Protein 5XH7 (pdb70)

Structure (mmCIF, N/CA/C/O backbone):
data_5XH7
#
_entry.id   5XH7
#
_cell.length_a   80.656
_cell.length_b   133.298
_cell.length_c   200.020
_cell.angle_alpha   90.00
_cell.angle_beta   90.00
_cell.angle_gamma   90.00
#
_symmetry.space_group_name_H-M   'P 21 21 21'
#
loop_
_entity.id
_entity.type
_entity.pdbx_description
1 polymer 'CRISPR-associated endonuclease Cpf1'
2 polymer crRNA
3 polymer 'Target DNA strand'
4 polymer 'Non-target DNA strand'
5 non-polymer 'SODIUM ION'
6 non-polymer 'CHLORIDE ION'
7 non-polymer 1,2-ETHANEDIOL
8 water water
#
loop_
_atom_site.group_PDB
_atom_site.id
_atom_site.type_symbol
_atom_site.label_atom_id
_atom_site.label_alt_id
_atom_site.label_comp_id
_atom_site.label_asym_id
_atom_site.label_entity_id
_atom_site.label_seq_id
_atom_site.pdbx_PDB_ins_code
_atom_site.Cartn_x
_atom_site.Cartn_y
_atom_site.Cartn_z
_atom_site.occupancy
_atom_site.B_iso_or_equiv
_atom_site.auth_seq_id
_atom_site.auth_comp_id
_atom_site.auth_asym_id
_atom_site.auth_atom_id
_atom_site.pdbx_PDB_model_num
ATOM 1 N N . MET A 1 4 ? 21.153 -29.748 -56.060 1.00 72.75 1 MET A N 1
ATOM 2 C CA . MET A 1 4 ? 20.977 -29.738 -54.612 1.00 67.39 1 MET A CA 1
ATOM 3 C C . MET A 1 4 ? 22.065 -28.900 -53.914 1.00 58.52 1 MET A C 1
ATOM 4 O O . MET A 1 4 ? 22.971 -28.381 -54.562 1.00 62.38 1 MET A O 1
ATOM 9 N N . THR A 1 5 ? 21.968 -28.781 -52.590 1.00 50.51 2 THR A N 1
ATOM 10 C CA . THR A 1 5 ? 22.817 -27.863 -51.838 1.00 48.75 2 THR A CA 1
ATOM 11 C C . THR A 1 5 ? 24.290 -28.274 -51.891 1.00 43.26 2 THR A C 1
ATOM 12 O O . THR A 1 5 ? 24.638 -29.448 -52.046 1.00 51.37 2 THR A O 1
ATOM 16 N N . GLN A 1 6 ? 25.159 -27.277 -51.726 1.00 42.85 3 GLN A N 1
ATOM 17 C CA . GLN A 1 6 ? 26.601 -27.441 -51.845 1.00 42.18 3 GLN A CA 1
ATOM 18 C C . GLN A 1 6 ? 27.277 -26.477 -50.875 1.00 41.46 3 GLN A C 1
ATOM 19 O O . GLN A 1 6 ? 26.843 -25.333 -50.737 1.00 38.67 3 GLN A O 1
ATOM 25 N N . PHE A 1 7 ? 28.331 -26.946 -50.194 1.00 39.45 4 PHE A N 1
ATOM 26 C CA . PHE A 1 7 ? 29.039 -26.083 -49.251 1.00 38.97 4 PHE A CA 1
ATOM 27 C C . PHE A 1 7 ? 29.485 -24.790 -49.921 1.00 36.32 4 PHE A C 1
ATOM 28 O O . PHE A 1 7 ? 29.396 -23.707 -49.329 1.00 35.07 4 PHE A O 1
ATOM 36 N N . GLU A 1 8 ? 29.930 -24.878 -51.170 1.00 35.51 5 GLU A N 1
ATOM 37 C CA . GLU A 1 8 ? 30.332 -23.690 -51.913 1.00 37.46 5 GLU A CA 1
ATOM 38 C C . GLU A 1 8 ? 29.157 -22.790 -52.280 1.00 39.72 5 GLU A C 1
ATOM 39 O O . GLU A 1 8 ? 29.387 -21.691 -52.788 1.00 36.60 5 GLU A O 1
ATOM 45 N N . GLY A 1 9 ? 27.916 -23.218 -52.048 1.00 40.85 6 GLY A N 1
ATOM 46 C CA . GLY A 1 9 ? 26.799 -22.313 -52.241 1.00 39.25 6 GLY A CA 1
ATOM 47 C C . GLY A 1 9 ? 26.643 -21.250 -51.161 1.00 40.14 6 GLY A C 1
ATOM 48 O O . GLY A 1 9 ? 25.805 -20.357 -51.320 1.00 34.76 6 GLY A O 1
ATOM 49 N N . PHE A 1 10 ? 27.411 -21.321 -50.070 1.00 32.44 7 PHE A N 1
ATOM 50 C CA . PHE A 1 10 ? 27.315 -20.317 -49.004 1.00 33.76 7 PHE A CA 1
ATOM 51 C C . PHE A 1 10 ? 28.210 -19.123 -49.351 1.00 34.72 7 PHE A C 1
ATOM 52 O O . PHE A 1 10 ? 29.294 -18.899 -48.804 1.00 31.91 7 PHE A O 1
ATOM 60 N N . THR A 1 11 ? 27.701 -18.348 -50.311 1.00 32.63 8 THR A N 1
ATOM 61 C CA . THR A 1 11 ? 28.376 -17.194 -50.876 1.00 33.31 8 THR A CA 1
ATOM 62 C C . THR A 1 11 ? 27.301 -16.255 -51.414 1.00 31.92 8 THR A C 1
ATOM 63 O O . THR A 1 11 ? 26.193 -16.694 -51.738 1.00 30.04 8 THR A O 1
ATOM 67 N N . ASN A 1 12 ? 27.619 -14.960 -51.455 1.00 30.99 9 ASN A N 1
ATOM 68 C CA . ASN A 1 12 ? 26.745 -13.953 -52.069 1.00 31.64 9 ASN A CA 1
ATOM 69 C C . ASN A 1 12 ? 25.364 -13.973 -51.420 1.00 29.32 9 ASN A C 1
ATOM 70 O O . ASN A 1 12 ? 24.339 -14.037 -52.096 1.00 35.54 9 ASN A O 1
ATOM 75 N N . LEU A 1 13 ? 25.348 -13.980 -50.087 1.00 28.63 10 LEU A N 1
ATOM 76 C CA . LEU A 1 13 ? 24.104 -14.052 -49.333 1.00 31.01 10 LEU A CA 1
ATOM 77 C C . LEU A 1 13 ? 23.700 -12.736 -48.677 1.00 28.44 10 LEU A C 1
ATOM 78 O O . LEU A 1 13 ? 22.505 -12.497 -48.534 1.00 33.63 10 LEU A O 1
ATOM 83 N N . TYR A 1 14 ? 24.645 -11.889 -48.264 1.00 28.16 11 TYR A N 1
ATOM 84 C CA . TYR A 1 14 ? 24.307 -10.566 -47.743 1.00 28.34 11 TYR A CA 1
ATOM 85 C C . TYR A 1 14 ? 25.523 -9.656 -47.735 1.00 28.58 11 TYR A C 1
ATOM 86 O O . TYR A 1 14 ? 26.652 -10.105 -47.538 1.00 27.71 11 TYR A O 1
ATOM 95 N N . GLN A 1 15 ? 25.264 -8.360 -47.927 1.00 33.81 12 GLN A N 1
ATOM 96 C CA . GLN A 1 15 ? 26.321 -7.357 -47.968 1.00 29.68 12 GLN A CA 1
ATOM 97 C C . GLN A 1 15 ? 27.010 -7.212 -46.621 1.00 31.60 12 GLN A C 1
ATOM 98 O O . GLN A 1 15 ? 26.384 -7.298 -45.563 1.00 32.12 12 GLN A O 1
ATOM 104 N N . VAL A 1 16 ? 28.320 -6.980 -46.666 1.00 28.99 13 VAL A N 1
ATOM 105 C CA . VAL A 1 16 ? 29.127 -6.810 -45.457 1.00 29.60 13 VAL A CA 1
ATOM 106 C C . VAL A 1 16 ? 30.013 -5.592 -45.656 1.00 30.92 13 VAL A C 1
ATOM 107 O O . VAL A 1 16 ? 30.716 -5.488 -46.670 1.00 28.46 13 VAL A O 1
ATOM 111 N N . SER A 1 17 ? 30.022 -4.694 -44.678 1.00 26.81 14 SER A N 1
ATOM 112 C CA . SER A 1 17 ? 30.825 -3.486 -44.764 1.00 29.18 14 SER A CA 1
ATOM 113 C C . SER A 1 17 ? 32.046 -3.597 -43.867 1.00 32.72 14 SER A C 1
ATOM 114 O O . SER A 1 17 ? 31.977 -4.155 -42.764 1.00 28.84 14 SER A O 1
ATOM 117 N N . LYS A 1 18 ? 33.173 -3.086 -44.356 1.00 30.13 15 LYS A N 1
ATOM 118 C CA . LYS A 1 18 ? 34.405 -3.040 -43.578 1.00 26.91 15 LYS A CA 1
ATOM 119 C C . LYS A 1 18 ? 35.109 -1.724 -43.855 1.00 33.29 15 LYS A C 1
ATOM 120 O O . LYS A 1 18 ? 34.874 -1.078 -44.875 1.00 33.77 15 LYS A O 1
ATOM 126 N N . THR A 1 19 ? 35.991 -1.336 -42.944 1.00 28.25 16 THR A N 1
ATOM 127 C CA . THR A 1 19 ? 36.874 -0.196 -43.159 1.00 30.11 16 THR A CA 1
ATOM 128 C C . THR A 1 19 ? 38.293 -0.687 -43.404 1.00 32.62 16 THR A C 1
ATOM 129 O O . THR A 1 19 ? 38.790 -1.540 -42.662 1.00 28.41 16 THR A O 1
ATOM 133 N N . LEU A 1 20 ? 38.953 -0.116 -44.413 1.00 28.66 17 LEU A N 1
ATOM 134 C CA . LEU A 1 20 ? 40.381 -0.312 -44.656 1.00 26.27 17 LEU A CA 1
ATOM 135 C C . LEU A 1 20 ? 41.124 0.930 -44.185 1.00 29.55 17 LEU A C 1
ATOM 136 O O . LEU A 1 20 ? 40.614 2.044 -44.322 1.00 28.12 17 LEU A O 1
ATOM 141 N N . ARG A 1 21 ? 42.334 0.740 -43.653 1.00 25.37 18 ARG A N 1
ATOM 142 C CA . ARG A 1 21 ? 43.159 1.831 -43.154 1.00 28.30 18 ARG A CA 1
ATOM 143 C C . ARG A 1 21 ? 44.493 1.823 -43.886 1.00 25.85 18 ARG A C 1
ATOM 144 O O . ARG A 1 21 ? 45.103 0.762 -44.050 1.00 31.54 18 ARG A O 1
ATOM 152 N N . PHE A 1 22 ? 44.944 3.006 -44.310 1.00 27.89 19 PHE A N 1
ATOM 153 C CA . PHE A 1 22 ? 46.209 3.169 -45.016 1.00 31.22 19 PHE A CA 1
ATOM 154 C C . PHE A 1 22 ? 46.937 4.400 -44.498 1.00 25.91 19 PHE A C 1
ATOM 155 O O . PHE A 1 22 ? 46.306 5.350 -44.045 1.00 30.51 19 PHE A O 1
ATOM 163 N N . GLU A 1 23 ? 48.263 4.394 -44.617 1.00 29.12 20 GLU A N 1
ATOM 164 C CA . GLU A 1 23 ? 49.033 5.625 -44.499 1.00 29.28 20 GLU A CA 1
ATOM 165 C C . GLU A 1 23 ? 48.946 6.405 -45.809 1.00 31.51 20 GLU A C 1
ATOM 166 O O . GLU A 1 23 ? 48.792 5.824 -46.890 1.00 30.71 20 GLU A O 1
ATOM 172 N N . LEU A 1 24 ? 49.018 7.736 -45.706 1.00 32.32 21 LEU A N 1
ATOM 173 C CA . LEU A 1 24 ? 49.051 8.624 -46.870 1.00 27.98 21 LEU A CA 1
ATOM 174 C C . LEU A 1 24 ? 50.412 9.288 -46.932 1.00 30.48 21 LEU A C 1
ATOM 175 O O . LEU A 1 24 ? 50.797 10.002 -45.999 1.00 35.64 21 LEU A O 1
ATOM 180 N N . ILE A 1 25 ? 51.121 9.079 -48.037 1.00 33.12 22 ILE A N 1
ATOM 181 C CA . ILE A 1 25 ? 52.474 9.594 -48.224 1.00 34.42 22 ILE A CA 1
ATOM 182 C C . ILE A 1 25 ? 52.386 10.794 -49.156 1.00 36.58 22 ILE A C 1
ATOM 183 O O . ILE A 1 25 ? 52.149 10.612 -50.369 1.00 36.38 22 ILE A O 1
ATOM 188 N N . PRO A 1 26 ? 52.588 12.024 -48.665 1.00 33.34 23 PRO A N 1
ATOM 189 C CA . PRO A 1 26 ? 52.483 13.207 -49.537 1.00 36.58 23 PRO A CA 1
ATOM 190 C C . PRO A 1 26 ? 53.533 13.173 -50.637 1.00 31.81 23 PRO A C 1
ATOM 191 O O . PRO A 1 26 ? 54.670 12.763 -50.412 1.00 34.41 23 PRO A O 1
ATOM 195 N N . GLN A 1 27 ? 53.142 13.607 -51.840 1.00 35.27 24 GLN A N 1
ATOM 196 C CA . GLN A 1 27 ? 53.997 13.570 -53.019 1.00 41.28 24 GLN A CA 1
ATOM 197 C C . GLN A 1 27 ? 54.389 14.979 -53.446 1.00 41.34 24 GLN A C 1
ATOM 198 O O . GLN A 1 27 ? 53.538 15.873 -53.509 1.00 36.01 24 GLN A O 1
ATOM 204 N N . GLY A 1 28 ? 55.664 15.168 -53.770 1.00 41.81 25 GLY A N 1
ATOM 205 C CA . GLY A 1 28 ? 56.056 16.422 -54.405 1.00 40.21 25 GLY A CA 1
ATOM 206 C C . GLY A 1 28 ? 55.926 17.569 -53.423 1.00 36.81 25 GLY A C 1
ATOM 207 O O . GLY A 1 28 ? 56.273 17.447 -52.244 1.00 40.99 25 GLY A O 1
ATOM 208 N N . LYS A 1 29 ? 55.392 18.693 -53.898 1.00 37.25 26 LYS A N 1
ATOM 209 C CA . LYS A 1 29 ? 55.230 19.879 -53.054 1.00 36.39 26 LYS A CA 1
ATOM 210 C C . LYS A 1 29 ? 53.987 19.819 -52.170 1.00 35.78 26 LYS A C 1
ATOM 211 O O . LYS A 1 29 ? 53.671 20.818 -51.509 1.00 39.19 26 LYS A O 1
ATOM 217 N N . THR A 1 30 ? 53.291 18.678 -52.147 1.00 34.60 27 THR A N 1
ATOM 218 C CA . THR A 1 30 ? 52.039 18.572 -51.402 1.00 35.53 27 THR A CA 1
ATOM 219 C C . THR A 1 30 ? 52.233 18.961 -49.938 1.00 37.77 27 THR A C 1
ATOM 220 O O . THR A 1 30 ? 51.491 19.792 -49.399 1.00 38.75 27 THR A O 1
ATOM 224 N N . LEU A 1 31 ? 53.233 18.375 -49.272 1.00 36.10 28 LEU A N 1
ATOM 225 C CA . LEU A 1 31 ? 53.388 18.651 -47.844 1.00 35.63 28 LEU A CA 1
ATOM 226 C C . LEU A 1 31 ? 53.761 20.112 -47.604 1.00 41.88 28 LEU A C 1
ATOM 227 O O . LEU A 1 31 ? 53.231 20.752 -46.685 1.00 39.30 28 LEU A O 1
ATOM 232 N N . LYS A 1 32 ? 54.649 20.665 -48.436 1.00 41.43 29 LYS A N 1
ATOM 233 C CA . LYS A 1 32 ? 55.019 22.070 -48.299 1.00 43.99 29 LYS A CA 1
ATOM 234 C C . LYS A 1 32 ? 53.792 22.964 -48.396 1.00 45.56 29 LYS A C 1
ATOM 235 O O . LYS A 1 32 ? 53.604 23.869 -47.576 1.00 41.53 29 LYS A O 1
ATOM 241 N N . HIS A 1 33 ? 52.932 22.708 -49.388 1.00 41.33 30 HIS A N 1
ATOM 242 C CA . HIS A 1 33 ? 51.729 23.514 -49.570 1.00 41.65 30 HIS A CA 1
ATOM 243 C C . HIS A 1 33 ? 50.790 23.391 -48.377 1.00 40.54 30 HIS A C 1
ATOM 244 O O . HIS A 1 33 ? 50.203 24.386 -47.940 1.00 43.79 30 HIS A O 1
ATOM 251 N N . ILE A 1 34 ? 50.629 22.177 -47.841 1.00 38.80 31 ILE A N 1
ATOM 252 C CA . ILE A 1 34 ? 49.752 21.986 -46.689 1.00 36.15 31 ILE A CA 1
ATOM 253 C C . ILE A 1 34 ? 50.268 22.774 -45.496 1.00 40.93 31 ILE A C 1
ATOM 254 O O . ILE A 1 34 ? 49.495 23.416 -44.773 1.00 43.98 31 ILE A O 1
ATOM 259 N N . GLN A 1 35 ? 51.583 22.714 -45.260 1.00 43.43 32 GLN A N 1
ATOM 260 C CA . GLN A 1 35 ? 52.181 23.455 -44.155 1.00 46.22 32 GLN A CA 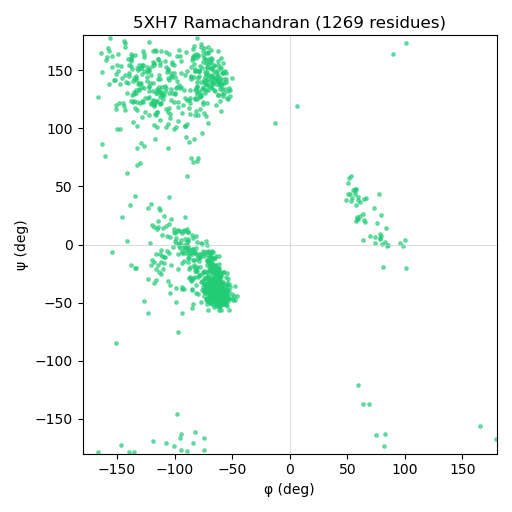1
ATOM 261 C C . GLN A 1 35 ? 52.053 24.955 -44.373 1.00 45.38 32 GLN A C 1
ATOM 262 O O . GLN A 1 35 ? 51.740 25.698 -43.435 1.00 48.15 32 GLN A O 1
ATOM 268 N N . GLU A 1 36 ? 52.294 25.415 -45.607 1.00 41.55 33 GLU A N 1
ATOM 269 C CA . GLU A 1 36 ? 52.157 26.836 -45.934 1.00 46.46 33 GLU A CA 1
ATOM 270 C C . GLU A 1 36 ? 50.743 27.331 -45.672 1.00 47.14 33 GLU A C 1
ATOM 271 O O . GLU A 1 36 ? 50.547 28.459 -45.215 1.00 48.10 33 GLU A O 1
ATOM 277 N N . GLN A 1 37 ? 49.741 26.505 -45.960 1.00 41.15 34 GLN A N 1
ATOM 278 C CA . GLN A 1 37 ? 48.362 26.947 -45.820 1.00 45.77 34 GLN A CA 1
ATOM 279 C C . GLN A 1 37 ? 47.832 26.822 -44.392 1.00 50.06 34 GLN A C 1
ATOM 280 O O . GLN A 1 37 ? 46.783 27.401 -44.093 1.00 46.93 34 GLN A O 1
ATOM 286 N N . GLY A 1 38 ? 48.519 26.100 -43.507 1.00 44.66 35 GLY A N 1
ATOM 287 C CA . GLY A 1 38 ? 48.074 26.027 -42.131 1.00 44.56 35 GLY A CA 1
ATOM 288 C C . GLY A 1 38 ? 46.876 25.134 -41.894 1.00 43.41 35 GLY A C 1
ATOM 289 O O . GLY A 1 38 ? 46.230 25.249 -40.844 1.00 42.39 35 GLY A O 1
ATOM 290 N N . PHE A 1 39 ? 46.571 24.231 -42.835 1.00 39.44 36 PHE A N 1
ATOM 291 C CA . PHE A 1 39 ? 45.372 23.397 -42.733 1.00 42.27 36 PHE A CA 1
ATOM 292 C C . PHE A 1 39 ? 45.406 22.492 -41.509 1.00 43.61 36 PHE A C 1
ATOM 293 O O . PHE A 1 39 ? 44.362 22.208 -40.908 1.00 43.33 36 PHE A O 1
ATOM 301 N N . ILE A 1 40 ? 46.579 21.963 -41.170 1.00 40.24 37 ILE A N 1
ATOM 302 C CA . ILE A 1 40 ? 46.656 20.983 -40.087 1.00 36.93 37 ILE A CA 1
ATOM 303 C C . ILE A 1 40 ? 46.373 21.656 -38.742 1.00 37.03 37 ILE A C 1
ATOM 304 O O . ILE A 1 40 ? 45.624 21.132 -37.906 1.00 37.98 37 ILE A O 1
ATOM 309 N N . GLU A 1 41 ? 46.973 22.827 -38.517 1.00 40.92 38 GLU A N 1
ATOM 310 C CA . GLU A 1 41 ? 46.713 23.578 -37.290 1.00 43.76 38 GLU A CA 1
ATOM 311 C C . GLU A 1 41 ? 45.248 23.974 -37.195 1.00 44.35 38 GLU A C 1
ATOM 312 O O . GLU A 1 41 ? 44.653 23.933 -36.115 1.00 45.42 38 GLU A O 1
ATOM 318 N N . GLU A 1 42 ? 44.658 24.376 -38.322 1.00 43.28 39 GLU A N 1
ATOM 319 C CA . GLU A 1 42 ? 43.250 24.751 -38.351 1.00 48.27 39 GLU A CA 1
ATOM 320 C C . GLU A 1 42 ? 42.343 23.554 -38.085 1.00 44.35 39 GLU A C 1
ATOM 321 O O . GLU A 1 42 ? 41.338 23.678 -37.375 1.00 43.65 39 GLU A O 1
ATOM 327 N N . ASP A 1 43 ? 42.663 22.386 -38.655 1.00 41.30 40 ASP A N 1
ATOM 328 C CA . ASP A 1 43 ? 41.868 21.199 -38.352 1.00 37.28 40 ASP A CA 1
ATOM 329 C C . ASP A 1 43 ? 42.039 20.774 -36.893 1.00 41.53 40 ASP A C 1
ATOM 330 O O . ASP A 1 43 ? 41.088 20.289 -36.266 1.00 36.35 40 ASP A O 1
ATOM 335 N N . LYS A 1 44 ? 43.239 20.944 -36.334 1.00 37.97 41 LYS A N 1
ATOM 336 C CA . LYS A 1 44 ? 43.413 20.639 -34.911 1.00 36.85 41 LYS A CA 1
ATOM 337 C C . LYS A 1 44 ? 42.572 21.571 -34.045 1.00 35.79 41 LYS A C 1
ATOM 338 O O . LYS A 1 44 ? 41.930 21.127 -33.083 1.00 45.34 41 LYS A O 1
ATOM 344 N N . ALA A 1 45 ? 42.559 22.866 -34.373 1.00 39.15 42 ALA A N 1
ATOM 345 C CA . ALA A 1 45 ? 41.755 23.817 -33.603 1.00 46.43 42 ALA A CA 1
ATOM 346 C C . ALA A 1 45 ? 40.267 23.483 -33.681 1.00 46.20 42 ALA A C 1
ATOM 347 O O . ALA A 1 45 ? 39.550 23.574 -32.676 1.00 40.44 42 ALA A O 1
ATOM 349 N N . ARG A 1 46 ? 39.785 23.090 -34.867 1.00 39.07 43 ARG A N 1
ATOM 350 C CA A ARG A 1 46 ? 38.375 22.744 -35.030 0.57 38.87 43 ARG A CA 1
ATOM 351 C CA B ARG A 1 46 ? 38.370 22.765 -35.004 0.43 39.04 43 ARG A CA 1
ATOM 352 C C . ARG A 1 46 ? 38.001 21.539 -34.177 1.00 41.93 43 ARG A C 1
ATOM 353 O O . ARG A 1 46 ? 36.924 21.499 -33.568 1.00 41.02 43 ARG A O 1
ATOM 368 N N . ASN A 1 47 ? 38.877 20.534 -34.126 1.00 37.04 44 ASN A N 1
ATOM 369 C CA . ASN A 1 47 ? 38.628 19.405 -33.237 1.00 38.09 44 ASN A CA 1
ATOM 370 C C . ASN A 1 47 ? 38.630 19.836 -31.767 1.00 41.79 44 ASN A C 1
ATOM 371 O O . ASN A 1 47 ? 37.826 19.346 -30.964 1.00 36.13 44 ASN A O 1
ATOM 376 N N . ASP A 1 48 ? 39.538 20.728 -31.385 1.00 41.93 45 ASP A N 1
ATOM 377 C CA . ASP A 1 48 ? 39.534 21.212 -30.007 1.00 43.63 45 ASP A CA 1
ATOM 378 C C . ASP A 1 48 ? 38.252 21.973 -29.699 1.00 46.45 45 ASP A C 1
ATOM 379 O O . ASP A 1 48 ? 37.668 21.815 -28.617 1.00 43.78 45 ASP A O 1
ATOM 384 N N . HIS A 1 49 ? 37.797 22.804 -30.642 1.00 38.79 46 HIS A N 1
ATOM 385 C CA . HIS A 1 49 ? 36.574 23.563 -30.425 1.00 41.54 46 HIS A CA 1
ATOM 386 C C . HIS A 1 49 ? 35.375 22.636 -30.294 1.00 42.32 46 HIS A C 1
ATOM 387 O O . HIS A 1 49 ? 34.505 22.856 -29.440 1.00 43.68 46 HIS A O 1
ATOM 394 N N . TYR A 1 50 ? 35.328 21.579 -31.114 1.00 35.76 47 TYR A N 1
ATOM 395 C CA . TYR A 1 50 ? 34.282 20.564 -30.976 1.00 36.55 47 TYR A CA 1
ATOM 396 C C . TYR A 1 50 ? 34.300 19.947 -29.580 1.00 43.02 47 TYR A C 1
ATOM 397 O O . TYR A 1 50 ? 33.256 19.820 -28.932 1.00 42.20 47 TYR A O 1
ATOM 406 N N . LYS A 1 51 ? 35.482 19.557 -29.097 1.00 38.77 48 LYS A N 1
ATOM 407 C CA . LYS A 1 51 ? 35.560 18.916 -27.786 1.00 44.24 48 LYS A CA 1
ATOM 408 C C . LYS A 1 51 ? 35.039 19.838 -26.687 1.00 43.94 48 LYS A C 1
ATOM 409 O O . LYS A 1 51 ? 34.348 19.386 -25.772 1.00 43.39 48 LYS A O 1
ATOM 415 N N . GLU A 1 52 ? 35.324 21.138 -26.793 1.00 45.39 49 GLU A N 1
ATOM 416 C CA . GLU A 1 52 ? 34.798 22.137 -25.864 1.00 48.17 49 GLU A CA 1
ATOM 417 C C . GLU A 1 52 ? 33.297 22.335 -26.025 1.00 52.05 49 GLU A C 1
ATOM 418 O O . GLU A 1 52 ? 32.576 22.509 -25.036 1.00 40.09 49 GLU A O 1
ATOM 424 N N . LEU A 1 53 ? 32.814 22.379 -27.265 1.00 44.47 50 LEU A N 1
ATOM 425 C CA . LEU A 1 53 ? 31.435 22.784 -27.494 1.00 41.39 50 LEU A CA 1
ATOM 426 C C . LEU A 1 53 ? 30.449 21.656 -27.215 1.00 45.62 50 LEU A C 1
ATOM 427 O O . LEU A 1 53 ? 29.304 21.926 -26.836 1.00 47.27 50 LEU A O 1
ATOM 432 N N . LYS A 1 54 ? 30.873 20.401 -27.373 1.00 39.43 51 LYS A N 1
ATOM 433 C CA . LYS A 1 54 ? 29.961 19.274 -27.183 1.00 44.23 51 LYS A CA 1
ATOM 434 C C . LYS A 1 54 ? 29.304 19.244 -25.802 1.00 47.89 51 LYS A C 1
ATOM 435 O O . LYS A 1 54 ? 28.074 19.067 -25.737 1.00 41.80 51 LYS A O 1
ATOM 441 N N . PRO A 1 55 ? 30.029 19.380 -24.678 1.00 50.99 52 PRO A N 1
ATOM 442 C CA . PRO A 1 55 ? 29.337 19.382 -23.372 1.00 47.16 52 PRO A CA 1
ATOM 443 C C . PRO A 1 55 ? 28.426 20.577 -23.181 1.00 52.04 52 PRO A C 1
ATOM 444 O O . PRO A 1 55 ? 27.441 20.481 -22.442 1.00 48.89 52 PRO A O 1
ATOM 448 N N . ILE A 1 56 ? 28.736 21.712 -23.809 1.00 49.07 53 ILE A N 1
ATOM 449 C CA . ILE A 1 56 ? 27.841 22.857 -23.726 1.00 45.15 53 ILE A CA 1
ATOM 450 C C . ILE A 1 56 ? 26.535 22.557 -24.448 1.00 48.84 53 ILE A C 1
ATOM 451 O O . ILE A 1 56 ? 25.445 22.815 -23.924 1.00 46.03 53 ILE A O 1
ATOM 456 N N . ILE A 1 57 ? 26.617 21.974 -25.646 1.00 43.63 54 ILE A N 1
ATOM 457 C CA . ILE A 1 57 ? 25.401 21.650 -26.388 1.00 42.44 54 ILE A CA 1
ATOM 458 C C . ILE A 1 57 ? 24.610 20.560 -25.682 1.00 42.50 54 ILE A C 1
ATOM 459 O O . ILE A 1 57 ? 23.369 20.575 -25.696 1.00 40.86 54 ILE A O 1
ATOM 464 N N . ASP A 1 58 ? 25.300 19.612 -25.033 1.00 37.56 55 ASP A N 1
ATOM 465 C CA . ASP A 1 58 ? 24.598 18.525 -24.363 1.00 40.28 55 ASP A CA 1
ATOM 466 C C . ASP A 1 58 ? 23.738 19.013 -23.206 1.00 45.72 55 ASP A C 1
ATOM 467 O O . ASP A 1 58 ? 22.824 18.293 -22.793 1.00 44.65 55 ASP A O 1
ATOM 472 N N . ARG A 1 59 ? 23.987 20.223 -22.692 1.00 44.78 56 ARG A N 1
ATOM 473 C CA A ARG A 1 59 ? 23.105 20.813 -21.686 0.57 50.68 56 ARG A CA 1
ATOM 474 C CA B ARG A 1 59 ? 23.097 20.741 -21.665 0.43 50.24 56 ARG A CA 1
ATOM 475 C C . ARG A 1 59 ? 21.673 20.876 -22.190 1.00 52.87 56 ARG A C 1
ATOM 476 O O . ARG A 1 59 ? 20.720 20.703 -21.422 1.00 47.51 56 ARG A O 1
ATOM 491 N N . ILE A 1 60 ? 21.513 21.146 -23.488 1.00 45.50 57 ILE A N 1
ATOM 492 C CA . ILE A 1 60 ? 20.188 21.224 -24.096 1.00 47.98 57 ILE A CA 1
ATOM 493 C C . ILE A 1 60 ? 19.486 19.876 -24.010 1.00 40.86 57 ILE A C 1
ATOM 494 O O . ILE A 1 60 ? 18.347 19.779 -23.543 1.00 42.97 57 ILE A O 1
ATOM 499 N N . TYR A 1 61 ? 20.148 18.819 -24.487 1.00 43.98 58 TYR A N 1
ATOM 500 C CA . TYR A 1 61 ? 19.533 17.495 -24.484 1.00 41.01 58 TYR A CA 1
ATOM 501 C C . TYR A 1 61 ? 19.254 17.019 -23.067 1.00 39.69 58 TYR A C 1
ATOM 502 O O . TYR A 1 61 ? 18.172 16.490 -22.787 1.00 44.73 58 TYR A O 1
ATOM 511 N N . LYS A 1 62 ? 20.230 17.176 -22.169 1.00 42.89 59 LYS A N 1
ATOM 512 C CA . LYS A 1 62 ? 20.058 16.744 -20.782 1.00 45.68 59 LYS A CA 1
ATOM 513 C C . LYS A 1 62 ? 18.889 17.462 -20.120 1.00 46.04 59 LYS A C 1
ATOM 514 O O . LYS A 1 62 ? 18.042 16.837 -19.474 1.00 53.42 59 LYS A O 1
ATOM 520 N N . THR A 1 63 ? 18.833 18.782 -20.265 1.00 42.83 60 THR A N 1
ATOM 521 C CA . THR A 1 63 ? 17.747 19.545 -19.665 1.00 46.20 60 THR A CA 1
ATOM 522 C C . THR A 1 63 ? 16.400 19.164 -20.262 1.00 48.70 60 THR A C 1
ATOM 523 O O . THR A 1 63 ? 15.416 19.006 -19.534 1.00 50.67 60 THR A O 1
ATOM 527 N N . TYR A 1 64 ? 16.330 19.001 -21.587 1.00 44.01 61 TYR A N 1
ATOM 528 C CA . TYR A 1 64 ? 15.042 18.679 -22.193 1.00 48.76 61 TYR A CA 1
ATOM 529 C C . TYR A 1 64 ? 14.592 17.267 -21.818 1.00 46.57 61 TYR A C 1
ATOM 530 O O . TYR A 1 64 ? 13.420 17.045 -21.490 1.00 44.16 61 TYR A O 1
ATOM 539 N N . ALA A 1 65 ? 15.511 16.298 -21.845 1.00 39.64 62 ALA A N 1
ATOM 540 C CA . ALA A 1 65 ? 15.147 14.936 -21.461 1.00 45.85 62 ALA A CA 1
ATOM 541 C C . ALA A 1 65 ? 14.680 14.886 -20.014 1.00 46.10 62 ALA A C 1
ATOM 542 O O . ALA A 1 65 ? 13.693 14.215 -19.689 1.00 45.37 62 ALA A O 1
ATOM 544 N N . ASP A 1 66 ? 15.367 15.613 -19.135 1.00 43.96 63 ASP A N 1
ATOM 545 C CA . ASP A 1 66 ? 15.017 15.589 -17.725 1.00 49.51 63 ASP A CA 1
ATOM 546 C C . ASP A 1 66 ? 13.659 16.236 -17.493 1.00 53.10 63 ASP A C 1
ATOM 547 O O . ASP A 1 66 ? 12.865 15.750 -16.682 1.00 53.71 63 ASP A O 1
ATOM 552 N N . GLN A 1 67 ? 13.353 17.306 -18.231 1.00 51.54 64 GLN A N 1
ATOM 553 C CA . GLN A 1 67 ? 12.068 17.977 -18.056 1.00 55.41 64 GLN A CA 1
ATOM 554 C C . GLN A 1 67 ? 10.915 17.103 -18.544 1.00 54.26 64 GLN A C 1
ATOM 555 O O . GLN A 1 67 ? 9.859 17.044 -17.902 1.00 52.24 64 GLN A O 1
ATOM 561 N N . CYS A 1 68 ? 11.109 16.389 -19.657 1.00 47.27 65 CYS A N 1
ATOM 562 C CA . CYS A 1 68 ? 10.076 15.478 -20.143 1.00 42.79 65 CYS A CA 1
ATOM 563 C C . CYS A 1 68 ? 9.882 14.296 -19.193 1.00 47.12 65 CYS A C 1
ATOM 564 O O . CYS A 1 68 ? 8.747 13.923 -18.875 1.00 46.99 65 CYS A O 1
ATOM 567 N N . LEU A 1 69 ? 10.975 13.692 -18.727 1.00 41.98 66 LEU A N 1
ATOM 568 C CA . LEU A 1 69 ? 10.849 12.500 -17.890 1.00 43.95 66 LEU A CA 1
ATOM 569 C C . LEU A 1 69 ? 10.144 12.801 -16.571 1.00 47.07 66 LEU A C 1
ATOM 570 O O . LEU A 1 69 ? 9.441 11.936 -16.033 1.00 46.46 66 LEU A O 1
ATOM 575 N N . GLN A 1 70 ? 10.299 14.017 -16.044 1.00 44.43 67 GLN A N 1
ATOM 576 C CA . GLN A 1 70 ? 9.604 14.385 -14.812 1.00 51.40 67 GLN A CA 1
ATOM 577 C C . GLN A 1 70 ? 8.090 14.367 -14.971 1.00 54.17 67 GLN A C 1
ATOM 578 O O . GLN A 1 70 ? 7.375 14.284 -13.968 1.00 51.28 67 GLN A O 1
ATOM 584 N N . LEU A 1 71 ? 7.584 14.454 -16.201 1.00 47.94 68 LEU A N 1
ATOM 585 C CA . LEU A 1 71 ? 6.147 14.435 -16.435 1.00 52.54 68 LEU A CA 1
ATOM 586 C C . LEU A 1 71 ? 5.585 13.027 -16.602 1.00 53.03 68 LEU A C 1
ATOM 587 O O . LEU A 1 71 ? 4.363 12.857 -16.576 1.00 49.14 68 LEU A O 1
ATOM 592 N N . VAL A 1 72 ? 6.438 12.014 -16.756 1.00 51.36 69 VAL A N 1
ATOM 593 C CA . VAL A 1 72 ? 5.948 10.696 -17.134 1.00 50.45 69 VAL A CA 1
ATOM 594 C C . VAL A 1 72 ? 5.175 10.061 -15.986 1.00 55.10 69 VAL A C 1
ATOM 595 O O . VAL A 1 72 ? 5.580 10.120 -14.813 1.00 49.51 69 VAL A O 1
ATOM 599 N N . GLN A 1 73 ? 4.040 9.454 -16.328 1.00 53.02 70 GLN A N 1
ATOM 600 C CA . GLN A 1 73 ? 3.204 8.745 -15.365 1.00 58.21 70 GLN A CA 1
ATOM 601 C C . GLN A 1 73 ? 2.507 7.632 -16.145 1.00 55.99 70 GLN A C 1
ATOM 602 O O . GLN A 1 73 ? 1.520 7.884 -16.845 1.00 53.39 70 GLN A O 1
ATOM 608 N N . LEU A 1 74 ? 3.042 6.419 -16.044 1.00 50.10 71 LEU A N 1
ATOM 609 C CA . LEU A 1 74 ? 2.518 5.264 -16.756 1.00 47.93 71 LEU A CA 1
ATOM 610 C C . LEU A 1 74 ? 2.043 4.211 -15.765 1.00 49.89 71 LEU A C 1
ATOM 611 O O . LEU A 1 74 ? 2.503 4.148 -14.620 1.00 47.15 71 LEU A O 1
ATOM 616 N N . ASP A 1 75 ? 1.123 3.371 -16.227 1.00 47.70 72 ASP A N 1
ATOM 617 C CA . ASP A 1 75 ? 0.728 2.182 -15.488 1.00 48.68 72 ASP A CA 1
ATOM 618 C C . ASP A 1 75 ? 1.575 1.001 -15.963 1.00 41.93 72 ASP A C 1
ATOM 619 O O . ASP A 1 75 ? 1.538 0.642 -17.142 1.00 43.67 72 ASP A O 1
ATOM 624 N N . TRP A 1 76 ? 2.329 0.394 -15.047 1.00 42.47 73 TRP A N 1
ATOM 625 C CA . TRP A 1 76 ? 3.313 -0.621 -15.406 1.00 40.43 73 TRP A CA 1
ATOM 626 C C . TRP A 1 76 ? 2.801 -2.053 -15.266 1.00 43.34 73 TRP A C 1
ATOM 627 O O . TRP A 1 76 ? 3.556 -2.993 -15.546 1.00 39.54 73 TRP A O 1
ATOM 638 N N . GLU A 1 77 ? 1.543 -2.241 -14.858 1.00 45.08 74 GLU A N 1
ATOM 639 C CA . GLU A 1 77 ? 1.014 -3.590 -14.643 1.00 50.82 74 GLU A CA 1
ATOM 640 C C . GLU A 1 77 ? 1.113 -4.458 -15.900 1.00 46.44 74 GLU A C 1
ATOM 641 O O . GLU A 1 77 ? 1.468 -5.640 -15.817 1.00 41.96 74 GLU A O 1
ATOM 647 N N . ASN A 1 78 ? 0.779 -3.907 -17.073 1.00 41.37 75 ASN A N 1
ATOM 648 C CA . ASN A 1 78 ? 0.774 -4.738 -18.276 1.00 38.23 75 ASN A CA 1
ATOM 649 C C . ASN A 1 78 ? 2.181 -5.197 -18.640 1.00 43.45 75 ASN A C 1
ATOM 650 O O . ASN A 1 78 ? 2.376 -6.349 -19.054 1.00 41.85 75 ASN A O 1
ATOM 655 N N . LEU A 1 79 ? 3.178 -4.321 -18.487 1.00 39.04 76 LEU A N 1
ATOM 656 C CA . LEU A 1 79 ? 4.550 -4.746 -18.740 1.00 36.94 76 LEU A CA 1
ATOM 657 C C . LEU A 1 79 ? 4.982 -5.816 -17.741 1.00 40.43 76 LEU A C 1
ATOM 658 O O . LEU A 1 79 ? 5.628 -6.802 -18.114 1.00 41.37 76 LEU A O 1
ATOM 663 N N . SER A 1 80 ? 4.625 -5.643 -16.470 1.00 42.70 77 SER A N 1
ATOM 664 C CA . SER A 1 80 ? 4.949 -6.661 -15.476 1.00 38.85 77 SER A CA 1
ATOM 665 C C . SER A 1 80 ? 4.300 -7.989 -15.834 1.00 39.58 77 SER A C 1
ATOM 666 O O . SER A 1 80 ? 4.935 -9.044 -15.737 1.00 41.20 77 SER A O 1
ATOM 669 N N . ALA A 1 81 ? 3.042 -7.948 -16.282 1.00 41.77 78 ALA A N 1
ATOM 670 C CA . ALA A 1 81 ? 2.337 -9.176 -16.636 1.00 48.68 78 ALA A CA 1
ATOM 671 C C . ALA A 1 81 ? 2.996 -9.885 -17.817 1.00 48.69 78 ALA A C 1
ATOM 672 O O . ALA A 1 81 ? 3.094 -11.119 -17.831 1.00 45.30 78 ALA A O 1
ATOM 674 N N . ALA A 1 82 ? 3.450 -9.129 -18.823 1.00 40.11 79 ALA A N 1
ATOM 675 C CA . ALA A 1 82 ? 4.080 -9.765 -19.976 1.00 43.39 79 ALA A CA 1
ATOM 676 C C . ALA A 1 82 ? 5.442 -10.352 -19.623 1.00 43.56 79 ALA A C 1
ATOM 677 O O . ALA A 1 82 ? 5.832 -11.386 -20.181 1.00 44.03 79 ALA A O 1
ATOM 679 N N . ILE A 1 83 ? 6.179 -9.702 -18.717 1.00 39.80 80 ILE A N 1
ATOM 680 C CA . ILE A 1 83 ? 7.430 -10.264 -18.212 1.00 41.30 80 ILE A CA 1
ATOM 681 C C . ILE A 1 83 ? 7.169 -11.594 -17.509 1.00 44.47 80 ILE A C 1
ATOM 682 O O . ILE A 1 83 ? 7.846 -12.598 -17.766 1.00 45.79 80 ILE A O 1
ATOM 687 N N . ASP A 1 84 ? 6.179 -11.614 -16.608 1.00 45.71 81 ASP A N 1
ATOM 688 C CA . ASP A 1 84 ? 5.853 -12.826 -15.853 1.00 46.57 81 ASP A CA 1
ATOM 689 C C . ASP A 1 84 ? 5.435 -13.964 -16.779 1.00 45.53 81 ASP A C 1
ATOM 690 O O . ASP A 1 84 ? 5.830 -15.117 -16.575 1.00 43.20 81 ASP A O 1
ATOM 695 N N . SER A 1 85 ? 4.614 -13.663 -17.788 1.00 48.04 82 SER A N 1
ATOM 696 C CA . SER A 1 85 ? 4.108 -14.716 -18.665 1.00 45.18 82 SER A CA 1
ATOM 697 C C . SER A 1 85 ? 5.230 -15.326 -19.496 1.00 46.40 82 SER A C 1
ATOM 698 O O . SER A 1 85 ? 5.257 -16.541 -19.717 1.00 51.70 82 SER A O 1
ATOM 701 N N . TYR A 1 86 ? 6.164 -14.503 -19.965 1.00 41.18 83 TYR A N 1
ATOM 702 C CA . TYR A 1 86 ? 7.307 -15.047 -20.688 1.00 43.41 83 TYR A CA 1
ATOM 703 C C . TYR A 1 86 ? 8.192 -15.885 -19.773 1.00 49.81 83 TYR A C 1
ATOM 704 O O . TYR A 1 86 ? 8.702 -16.935 -20.185 1.00 51.13 83 TYR A O 1
ATOM 713 N N . ARG A 1 87 ? 8.391 -15.437 -18.531 1.00 42.05 84 ARG A N 1
ATOM 714 C CA . ARG A 1 87 ? 9.203 -16.210 -17.594 1.00 51.95 84 ARG A CA 1
ATOM 715 C C . ARG A 1 87 ? 8.551 -17.544 -17.264 1.00 54.01 84 ARG A C 1
ATOM 716 O O . ARG A 1 87 ? 9.238 -18.560 -17.117 1.00 53.36 84 ARG A O 1
ATOM 724 N N . LYS A 1 88 ? 7.226 -17.561 -17.147 1.00 54.25 85 LYS A N 1
ATOM 725 C CA . LYS A 1 88 ? 6.536 -18.799 -16.807 1.00 55.98 85 LYS A CA 1
ATOM 726 C C . LYS A 1 88 ? 6.524 -19.766 -17.988 1.00 54.61 85 LYS A C 1
ATOM 727 O O . LYS A 1 88 ? 6.848 -20.947 -17.830 1.00 56.92 85 LYS A O 1
ATOM 733 N N . GLU A 1 89 ? 6.183 -19.280 -19.189 1.00 52.43 86 GLU A N 1
ATOM 734 C CA . GLU A 1 89 ? 5.951 -20.154 -20.340 1.00 52.21 86 GLU A CA 1
ATOM 735 C C . GLU A 1 89 ? 7.197 -20.391 -21.195 1.00 57.28 86 GLU A C 1
ATOM 736 O O . GLU A 1 89 ? 7.385 -21.503 -21.700 1.00 65.33 86 GLU A O 1
ATOM 742 N N . LYS A 1 90 ? 8.034 -19.367 -21.398 1.00 48.92 87 LYS A N 1
ATOM 743 C CA . LYS A 1 90 ? 9.310 -19.495 -22.121 1.00 51.22 87 LYS A CA 1
ATOM 744 C C . LYS A 1 90 ? 9.106 -19.985 -23.550 1.00 59.61 87 LYS A C 1
ATOM 745 O O . LYS A 1 90 ? 9.896 -20.770 -24.077 1.00 64.09 87 LYS A O 1
ATOM 751 N N . THR A 1 91 ? 8.042 -19.509 -24.182 1.00 54.81 88 THR A N 1
ATOM 752 C CA . THR A 1 91 ? 7.697 -19.865 -25.543 1.00 52.98 88 THR A CA 1
ATOM 753 C C . THR A 1 91 ? 7.978 -18.696 -26.475 1.00 54.94 88 THR A C 1
ATOM 754 O O . THR A 1 91 ? 8.181 -17.559 -26.038 1.00 52.04 88 THR A O 1
ATOM 758 N N . GLU A 1 92 ? 7.983 -18.991 -27.779 1.00 58.42 89 GLU A N 1
ATOM 759 C CA . GLU A 1 92 ? 8.137 -17.935 -28.776 1.00 53.26 89 GLU A CA 1
ATOM 760 C C . GLU A 1 92 ? 6.935 -16.999 -28.778 1.00 56.98 89 GLU A C 1
ATOM 761 O O . GLU A 1 92 ? 7.081 -15.806 -29.071 1.00 58.16 89 GLU A O 1
ATOM 763 N N . GLU A 1 93 ? 5.749 -17.516 -28.441 1.00 54.80 90 GLU A N 1
ATOM 764 C CA . GLU A 1 93 ? 4.550 -16.683 -28.395 1.00 51.47 90 GLU A CA 1
ATOM 765 C C . GLU A 1 93 ? 4.636 -15.657 -27.265 1.00 45.84 90 GLU A C 1
ATOM 766 O O . GLU A 1 93 ? 4.334 -14.475 -27.465 1.00 45.36 90 GLU A O 1
ATOM 772 N N . THR A 1 94 ? 5.040 -16.087 -26.068 1.00 41.40 91 THR A N 1
ATOM 773 C CA . THR A 1 94 ? 5.128 -15.136 -24.959 1.00 46.30 91 THR A CA 1
ATOM 774 C C . THR A 1 94 ? 6.344 -14.230 -25.093 1.00 44.55 91 THR A C 1
ATOM 775 O O . THR A 1 94 ? 6.352 -13.118 -24.551 1.00 48.75 91 THR A O 1
ATOM 779 N N . ARG A 1 95 ? 7.380 -14.685 -25.802 1.00 40.98 92 ARG A N 1
ATOM 780 C CA . ARG A 1 95 ? 8.517 -13.811 -26.066 1.00 42.89 92 ARG A CA 1
ATOM 781 C C . ARG A 1 95 ? 8.121 -12.659 -26.979 1.00 44.16 92 ARG A C 1
ATOM 782 O O . ARG A 1 95 ? 8.489 -11.504 -26.725 1.00 41.56 92 ARG A O 1
ATOM 790 N N . ASN A 1 96 ? 7.365 -12.958 -28.043 1.00 44.55 93 ASN A N 1
ATOM 791 C CA . ASN A 1 96 ? 6.946 -11.925 -28.985 1.00 47.36 93 ASN A CA 1
ATOM 792 C C . ASN A 1 96 ? 5.924 -10.985 -28.366 1.00 46.11 93 ASN A C 1
ATOM 793 O O . ASN A 1 96 ? 5.887 -9.801 -28.719 1.00 42.91 93 ASN A O 1
ATOM 798 N N . ALA A 1 97 ? 5.092 -11.492 -27.450 1.00 43.82 94 ALA A N 1
ATOM 799 C CA . ALA A 1 97 ? 4.176 -10.624 -26.713 1.00 52.67 94 ALA A CA 1
ATOM 800 C C . ALA A 1 97 ? 4.944 -9.610 -25.875 1.00 45.40 94 ALA A C 1
ATOM 801 O O . ALA A 1 97 ? 4.618 -8.417 -25.865 1.00 41.97 94 ALA A O 1
ATOM 803 N N . LEU A 1 98 ? 5.968 -10.073 -25.158 1.00 44.17 95 LEU A N 1
ATOM 804 C CA . LEU A 1 98 ? 6.781 -9.160 -24.361 1.00 46.02 95 LEU A CA 1
ATOM 805 C C . LEU A 1 98 ? 7.489 -8.149 -25.250 1.00 44.80 95 LEU A C 1
ATOM 806 O O . LEU A 1 98 ? 7.508 -6.952 -24.943 1.00 43.42 95 LEU A O 1
ATOM 811 N N . ILE A 1 99 ? 8.075 -8.615 -26.359 1.00 40.81 96 ILE A N 1
ATOM 812 C CA . ILE A 1 99 ? 8.733 -7.707 -27.299 1.00 36.91 96 ILE A CA 1
ATOM 813 C C . ILE A 1 99 ? 7.770 -6.612 -27.737 1.00 35.85 96 ILE A C 1
ATOM 814 O O . ILE A 1 99 ? 8.118 -5.424 -27.740 1.00 42.77 96 ILE A O 1
ATOM 819 N N . GLU A 1 100 ? 6.534 -6.986 -28.076 1.00 43.55 97 GLU A N 1
ATOM 820 C CA . GLU A 1 100 ? 5.574 -5.983 -28.529 1.00 50.48 97 GLU A CA 1
ATOM 821 C C . GLU A 1 100 ? 5.114 -5.093 -27.383 1.00 47.41 97 GLU A C 1
ATOM 822 O O . GLU A 1 100 ? 4.823 -3.909 -27.595 1.00 47.46 97 GLU A O 1
ATOM 828 N N . GLU A 1 101 ? 5.005 -5.649 -26.180 1.00 39.58 98 GLU A N 1
ATOM 829 C CA . GLU A 1 101 ? 4.678 -4.827 -25.021 1.00 44.97 98 GLU A CA 1
ATOM 830 C C . GLU A 1 101 ? 5.796 -3.825 -24.728 1.00 41.46 98 GLU A C 1
ATOM 831 O O . GLU A 1 101 ? 5.533 -2.651 -24.427 1.00 42.17 98 GLU A O 1
ATOM 837 N N . GLN A 1 102 ? 7.051 -4.264 -24.823 1.00 36.04 99 GLN A N 1
ATOM 838 C CA . GLN A 1 102 ? 8.160 -3.337 -24.631 1.00 37.35 99 GLN A CA 1
ATOM 839 C C . GLN A 1 102 ? 8.111 -2.204 -25.657 1.00 43.82 99 GLN A C 1
ATOM 840 O O . GLN A 1 102 ? 8.343 -1.038 -25.312 1.00 41.73 99 GLN A O 1
ATOM 846 N N . ALA A 1 103 ? 7.752 -2.511 -26.912 1.00 39.99 100 ALA A N 1
ATOM 847 C CA . ALA A 1 103 ? 7.638 -1.451 -27.911 1.00 42.13 100 ALA A CA 1
ATOM 848 C C . ALA A 1 103 ? 6.558 -0.443 -27.522 1.00 44.37 100 ALA A C 1
ATOM 849 O O . ALA A 1 103 ? 6.747 0.772 -27.652 1.00 47.17 100 ALA A O 1
ATOM 851 N N . THR A 1 104 ? 5.429 -0.925 -27.013 1.00 44.19 101 THR A N 1
ATOM 852 C CA . THR A 1 104 ? 4.351 -0.015 -26.646 1.00 45.93 101 THR A CA 1
ATOM 853 C C . THR A 1 104 ? 4.781 0.915 -25.516 1.00 43.39 101 THR A C 1
ATOM 854 O O . THR A 1 104 ? 4.485 2.116 -25.536 1.00 43.35 101 THR A O 1
ATOM 858 N N . TYR A 1 105 ? 5.496 0.378 -24.530 1.00 45.12 102 TYR A N 1
ATOM 859 C CA . TYR A 1 105 ? 5.970 1.203 -23.426 1.00 42.45 102 TYR A CA 1
ATOM 860 C C . TYR A 1 105 ? 7.056 2.182 -23.875 1.00 44.64 102 TYR A C 1
ATOM 861 O O . TYR A 1 105 ? 7.034 3.355 -23.483 1.00 38.19 102 TYR A O 1
ATOM 870 N N . ARG A 1 106 ? 8.014 1.723 -24.697 1.00 42.54 103 ARG A N 1
ATOM 871 C CA . ARG A 1 106 ? 9.008 2.641 -25.250 1.00 40.25 103 ARG A CA 1
ATOM 872 C C . ARG A 1 106 ? 8.337 3.772 -26.023 1.00 47.46 103 ARG A C 1
ATOM 873 O O . ARG A 1 106 ? 8.712 4.945 -25.881 1.00 42.75 103 ARG A O 1
ATOM 881 N N . ASN A 1 107 ? 7.336 3.441 -26.844 1.00 41.95 104 ASN A N 1
ATOM 882 C CA . ASN A 1 107 ? 6.613 4.480 -27.572 1.00 47.23 104 ASN A CA 1
ATOM 883 C C . ASN A 1 107 ? 5.896 5.416 -26.613 1.00 50.03 104 ASN A C 1
ATOM 884 O O . ASN A 1 107 ? 5.824 6.628 -26.854 1.00 43.13 104 ASN A O 1
ATOM 889 N N . ALA A 1 108 ? 5.362 4.874 -25.513 1.00 41.09 105 ALA A N 1
ATOM 890 C CA . ALA A 1 108 ? 4.646 5.727 -24.572 1.00 46.82 105 ALA A CA 1
ATOM 891 C C . ALA A 1 108 ? 5.583 6.755 -23.960 1.00 46.34 105 ALA A C 1
ATOM 892 O O . ALA A 1 108 ? 5.210 7.920 -23.790 1.00 51.04 105 ALA A O 1
ATOM 894 N N . ILE A 1 109 ? 6.813 6.341 -23.637 1.00 46.24 106 ILE A N 1
ATOM 895 C CA . ILE A 1 109 ? 7.825 7.282 -23.163 1.00 45.52 106 ILE A CA 1
ATOM 896 C C . ILE A 1 109 ? 8.169 8.285 -24.261 1.00 49.34 106 ILE A C 1
ATOM 897 O O . ILE A 1 109 ? 8.172 9.502 -24.040 1.00 47.67 106 ILE A O 1
ATOM 902 N N . HIS A 1 110 ? 8.473 7.775 -25.461 1.00 45.58 107 HIS A N 1
ATOM 903 C CA . HIS A 1 110 ? 8.850 8.612 -26.600 1.00 45.93 107 HIS A CA 1
ATOM 904 C C . HIS A 1 110 ? 7.815 9.689 -26.902 1.00 46.44 107 HIS A C 1
ATOM 905 O O . HIS A 1 110 ? 8.177 10.788 -27.343 1.00 50.80 107 HIS A O 1
ATOM 912 N N . ASP A 1 111 ? 6.530 9.406 -26.666 1.00 48.84 108 ASP A N 1
ATOM 913 C CA . ASP A 1 111 ? 5.481 10.383 -26.962 1.00 52.30 108 ASP A CA 1
ATOM 914 C C . ASP A 1 111 ? 5.591 11.644 -26.110 1.00 55.99 108 ASP A C 1
ATOM 915 O O . ASP A 1 111 ? 5.095 12.700 -26.518 1.00 54.07 108 ASP A O 1
ATOM 920 N N . TYR A 1 112 ? 6.219 11.565 -24.936 1.00 54.87 109 TYR A N 1
ATOM 921 C CA . TYR A 1 112 ? 6.483 12.786 -24.182 1.00 52.50 109 TYR A CA 1
ATOM 922 C C . TYR A 1 112 ? 7.518 13.649 -24.900 1.00 57.50 109 TYR A C 1
ATOM 923 O O . TYR A 1 112 ? 7.355 14.871 -24.999 1.00 70.86 109 TYR A O 1
ATOM 932 N N . PHE A 1 113 ? 8.572 13.025 -25.431 1.00 46.47 110 PHE A N 1
ATOM 933 C CA . PHE A 1 113 ? 9.610 13.770 -26.139 1.00 47.42 110 PHE A CA 1
ATOM 934 C C . PHE A 1 113 ? 9.039 14.531 -27.335 1.00 55.50 110 PHE A C 1
ATOM 935 O O . PHE A 1 113 ? 9.299 15.729 -27.511 1.00 52.80 110 PHE A O 1
ATOM 943 N N . ILE A 1 114 ? 8.257 13.845 -28.177 1.00 50.81 111 ILE A N 1
ATOM 944 C CA . ILE A 1 114 ? 7.801 14.429 -29.434 1.00 53.31 111 ILE A CA 1
ATOM 945 C C . ILE A 1 114 ? 6.453 15.121 -29.300 1.00 61.15 111 ILE A C 1
ATOM 946 O O . ILE A 1 114 ? 5.961 15.690 -30.283 1.00 63.40 111 ILE A O 1
ATOM 951 N N . GLY A 1 115 ? 5.841 15.090 -28.122 1.00 60.89 112 GLY A N 1
ATOM 952 C CA . GLY A 1 115 ? 4.601 15.809 -27.898 1.00 62.60 112 GLY A CA 1
ATOM 953 C C . GLY A 1 115 ? 3.362 15.159 -28.471 1.00 62.59 112 GLY A C 1
ATOM 954 O O . GLY A 1 115 ? 2.528 15.848 -29.065 1.00 63.56 112 GLY A O 1
ATOM 955 N N . ARG A 1 116 ? 3.210 13.846 -28.311 1.00 56.94 113 ARG A N 1
ATOM 956 C CA . ARG A 1 116 ? 2.040 13.132 -28.816 1.00 59.45 113 ARG A CA 1
ATOM 957 C C . ARG A 1 116 ? 1.483 12.178 -27.764 1.00 64.20 113 ARG A C 1
ATOM 958 O O . ARG A 1 116 ? 1.094 11.047 -28.071 1.00 70.66 113 ARG A O 1
ATOM 966 N N . THR A 1 117 ? 1.428 12.615 -26.509 1.00 62.62 114 THR A N 1
ATOM 967 C CA . THR A 1 117 ? 0.922 11.796 -25.413 1.00 62.17 114 THR A CA 1
ATOM 968 C C . THR A 1 117 ? -0.391 12.373 -24.901 1.00 67.57 114 THR A C 1
ATOM 969 O O . THR A 1 117 ? -0.488 13.578 -24.638 1.00 64.42 114 THR A O 1
ATOM 973 N N . ASP A 1 118 ? -1.401 11.506 -24.766 1.00 74.76 115 ASP A N 1
ATOM 974 C CA . ASP A 1 118 ? -2.692 11.934 -24.235 1.00 76.04 115 ASP A CA 1
ATOM 975 C C . ASP A 1 118 ? -2.587 12.444 -22.807 1.00 72.30 115 ASP A C 1
ATOM 976 O O . ASP A 1 118 ? -3.474 13.176 -22.357 1.00 74.76 115 ASP A O 1
ATOM 981 N N . ASN A 1 119 ? -1.524 12.083 -22.087 1.00 68.07 116 ASN A N 1
ATOM 982 C CA . ASN A 1 119 ? -1.378 12.446 -20.682 1.00 70.84 116 ASN A CA 1
ATOM 983 C C . ASN A 1 119 ? -0.972 13.903 -20.473 1.00 70.50 116 ASN A C 1
ATOM 984 O O . ASN A 1 119 ? -0.811 14.323 -19.321 1.00 70.36 116 ASN A O 1
ATOM 989 N N . LEU A 1 120 ? -0.805 14.684 -21.542 1.00 72.65 117 LEU A N 1
ATOM 990 C CA . LEU A 1 120 ? -0.445 16.092 -21.434 1.00 70.56 117 LEU A CA 1
ATOM 991 C C . LEU A 1 120 ? -1.433 16.947 -22.220 1.00 69.58 117 LEU A C 1
ATOM 992 O O . LEU A 1 120 ? -2.154 16.458 -23.094 1.00 71.99 117 LEU A O 1
ATOM 997 N N . THR A 1 121 ? -1.459 18.240 -21.896 1.00 69.88 118 THR A N 1
ATOM 998 C CA . THR A 1 121 ? -2.345 19.173 -22.577 1.00 79.62 118 THR A CA 1
ATOM 999 C C . THR A 1 121 ? -1.864 19.428 -24.006 1.00 81.75 118 THR A C 1
ATOM 1000 O O . THR A 1 121 ? -0.761 19.039 -24.404 1.00 78.20 118 THR A O 1
ATOM 1004 N N . ASP A 1 122 ? -2.716 20.098 -24.787 1.00 81.34 119 ASP A N 1
ATOM 1005 C CA . ASP A 1 122 ? -2.345 20.438 -26.157 1.00 80.03 119 ASP A CA 1
ATOM 1006 C C . ASP A 1 122 ? -1.197 21.438 -26.187 1.00 77.50 119 ASP A C 1
ATOM 1007 O O . ASP A 1 122 ? -0.304 21.339 -27.037 1.00 79.63 119 ASP A O 1
ATOM 1012 N N . ALA A 1 123 ? -1.201 22.405 -25.264 1.00 78.03 120 ALA A N 1
ATOM 1013 C CA . ALA A 1 123 ? -0.171 23.439 -25.265 1.00 77.76 120 ALA A CA 1
ATOM 1014 C C . ALA A 1 123 ? 1.195 22.864 -24.915 1.00 76.24 120 ALA A C 1
ATOM 1015 O O . ALA A 1 123 ? 2.201 23.206 -25.550 1.00 74.72 120 ALA A O 1
ATOM 1017 N N . ILE A 1 124 ? 1.253 21.988 -23.910 1.00 75.07 121 ILE A N 1
ATOM 1018 C CA . ILE A 1 124 ? 2.518 21.353 -23.561 1.00 70.28 121 ILE A CA 1
ATOM 1019 C C . ILE A 1 124 ? 2.997 20.470 -24.707 1.00 63.26 121 ILE A C 1
ATOM 1020 O O . ILE A 1 124 ? 4.156 20.554 -25.134 1.00 64.65 121 ILE A O 1
ATOM 1025 N N . ASN A 1 125 ? 2.105 19.625 -25.239 1.00 62.62 122 ASN A N 1
ATOM 1026 C CA . ASN A 1 125 ? 2.465 18.776 -26.376 1.00 68.79 122 ASN A CA 1
ATOM 1027 C C . ASN A 1 125 ? 2.988 19.596 -27.548 1.00 67.94 122 ASN A C 1
ATOM 1028 O O . ASN A 1 125 ? 3.945 19.188 -28.218 1.00 69.52 122 ASN A O 1
ATOM 1033 N N . LYS A 1 126 ? 2.368 20.750 -27.820 1.00 65.82 123 LYS A N 1
ATOM 1034 C CA . LYS A 1 126 ? 2.775 21.544 -28.978 1.00 65.39 123 LYS A CA 1
ATOM 1035 C C . LYS A 1 126 ? 4.177 22.114 -28.797 1.00 66.55 123 LYS A C 1
ATOM 1036 O O . LYS A 1 126 ? 4.982 22.094 -29.734 1.00 69.90 123 LYS A O 1
ATOM 1038 N N . ARG A 1 127 ? 4.495 22.619 -27.601 1.00 67.69 124 ARG A N 1
ATOM 1039 C CA . ARG A 1 127 ? 5.838 23.141 -27.370 1.00 71.10 124 ARG A CA 1
ATOM 1040 C C . ARG A 1 127 ? 6.887 22.040 -27.463 1.00 68.33 124 ARG A C 1
ATOM 1041 O O . ARG A 1 127 ? 7.993 22.268 -27.970 1.00 66.87 124 ARG A O 1
ATOM 1049 N N . HIS A 1 128 ? 6.562 20.838 -26.978 1.00 67.42 125 HIS A N 1
ATOM 1050 C CA . HIS A 1 128 ? 7.504 19.727 -27.084 1.00 62.92 125 HIS A CA 1
ATOM 1051 C C . HIS A 1 128 ? 7.763 19.358 -28.540 1.00 62.47 125 HIS A C 1
ATOM 1052 O O . HIS A 1 128 ? 8.898 19.039 -28.911 1.00 61.81 125 HIS A O 1
ATOM 1059 N N . ALA A 1 129 ? 6.724 19.385 -29.380 1.00 63.55 126 ALA A N 1
ATOM 1060 C CA . ALA A 1 129 ? 6.932 19.112 -30.801 1.00 64.81 126 ALA A CA 1
ATOM 1061 C C . ALA A 1 129 ? 7.833 20.164 -31.434 1.00 65.22 126 ALA A C 1
ATOM 1062 O O . ALA A 1 129 ? 8.701 19.839 -32.252 1.00 68.62 126 ALA A O 1
ATOM 1064 N N . GLU A 1 130 ? 7.646 21.432 -31.060 1.00 66.65 127 GLU A N 1
ATOM 1065 C CA . GLU A 1 130 ? 8.458 22.506 -31.624 1.00 65.60 127 GLU A CA 1
ATOM 1066 C C . GLU A 1 130 ? 9.914 22.392 -31.189 1.00 63.71 127 GLU A C 1
ATOM 1067 O O . GLU A 1 130 ? 10.825 22.630 -31.990 1.00 65.70 127 GLU A O 1
ATOM 1073 N N . ILE A 1 131 ? 10.156 22.025 -29.928 1.00 61.60 128 ILE A N 1
ATOM 1074 C CA . ILE A 1 131 ? 11.527 21.815 -29.464 1.00 56.38 128 ILE A CA 1
ATOM 1075 C C . ILE A 1 131 ? 12.153 20.632 -30.186 1.00 59.91 128 ILE A C 1
ATOM 1076 O O . ILE A 1 131 ? 13.247 20.737 -30.756 1.00 64.30 128 ILE A O 1
ATOM 1081 N N . TYR A 1 132 ? 11.457 19.490 -30.181 1.00 57.02 129 TYR A N 1
ATOM 1082 C CA . TYR A 1 132 ? 12.022 18.268 -30.743 1.00 57.05 129 TYR A CA 1
ATOM 1083 C C . TYR A 1 132 ? 12.346 18.423 -32.221 1.00 52.38 129 TYR A C 1
ATOM 1084 O O . TYR A 1 132 ? 13.292 17.797 -32.712 1.00 49.67 129 TYR A O 1
ATOM 1093 N N . LYS A 1 133 ? 11.585 19.259 -32.936 1.00 57.94 130 LYS A N 1
ATOM 1094 C CA . LYS A 1 133 ? 11.812 19.444 -34.366 1.00 58.76 130 LYS A CA 1
ATOM 1095 C C . LYS A 1 133 ? 13.214 19.969 -34.642 1.00 60.29 130 LYS A C 1
ATOM 1096 O O . LYS A 1 133 ? 13.853 19.559 -35.615 1.00 57.46 130 LYS A O 1
ATOM 1098 N N . GLY A 1 134 ? 13.719 20.859 -33.788 1.00 60.88 131 GLY A N 1
ATOM 1099 C CA . GLY A 1 134 ? 15.028 21.446 -34.012 1.00 60.66 131 GLY A CA 1
ATOM 1100 C C . GLY A 1 134 ? 16.151 20.930 -33.129 1.00 64.24 131 GLY A C 1
ATOM 1101 O O . GLY A 1 134 ? 17.198 21.578 -33.027 1.00 60.54 131 GLY A O 1
ATOM 1102 N N . LEU A 1 135 ? 15.957 19.766 -32.496 1.00 57.39 132 LEU A N 1
ATOM 1103 C CA . LEU A 1 135 ? 16.949 19.230 -31.568 1.00 55.00 132 LEU A CA 1
ATOM 1104 C C . LEU A 1 135 ? 18.106 18.521 -32.257 1.00 55.24 132 LEU A C 1
ATOM 1105 O O . LEU A 1 135 ? 19.175 18.386 -31.648 1.00 52.88 132 LEU A O 1
ATOM 1110 N N . PHE A 1 136 ? 17.918 18.041 -33.489 1.00 49.86 133 PHE A N 1
ATOM 1111 C CA . PHE A 1 136 ? 18.898 17.181 -34.141 1.00 50.60 133 PHE A CA 1
ATOM 1112 C C . PHE A 1 136 ? 19.364 17.765 -35.471 1.00 52.46 133 PHE A C 1
ATOM 1113 O O . PHE A 1 136 ? 19.708 17.029 -36.395 1.00 49.79 133 PHE A O 1
ATOM 1121 N N . LYS A 1 137 ? 19.392 19.088 -35.573 1.00 54.80 134 LYS A N 1
ATOM 1122 C CA . LYS A 1 137 ? 19.919 19.756 -36.752 1.00 55.63 134 LYS A CA 1
ATOM 1123 C C . LYS A 1 137 ? 20.577 21.055 -36.301 1.00 52.40 134 LYS A C 1
ATOM 1124 O O . LYS A 1 137 ? 20.699 21.326 -35.102 1.00 52.86 134 LYS A O 1
ATOM 1130 N N . ALA A 1 138 ? 20.979 21.875 -37.273 1.00 46.93 135 ALA A N 1
ATOM 1131 C CA . ALA A 1 138 ? 21.719 23.097 -36.992 1.00 41.89 135 ALA A CA 1
ATOM 1132 C C . ALA A 1 138 ? 20.919 24.118 -36.191 1.00 52.22 135 ALA A C 1
ATOM 1133 O O . ALA A 1 138 ? 21.506 25.109 -35.747 1.00 56.69 135 ALA A O 1
ATOM 1135 N N . GLU A 1 139 ? 19.608 23.919 -36.001 1.00 52.64 136 GLU A N 1
ATOM 1136 C CA . GLU A 1 139 ? 18.835 24.832 -35.158 1.00 58.75 136 GLU A CA 1
ATOM 1137 C C . GLU A 1 139 ? 19.301 24.829 -33.704 1.00 60.74 136 GLU A C 1
ATOM 1138 O O . GLU A 1 139 ? 19.050 25.806 -32.990 1.00 66.56 136 GLU A O 1
ATOM 1144 N N . LEU A 1 140 ? 19.952 23.750 -33.253 1.00 53.76 137 LEU A N 1
ATOM 1145 C CA . LEU A 1 140 ? 20.602 23.738 -31.943 1.00 64.98 137 LEU A CA 1
ATOM 1146 C C . LEU A 1 140 ? 21.450 24.982 -31.720 1.00 71.22 137 LEU A C 1
ATOM 1147 O O . LEU A 1 140 ? 21.533 25.496 -30.599 1.00 78.08 137 LEU A O 1
ATOM 1152 N N . PHE A 1 141 ? 22.087 25.477 -32.783 1.00 63.22 138 PHE A N 1
ATOM 1153 C CA . PHE A 1 141 ? 23.112 26.506 -32.668 1.00 67.84 138 PHE A CA 1
ATOM 1154 C C . PHE A 1 141 ? 22.556 27.921 -32.578 1.00 74.87 138 PHE A C 1
ATOM 1155 O O . PHE A 1 141 ? 23.292 28.824 -32.167 1.00 76.97 138 PHE A O 1
ATOM 1163 N N . ASN A 1 142 ? 21.299 28.154 -32.964 1.00 78.95 139 ASN A N 1
ATOM 1164 C CA . ASN A 1 142 ? 20.789 29.521 -32.936 1.00 78.74 139 ASN A CA 1
ATOM 1165 C C . ASN A 1 142 ? 20.397 29.979 -31.536 1.00 81.81 139 ASN A C 1
ATOM 1166 O O . ASN A 1 142 ? 20.209 31.181 -31.325 1.00 82.38 139 ASN A O 1
ATOM 1171 N N . GLY A 1 143 ? 20.277 29.058 -30.584 1.00 81.02 140 GLY A N 1
ATOM 1172 C CA . GLY A 1 143 ? 19.989 29.408 -29.214 1.00 82.81 140 GLY A CA 1
ATOM 1173 C C . GLY A 1 143 ? 18.531 29.641 -28.897 1.00 85.03 140 GLY A C 1
ATOM 1174 O O . GLY A 1 143 ? 18.217 29.989 -27.751 1.00 90.33 140 GLY A O 1
ATOM 1175 N N . LYS A 1 144 ? 17.628 29.464 -29.866 1.00 79.77 141 LYS A N 1
ATOM 1176 C CA . LYS A 1 144 ? 16.208 29.669 -29.596 1.00 82.99 141 LYS A CA 1
ATOM 1177 C C . LYS A 1 144 ? 15.707 28.699 -28.529 1.00 85.07 141 LYS A C 1
ATOM 1178 O O . LYS A 1 144 ? 15.027 29.101 -27.576 1.00 84.12 141 LYS A O 1
ATOM 1180 N N . VAL A 1 145 ? 16.062 27.418 -28.660 1.00 87.08 142 VAL A N 1
ATOM 1181 C CA . VAL A 1 145 ? 15.625 26.362 -27.748 1.00 85.98 142 VAL A CA 1
ATOM 1182 C C . VAL A 1 145 ? 15.973 26.710 -26.305 1.00 82.19 142 VAL A C 1
ATOM 1183 O O . VAL A 1 145 ? 15.338 26.213 -25.369 1.00 79.76 142 VAL A O 1
ATOM 1187 N N . LEU A 1 146 ? 16.986 27.560 -26.114 1.00 84.47 143 LEU A N 1
ATOM 1188 C CA . LEU A 1 146 ? 17.341 27.998 -24.768 1.00 88.54 143 LEU A CA 1
ATOM 1189 C C . LEU A 1 146 ? 16.184 28.732 -24.106 1.00 92.13 143 LEU A C 1
ATOM 1190 O O . LEU A 1 146 ? 15.942 28.571 -22.903 1.00 90.75 143 LEU A O 1
ATOM 1195 N N . LYS A 1 147 ? 15.457 29.545 -24.876 1.00 95.92 144 LYS A N 1
ATOM 1196 C CA . LYS A 1 147 ? 14.338 30.293 -24.313 1.00 99.20 144 LYS A CA 1
ATOM 1197 C C . LYS A 1 147 ? 13.242 29.357 -23.814 1.00 100.01 144 LYS A C 1
ATOM 1198 O O . LYS A 1 147 ? 12.633 29.607 -22.767 1.00 102.73 144 LYS A O 1
ATOM 1200 N N . GLN A 1 148 ? 12.989 28.264 -24.539 1.00 95.37 145 GLN A N 1
ATOM 1201 C CA . GLN A 1 148 ? 11.921 27.336 -24.183 1.00 90.11 145 GLN A CA 1
ATOM 1202 C C . GLN A 1 148 ? 12.300 26.387 -23.051 1.00 87.02 145 GLN A C 1
ATOM 1203 O O . GLN A 1 148 ? 11.427 25.666 -22.552 1.00 85.58 145 GLN A O 1
ATOM 1209 N N . LEU A 1 149 ? 13.564 26.373 -22.626 1.00 82.49 146 LEU A N 1
ATOM 1210 C CA . LEU A 1 149 ? 14.043 25.463 -21.590 1.00 77.25 146 LEU A CA 1
ATOM 1211 C C . LEU A 1 149 ? 14.250 26.145 -20.245 1.00 80.29 146 LEU A C 1
ATOM 1212 O O . LEU A 1 149 ? 14.033 25.522 -19.200 1.00 73.74 146 LEU A O 1
ATOM 1217 N N . GLY A 1 150 ? 14.675 27.403 -20.248 1.00 88.31 147 GLY A N 1
ATOM 1218 C CA . GLY A 1 150 ? 14.893 28.117 -19.005 1.00 96.24 147 GLY A CA 1
ATOM 1219 C C . GLY A 1 150 ? 15.389 29.520 -19.279 1.00 99.86 147 GLY A C 1
ATOM 1220 O O . GLY A 1 150 ? 15.338 30.007 -20.411 1.00 103.37 147 GLY A O 1
ATOM 1221 N N . THR A 1 151 ? 15.876 30.167 -18.222 1.00 96.95 148 THR A N 1
ATOM 1222 C CA . THR A 1 151 ? 16.404 31.524 -18.317 1.00 97.08 148 THR A CA 1
ATOM 1223 C C . THR A 1 151 ? 17.886 31.563 -18.674 1.00 96.67 148 THR A C 1
ATOM 1224 O O . THR A 1 151 ? 18.469 32.652 -18.722 1.00 98.16 148 THR A O 1
ATOM 1228 N N . VAL A 1 152 ? 18.500 30.409 -18.943 1.00 96.15 149 VAL A N 1
ATOM 1229 C CA . VAL A 1 152 ? 19.924 30.359 -19.247 1.00 92.74 149 VAL A CA 1
ATOM 1230 C C . VAL A 1 152 ? 20.195 31.047 -20.580 1.00 91.91 149 VAL A C 1
ATOM 1231 O O . VAL A 1 152 ? 19.414 30.928 -21.536 1.00 94.51 149 VAL A O 1
ATOM 1235 N N . THR A 1 153 ? 21.288 31.805 -20.639 1.00 89.06 150 THR A N 1
ATOM 1236 C CA . THR A 1 153 ? 21.775 32.405 -21.873 1.00 86.37 150 THR A CA 1
ATOM 1237 C C . THR A 1 153 ? 23.240 32.027 -22.045 1.00 82.85 150 THR A C 1
ATOM 1238 O O . THR A 1 153 ? 23.887 31.528 -21.121 1.00 87.32 150 THR A O 1
ATOM 1242 N N . THR A 1 154 ? 23.766 32.260 -23.242 1.00 75.17 151 THR A N 1
ATOM 1243 C CA . THR A 1 154 ? 25.135 31.874 -23.554 1.00 72.05 151 THR A CA 1
ATOM 1244 C C . THR A 1 154 ? 26.113 32.962 -23.126 1.00 71.57 151 THR A C 1
ATOM 1245 O O . THR A 1 154 ? 25.822 34.157 -23.241 1.00 71.69 151 THR A O 1
ATOM 1249 N N . THR A 1 155 ? 27.272 32.536 -22.625 1.00 71.63 152 THR A N 1
ATOM 1250 C CA . THR A 1 155 ? 28.347 33.450 -22.271 1.00 74.84 152 THR A CA 1
ATOM 1251 C C . THR A 1 155 ? 29.136 33.840 -23.520 1.00 74.73 152 THR A C 1
ATOM 1252 O O . THR A 1 155 ? 29.033 33.202 -24.574 1.00 79.95 152 THR A O 1
ATOM 1256 N N . GLU A 1 156 ? 29.927 34.913 -23.399 1.00 68.55 153 GLU A N 1
ATOM 1257 C CA . GLU A 1 156 ? 30.673 35.406 -24.558 1.00 65.30 153 GLU A CA 1
ATOM 1258 C C . GLU A 1 156 ? 31.610 34.337 -25.102 1.00 67.40 153 GLU A C 1
ATOM 1259 O O . GLU A 1 156 ? 31.744 34.179 -26.321 1.00 72.83 153 GLU A O 1
ATOM 1261 N N . HIS A 1 157 ? 32.259 33.583 -24.213 1.00 65.74 154 HIS A N 1
ATOM 1262 C CA . HIS A 1 157 ? 33.120 32.495 -24.657 1.00 65.77 154 HIS A CA 1
ATOM 1263 C C . HIS A 1 157 ? 32.322 31.426 -25.398 1.00 65.71 154 HIS A C 1
ATOM 1264 O O . HIS A 1 157 ? 32.816 30.825 -26.361 1.00 62.91 154 HIS A O 1
ATOM 1271 N N . GLU A 1 158 ? 31.083 31.177 -24.964 1.00 62.81 155 GLU A N 1
ATOM 1272 C CA . GLU A 1 158 ? 30.264 30.160 -25.618 1.00 61.51 155 GLU A CA 1
ATOM 1273 C C . GLU A 1 158 ? 29.842 30.602 -27.017 1.00 63.31 155 GLU A C 1
ATOM 1274 O O . GLU A 1 158 ? 29.874 29.801 -27.958 1.00 62.84 155 GLU A O 1
ATOM 1280 N N . ASN A 1 159 ? 29.463 31.875 -27.178 1.00 56.24 156 ASN A N 1
ATOM 1281 C CA . ASN A 1 159 ? 29.152 32.396 -28.510 1.00 56.89 156 ASN A CA 1
ATOM 1282 C C . ASN A 1 159 ? 30.354 32.297 -29.438 1.00 63.64 156 ASN A C 1
ATOM 1283 O O . ASN A 1 159 ? 30.203 32.034 -30.639 1.00 62.09 156 ASN A O 1
ATOM 1288 N N . ALA A 1 160 ? 31.557 32.521 -28.905 1.00 65.55 157 ALA A N 1
ATOM 1289 C CA . ALA A 1 160 ? 32.754 32.436 -29.734 1.00 65.30 157 ALA A CA 1
ATOM 1290 C C . ALA A 1 160 ? 32.958 31.019 -30.260 1.00 58.49 157 ALA A C 1
ATOM 1291 O O . ALA A 1 160 ? 33.310 30.828 -31.430 1.00 57.87 157 ALA A O 1
ATOM 1293 N N . LEU A 1 161 ? 32.744 30.015 -29.407 1.00 55.79 158 LEU A N 1
ATOM 1294 C CA . LEU A 1 161 ? 32.807 28.629 -29.854 1.00 55.91 158 LEU A CA 1
ATOM 1295 C C . LEU A 1 161 ? 31.756 28.348 -30.919 1.00 59.48 158 LEU A C 1
ATOM 1296 O O . LEU A 1 161 ? 32.039 27.686 -31.924 1.00 57.35 158 LEU A O 1
ATOM 1301 N N . LEU A 1 162 ? 30.535 28.845 -30.714 1.00 60.08 159 LEU A N 1
ATOM 1302 C CA . LEU A 1 162 ? 29.462 28.612 -31.677 1.00 61.53 159 LEU A CA 1
ATOM 1303 C C . LEU A 1 162 ? 29.797 29.220 -33.034 1.00 58.33 159 LEU A C 1
ATOM 1304 O O . LEU A 1 162 ? 29.613 28.581 -34.076 1.00 55.12 159 LEU A O 1
ATOM 1309 N N . ARG A 1 163 ? 30.296 30.457 -33.040 1.00 57.79 160 ARG A N 1
ATOM 1310 C CA . ARG A 1 163 ? 30.659 31.092 -34.298 1.00 59.45 160 ARG A CA 1
ATOM 1311 C C . ARG A 1 163 ? 31.875 30.445 -34.942 1.00 55.03 160 ARG A C 1
ATOM 1312 O O . ARG A 1 163 ? 32.083 30.619 -36.145 1.00 57.07 160 ARG A O 1
ATOM 1320 N N . SER A 1 164 ? 32.671 29.687 -34.183 1.00 53.05 161 SER A N 1
ATOM 1321 C CA . SER A 1 164 ? 33.790 28.989 -34.798 1.00 52.91 161 SER A CA 1
ATOM 1322 C C . SER A 1 164 ? 33.341 27.837 -35.691 1.00 55.82 161 SER A C 1
ATOM 1323 O O . SER A 1 164 ? 34.193 27.220 -36.339 1.00 62.12 161 SER A O 1
ATOM 1326 N N . PHE A 1 165 ? 32.037 27.526 -35.728 1.00 45.39 162 PHE A N 1
ATOM 1327 C CA . PHE A 1 165 ? 31.489 26.531 -36.647 1.00 44.70 162 PHE A CA 1
ATOM 1328 C C . PHE A 1 165 ? 30.533 27.134 -37.673 1.00 45.80 162 PHE A C 1
ATOM 1329 O O . PHE A 1 165 ? 29.790 26.388 -38.319 1.00 46.53 162 PHE A O 1
ATOM 1337 N N . ASP A 1 166 ? 30.532 28.459 -37.835 1.00 45.24 163 ASP A N 1
ATOM 1338 C CA . ASP A 1 166 ? 29.772 29.089 -38.912 1.00 51.40 163 ASP A CA 1
ATOM 1339 C C . ASP A 1 166 ? 30.142 28.456 -40.249 1.00 49.78 163 ASP A C 1
ATOM 1340 O O . ASP A 1 166 ? 31.320 28.214 -40.525 1.00 50.14 163 ASP A O 1
ATOM 1345 N N . LYS A 1 167 ? 29.124 28.152 -41.058 1.00 50.49 164 LYS A N 1
ATOM 1346 C CA . LYS A 1 167 ? 29.273 27.458 -42.343 1.00 49.52 164 LYS A CA 1
ATOM 1347 C C . LYS A 1 167 ? 29.962 26.102 -42.201 1.00 48.35 164 LYS A C 1
ATOM 1348 O O . LYS A 1 167 ? 30.501 25.573 -43.175 1.00 49.69 164 LYS A O 1
ATOM 1354 N N . PHE A 1 168 ? 29.955 25.532 -40.993 1.00 44.51 165 PHE A N 1
ATOM 1355 C CA . PHE A 1 168 ? 30.614 24.254 -40.738 1.00 42.70 165 PHE A CA 1
ATOM 1356 C C . PHE A 1 168 ? 29.858 23.423 -39.702 1.00 41.51 165 PHE A C 1
ATOM 1357 O O . PHE A 1 168 ? 30.472 22.580 -39.036 1.00 39.78 165 PHE A O 1
ATOM 1365 N N . THR A 1 169 ? 28.557 23.648 -39.513 1.00 45.99 166 THR A N 1
ATOM 1366 C CA . THR A 1 169 ? 27.840 22.884 -38.493 1.00 46.28 166 THR A CA 1
ATOM 1367 C C . THR A 1 169 ? 27.705 21.413 -38.861 1.00 50.72 166 THR A C 1
ATOM 1368 O O . THR A 1 169 ? 27.416 20.595 -37.979 1.00 50.83 166 THR A O 1
ATOM 1372 N N . THR A 1 170 ? 27.914 21.048 -40.135 1.00 44.44 167 THR A N 1
ATOM 1373 C CA . THR A 1 170 ? 27.872 19.635 -40.494 1.00 38.57 167 THR A CA 1
ATOM 1374 C C . THR A 1 170 ? 29.019 18.844 -39.875 1.00 35.55 167 THR A C 1
ATOM 1375 O O . THR A 1 170 ? 29.027 17.612 -39.971 1.00 34.89 167 THR A O 1
ATOM 1379 N N . TYR A 1 171 ? 29.976 19.509 -39.221 1.00 41.46 168 TYR A N 1
ATOM 1380 C CA . TYR A 1 171 ? 30.940 18.789 -38.395 1.00 40.65 168 TYR A CA 1
ATOM 1381 C C . TYR A 1 171 ? 30.247 18.042 -37.256 1.00 42.11 168 TYR A C 1
ATOM 1382 O O . TYR A 1 171 ? 30.800 17.068 -36.727 1.00 37.54 168 TYR A O 1
ATOM 1391 N N . PHE A 1 172 ? 29.040 18.466 -36.884 1.00 33.65 169 PHE A N 1
ATOM 1392 C CA . PHE A 1 172 ? 28.226 17.800 -35.877 1.00 39.28 169 PHE A CA 1
ATOM 1393 C C . PHE A 1 172 ? 27.223 16.803 -36.460 1.00 44.17 169 PHE A C 1
ATOM 1394 O O . PHE A 1 172 ? 26.361 16.324 -35.718 1.00 40.49 169 PHE A O 1
ATOM 1402 N N . SER A 1 173 ? 27.324 16.456 -37.754 1.00 38.48 170 SER A N 1
ATOM 1403 C CA . SER A 1 173 ? 26.311 15.594 -38.370 1.00 35.45 170 SER A CA 1
ATOM 1404 C C . SER A 1 173 ? 26.244 14.227 -37.704 1.00 34.25 170 SER A C 1
ATOM 1405 O O . SER A 1 173 ? 25.155 13.715 -37.422 1.00 39.45 170 SER A O 1
ATOM 1408 N N . GLY A 1 174 ? 27.392 13.599 -37.471 1.00 29.85 171 GLY A N 1
ATOM 1409 C CA . GLY A 1 174 ? 27.385 12.338 -36.753 1.00 32.25 171 GLY A CA 1
ATOM 1410 C C . GLY A 1 174 ? 26.837 12.487 -35.341 1.00 40.31 171 GLY A C 1
ATOM 1411 O O . GLY A 1 174 ? 26.080 11.637 -34.863 1.00 39.84 171 GLY A O 1
ATOM 1412 N N . PHE A 1 175 ? 27.192 13.586 -34.670 1.00 35.95 172 PHE A N 1
ATOM 1413 C CA . PHE A 1 175 ? 26.720 13.842 -33.305 1.00 37.89 172 PHE A CA 1
ATOM 1414 C C . PHE A 1 175 ? 25.197 13.927 -33.254 1.00 39.26 172 PHE A C 1
ATOM 1415 O O . PHE A 1 175 ? 24.572 13.421 -32.310 1.00 33.00 172 PHE A O 1
ATOM 1423 N N . TYR A 1 176 ? 24.574 14.522 -34.281 1.00 33.75 173 TYR A N 1
ATOM 1424 C CA . TYR A 1 176 ? 23.114 14.542 -34.342 1.00 36.48 173 TYR A CA 1
ATOM 1425 C C . TYR A 1 176 ? 22.550 13.134 -34.317 1.00 33.88 173 TYR A C 1
ATOM 1426 O O . TYR A 1 176 ? 21.506 12.888 -33.696 1.00 37.05 173 TYR A O 1
ATOM 1435 N N . GLU A 1 177 ? 23.217 12.200 -35.013 1.00 37.54 174 GLU A N 1
ATOM 1436 C CA . GLU A 1 177 ? 22.773 10.806 -35.030 1.00 39.66 174 GLU A CA 1
ATOM 1437 C C . GLU A 1 177 ? 23.012 10.133 -33.684 1.00 35.54 174 GLU A C 1
ATOM 1438 O O . GLU A 1 177 ? 22.204 9.308 -33.248 1.00 36.42 174 GLU A O 1
ATOM 1444 N N . ASN A 1 178 ? 24.133 10.437 -33.030 1.00 32.11 175 ASN A N 1
ATOM 1445 C CA . ASN A 1 178 ? 24.364 9.863 -31.712 1.00 29.53 175 ASN A CA 1
ATOM 1446 C C . ASN A 1 178 ? 23.280 10.302 -30.730 1.00 38.48 175 ASN A C 1
ATOM 1447 O O . ASN A 1 178 ? 22.955 9.570 -29.789 1.00 40.57 175 ASN A O 1
ATOM 1452 N N . ARG A 1 179 ? 22.710 11.490 -30.929 1.00 37.93 176 ARG A N 1
ATOM 1453 C CA . ARG A 1 179 ? 21.676 11.981 -30.027 1.00 35.68 176 ARG A CA 1
ATOM 1454 C C . ARG A 1 179 ? 20.291 11.481 -30.406 1.00 39.34 176 ARG A C 1
ATOM 1455 O O . ARG A 1 179 ? 19.453 11.278 -29.518 1.00 35.12 176 ARG A O 1
ATOM 1463 N N . LYS A 1 180 ? 20.028 11.263 -31.702 1.00 36.48 177 LYS A N 1
ATOM 1464 C CA . LYS A 1 180 ? 18.815 10.550 -32.086 1.00 32.34 177 LYS A CA 1
ATOM 1465 C C . LYS A 1 180 ? 18.794 9.170 -31.450 1.00 34.58 177 LYS A C 1
ATOM 1466 O O . LYS A 1 180 ? 17.729 8.664 -31.068 1.00 38.64 177 LYS A O 1
ATOM 1472 N N . ASN A 1 181 ? 19.968 8.541 -31.338 1.00 32.34 178 ASN A N 1
ATOM 1473 C CA . ASN A 1 181 ? 20.076 7.251 -30.675 1.00 33.87 178 ASN A CA 1
ATOM 1474 C C . ASN A 1 181 ? 19.747 7.340 -29.192 1.00 36.50 178 ASN A C 1
ATOM 1475 O O . ASN A 1 181 ? 19.464 6.308 -28.583 1.00 36.40 178 ASN A O 1
ATOM 1480 N N . VAL A 1 182 ? 19.799 8.538 -28.609 1.00 40.80 179 VAL A N 1
ATOM 1481 C CA . VAL A 1 182 ? 19.456 8.710 -27.201 1.00 39.38 179 VAL A CA 1
ATOM 1482 C C . VAL A 1 182 ? 17.947 8.790 -27.019 1.00 42.92 179 VAL A C 1
ATOM 1483 O O . VAL A 1 182 ? 17.397 8.200 -26.084 1.00 38.30 179 VAL A O 1
ATOM 1487 N N . PHE A 1 183 ? 17.251 9.516 -27.900 1.00 38.02 180 PHE A N 1
ATOM 1488 C CA . PHE A 1 183 ? 15.825 9.756 -27.718 1.00 40.16 180 PHE A CA 1
ATOM 1489 C C . PHE A 1 183 ? 14.945 8.751 -28.447 1.00 40.53 180 PHE A C 1
ATOM 1490 O O . PHE A 1 183 ? 13.723 8.770 -28.244 1.00 44.07 180 PHE A O 1
ATOM 1498 N N . SER A 1 184 ? 15.536 7.885 -29.273 1.00 39.73 181 SER A N 1
ATOM 1499 C CA . SER A 1 184 ? 14.784 6.968 -30.125 1.00 43.17 181 SER A CA 1
ATOM 1500 C C . SER A 1 184 ? 13.840 6.089 -29.311 1.00 43.12 181 SER A C 1
ATOM 1501 O O . SER A 1 184 ? 14.111 5.740 -28.161 1.00 41.29 181 SER A O 1
ATOM 1504 N N . ALA A 1 185 ? 12.729 5.716 -29.934 1.00 36.02 182 ALA A N 1
ATOM 1505 C CA . ALA A 1 185 ? 11.809 4.741 -29.369 1.00 41.81 182 ALA A CA 1
ATOM 1506 C C . ALA A 1 185 ? 12.175 3.312 -29.734 1.00 43.52 182 ALA A C 1
ATOM 1507 O O . ALA A 1 185 ? 11.526 2.385 -29.242 1.00 36.39 182 ALA A O 1
ATOM 1509 N N . GLU A 1 186 ? 13.193 3.114 -30.574 1.00 39.82 183 GLU A N 1
ATOM 1510 C CA . GLU A 1 186 ? 13.544 1.783 -31.046 1.00 44.31 183 GLU A CA 1
ATOM 1511 C C . GLU A 1 186 ? 14.167 0.945 -29.926 1.00 44.36 183 GLU A C 1
ATOM 1512 O O . GLU A 1 186 ? 14.592 1.446 -28.879 1.00 41.79 183 GLU A O 1
ATOM 1518 N N . ASP A 1 187 ? 14.223 -0.364 -30.168 1.00 44.01 184 ASP A N 1
ATOM 1519 C CA . ASP A 1 187 ? 14.789 -1.313 -29.209 1.00 41.63 184 ASP A CA 1
ATOM 1520 C C . ASP A 1 187 ? 16.317 -1.287 -29.300 1.00 37.41 184 ASP A C 1
ATOM 1521 O O . ASP A 1 187 ? 16.964 -2.195 -29.823 1.00 37.16 184 ASP A O 1
ATOM 1526 N N . ILE A 1 188 ? 16.905 -0.221 -28.761 1.00 35.55 185 ILE A N 1
ATOM 1527 C CA . ILE A 1 188 ? 18.345 -0.010 -28.847 1.00 38.71 185 ILE A CA 1
ATOM 1528 C C . ILE A 1 188 ? 18.869 0.441 -27.490 1.00 37.85 185 ILE A C 1
ATOM 1529 O O . ILE A 1 188 ? 18.244 1.265 -26.821 1.00 33.24 185 ILE A O 1
ATOM 1534 N N . SER A 1 189 ? 20.047 -0.066 -27.120 1.00 32.83 186 SER A N 1
ATOM 1535 C CA . SER A 1 189 ? 20.629 0.158 -25.798 1.00 36.84 186 SER A CA 1
ATOM 1536 C C . SER A 1 189 ? 21.098 1.585 -25.581 1.00 39.81 186 SER A C 1
ATOM 1537 O O . SER A 1 189 ? 21.380 1.964 -24.435 1.00 30.76 186 SER A O 1
ATOM 1540 N N . THR A 1 190 ? 21.226 2.376 -26.644 1.00 29.79 187 THR A N 1
ATOM 1541 C CA . THR A 1 190 ? 21.661 3.761 -26.498 1.00 35.72 187 THR A CA 1
ATOM 1542 C C . THR A 1 190 ? 20.559 4.694 -26.015 1.00 33.30 187 THR A C 1
ATOM 1543 O O . THR A 1 190 ? 20.851 5.854 -25.704 1.00 32.26 187 THR A O 1
ATOM 1547 N N . ALA A 1 191 ? 19.304 4.243 -25.991 1.00 29.31 188 ALA A N 1
ATOM 1548 C CA . ALA A 1 191 ? 18.160 5.137 -25.889 1.00 33.93 188 ALA A CA 1
ATOM 1549 C C . ALA A 1 191 ? 17.528 5.107 -24.499 1.00 33.73 188 ALA A C 1
ATOM 1550 O O . ALA A 1 191 ? 17.570 4.099 -23.789 1.00 32.46 188 ALA A O 1
ATOM 1552 N N . ILE A 1 192 ? 16.933 6.239 -24.137 1.00 36.34 189 ILE A N 1
ATOM 1553 C CA . ILE A 1 192 ? 16.296 6.464 -22.838 1.00 37.42 189 ILE A CA 1
ATOM 1554 C C . ILE A 1 192 ? 15.051 5.587 -22.693 1.00 35.41 189 ILE A C 1
ATOM 1555 O O . ILE A 1 192 ? 14.869 4.971 -21.635 1.00 33.06 189 ILE A O 1
ATOM 1560 N N . PRO A 1 193 ? 14.177 5.464 -23.707 1.00 35.40 190 PRO A N 1
ATOM 1561 C CA . PRO A 1 193 ? 13.014 4.572 -23.523 1.00 35.29 190 PRO A CA 1
ATOM 1562 C C . PRO A 1 193 ? 13.412 3.130 -23.229 1.00 36.74 190 PRO A C 1
ATOM 1563 O O . PRO A 1 193 ? 12.885 2.526 -22.280 1.00 39.77 190 PRO A O 1
ATOM 1567 N N . HIS A 1 194 ? 14.359 2.576 -24.003 1.00 31.09 191 HIS A N 1
ATOM 1568 C CA . HIS A 1 194 ? 14.924 1.257 -23.711 1.00 32.78 191 HIS A CA 1
ATOM 1569 C C . HIS A 1 194 ? 15.488 1.179 -22.289 1.00 37.84 191 HIS A C 1
ATOM 1570 O O . HIS A 1 194 ? 15.300 0.175 -21.588 1.00 28.97 191 HIS A O 1
ATOM 1577 N N . ARG A 1 195 ? 16.222 2.205 -21.864 1.00 33.73 192 ARG A N 1
ATOM 1578 C CA . ARG A 1 195 ? 16.837 2.154 -20.542 1.00 33.30 192 ARG A CA 1
ATOM 1579 C C . ARG A 1 195 ? 15.771 2.049 -19.449 1.00 31.03 192 ARG A C 1
ATOM 1580 O O . ARG A 1 195 ? 15.930 1.300 -18.474 1.00 36.65 192 ARG A O 1
ATOM 1588 N N . ILE A 1 196 ? 14.653 2.751 -19.627 1.00 33.80 193 ILE A N 1
ATOM 1589 C CA . ILE A 1 196 ? 13.587 2.758 -18.631 1.00 38.10 193 ILE A CA 1
ATOM 1590 C C . ILE A 1 196 ? 12.817 1.445 -18.649 1.00 38.03 193 ILE A C 1
ATOM 1591 O O . ILE A 1 196 ? 12.469 0.891 -17.597 1.00 36.11 193 ILE A O 1
ATOM 1596 N N . VAL A 1 197 ? 12.499 0.954 -19.840 1.00 33.12 194 VAL A N 1
ATOM 1597 C CA . VAL A 1 197 ? 11.524 -0.116 -20.000 1.00 33.40 194 VAL A CA 1
ATOM 1598 C C . VAL A 1 197 ? 12.167 -1.476 -19.816 1.00 33.99 194 VAL A C 1
ATOM 1599 O O . VAL A 1 197 ? 11.573 -2.382 -19.224 1.00 36.39 194 VAL A O 1
ATOM 1603 N N . GLN A 1 198 ? 13.389 -1.639 -20.315 1.00 34.39 195 GLN A N 1
ATOM 1604 C CA . GLN A 1 198 ? 13.980 -2.960 -20.419 1.00 35.21 195 GLN A CA 1
ATOM 1605 C C . GLN A 1 198 ? 15.172 -3.164 -19.511 1.00 34.85 195 GLN A C 1
ATOM 1606 O O . GLN A 1 198 ? 15.483 -4.312 -19.182 1.00 39.65 195 GLN A O 1
ATOM 1612 N N . ASP A 1 199 ? 15.846 -2.094 -19.103 1.00 31.38 196 ASP A N 1
ATOM 1613 C CA . ASP A 1 199 ? 16.918 -2.240 -18.125 1.00 34.16 196 ASP A CA 1
ATOM 1614 C C . ASP A 1 199 ? 16.386 -2.020 -16.709 1.00 36.08 196 ASP A C 1
ATOM 1615 O O . ASP A 1 199 ? 16.463 -2.912 -15.864 1.00 37.44 196 ASP A O 1
ATOM 1620 N N . ASN A 1 200 ? 15.817 -0.843 -16.452 1.00 34.85 197 ASN A N 1
ATOM 1621 C CA . ASN A 1 200 ? 15.571 -0.459 -15.073 1.00 36.87 197 ASN A CA 1
ATOM 1622 C C . ASN A 1 200 ? 14.256 -1.010 -14.530 1.00 40.88 197 ASN A C 1
ATOM 1623 O O . ASN A 1 200 ? 14.206 -1.416 -13.370 1.00 34.21 197 ASN A O 1
ATOM 1628 N N . PHE A 1 201 ? 13.178 -1.040 -15.316 1.00 35.80 198 PHE A N 1
ATOM 1629 C CA . PHE A 1 201 ? 11.936 -1.553 -14.741 1.00 38.58 198 PHE A CA 1
ATOM 1630 C C . PHE A 1 201 ? 12.030 -3.012 -14.305 1.00 31.96 198 PHE A C 1
ATOM 1631 O O . PHE A 1 201 ? 11.512 -3.328 -13.219 1.00 40.95 198 PHE A O 1
ATOM 1639 N N . PRO A 1 202 ? 12.644 -3.936 -15.063 1.00 37.58 199 PRO A N 1
ATOM 1640 C CA . PRO A 1 202 ? 12.794 -5.299 -14.528 1.00 33.92 199 PRO A CA 1
ATOM 1641 C C . PRO A 1 202 ? 13.562 -5.344 -13.220 1.00 36.46 199 PRO A C 1
ATOM 1642 O O . PRO A 1 202 ? 13.216 -6.137 -12.341 1.00 33.82 199 PRO A O 1
ATOM 1646 N N . LYS A 1 203 ? 14.604 -4.525 -13.070 1.00 36.86 200 LYS A N 1
ATOM 1647 C CA . LYS A 1 203 ? 15.336 -4.486 -11.810 1.00 30.08 200 LYS A CA 1
ATOM 1648 C C . LYS A 1 203 ? 14.439 -3.979 -10.689 1.00 35.89 200 LYS A C 1
ATOM 1649 O O . LYS A 1 203 ? 14.376 -4.576 -9.605 1.00 35.72 200 LYS A O 1
ATOM 1655 N N . PHE A 1 204 ? 13.735 -2.872 -10.940 1.00 31.60 201 PHE A N 1
ATOM 1656 C CA . PHE A 1 204 ? 12.820 -2.332 -9.940 1.00 36.96 201 PHE A CA 1
ATOM 1657 C C . PHE A 1 204 ? 11.738 -3.345 -9.583 1.00 38.08 201 PHE A C 1
ATOM 1658 O O . PHE A 1 204 ? 11.405 -3.533 -8.405 1.00 37.40 201 PHE A O 1
ATOM 1666 N N . LYS A 1 205 ? 11.145 -3.974 -10.602 1.00 37.58 202 LYS A N 1
ATOM 1667 C CA . LYS A 1 205 ? 10.114 -4.985 -10.377 1.00 36.86 202 LYS A CA 1
ATOM 1668 C C . LYS A 1 205 ? 10.642 -6.118 -9.505 1.00 37.30 202 LYS A C 1
ATOM 1669 O O . LYS A 1 205 ? 9.974 -6.553 -8.559 1.00 35.67 202 LYS A O 1
ATOM 1675 N N . GLU A 1 206 ? 11.854 -6.588 -9.789 1.00 34.45 203 GLU A N 1
ATOM 1676 C CA . GLU A 1 206 ? 12.434 -7.650 -8.976 1.00 37.71 203 GLU A CA 1
ATOM 1677 C C . GLU A 1 206 ? 12.664 -7.192 -7.532 1.00 37.56 203 GLU A C 1
ATOM 1678 O O . GLU A 1 206 ? 12.440 -7.962 -6.589 1.00 37.75 203 GLU A O 1
ATOM 1684 N N . ASN A 1 207 ? 13.088 -5.936 -7.336 1.00 32.88 204 ASN A N 1
ATOM 1685 C CA . ASN A 1 207 ? 13.280 -5.415 -5.978 1.00 33.78 204 ASN A CA 1
ATOM 1686 C C . ASN A 1 207 ? 11.967 -5.393 -5.192 1.00 34.04 204 ASN A C 1
ATOM 1687 O O . ASN A 1 207 ? 11.955 -5.677 -3.988 1.00 37.36 204 ASN A O 1
ATOM 1692 N N . CYS A 1 208 ? 10.851 -5.042 -5.847 1.00 36.26 205 CYS A N 1
ATOM 1693 C CA . CYS A 1 208 ? 9.552 -5.106 -5.176 1.00 31.58 205 CYS A CA 1
ATOM 1694 C C . CYS A 1 208 ? 9.254 -6.518 -4.684 1.00 40.20 205 CYS A C 1
ATOM 1695 O O . CYS A 1 208 ? 8.747 -6.709 -3.572 1.00 40.44 205 CYS A O 1
ATOM 1698 N N . HIS A 1 209 ? 9.553 -7.519 -5.507 1.00 41.51 206 HIS A N 1
ATOM 1699 C CA . HIS A 1 209 ? 9.300 -8.906 -5.133 1.00 41.61 206 HIS A CA 1
ATOM 1700 C C . HIS A 1 209 ? 10.223 -9.352 -4.000 1.00 34.45 206 HIS A C 1
ATOM 1701 O O . HIS A 1 209 ? 9.791 -10.048 -3.073 1.00 37.09 206 HIS A O 1
ATOM 1708 N N . ILE A 1 210 ? 11.497 -8.960 -4.066 1.00 37.74 207 ILE A N 1
ATOM 1709 C CA . ILE A 1 210 ? 12.454 -9.277 -3.008 1.00 36.59 207 ILE A CA 1
ATOM 1710 C C . ILE A 1 210 ? 11.977 -8.702 -1.681 1.00 37.66 207 ILE A C 1
ATOM 1711 O O . ILE A 1 210 ? 11.931 -9.396 -0.655 1.00 37.87 207 ILE A O 1
ATOM 1716 N N . PHE A 1 211 ? 11.605 -7.421 -1.694 1.00 37.03 208 PHE A N 1
ATOM 1717 C CA . PHE A 1 211 ? 11.069 -6.763 -0.509 1.00 37.96 208 PHE A CA 1
ATOM 1718 C C . PHE A 1 211 ? 9.864 -7.517 0.050 1.00 41.19 208 PHE A C 1
ATOM 1719 O O . PHE A 1 211 ? 9.777 -7.762 1.260 1.00 36.77 208 PHE A O 1
ATOM 1727 N N . THR A 1 212 ? 8.917 -7.900 -0.816 1.00 35.37 209 THR A N 1
ATOM 1728 C CA . THR A 1 212 ? 7.691 -8.521 -0.313 1.00 43.03 209 THR A CA 1
ATOM 1729 C C . THR A 1 212 ? 7.975 -9.871 0.339 1.00 41.60 209 THR A C 1
ATOM 1730 O O . THR A 1 212 ? 7.462 -10.166 1.423 1.00 38.55 209 THR A O 1
ATOM 1734 N N . ARG A 1 213 ? 8.783 -10.710 -0.311 1.00 36.31 210 ARG A N 1
ATOM 1735 C CA . ARG A 1 213 ? 9.105 -12.006 0.276 1.00 41.74 210 ARG A CA 1
ATOM 1736 C C . ARG A 1 213 ? 9.830 -11.844 1.607 1.00 40.43 210 ARG A C 1
ATOM 1737 O O . ARG A 1 213 ? 9.548 -12.573 2.566 1.00 39.83 210 ARG A O 1
ATOM 1745 N N . LEU A 1 214 ? 10.757 -10.885 1.688 1.00 35.55 211 LEU A N 1
ATOM 1746 C CA . LEU A 1 214 ? 11.524 -10.696 2.915 1.00 36.02 211 LEU A CA 1
ATOM 1747 C C . LEU A 1 214 ? 10.645 -10.242 4.075 1.00 38.31 211 LEU A C 1
ATOM 1748 O O . LEU A 1 214 ? 10.743 -10.783 5.181 1.00 36.72 211 LEU A O 1
ATOM 1753 N N . ILE A 1 215 ? 9.789 -9.240 3.864 1.00 38.39 212 ILE A N 1
ATOM 1754 C CA . ILE A 1 215 ? 9.061 -8.716 5.014 1.00 35.15 212 ILE A CA 1
ATOM 1755 C C . ILE A 1 215 ? 7.867 -9.589 5.370 1.00 44.66 212 ILE A C 1
ATOM 1756 O O . ILE A 1 215 ? 7.369 -9.507 6.502 1.00 42.07 212 ILE A O 1
ATOM 1761 N N . THR A 1 216 ? 7.396 -10.433 4.447 1.00 38.05 213 THR A N 1
ATOM 1762 C CA . THR A 1 216 ? 6.401 -11.429 4.826 1.00 41.96 213 THR A CA 1
ATOM 1763 C C . THR A 1 216 ? 7.013 -12.469 5.754 1.00 40.97 213 THR A C 1
ATOM 1764 O O . THR A 1 216 ? 6.451 -12.784 6.809 1.00 46.14 213 THR A O 1
ATOM 1768 N N . ALA A 1 217 ? 8.182 -12.998 5.380 1.00 39.48 214 ALA A N 1
ATOM 1769 C CA . ALA A 1 217 ? 8.851 -14.013 6.192 1.00 43.68 214 ALA A CA 1
ATOM 1770 C C . ALA A 1 217 ? 9.385 -13.441 7.507 1.00 44.82 214 ALA A C 1
ATOM 1771 O O . ALA A 1 217 ? 9.271 -14.084 8.560 1.00 37.79 214 ALA A O 1
ATOM 1773 N N . VAL A 1 218 ? 9.997 -12.259 7.466 1.00 43.97 215 VAL A N 1
ATOM 1774 C CA . VAL A 1 218 ? 10.607 -11.647 8.645 1.00 39.80 215 VAL A CA 1
ATOM 1775 C C . VAL A 1 218 ? 10.047 -10.236 8.797 1.00 40.80 215 VAL A C 1
ATOM 1776 O O . VAL A 1 218 ? 10.673 -9.278 8.330 1.00 36.28 215 VAL A O 1
ATOM 1780 N N . PRO A 1 219 ? 8.886 -10.054 9.437 1.00 36.25 216 PRO A N 1
ATOM 1781 C CA . PRO A 1 219 ? 8.239 -8.729 9.419 1.00 45.79 216 PRO A CA 1
ATOM 1782 C C . PRO A 1 219 ? 9.053 -7.620 10.059 1.00 50.46 216 PRO A C 1
ATOM 1783 O O . PRO A 1 219 ? 8.838 -6.446 9.736 1.00 48.97 216 PRO A O 1
ATOM 1787 N N . SER A 1 220 ? 9.969 -7.945 10.969 1.00 50.48 217 SER A N 1
ATOM 1788 C CA . SER A 1 220 ? 10.770 -6.907 11.603 1.00 47.58 217 SER A CA 1
ATOM 1789 C C . SER A 1 220 ? 11.671 -6.183 10.604 1.00 47.12 217 SER A C 1
ATOM 1790 O O . SER A 1 220 ? 12.089 -5.050 10.870 1.00 46.81 217 SER A O 1
ATOM 1793 N N . LEU A 1 221 ? 11.986 -6.812 9.467 1.00 39.35 218 LEU A N 1
ATOM 1794 C CA . LEU A 1 221 ? 12.782 -6.136 8.445 1.00 39.05 218 LEU A CA 1
ATOM 1795 C C . LEU A 1 221 ? 12.103 -4.876 7.931 1.00 45.09 218 LEU A C 1
ATOM 1796 O O . LEU A 1 221 ? 12.780 -3.975 7.416 1.00 45.50 218 LEU A O 1
ATOM 1801 N N . ARG A 1 222 ? 10.771 -4.810 8.015 1.00 47.42 219 ARG A N 1
ATOM 1802 C CA . ARG A 1 222 ? 10.058 -3.636 7.522 1.00 49.03 219 ARG A CA 1
ATOM 1803 C C . ARG A 1 222 ? 10.460 -2.397 8.310 1.00 51.44 219 ARG A C 1
ATOM 1804 O O . ARG A 1 222 ? 10.785 -1.351 7.730 1.00 41.58 219 ARG A O 1
ATOM 1812 N N . GLU A 1 223 ? 10.462 -2.504 9.639 1.00 44.79 220 GLU A N 1
ATOM 1813 C CA . GLU A 1 223 ? 10.857 -1.371 10.465 1.00 44.85 220 GLU A CA 1
ATOM 1814 C C . GLU A 1 223 ? 12.324 -1.025 10.274 1.00 43.68 220 GLU A C 1
ATOM 1815 O O . GLU A 1 223 ? 12.687 0.158 10.240 1.00 49.32 220 GLU A O 1
ATOM 1821 N N . HIS A 1 224 ? 13.191 -2.033 10.178 1.00 47.31 221 HIS A N 1
ATOM 1822 C CA A HIS A 1 224 ? 14.594 -1.743 9.919 0.53 51.29 221 HIS A CA 1
ATOM 1823 C CA B HIS A 1 224 ? 14.600 -1.768 9.900 0.47 51.28 221 HIS A CA 1
ATOM 1824 C C . HIS A 1 224 ? 14.755 -0.980 8.607 1.00 48.54 221 HIS A C 1
ATOM 1825 O O . HIS A 1 224 ? 15.522 -0.013 8.538 1.00 47.29 221 HIS A O 1
ATOM 1838 N N . PHE A 1 225 ? 14.021 -1.384 7.561 1.00 39.66 222 PHE A N 1
ATOM 1839 C CA . PHE A 1 225 ? 14.151 -0.726 6.260 1.00 38.41 222 PHE A CA 1
ATOM 1840 C C . PHE A 1 225 ? 13.621 0.704 6.310 1.00 42.33 222 PHE A C 1
ATOM 1841 O O . PHE A 1 225 ? 14.254 1.628 5.783 1.00 41.17 222 PHE A O 1
ATOM 1849 N N . GLU A 1 226 ? 12.451 0.900 6.933 1.00 44.37 223 GLU A N 1
ATOM 1850 C CA . GLU A 1 226 ? 11.912 2.246 7.114 1.00 49.26 223 GLU A CA 1
ATOM 1851 C C . GLU A 1 226 ? 12.911 3.149 7.832 1.00 53.32 223 GLU A C 1
ATOM 1852 O O . GLU A 1 226 ? 13.134 4.296 7.419 1.00 52.83 223 GLU A O 1
ATOM 1858 N N . ASN A 1 227 ? 13.554 2.635 8.888 1.00 45.18 224 ASN A N 1
ATOM 1859 C CA . ASN A 1 227 ? 14.497 3.451 9.651 1.00 48.93 224 ASN A CA 1
ATOM 1860 C C . ASN A 1 227 ? 15.761 3.754 8.863 1.00 52.04 224 ASN A C 1
ATOM 1861 O O . ASN A 1 227 ? 16.332 4.840 9.013 1.00 55.81 224 ASN A O 1
ATOM 1866 N N . VAL A 1 228 ? 16.216 2.823 8.023 1.00 46.87 225 VAL A N 1
ATOM 1867 C CA . VAL A 1 228 ? 17.330 3.135 7.137 1.00 50.62 225 VAL A CA 1
ATOM 1868 C C . VAL A 1 228 ? 16.958 4.294 6.220 1.00 53.33 225 VAL A C 1
ATOM 1869 O O . VAL A 1 228 ? 17.738 5.240 6.042 1.00 45.79 225 VAL A O 1
ATOM 1873 N N . LYS A 1 229 ? 15.748 4.248 5.645 1.00 46.61 226 LYS A N 1
ATOM 1874 C CA . LYS A 1 229 ? 15.268 5.328 4.789 1.00 43.91 226 LYS A CA 1
ATOM 1875 C C . LYS A 1 229 ? 15.208 6.651 5.544 1.00 45.71 226 LYS A C 1
ATOM 1876 O O . LYS A 1 229 ? 15.679 7.684 5.051 1.00 43.27 226 LYS A O 1
ATOM 1882 N N . LYS A 1 230 ? 14.608 6.639 6.737 1.00 45.46 227 LYS A N 1
ATOM 1883 C CA . LYS A 1 230 ? 14.532 7.843 7.561 1.00 54.82 227 LYS A CA 1
ATOM 1884 C C . LYS A 1 230 ? 15.921 8.355 7.939 1.00 62.72 227 LYS A C 1
ATOM 1885 O O . LYS A 1 230 ? 16.173 9.564 7.901 1.00 64.59 227 LYS A O 1
ATOM 1891 N N . ALA A 1 231 ? 16.836 7.450 8.305 1.00 65.42 228 ALA A N 1
ATOM 1892 C CA . ALA A 1 231 ? 18.170 7.866 8.734 1.00 63.76 228 ALA A CA 1
ATOM 1893 C C . ALA A 1 231 ? 18.936 8.548 7.607 1.00 68.16 228 ALA A C 1
ATOM 1894 O O . ALA A 1 231 ? 19.597 9.569 7.829 1.00 74.58 228 ALA A O 1
ATOM 1896 N N . ILE A 1 232 ? 18.878 7.986 6.397 1.00 56.35 229 ILE A N 1
ATOM 1897 C CA . ILE A 1 232 ? 19.499 8.618 5.243 1.00 54.01 229 ILE A CA 1
ATOM 1898 C C . ILE A 1 232 ? 18.779 9.909 4.862 1.00 52.90 229 ILE A C 1
ATOM 1899 O O . ILE A 1 232 ? 19.375 10.795 4.233 1.00 54.23 229 ILE A O 1
ATOM 1904 N N . GLY A 1 233 ? 17.511 10.048 5.237 1.00 47.35 230 GLY A N 1
ATOM 1905 C CA . GLY A 1 233 ? 16.791 11.284 5.005 1.00 51.00 230 GLY A CA 1
ATOM 1906 C C . GLY A 1 233 ? 16.281 11.480 3.597 1.00 55.78 230 GLY A C 1
ATOM 1907 O O . GLY A 1 233 ? 16.083 12.626 3.178 1.00 57.55 230 GLY A O 1
ATOM 1908 N N . ILE A 1 234 ? 16.046 10.406 2.853 1.00 49.94 231 ILE A N 1
ATOM 1909 C CA . ILE A 1 234 ? 15.584 10.519 1.477 1.00 54.37 231 ILE A CA 1
ATOM 1910 C C . ILE A 1 234 ? 14.175 9.952 1.368 1.00 52.64 231 ILE A C 1
ATOM 1911 O O . ILE A 1 234 ? 13.713 9.182 2.219 1.00 45.73 231 ILE A O 1
ATOM 1916 N N . PHE A 1 235 ? 13.480 10.360 0.302 1.00 39.63 232 PHE A N 1
ATOM 1917 C CA . PHE A 1 235 ? 12.109 9.924 0.038 1.00 44.44 232 PHE A CA 1
ATOM 1918 C C . PHE A 1 235 ? 11.222 10.113 1.277 1.00 50.01 232 PHE A C 1
ATOM 1919 O O . PHE A 1 235 ? 10.426 9.247 1.649 1.00 45.96 232 PHE A O 1
ATOM 1927 N N . VAL A 1 236 ? 11.373 11.268 1.931 1.00 51.57 233 VAL A N 1
ATOM 1928 C CA . VAL A 1 236 ? 10.728 11.476 3.228 1.00 54.47 233 VAL A CA 1
ATOM 1929 C C . VAL A 1 236 ? 9.210 11.381 3.142 1.00 56.94 233 VAL A C 1
ATOM 1930 O O . VAL A 1 236 ? 8.554 11.070 4.140 1.00 61.58 233 VAL A O 1
ATOM 1934 N N . SER A 1 237 ? 8.634 11.622 1.968 1.00 57.42 234 SER A N 1
ATOM 1935 C CA . SER A 1 237 ? 7.190 11.646 1.781 1.00 60.74 234 SER A CA 1
ATOM 1936 C C . SER A 1 237 ? 6.614 10.294 1.366 1.00 62.29 234 SER A C 1
ATOM 1937 O O . SER A 1 237 ? 5.394 10.176 1.209 1.00 63.37 234 SER A O 1
ATOM 1940 N N . THR A 1 238 ? 7.452 9.276 1.207 1.00 53.36 235 THR A N 1
ATOM 1941 C CA . THR A 1 238 ? 7.058 7.979 0.677 1.00 51.44 235 THR A CA 1
ATOM 1942 C C . THR A 1 238 ? 7.407 6.898 1.696 1.00 48.20 235 THR A C 1
ATOM 1943 O O . THR A 1 238 ? 8.558 6.807 2.125 1.00 45.99 235 THR A O 1
ATOM 1947 N N . SER A 1 239 ? 6.424 6.082 2.076 1.00 46.36 236 SER A N 1
ATOM 1948 C CA . SER A 1 239 ? 6.688 4.953 2.959 1.00 46.88 236 SER A CA 1
ATOM 1949 C C . SER A 1 239 ? 7.539 3.909 2.246 1.00 45.04 236 SER A C 1
ATOM 1950 O O . SER A 1 239 ? 7.591 3.848 1.011 1.00 43.09 236 SER A O 1
ATOM 1953 N N . ILE A 1 240 ? 8.190 3.062 3.048 1.00 36.84 237 ILE A N 1
ATOM 1954 C CA . ILE A 1 240 ? 9.053 2.028 2.493 1.00 36.54 237 ILE A CA 1
ATOM 1955 C C . ILE A 1 240 ? 8.251 1.076 1.616 1.00 42.18 237 ILE A C 1
ATOM 1956 O O . ILE A 1 240 ? 8.745 0.618 0.577 1.00 38.60 237 ILE A O 1
ATOM 1961 N N . GLU A 1 241 ? 6.993 0.798 1.979 1.00 40.43 238 GLU A N 1
ATOM 1962 C CA . GLU A 1 241 ? 6.143 -0.013 1.110 1.00 41.79 238 GLU A CA 1
ATOM 1963 C C . GLU A 1 241 ? 5.933 0.661 -0.235 1.00 42.02 238 GLU A C 1
ATOM 1964 O O . GLU A 1 241 ? 5.958 0.001 -1.282 1.00 43.27 238 GLU A O 1
ATOM 1970 N N . GLU A 1 242 ? 5.705 1.974 -0.230 1.00 41.59 239 GLU A N 1
ATOM 1971 C CA . GLU A 1 242 ? 5.435 2.654 -1.493 1.00 42.90 239 GLU A CA 1
ATOM 1972 C C . GLU A 1 242 ? 6.683 2.725 -2.361 1.00 41.95 239 GLU A C 1
ATOM 1973 O O . GLU A 1 242 ? 6.580 2.694 -3.595 1.00 44.49 239 GLU A O 1
ATOM 1979 N N . VAL A 1 243 ? 7.867 2.792 -1.739 1.00 40.38 240 VAL A N 1
ATOM 1980 C CA . VAL A 1 243 ? 9.113 2.748 -2.504 1.00 41.22 240 VAL A CA 1
ATOM 1981 C C . VAL A 1 243 ? 9.229 1.436 -3.263 1.00 41.46 240 VAL A C 1
ATOM 1982 O O . VAL A 1 243 ? 9.807 1.390 -4.361 1.00 38.21 240 VAL A O 1
ATOM 1986 N N . PHE A 1 244 ? 8.671 0.357 -2.717 1.00 37.42 241 PHE A N 1
ATOM 1987 C CA . PHE A 1 244 ? 8.701 -0.950 -3.370 1.00 37.94 241 PHE A CA 1
ATOM 1988 C C . PHE A 1 244 ? 7.342 -1.310 -3.979 1.00 43.16 241 PHE A C 1
ATOM 1989 O O . PHE A 1 244 ? 6.896 -2.457 -3.930 1.00 41.97 241 PHE A O 1
ATOM 1997 N N . SER A 1 245 ? 6.692 -0.324 -4.601 1.00 47.60 242 SER A N 1
ATOM 1998 C CA A SER A 1 245 ? 5.446 -0.522 -5.329 0.43 43.45 242 SER A CA 1
ATOM 1999 C CA B SER A 1 245 ? 5.462 -0.546 -5.342 0.57 43.08 242 SER A CA 1
ATOM 2000 C C . SER A 1 245 ? 5.561 0.115 -6.709 1.00 45.55 242 SER A C 1
ATOM 2001 O O . SER A 1 245 ? 6.227 1.144 -6.879 1.00 39.67 242 SER A O 1
ATOM 2006 N N . PHE A 1 246 ? 4.884 -0.492 -7.688 1.00 41.12 243 PHE A N 1
ATOM 2007 C CA . PHE A 1 246 ? 4.980 -0.044 -9.080 1.00 41.57 243 PHE A CA 1
ATOM 2008 C C . PHE A 1 246 ? 4.772 1.453 -9.284 1.00 42.20 243 PHE A C 1
ATOM 2009 O O . PHE A 1 246 ? 5.567 2.057 -10.023 1.00 45.03 243 PHE A O 1
ATOM 2017 N N . PRO A 1 247 ? 3.764 2.113 -8.696 1.00 46.74 244 PRO A N 1
ATOM 2018 C CA . PRO A 1 247 ? 3.552 3.530 -9.044 1.00 49.52 244 PRO A CA 1
ATOM 2019 C C . PRO A 1 247 ? 4.765 4.399 -8.774 1.00 44.66 244 PRO A C 1
ATOM 2020 O O . PRO A 1 247 ? 5.013 5.354 -9.525 1.00 46.11 244 PRO A O 1
ATOM 2024 N N . PHE A 1 248 ? 5.553 4.071 -7.748 1.00 42.01 245 PHE A N 1
ATOM 2025 C CA . PHE A 1 248 ? 6.748 4.850 -7.453 1.00 43.99 245 PHE A CA 1
ATOM 2026 C C . PHE A 1 248 ? 7.789 4.776 -8.563 1.00 39.56 245 PHE A C 1
ATOM 2027 O O . PHE A 1 248 ? 8.655 5.660 -8.641 1.00 41.33 245 PHE A O 1
ATOM 2035 N N . TYR A 1 249 ? 7.754 3.740 -9.407 1.00 37.91 246 TYR A N 1
ATOM 2036 C CA . TYR A 1 249 ? 8.737 3.688 -10.490 1.00 38.62 246 TYR A CA 1
ATOM 2037 C C . TYR A 1 249 ? 8.623 4.901 -11.406 1.00 38.47 246 TYR A C 1
ATOM 2038 O O . TYR A 1 249 ? 9.618 5.322 -11.997 1.00 39.00 246 TYR A O 1
ATOM 2047 N N . ASN A 1 250 ? 7.432 5.500 -11.509 1.00 41.05 247 ASN A N 1
ATOM 2048 C CA . ASN A 1 250 ? 7.279 6.725 -12.291 1.00 36.06 247 ASN A CA 1
ATOM 2049 C C . ASN A 1 250 ? 8.115 7.875 -11.749 1.00 43.84 247 ASN A C 1
ATOM 2050 O O . ASN A 1 250 ? 8.298 8.870 -12.456 1.00 44.39 247 ASN A O 1
ATOM 2055 N N . GLN A 1 251 ? 8.589 7.774 -10.504 1.00 38.83 248 GLN A N 1
ATOM 2056 C CA . GLN A 1 251 ? 9.460 8.757 -9.874 1.00 41.50 248 GLN A CA 1
ATOM 2057 C C . GLN A 1 251 ? 10.922 8.342 -9.907 1.00 43.31 248 GLN A C 1
ATOM 2058 O O . GLN A 1 251 ? 11.744 8.958 -9.222 1.00 41.15 248 GLN A O 1
ATOM 2064 N N . LEU A 1 252 ? 11.259 7.292 -10.644 1.00 36.46 249 LEU A N 1
ATOM 2065 C CA . LEU A 1 252 ? 12.629 6.796 -10.711 1.00 37.43 249 LEU A CA 1
ATOM 2066 C C . LEU A 1 252 ? 13.147 6.838 -12.148 1.00 35.64 249 LEU A C 1
ATOM 2067 O O . LEU A 1 252 ? 13.913 5.973 -12.583 1.00 39.52 249 LEU A O 1
ATOM 2072 N N . LEU A 1 253 ? 12.736 7.854 -12.909 1.00 40.06 250 LEU A N 1
ATOM 2073 C CA . LEU A 1 253 ? 13.171 7.964 -14.298 1.00 40.87 250 LEU A CA 1
ATOM 2074 C C . LEU A 1 253 ? 14.265 9.001 -14.519 1.00 42.98 250 LEU A C 1
ATOM 2075 O O . LEU A 1 253 ? 14.915 8.967 -15.566 1.00 44.01 250 LEU A O 1
ATOM 2080 N N . THR A 1 254 ? 14.477 9.921 -13.584 1.00 38.83 251 THR A N 1
ATOM 2081 C CA . THR A 1 254 ? 15.548 10.901 -13.701 1.00 41.70 251 THR A CA 1
ATOM 2082 C C . THR A 1 254 ? 16.748 10.488 -12.855 1.00 46.84 251 THR A C 1
ATOM 2083 O O . THR A 1 254 ? 16.609 9.790 -11.846 1.00 43.74 251 THR A O 1
ATOM 2087 N N . GLN A 1 255 ? 17.929 10.969 -13.255 1.00 42.11 252 GLN A N 1
ATOM 2088 C CA . GLN A 1 255 ? 19.169 10.541 -12.605 1.00 45.67 252 GLN A CA 1
ATOM 2089 C C . GLN A 1 255 ? 19.205 10.907 -11.129 1.00 43.58 252 GLN A C 1
ATOM 2090 O O . GLN A 1 255 ? 19.717 10.135 -10.309 1.00 38.77 252 GLN A O 1
ATOM 2096 N N . THR A 1 256 ? 18.728 12.101 -10.770 1.00 39.57 253 THR A N 1
ATOM 2097 C CA . THR A 1 256 ? 18.795 12.481 -9.362 1.00 44.40 253 THR A CA 1
ATOM 2098 C C . THR A 1 256 ? 17.994 11.505 -8.507 1.00 44.16 253 THR A C 1
ATOM 2099 O O . THR A 1 256 ? 18.451 11.091 -7.433 1.00 39.49 253 THR A O 1
ATOM 2103 N N . GLN A 1 257 ? 16.809 11.108 -8.987 1.00 36.69 254 GLN A N 1
ATOM 2104 C CA . GLN A 1 257 ? 15.997 10.113 -8.289 1.00 36.54 254 GLN A CA 1
ATOM 2105 C C . GLN A 1 257 ? 16.666 8.745 -8.306 1.00 40.44 254 GLN A C 1
ATOM 2106 O O . GLN A 1 257 ? 16.662 8.035 -7.288 1.00 39.29 254 GLN A O 1
ATOM 2112 N N . ILE A 1 258 ? 17.231 8.349 -9.458 1.00 34.01 255 ILE A N 1
ATOM 2113 C CA . ILE A 1 258 ? 17.929 7.067 -9.542 1.00 33.81 255 ILE A CA 1
ATOM 2114 C C . ILE A 1 258 ? 19.080 7.026 -8.545 1.00 39.30 255 ILE A C 1
ATOM 2115 O O . ILE A 1 258 ? 19.266 6.032 -7.827 1.00 38.23 255 ILE A O 1
ATOM 2120 N N . ASP A 1 259 ? 19.854 8.113 -8.465 1.00 37.47 256 ASP A N 1
ATOM 2121 C CA . ASP A 1 259 ? 20.942 8.181 -7.490 1.00 39.50 256 ASP A CA 1
ATOM 2122 C C . ASP A 1 259 ? 20.425 8.029 -6.061 1.00 38.24 256 ASP A C 1
ATOM 2123 O O . ASP A 1 259 ? 21.049 7.351 -5.233 1.00 37.93 256 ASP A O 1
ATOM 2128 N N . LEU A 1 260 ? 19.295 8.659 -5.738 1.00 36.95 257 LEU A N 1
ATOM 2129 C CA . LEU A 1 260 ? 18.789 8.554 -4.368 1.00 35.78 257 LEU A CA 1
ATOM 2130 C C . LEU A 1 260 ? 18.363 7.127 -4.047 1.00 40.90 257 LEU A C 1
ATOM 2131 O O . LEU A 1 260 ? 18.664 6.606 -2.967 1.00 41.08 257 LEU A O 1
ATOM 2136 N N . TYR A 1 261 ? 17.675 6.475 -4.984 1.00 38.01 258 TYR A N 1
ATOM 2137 C CA . TYR A 1 261 ? 17.240 5.100 -4.774 1.00 36.99 258 TYR A CA 1
ATOM 2138 C C . TYR A 1 261 ? 18.435 4.177 -4.564 1.00 36.26 258 TYR A C 1
ATOM 2139 O O . TYR A 1 261 ? 18.462 3.373 -3.619 1.00 37.63 258 TYR A O 1
ATOM 2148 N N . ASN A 1 262 ? 19.458 4.314 -5.410 1.00 32.08 259 ASN A N 1
ATOM 2149 C CA . ASN A 1 262 ? 20.640 3.468 -5.279 1.00 33.76 259 ASN A CA 1
ATOM 2150 C C . ASN A 1 262 ? 21.369 3.729 -3.964 1.00 36.02 259 ASN A C 1
ATOM 2151 O O . ASN A 1 262 ? 22.014 2.824 -3.423 1.00 37.78 259 ASN A O 1
ATOM 2156 N N . GLN A 1 263 ? 21.281 4.950 -3.435 1.00 33.88 260 GLN A N 1
ATOM 2157 C CA . GLN A 1 263 ? 21.895 5.229 -2.139 1.00 36.52 260 GLN A CA 1
ATOM 2158 C C . GLN A 1 263 ? 21.051 4.717 -0.981 1.00 39.79 260 GLN A C 1
ATOM 2159 O O . GLN A 1 263 ? 21.598 4.414 0.087 1.00 36.89 260 GLN A O 1
ATOM 2165 N N . LEU A 1 264 ? 19.735 4.597 -1.166 1.00 37.03 261 LEU A N 1
ATOM 2166 C CA . LEU A 1 264 ? 18.939 3.845 -0.203 1.00 37.56 261 LEU A CA 1
ATOM 2167 C C . LEU A 1 264 ? 19.442 2.411 -0.120 1.00 39.35 261 LEU A C 1
ATOM 2168 O O . LEU A 1 264 ? 19.576 1.845 0.974 1.00 36.82 261 LEU A O 1
ATOM 2173 N N . LEU A 1 265 ? 19.792 1.839 -1.271 1.00 35.24 262 LEU A N 1
ATOM 2174 C CA . LEU A 1 265 ? 20.305 0.474 -1.337 1.00 41.45 262 LEU A CA 1
ATOM 2175 C C . LEU A 1 265 ? 21.736 0.378 -0.822 1.00 39.17 262 LEU A C 1
ATOM 2176 O O . LEU A 1 265 ? 22.099 -0.609 -0.170 1.00 36.74 262 LEU A O 1
ATOM 2181 N N . GLY A 1 266 ? 22.573 1.368 -1.131 1.00 34.60 263 GLY A N 1
ATOM 2182 C CA . GLY A 1 266 ? 24.004 1.224 -0.917 1.00 34.04 263 GLY A CA 1
ATOM 2183 C C . GLY A 1 266 ? 24.610 2.036 0.212 1.00 36.26 263 GLY A C 1
ATOM 2184 O O . GLY A 1 266 ? 25.765 1.809 0.588 1.00 36.40 263 GLY A O 1
ATOM 2185 N N . GLY A 1 267 ? 23.854 2.977 0.770 1.00 34.61 264 GLY A N 1
ATOM 2186 C CA . GLY A 1 267 ? 24.354 3.766 1.879 1.00 33.32 264 GLY A CA 1
ATOM 2187 C C . GLY A 1 267 ? 25.231 4.919 1.414 1.00 42.23 264 GLY A C 1
ATOM 2188 O O . GLY A 1 267 ? 25.377 5.191 0.212 1.00 38.20 264 GLY A O 1
ATOM 2189 N N . ILE A 1 268 ? 25.836 5.598 2.393 1.00 40.29 265 ILE A N 1
ATOM 2190 C CA . ILE A 1 268 ? 26.577 6.843 2.177 1.00 44.53 265 ILE A CA 1
ATOM 2191 C C . ILE A 1 268 ? 27.819 6.855 3.061 1.00 46.80 265 ILE A C 1
ATOM 2192 O O . ILE A 1 268 ? 27.735 6.611 4.271 1.00 44.50 265 ILE A O 1
ATOM 2197 N N . SER A 1 269 ? 28.968 7.150 2.461 1.00 50.88 266 SER A N 1
ATOM 2198 C CA . SER A 1 269 ? 30.231 7.265 3.176 1.00 51.86 266 SER A CA 1
ATOM 2199 C C . SER A 1 269 ? 30.558 8.725 3.435 1.00 50.14 266 SER A C 1
ATOM 2200 O O . SER A 1 269 ? 30.305 9.598 2.600 1.00 47.59 266 SER A O 1
ATOM 2203 N N . ARG A 1 270 ? 31.157 8.983 4.590 1.00 54.88 267 ARG A N 1
ATOM 2204 C CA . ARG A 1 270 ? 31.805 10.272 4.778 1.00 58.09 267 ARG A CA 1
ATOM 2205 C C . ARG A 1 270 ? 33.298 10.138 4.508 1.00 62.25 267 ARG A C 1
ATOM 2206 O O . ARG A 1 270 ? 33.708 9.374 3.627 1.00 63.33 267 ARG A O 1
ATOM 2214 N N . GLU A 1 271 ? 34.116 10.891 5.238 1.00 65.90 268 GLU A N 1
ATOM 2215 C CA . GLU A 1 271 ? 35.553 10.862 5.011 1.00 68.87 268 GLU A CA 1
ATOM 2216 C C . GLU A 1 271 ? 36.141 9.518 5.422 1.00 61.78 268 GLU A C 1
ATOM 2217 O O . GLU A 1 271 ? 35.624 8.825 6.308 1.00 54.05 268 GLU A O 1
ATOM 2223 N N . ALA A 1 272 ? 37.236 9.156 4.756 1.00 60.42 269 ALA A N 1
ATOM 2224 C CA . ALA A 1 272 ? 37.912 7.899 5.033 1.00 61.70 269 ALA A CA 1
ATOM 2225 C C . ALA A 1 272 ? 38.314 7.833 6.503 1.00 59.93 269 ALA A C 1
ATOM 2226 O O . ALA A 1 272 ? 38.881 8.784 7.052 1.00 56.21 269 ALA A O 1
ATOM 2228 N N . GLY A 1 273 ? 37.981 6.719 7.152 1.00 55.65 270 GLY A N 1
ATOM 2229 C CA . GLY A 1 273 ? 38.276 6.531 8.556 1.00 58.67 270 GLY A CA 1
ATOM 2230 C C . GLY A 1 273 ? 37.129 6.817 9.497 1.00 59.14 270 GLY A C 1
ATOM 2231 O O . GLY A 1 273 ? 37.304 6.679 10.715 1.00 58.09 270 GLY A O 1
ATOM 2232 N N . THR A 1 274 ? 35.973 7.231 8.980 1.00 51.70 271 THR A N 1
ATOM 2233 C CA . THR A 1 274 ? 34.771 7.452 9.772 1.00 56.46 271 THR A CA 1
ATOM 2234 C C . THR A 1 274 ? 33.702 6.444 9.368 1.00 49.90 271 THR A C 1
ATOM 2235 O O . THR A 1 274 ? 33.735 5.873 8.274 1.00 47.49 271 THR A O 1
ATOM 2239 N N . GLU A 1 275 ? 32.743 6.239 10.262 1.00 43.82 272 GLU A N 1
ATOM 2240 C CA . GLU A 1 275 ? 31.735 5.201 10.069 1.00 49.55 272 GLU A CA 1
ATOM 2241 C C . GLU A 1 275 ? 30.821 5.541 8.896 1.00 51.36 272 GLU A C 1
ATOM 2242 O O . GLU A 1 275 ? 30.358 6.675 8.762 1.00 50.41 272 GLU A O 1
ATOM 2248 N N . LYS A 1 276 ? 30.570 4.555 8.041 1.00 45.45 273 LYS A N 1
ATOM 2249 C CA . LYS A 1 276 ? 29.703 4.731 6.892 1.00 44.41 273 LYS A CA 1
ATOM 2250 C C . LYS A 1 276 ? 28.239 4.509 7.268 1.00 43.76 273 LYS A C 1
ATOM 2251 O O . LYS A 1 276 ? 27.907 3.659 8.098 1.00 42.40 273 LYS A O 1
ATOM 2257 N N . ILE A 1 277 ? 27.359 5.283 6.638 1.00 43.59 274 ILE A N 1
ATOM 2258 C CA . ILE A 1 277 ? 25.920 5.099 6.802 1.00 46.13 274 ILE A CA 1
ATOM 2259 C C . ILE A 1 277 ? 25.466 3.909 5.960 1.00 42.76 274 ILE A C 1
ATOM 2260 O O . ILE A 1 277 ? 25.714 3.856 4.751 1.00 42.09 274 ILE A O 1
ATOM 2265 N N . LYS A 1 278 ? 24.780 2.955 6.592 1.00 38.24 275 LYS A N 1
ATOM 2266 C CA . LYS A 1 278 ? 24.419 1.712 5.922 1.00 39.33 275 LYS A CA 1
ATOM 2267 C C . LYS A 1 278 ? 23.145 1.868 5.093 1.00 41.88 275 LYS A C 1
ATOM 2268 O O . LYS A 1 278 ? 22.210 2.580 5.478 1.00 42.81 275 LYS A O 1
ATOM 2274 N N . GLY A 1 279 ? 23.112 1.184 3.949 1.00 35.83 276 GLY A N 1
ATOM 2275 C CA . GLY A 1 279 ? 21.901 1.030 3.174 1.00 37.13 276 GLY A CA 1
ATOM 2276 C C . GLY A 1 279 ? 21.264 -0.332 3.395 1.00 37.00 276 GLY A C 1
ATOM 2277 O O . GLY A 1 279 ? 21.711 -1.136 4.214 1.00 37.61 276 GLY A O 1
ATOM 2278 N N . LEU A 1 280 ? 20.214 -0.599 2.616 1.00 32.19 277 LEU A N 1
ATOM 2279 C CA . LEU A 1 280 ? 19.434 -1.819 2.814 1.00 36.73 277 LEU A CA 1
ATOM 2280 C C . LEU A 1 280 ? 20.277 -3.075 2.619 1.00 40.32 277 LEU A C 1
ATOM 2281 O O . LEU A 1 280 ? 20.131 -4.047 3.370 1.00 41.07 277 LEU A O 1
ATOM 2286 N N . ASN A 1 281 ? 21.158 -3.083 1.611 1.00 30.83 278 ASN A N 1
ATOM 2287 C CA . ASN A 1 281 ? 21.898 -4.305 1.312 1.00 30.69 278 ASN A CA 1
ATOM 2288 C C . ASN A 1 281 ? 22.897 -4.644 2.417 1.00 35.74 278 ASN A C 1
ATOM 2289 O O . ASN A 1 281 ? 23.071 -5.823 2.754 1.00 31.36 278 ASN A O 1
ATOM 2294 N N . GLU A 1 282 ? 23.546 -3.627 3.003 1.00 35.89 279 GLU A N 1
ATOM 2295 C CA . GLU A 1 282 ? 24.408 -3.861 4.166 1.00 33.23 279 GLU A CA 1
ATOM 2296 C C . GLU A 1 282 ? 23.610 -4.351 5.365 1.00 34.81 279 GLU A C 1
ATOM 2297 O O . GLU A 1 282 ? 24.065 -5.232 6.100 1.00 39.60 279 GLU A O 1
ATOM 2303 N N . VAL A 1 283 ? 22.424 -3.782 5.593 1.00 32.54 280 VAL A N 1
ATOM 2304 C CA . VAL A 1 283 ? 21.595 -4.251 6.701 1.00 39.22 280 VAL A CA 1
ATOM 2305 C C . VAL A 1 283 ? 21.267 -5.733 6.535 1.00 43.42 280 VAL A C 1
ATOM 2306 O O . VAL A 1 283 ? 21.370 -6.519 7.487 1.00 40.19 280 VAL A O 1
ATOM 2310 N N . LEU A 1 284 ? 20.885 -6.143 5.320 1.00 38.88 281 LEU A N 1
ATOM 2311 C CA . LEU A 1 284 ? 20.595 -7.551 5.063 1.00 39.06 281 LEU A CA 1
ATOM 2312 C C . LEU A 1 284 ? 21.839 -8.415 5.233 1.00 39.09 281 LEU A C 1
ATOM 2313 O O . LEU A 1 284 ? 21.770 -9.508 5.810 1.00 41.51 281 LEU A O 1
ATOM 2318 N N . ASN A 1 285 ? 22.986 -7.941 4.738 1.00 34.33 282 ASN A N 1
ATOM 2319 C CA . ASN A 1 285 ? 24.233 -8.689 4.890 1.00 36.22 282 ASN A CA 1
ATOM 2320 C C . ASN A 1 285 ? 24.584 -8.894 6.362 1.00 35.23 282 ASN A C 1
ATOM 2321 O O . ASN A 1 285 ? 24.928 -10.006 6.778 1.00 39.03 282 ASN A O 1
ATOM 2326 N N . LEU A 1 286 ? 24.540 -7.821 7.156 1.00 35.90 283 LEU A N 1
ATOM 2327 C CA . LEU A 1 286 ? 24.856 -7.946 8.577 1.00 43.25 283 LEU A CA 1
ATOM 2328 C C . LEU A 1 286 ? 23.902 -8.911 9.265 1.00 47.49 283 LEU A C 1
ATOM 2329 O O . LEU A 1 286 ? 24.319 -9.723 10.097 1.00 41.95 283 LEU A O 1
ATOM 2334 N N . ALA A 1 287 ? 22.614 -8.845 8.925 1.00 40.87 284 ALA A N 1
ATOM 2335 C CA . ALA A 1 287 ? 21.652 -9.728 9.570 1.00 42.74 284 ALA A CA 1
ATOM 2336 C C . ALA A 1 287 ? 21.981 -11.189 9.290 1.00 44.26 284 ALA A C 1
ATOM 2337 O O . ALA A 1 287 ? 21.831 -12.050 10.166 1.00 47.40 284 ALA A O 1
ATOM 2339 N N . ILE A 1 288 ? 22.465 -11.474 8.083 1.00 36.25 285 ILE A N 1
ATOM 2340 C CA . ILE A 1 288 ? 22.827 -12.834 7.701 1.00 37.22 285 ILE A CA 1
ATOM 2341 C C . ILE A 1 288 ? 24.089 -13.275 8.419 1.00 41.33 285 ILE A C 1
ATOM 2342 O O . ILE A 1 288 ? 24.195 -14.421 8.879 1.00 43.99 285 ILE A O 1
ATOM 2347 N N . GLN A 1 289 ? 25.062 -12.378 8.539 1.00 38.40 286 GLN A N 1
ATOM 2348 C CA . GLN A 1 289 ? 26.303 -12.762 9.195 1.00 43.06 286 GLN A CA 1
ATOM 2349 C C . GLN A 1 289 ? 26.152 -12.951 10.701 1.00 45.06 286 GLN A C 1
ATOM 2350 O O . GLN A 1 289 ? 27.091 -13.448 11.332 1.00 45.26 286 GLN A O 1
ATOM 2356 N N . LYS A 1 290 ? 25.007 -12.585 11.293 1.00 43.44 287 LYS A N 1
ATOM 2357 C CA . LYS A 1 290 ? 24.776 -12.907 12.704 1.00 48.63 287 LYS A CA 1
ATOM 2358 C C . LYS A 1 290 ? 24.637 -14.404 12.945 1.00 49.85 287 LYS A C 1
ATOM 2359 O O . LYS A 1 290 ? 24.776 -14.849 14.090 1.00 44.23 287 LYS A O 1
ATOM 2365 N N . ASN A 1 291 ? 24.335 -15.183 11.906 1.00 50.97 288 ASN A N 1
ATOM 2366 C CA . ASN A 1 291 ? 24.376 -16.642 11.958 1.00 54.52 288 ASN A CA 1
ATOM 2367 C C . ASN A 1 291 ? 23.418 -17.239 12.980 1.00 55.61 288 ASN A C 1
ATOM 2368 O O . ASN A 1 291 ? 23.658 -18.347 13.467 1.00 56.20 288 ASN A O 1
ATOM 2373 N N . ASP A 1 292 ? 22.344 -16.530 13.328 1.00 51.06 289 ASP A N 1
ATOM 2374 C CA . ASP A 1 292 ? 21.331 -17.049 14.236 1.00 48.93 289 ASP A CA 1
ATOM 2375 C C . ASP A 1 292 ? 20.189 -17.659 13.419 1.00 45.78 289 ASP A C 1
ATOM 2376 O O . ASP A 1 292 ? 20.308 -17.883 12.212 1.00 43.50 289 ASP A O 1
ATOM 2381 N N . GLU A 1 293 ? 19.061 -17.925 14.073 1.00 44.14 290 GLU A N 1
ATOM 2382 C CA . GLU A 1 293 ? 17.972 -18.595 13.371 1.00 46.70 290 GLU A CA 1
ATOM 2383 C C . GLU A 1 293 ? 17.368 -17.697 12.295 1.00 42.43 290 GLU A C 1
ATOM 2384 O O . GLU A 1 293 ? 17.078 -18.160 11.191 1.00 40.32 290 GLU A O 1
ATOM 2390 N N . THR A 1 294 ? 17.155 -16.418 12.606 1.00 49.53 291 THR A N 1
ATOM 2391 C CA . THR A 1 294 ? 16.640 -15.483 11.610 1.00 49.08 291 THR A CA 1
ATOM 2392 C C . THR A 1 294 ? 17.594 -15.347 10.433 1.00 42.31 291 THR A C 1
ATOM 2393 O O . THR A 1 294 ? 17.160 -15.282 9.275 1.00 48.66 291 THR A O 1
ATOM 2397 N N . ALA A 1 295 ? 18.900 -15.302 10.711 1.00 41.11 292 ALA A N 1
ATOM 2398 C CA . ALA A 1 295 ? 19.900 -15.228 9.650 1.00 40.26 292 ALA A CA 1
ATOM 2399 C C . ALA A 1 295 ? 19.705 -16.329 8.616 1.00 45.41 292 ALA A C 1
ATOM 2400 O O . ALA A 1 295 ? 19.746 -16.076 7.407 1.00 47.80 292 ALA A O 1
ATOM 2402 N N . HIS A 1 296 ? 19.503 -17.565 9.072 1.00 44.94 293 HIS A N 1
ATOM 2403 C CA . HIS A 1 296 ? 19.356 -18.671 8.130 1.00 46.52 293 HIS A CA 1
ATOM 2404 C C . HIS A 1 296 ? 18.117 -18.483 7.261 1.00 44.35 293 HIS A C 1
ATOM 2405 O O . HIS A 1 296 ? 18.109 -18.847 6.079 1.00 45.94 293 HIS A O 1
ATOM 2412 N N . ILE A 1 297 ? 17.057 -17.919 7.836 1.00 43.95 294 ILE A N 1
ATOM 2413 C CA . ILE A 1 297 ? 15.829 -17.698 7.083 1.00 45.37 294 ILE A CA 1
ATOM 2414 C C . ILE A 1 297 ? 16.045 -16.618 6.031 1.00 40.83 294 ILE A C 1
ATOM 2415 O O . ILE A 1 297 ? 15.755 -16.817 4.846 1.00 42.04 294 ILE A O 1
ATOM 2420 N N . ILE A 1 298 ? 16.592 -15.471 6.443 1.00 44.56 295 ILE A N 1
ATOM 2421 C CA . ILE A 1 298 ? 16.910 -14.408 5.491 1.00 42.10 295 ILE A CA 1
ATOM 2422 C C . ILE A 1 298 ? 17.829 -14.930 4.396 1.00 44.62 295 ILE A C 1
ATOM 2423 O O . ILE A 1 298 ? 17.631 -14.651 3.207 1.00 42.09 295 ILE A O 1
ATOM 2428 N N . ALA A 1 299 ? 18.859 -15.692 4.780 1.00 41.81 296 ALA A N 1
ATOM 2429 C CA . ALA A 1 299 ? 19.796 -16.204 3.784 1.00 40.55 296 ALA A CA 1
ATOM 2430 C C . ALA A 1 299 ? 19.108 -17.127 2.780 1.00 40.40 296 ALA A C 1
ATOM 2431 O O . ALA A 1 299 ? 19.576 -17.259 1.647 1.00 41.63 296 ALA A O 1
ATOM 2433 N N . SER A 1 300 ? 18.000 -17.769 3.166 1.00 41.74 297 SER A N 1
ATOM 2434 C CA . SER A 1 300 ? 17.311 -18.677 2.256 1.00 42.62 297 SER A CA 1
ATOM 2435 C C . SER A 1 300 ? 16.462 -17.956 1.216 1.00 47.83 297 SER A C 1
ATOM 2436 O O . SER A 1 300 ? 15.996 -18.596 0.269 1.00 46.95 297 SER A O 1
ATOM 2439 N N . LEU A 1 301 ? 16.248 -16.658 1.361 1.00 46.85 298 LEU A N 1
ATOM 2440 C CA . LEU A 1 301 ? 15.482 -15.870 0.408 1.00 39.40 298 LEU A CA 1
ATOM 2441 C C . LEU A 1 301 ? 16.402 -14.953 -0.379 1.00 37.49 298 LEU A C 1
ATOM 2442 O O . LEU A 1 301 ? 17.513 -14.653 0.068 1.00 41.59 298 LEU A O 1
ATOM 2447 N N . PRO A 1 302 ? 15.986 -14.497 -1.565 1.00 42.24 299 PRO A N 1
ATOM 2448 C CA . PRO A 1 302 ? 16.733 -13.424 -2.230 1.00 37.56 299 PRO A CA 1
ATOM 2449 C C . PRO A 1 302 ? 16.914 -12.271 -1.257 1.00 36.68 299 PRO A C 1
ATOM 2450 O O . PRO A 1 302 ? 15.964 -11.823 -0.613 1.00 38.56 299 PRO A O 1
ATOM 2454 N N . HIS A 1 303 ? 18.156 -11.834 -1.087 1.00 36.43 300 HIS A N 1
ATOM 2455 C CA . HIS A 1 303 ? 18.424 -10.939 0.032 1.00 37.08 300 HIS A CA 1
ATOM 2456 C C . HIS A 1 303 ? 19.376 -9.814 -0.355 1.00 35.64 300 HIS A C 1
ATOM 2457 O O . HIS A 1 303 ? 20.167 -9.352 0.475 1.00 36.05 300 HIS A O 1
ATOM 2464 N N . ARG A 1 304 ? 19.302 -9.345 -1.595 1.00 33.82 301 ARG A N 1
ATOM 2465 C CA . ARG A 1 304 ? 20.144 -8.237 -2.038 1.00 36.26 301 ARG A CA 1
ATOM 2466 C C . ARG A 1 304 ? 19.401 -7.477 -3.127 1.00 37.29 301 ARG A C 1
ATOM 2467 O O . ARG A 1 304 ? 19.059 -8.060 -4.160 1.00 37.33 301 ARG A O 1
ATOM 2475 N N . PHE A 1 305 ? 19.144 -6.186 -2.900 1.00 34.95 302 PHE A N 1
ATOM 2476 C CA . PHE A 1 305 ? 18.402 -5.377 -3.869 1.00 38.95 302 PHE A CA 1
ATOM 2477 C C . PHE A 1 305 ? 19.299 -4.933 -5.027 1.00 33.45 302 PHE A C 1
ATOM 2478 O O . PHE A 1 305 ? 20.501 -4.715 -4.863 1.00 31.77 302 PHE A O 1
ATOM 2486 N N . ILE A 1 306 ? 18.700 -4.782 -6.202 1.00 30.20 303 ILE A N 1
ATOM 2487 C CA . ILE A 1 306 ? 19.439 -4.543 -7.443 1.00 30.84 303 ILE A CA 1
ATOM 2488 C C . ILE A 1 306 ? 19.446 -3.047 -7.726 1.00 29.37 303 ILE A C 1
ATOM 2489 O O . ILE A 1 306 ? 18.373 -2.470 -7.955 1.00 34.50 303 ILE A O 1
ATOM 2494 N N . PRO A 1 307 ? 20.604 -2.390 -7.768 1.00 29.11 304 PRO A N 1
ATOM 2495 C CA . PRO A 1 307 ? 20.625 -0.967 -8.119 1.00 30.86 304 PRO A CA 1
ATOM 2496 C C . PRO A 1 307 ? 20.221 -0.744 -9.578 1.00 33.05 304 PRO A C 1
ATOM 2497 O O . PRO A 1 307 ? 20.365 -1.620 -10.434 1.00 30.35 304 PRO A O 1
ATOM 2501 N N . LEU A 1 308 ? 19.646 0.423 -9.836 1.00 34.55 305 LEU A N 1
ATOM 2502 C CA . LEU A 1 308 ? 19.229 0.778 -11.186 1.00 34.99 305 LEU A CA 1
ATOM 2503 C C . LEU A 1 308 ? 20.408 1.319 -11.981 1.00 40.07 305 LEU A C 1
ATOM 2504 O O . LEU A 1 308 ? 21.321 1.930 -11.423 1.00 32.61 305 LEU A O 1
ATOM 2509 N N . PHE A 1 309 ? 20.377 1.095 -13.297 1.00 35.50 306 PHE A N 1
ATOM 2510 C CA . PHE A 1 309 ? 21.348 1.713 -14.194 1.00 35.65 306 PHE A CA 1
ATOM 2511 C C . PHE A 1 309 ? 21.088 3.218 -14.300 1.00 36.53 306 PHE A C 1
ATOM 2512 O O . PHE A 1 309 ? 19.989 3.703 -14.031 1.00 34.66 306 PHE A O 1
ATOM 2520 N N . LYS A 1 310 ? 22.107 3.960 -14.730 1.00 37.32 307 LYS A N 1
ATOM 2521 C CA . LYS A 1 310 ? 21.962 5.405 -14.867 1.00 35.56 307 LYS A CA 1
ATOM 2522 C C . LYS A 1 310 ? 21.062 5.745 -16.052 1.00 34.40 307 LYS A C 1
ATOM 2523 O O . LYS A 1 310 ? 20.867 4.947 -16.975 1.00 35.26 307 LYS A O 1
ATOM 2529 N N . GLN A 1 311 ? 20.502 6.948 -16.021 1.00 31.88 308 GLN A N 1
ATOM 2530 C CA . GLN A 1 311 ? 19.756 7.445 -17.172 1.00 37.58 308 GLN A CA 1
ATOM 2531 C C . GLN A 1 311 ? 20.727 7.968 -18.227 1.00 35.36 308 GLN A C 1
ATOM 2532 O O . GLN A 1 311 ? 21.761 8.547 -17.892 1.00 34.34 308 GLN A O 1
ATOM 2538 N N . ILE A 1 312 ? 20.404 7.750 -19.509 1.00 39.17 309 ILE A N 1
ATOM 2539 C CA . ILE A 1 312 ? 21.350 8.091 -20.577 1.00 34.11 309 ILE A CA 1
ATOM 2540 C C . ILE A 1 312 ? 21.662 9.583 -20.555 1.00 30.68 309 ILE A C 1
ATOM 2541 O O . ILE A 1 312 ? 20.755 10.418 -20.457 1.00 35.84 309 ILE A O 1
ATOM 2546 N N . LEU A 1 313 ? 22.957 9.918 -20.650 1.00 30.00 310 LEU A N 1
ATOM 2547 C CA . LEU A 1 313 ? 23.518 11.271 -20.761 1.00 30.54 310 LEU A CA 1
ATOM 2548 C C . LEU A 1 313 ? 23.636 11.995 -19.427 1.00 42.42 310 LEU A C 1
ATOM 2549 O O . LEU A 1 313 ? 24.397 12.962 -19.301 1.00 42.07 310 LEU A O 1
ATOM 2554 N N . SER A 1 314 ? 22.901 11.541 -18.426 1.00 37.90 311 SER A N 1
ATOM 2555 C CA A SER A 1 314 ? 22.775 12.339 -17.220 0.70 41.43 311 SER A CA 1
ATOM 2556 C CA B SER A 1 314 ? 22.762 12.297 -17.189 0.30 41.61 311 SER A CA 1
ATOM 2557 C C . SER A 1 314 ? 24.054 12.288 -16.382 1.00 44.94 311 SER A C 1
ATOM 2558 O O . SER A 1 314 ? 24.837 11.336 -16.436 1.00 44.39 311 SER A O 1
ATOM 2563 N N . ASP A 1 315 ? 24.278 13.359 -15.628 1.00 48.88 312 ASP A N 1
ATOM 2564 C CA . ASP A 1 315 ? 25.423 13.424 -14.735 1.00 47.37 312 ASP A CA 1
ATOM 2565 C C . ASP A 1 315 ? 25.116 12.679 -13.443 1.00 44.12 312 ASP A C 1
ATOM 2566 O O . ASP A 1 315 ? 24.033 12.820 -12.873 1.00 44.95 312 ASP A O 1
ATOM 2571 N N . ARG A 1 316 ? 26.069 11.873 -12.997 1.00 51.44 313 ARG A N 1
ATOM 2572 C CA A ARG A 1 316 ? 25.911 11.155 -11.745 0.48 56.13 313 ARG A CA 1
ATOM 2573 C CA B ARG A 1 316 ? 25.944 11.144 -11.741 0.52 56.12 313 ARG A CA 1
ATOM 2574 C C . ARG A 1 316 ? 26.173 12.087 -10.568 1.00 54.39 313 ARG A C 1
ATOM 2575 O O . ARG A 1 316 ? 27.029 12.974 -10.631 1.00 57.73 313 ARG A O 1
ATOM 2590 N N . ASN A 1 317 ? 25.405 11.896 -9.496 1.00 45.25 314 ASN A N 1
ATOM 2591 C CA . ASN A 1 317 ? 25.576 12.663 -8.267 1.00 47.97 314 ASN A CA 1
ATOM 2592 C C . ASN A 1 317 ? 25.631 11.696 -7.098 1.00 50.82 314 ASN A C 1
ATOM 2593 O O . ASN 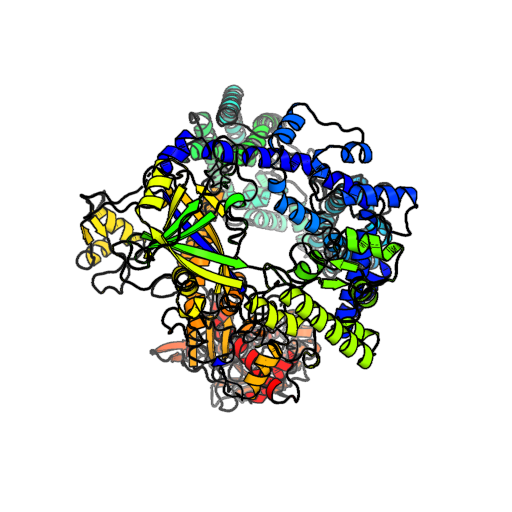A 1 317 ? 25.059 10.603 -7.148 1.00 52.99 314 ASN A O 1
ATOM 2598 N N . THR A 1 318 ? 26.324 12.104 -6.042 1.00 44.91 315 THR A N 1
ATOM 2599 C CA . THR A 1 318 ? 26.463 11.261 -4.867 1.00 47.53 315 THR A CA 1
ATOM 2600 C C . THR A 1 318 ? 26.348 12.122 -3.619 1.00 46.06 315 THR A C 1
ATOM 2601 O O . THR A 1 318 ? 26.727 13.297 -3.618 1.00 50.69 315 THR A O 1
ATOM 2605 N N . LEU A 1 319 ? 25.797 11.531 -2.560 1.00 45.67 316 LEU A N 1
ATOM 2606 C CA . LEU A 1 319 ? 25.803 12.150 -1.241 1.00 52.41 316 LEU A CA 1
ATOM 2607 C C . LEU A 1 319 ? 27.041 11.787 -0.431 1.00 51.33 316 LEU A C 1
ATOM 2608 O O . LEU A 1 319 ? 27.236 12.347 0.653 1.00 48.53 316 LEU A O 1
ATOM 2613 N N . SER A 1 320 ? 27.870 10.863 -0.921 1.00 43.97 317 SER A N 1
ATOM 2614 C CA . SER A 1 320 ? 29.084 10.477 -0.216 1.00 53.12 317 SER A CA 1
ATOM 2615 C C . SER A 1 320 ? 30.165 11.549 -0.364 1.00 52.15 317 SER A C 1
ATOM 2616 O O . SER A 1 320 ? 30.167 12.345 -1.308 1.00 51.46 317 SER A O 1
ATOM 2619 N N . PHE A 1 321 ? 31.100 11.542 0.586 1.00 52.39 318 PHE A N 1
ATOM 2620 C CA . PHE A 1 321 ? 32.193 12.509 0.620 1.00 52.85 318 PHE A CA 1
ATOM 2621 C C . PHE A 1 321 ? 33.163 12.288 -0.536 1.00 49.72 318 PHE A C 1
ATOM 2622 O O . PHE A 1 321 ? 33.554 11.154 -0.829 1.00 45.48 318 PHE A O 1
ATOM 2630 N N . ILE A 1 322 ? 33.565 13.386 -1.179 1.00 50.23 319 ILE A N 1
ATOM 2631 C CA . ILE A 1 322 ? 34.532 13.381 -2.275 1.00 55.70 319 ILE A CA 1
ATOM 2632 C C . ILE A 1 322 ? 35.752 14.182 -1.837 1.00 57.96 319 ILE A C 1
ATOM 2633 O O . ILE A 1 322 ? 35.632 15.367 -1.506 1.00 56.90 319 ILE A O 1
ATOM 2638 N N . LEU A 1 323 ? 36.919 13.540 -1.841 1.00 60.71 320 LEU A N 1
ATOM 2639 C CA . LEU A 1 323 ? 38.168 14.230 -1.540 1.00 60.87 320 LEU A CA 1
ATOM 2640 C C . LEU A 1 323 ? 38.446 15.325 -2.561 1.00 58.50 320 LEU A C 1
ATOM 2641 O O . LEU A 1 323 ? 38.074 15.223 -3.735 1.00 54.95 320 LEU A O 1
ATOM 2646 N N . GLU A 1 324 ? 39.140 16.368 -2.112 1.00 54.26 321 GLU A N 1
ATOM 2647 C CA . GLU A 1 324 ? 39.689 17.335 -3.047 1.00 60.95 321 GLU A CA 1
ATOM 2648 C C . GLU A 1 324 ? 40.858 16.720 -3.816 1.00 59.35 321 GLU A C 1
ATOM 2649 O O . GLU A 1 324 ? 41.401 15.675 -3.453 1.00 65.59 321 GLU A O 1
ATOM 2655 N N . GLU A 1 325 ? 41.257 17.384 -4.892 1.00 60.45 322 GLU A N 1
ATOM 2656 C CA . GLU A 1 325 ? 42.269 16.851 -5.792 1.00 66.66 322 GLU A CA 1
ATOM 2657 C C . GLU A 1 325 ? 43.524 17.704 -5.744 1.00 69.36 322 GLU A C 1
ATOM 2658 O O . GLU A 1 325 ? 43.447 18.936 -5.784 1.00 72.67 322 GLU A O 1
ATOM 2664 N N . PHE A 1 326 ? 44.677 17.047 -5.673 1.00 62.41 323 PHE A N 1
ATOM 2665 C CA . PHE A 1 326 ? 45.912 17.713 -6.051 1.00 62.83 323 PHE A CA 1
ATOM 2666 C C . PHE A 1 326 ? 45.879 18.026 -7.544 1.00 62.96 323 PHE A C 1
ATOM 2667 O O . PHE A 1 326 ? 45.261 17.309 -8.336 1.00 60.26 323 PHE A O 1
ATOM 2675 N N . LYS A 1 327 ? 46.539 19.119 -7.932 1.00 68.25 324 LYS A N 1
ATOM 2676 C CA . LYS A 1 327 ? 46.485 19.577 -9.315 1.00 67.75 324 LYS A CA 1
ATOM 2677 C C . LYS A 1 327 ? 47.825 19.581 -10.036 1.00 69.84 324 LYS A C 1
ATOM 2678 O O . LYS A 1 327 ? 47.835 19.686 -11.267 1.00 69.75 324 LYS A O 1
ATOM 2684 N N . SER A 1 328 ? 48.949 19.472 -9.329 1.00 70.12 325 SER A N 1
ATOM 2685 C CA . SER A 1 328 ? 50.244 19.487 -9.993 1.00 69.19 325 SER A CA 1
ATOM 2686 C C . SER A 1 328 ? 51.265 18.738 -9.150 1.00 72.40 325 SER A C 1
ATOM 2687 O O . SER A 1 328 ? 51.063 18.511 -7.952 1.00 73.33 325 SER A O 1
ATOM 2690 N N . ASP A 1 329 ? 52.371 18.352 -9.801 1.00 69.12 326 ASP A N 1
ATOM 2691 C CA . ASP A 1 329 ? 53.502 17.782 -9.074 1.00 68.29 326 ASP A CA 1
ATOM 2692 C C . ASP A 1 329 ? 53.883 18.667 -7.901 1.00 67.11 326 ASP A C 1
ATOM 2693 O O . ASP A 1 329 ? 54.149 18.175 -6.797 1.00 66.76 326 ASP A O 1
ATOM 2698 N N . GLU A 1 330 ? 53.896 19.983 -8.119 1.00 69.08 327 GLU A N 1
ATOM 2699 C CA . GLU A 1 330 ? 54.353 20.899 -7.082 1.00 69.62 327 GLU A CA 1
ATOM 2700 C C . GLU A 1 330 ? 53.376 20.971 -5.916 1.00 64.19 327 GLU A C 1
ATOM 2701 O O . GLU A 1 330 ? 53.798 21.143 -4.769 1.00 66.16 327 GLU A O 1
ATOM 2707 N N . GLU A 1 331 ? 52.075 20.845 -6.177 1.00 68.52 328 GLU A N 1
ATOM 2708 C CA . GLU A 1 331 ? 51.114 20.848 -5.079 1.00 67.29 328 GLU A CA 1
ATOM 2709 C C . GLU A 1 331 ? 51.337 19.650 -4.161 1.00 61.32 328 GLU A C 1
ATOM 2710 O O . GLU A 1 331 ? 51.397 19.797 -2.936 1.00 62.08 328 GLU A O 1
ATOM 2716 N N . VAL A 1 332 ? 51.489 18.455 -4.743 1.00 62.35 329 VAL A N 1
ATOM 2717 C CA . VAL A 1 332 ? 51.722 17.250 -3.945 1.00 56.32 329 VAL A CA 1
ATOM 2718 C C . VAL A 1 332 ? 52.999 17.391 -3.127 1.00 57.60 329 VAL A C 1
ATOM 2719 O O . VAL A 1 332 ? 52.994 17.252 -1.896 1.00 56.93 329 VAL A O 1
ATOM 2723 N N . ILE A 1 333 ? 54.118 17.661 -3.806 1.00 54.14 330 ILE A N 1
ATOM 2724 C CA . ILE A 1 333 ? 55.423 17.635 -3.144 1.00 56.69 330 ILE A CA 1
ATOM 2725 C C . ILE A 1 333 ? 55.508 18.711 -2.067 1.00 62.91 330 ILE A C 1
ATOM 2726 O O . ILE A 1 333 ? 55.922 18.442 -0.932 1.00 67.96 330 ILE A O 1
ATOM 2731 N N . GLN A 1 334 ? 55.121 19.947 -2.404 1.00 67.92 331 GLN A N 1
ATOM 2732 C CA . GLN A 1 334 ? 55.193 21.033 -1.426 1.00 73.67 331 GLN A CA 1
ATOM 2733 C C . GLN A 1 334 ? 54.280 20.763 -0.239 1.00 72.47 331 GLN A C 1
ATOM 2734 O O . GLN A 1 334 ? 54.696 20.885 0.918 1.00 66.53 331 GLN A O 1
ATOM 2740 N N . SER A 1 335 ? 53.023 20.399 -0.508 1.00 78.60 332 SER A N 1
ATOM 2741 C CA . SER A 1 335 ? 52.082 20.137 0.577 1.00 75.16 332 SER A CA 1
ATOM 2742 C C . SER A 1 335 ? 52.588 19.017 1.476 1.00 69.63 332 SER A C 1
ATOM 2743 O O . SER A 1 335 ? 52.554 19.125 2.708 1.00 67.63 332 SER A O 1
ATOM 2746 N N . PHE A 1 336 ? 53.073 17.930 0.874 1.00 66.25 333 PHE A N 1
ATOM 2747 C CA . PHE A 1 336 ? 53.580 16.826 1.679 1.00 61.52 333 PHE A CA 1
ATOM 2748 C C . PHE A 1 336 ? 54.842 17.229 2.430 1.00 62.56 333 PHE A C 1
ATOM 2749 O O . PHE A 1 336 ? 55.012 16.870 3.601 1.00 69.25 333 PHE A O 1
ATOM 2757 N N . CYS A 1 337 ? 55.732 17.984 1.778 1.00 60.42 334 CYS A N 1
ATOM 2758 C CA . CYS A 1 337 ? 56.969 18.400 2.435 1.00 64.22 334 CYS A CA 1
ATOM 2759 C C . CYS A 1 337 ? 56.676 19.275 3.645 1.00 71.21 334 CYS A C 1
ATOM 2760 O O . CYS A 1 337 ? 57.328 19.146 4.690 1.00 72.28 334 CYS A O 1
ATOM 2763 N N . LYS A 1 338 ? 55.692 20.169 3.524 1.00 71.43 335 LYS A N 1
ATOM 2764 C CA . LYS A 1 338 ? 55.253 20.933 4.686 1.00 74.56 335 LYS A CA 1
ATOM 2765 C C . LYS A 1 338 ? 54.782 20.008 5.803 1.00 69.25 335 LYS A C 1
ATOM 2766 O O . LYS A 1 338 ? 55.094 20.235 6.977 1.00 62.18 335 LYS A O 1
ATOM 2768 N N . TYR A 1 339 ? 54.055 18.940 5.453 1.00 65.02 336 TYR A N 1
ATOM 2769 C CA . TYR A 1 339 ? 53.511 18.050 6.474 1.00 64.38 336 TYR A CA 1
ATOM 2770 C C . TYR A 1 339 ? 54.614 17.280 7.191 1.00 60.06 336 TYR A C 1
ATOM 2771 O O . TYR A 1 339 ? 54.593 17.167 8.424 1.00 60.01 336 TYR A O 1
ATOM 2780 N N . LYS A 1 340 ? 55.580 16.739 6.439 1.00 57.86 337 LYS A N 1
ATOM 2781 C CA . LYS A 1 340 ? 56.735 16.093 7.059 1.00 60.67 337 LYS A CA 1
ATOM 2782 C C . LYS A 1 340 ? 57.410 17.024 8.060 1.00 67.39 337 LYS A C 1
ATOM 2783 O O . LYS A 1 340 ? 57.744 16.618 9.179 1.00 66.81 337 LYS A O 1
ATOM 2789 N N . THR A 1 341 ? 57.613 18.285 7.666 1.00 70.73 338 THR A N 1
ATOM 2790 C CA . THR A 1 341 ? 58.270 19.252 8.539 1.00 70.60 338 THR A CA 1
ATOM 2791 C C . THR A 1 341 ? 57.489 19.442 9.833 1.00 75.69 338 THR A C 1
ATOM 2792 O O . THR A 1 341 ? 58.079 19.545 10.916 1.00 81.63 338 THR A O 1
ATOM 2796 N N . LEU A 1 342 ? 56.158 19.481 9.738 1.00 72.36 339 LEU A N 1
ATOM 2797 C CA . LEU A 1 342 ? 55.329 19.605 10.933 1.00 73.41 339 LEU A CA 1
ATOM 2798 C C . LEU A 1 342 ? 55.495 18.393 11.847 1.00 74.70 339 LEU A C 1
ATOM 2799 O O . LEU A 1 342 ? 55.598 18.539 13.073 1.00 74.39 339 LEU A O 1
ATOM 2804 N N . LEU A 1 343 ? 55.535 17.189 11.266 1.00 69.60 340 LEU A N 1
ATOM 2805 C CA . LEU A 1 343 ? 55.701 15.974 12.062 1.00 63.55 340 LEU A CA 1
ATOM 2806 C C . LEU A 1 343 ? 57.053 15.956 12.761 1.00 68.09 340 LEU A C 1
ATOM 2807 O O . LEU A 1 343 ? 57.163 15.502 13.909 1.00 65.44 340 LEU A O 1
ATOM 2812 N N . ARG A 1 344 ? 58.097 16.448 12.091 1.00 73.71 341 ARG A N 1
ATOM 2813 C CA . ARG A 1 344 ? 59.396 16.566 12.748 1.00 78.10 341 ARG A CA 1
ATOM 2814 C C . ARG A 1 344 ? 59.340 17.567 13.894 1.00 77.09 341 ARG A C 1
ATOM 2815 O O . ARG A 1 344 ? 59.801 17.281 15.007 1.00 71.69 341 ARG A O 1
ATOM 2823 N N . ASN A 1 345 ? 58.759 18.746 13.643 1.00 80.59 342 ASN A N 1
ATOM 2824 C CA . ASN A 1 345 ? 58.673 19.772 14.682 1.00 82.83 342 ASN A CA 1
ATOM 2825 C C . ASN A 1 345 ? 57.810 19.308 15.849 1.00 82.34 342 ASN A C 1
ATOM 2826 O O . ASN A 1 345 ? 58.175 19.500 17.017 1.00 86.35 342 ASN A O 1
ATOM 2831 N N . GLU A 1 346 ? 56.655 18.706 15.554 1.00 73.69 343 GLU A N 1
ATOM 2832 C CA . GLU A 1 346 ? 55.756 18.219 16.593 1.00 73.43 343 GLU A CA 1
ATOM 2833 C C . GLU A 1 346 ? 56.331 17.046 17.378 1.00 72.76 343 GLU A C 1
ATOM 2834 O O . GLU A 1 346 ? 55.700 16.614 18.349 1.00 75.14 343 GLU A O 1
ATOM 2840 N N . ASN A 1 347 ? 57.495 16.520 16.978 1.00 71.53 344 ASN A N 1
ATOM 2841 C CA . ASN A 1 347 ? 58.150 15.404 17.669 1.00 74.83 344 ASN A CA 1
ATOM 2842 C C . ASN A 1 347 ? 57.237 14.180 17.773 1.00 72.58 344 ASN A C 1
ATOM 2843 O O . ASN A 1 347 ? 57.160 13.529 18.818 1.00 63.86 344 ASN A O 1
ATOM 2848 N N . VAL A 1 348 ? 56.545 13.850 16.677 1.00 72.45 345 VAL A N 1
ATOM 2849 C CA . VAL A 1 348 ? 55.614 12.726 16.721 1.00 68.79 345 VAL A CA 1
ATOM 2850 C C . VAL A 1 348 ? 56.362 11.409 16.897 1.00 65.50 345 VAL A C 1
ATOM 2851 O O . VAL A 1 348 ? 55.925 10.532 17.651 1.00 62.70 345 VAL A O 1
ATOM 2855 N N . LEU A 1 349 ? 57.507 11.256 16.225 1.00 63.98 346 LEU A N 1
ATOM 2856 C CA . LEU A 1 349 ? 58.194 9.967 16.218 1.00 64.68 346 LEU A CA 1
ATOM 2857 C C . LEU A 1 349 ? 58.887 9.693 17.544 1.00 66.91 346 LEU A C 1
ATOM 2858 O O . LEU A 1 349 ? 58.886 8.552 18.027 1.00 62.11 346 LEU A O 1
ATOM 2863 N N . GLU A 1 350 ? 59.506 10.720 18.135 1.00 69.57 347 GLU A N 1
ATOM 2864 C CA . GLU A 1 350 ? 60.089 10.560 19.458 1.00 65.84 347 GLU A CA 1
ATOM 2865 C C . GLU A 1 350 ? 59.009 10.221 20.473 1.00 64.71 347 GLU A C 1
ATOM 2866 O O . GLU A 1 350 ? 59.217 9.384 21.358 1.00 65.57 347 GLU A O 1
ATOM 2872 N N . THR A 1 351 ? 57.834 10.845 20.343 1.00 66.21 348 THR A N 1
ATOM 2873 C CA . THR A 1 351 ? 56.736 10.550 21.258 1.00 67.31 348 THR A CA 1
ATOM 2874 C C . THR A 1 351 ? 56.243 9.122 21.072 1.00 64.07 348 THR A C 1
ATOM 2875 O O . THR A 1 351 ? 56.039 8.394 22.051 1.00 59.56 348 THR A O 1
ATOM 2879 N N . ALA A 1 352 ? 56.043 8.703 19.817 1.00 59.26 349 ALA A N 1
ATOM 2880 C CA . ALA A 1 352 ? 55.637 7.327 19.559 1.00 59.53 349 ALA A CA 1
ATOM 2881 C C . ALA A 1 352 ? 56.643 6.345 20.147 1.00 62.97 349 ALA A C 1
ATOM 2882 O O . ALA A 1 352 ? 56.274 5.442 20.912 1.00 66.21 349 ALA A O 1
ATOM 2884 N N . GLU A 1 353 ? 57.930 6.532 19.828 1.00 60.45 350 GLU A N 1
ATOM 2885 C CA . GLU A 1 353 ? 58.969 5.651 20.354 1.00 61.65 350 GLU A CA 1
ATOM 2886 C C . GLU A 1 353 ? 58.958 5.630 21.880 1.00 65.90 350 GLU A C 1
ATOM 2887 O O . GLU A 1 353 ? 59.142 4.574 22.497 1.00 67.17 350 GLU A O 1
ATOM 2889 N N . ALA A 1 354 ? 58.723 6.783 22.507 1.00 62.06 351 ALA A N 1
ATOM 2890 C CA . ALA A 1 354 ? 58.667 6.819 23.967 1.00 58.58 351 ALA A CA 1
ATOM 2891 C C . ALA A 1 354 ? 57.417 6.112 24.482 1.00 58.56 351 ALA A C 1
ATOM 2892 O O . ALA A 1 354 ? 57.486 5.350 25.450 1.00 55.31 351 ALA A O 1
ATOM 2894 N N . LEU A 1 355 ? 56.273 6.319 23.822 1.00 61.76 352 LEU A N 1
ATOM 2895 C CA . LEU A 1 355 ? 55.056 5.609 24.209 1.00 58.73 352 LEU A CA 1
ATOM 2896 C C . LEU A 1 355 ? 55.251 4.101 24.143 1.00 57.79 352 LEU A C 1
ATOM 2897 O O . LEU A 1 355 ? 54.956 3.383 25.104 1.00 57.89 352 LEU A O 1
ATOM 2902 N N . PHE A 1 356 ? 55.745 3.598 23.010 1.00 57.98 353 PHE A N 1
ATOM 2903 C CA . PHE A 1 356 ? 55.917 2.156 22.875 1.00 55.25 353 PHE A CA 1
ATOM 2904 C C . PHE A 1 356 ? 57.003 1.632 23.806 1.00 52.62 353 PHE A C 1
ATOM 2905 O O . PHE A 1 356 ? 56.870 0.538 24.365 1.00 59.09 353 PHE A O 1
ATOM 2913 N N . ASN A 1 357 ? 58.068 2.406 24.019 1.00 54.61 354 ASN A N 1
ATOM 2914 C CA . ASN A 1 357 ? 59.088 1.982 24.976 1.00 61.47 354 ASN A CA 1
ATOM 2915 C C . ASN A 1 357 ? 58.518 1.880 26.389 1.00 66.50 354 ASN A C 1
ATOM 2916 O O . ASN A 1 357 ? 58.970 1.044 27.183 1.00 63.10 354 ASN A O 1
ATOM 2921 N N . GLU A 1 358 ? 57.510 2.701 26.711 1.00 70.58 355 GLU A N 1
ATOM 2922 C CA . GLU A 1 358 ? 56.875 2.627 28.026 1.00 64.98 355 GLU A CA 1
ATOM 2923 C C . GLU A 1 358 ? 56.240 1.268 28.271 1.00 60.92 355 GLU A C 1
ATOM 2924 O O . GLU A 1 358 ? 56.113 0.842 29.422 1.00 58.31 355 GLU A O 1
ATOM 2930 N N . LEU A 1 359 ? 55.820 0.579 27.207 1.00 59.41 356 LEU A N 1
ATOM 2931 C CA . LEU A 1 359 ? 55.125 -0.693 27.358 1.00 58.90 356 LEU A CA 1
ATOM 2932 C C . LEU A 1 359 ? 55.999 -1.781 27.971 1.00 66.61 356 LEU A C 1
ATOM 2933 O O . LEU A 1 359 ? 55.472 -2.834 28.346 1.00 58.98 356 LEU A O 1
ATOM 2938 N N . ASN A 1 360 ? 57.310 -1.558 28.082 1.00 71.93 357 ASN A N 1
ATOM 2939 C CA . ASN A 1 360 ? 58.184 -2.541 28.704 1.00 73.09 357 ASN A CA 1
ATOM 2940 C C . ASN A 1 360 ? 58.122 -2.516 30.224 1.00 70.86 357 ASN A C 1
ATOM 2941 O O . ASN A 1 360 ? 58.635 -3.442 30.858 1.00 71.76 357 ASN A O 1
ATOM 2946 N N . SER A 1 361 ? 57.506 -1.500 30.825 1.00 65.08 358 SER A N 1
ATOM 2947 C CA . SER A 1 361 ? 57.472 -1.419 32.281 1.00 70.98 358 SER A CA 1
ATOM 2948 C C . SER A 1 361 ? 56.135 -1.001 32.878 1.00 69.19 358 SER A C 1
ATOM 2949 O O . SER A 1 361 ? 55.938 -1.225 34.075 1.00 75.50 358 SER A O 1
ATOM 2952 N N . ILE A 1 362 ? 55.204 -0.413 32.125 1.00 64.84 359 ILE A N 1
ATOM 2953 C CA . ILE A 1 362 ? 53.956 0.044 32.734 1.00 61.60 359 ILE A CA 1
ATOM 2954 C C . ILE A 1 362 ? 52.960 -1.108 32.822 1.00 62.85 359 ILE A C 1
ATOM 2955 O O . ILE A 1 362 ? 53.154 -2.168 32.212 1.00 63.90 359 ILE A O 1
ATOM 2960 N N . ASP A 1 363 ? 51.882 -0.890 33.574 1.00 59.68 360 ASP A N 1
ATOM 2961 C CA . ASP A 1 363 ? 50.872 -1.913 33.835 1.00 58.33 360 ASP A CA 1
ATOM 2962 C C . ASP A 1 363 ? 50.067 -2.168 32.565 1.00 55.39 360 ASP A C 1
ATOM 2963 O O . ASP A 1 363 ? 49.204 -1.364 32.197 1.00 58.93 360 ASP A O 1
ATOM 2968 N N . LEU A 1 364 ? 50.331 -3.292 31.901 1.00 46.27 361 LEU A N 1
ATOM 2969 C CA . LEU A 1 364 ? 49.673 -3.578 30.631 1.00 52.37 361 LEU A CA 1
ATOM 2970 C C . LEU A 1 364 ? 48.220 -4.019 30.791 1.00 54.10 361 LEU A C 1
ATOM 2971 O O . LEU A 1 364 ? 47.534 -4.180 29.777 1.00 53.93 361 LEU A O 1
ATOM 2976 N N . THR A 1 365 ? 47.728 -4.212 32.022 1.00 56.31 362 THR A N 1
ATOM 2977 C CA . THR A 1 365 ? 46.305 -4.483 32.198 1.00 51.72 362 THR A CA 1
ATOM 2978 C C . THR A 1 365 ? 45.437 -3.271 31.877 1.00 51.00 362 THR A C 1
ATOM 2979 O O . THR A 1 365 ? 44.222 -3.427 31.730 1.00 54.93 362 THR A O 1
ATOM 2983 N N . HIS A 1 366 ? 46.021 -2.077 31.745 1.00 51.86 363 HIS A N 1
ATOM 2984 C CA . HIS A 1 366 ? 45.262 -0.885 31.380 1.00 47.26 363 HIS A CA 1
ATOM 2985 C C . HIS A 1 366 ? 45.670 -0.333 30.018 1.00 55.26 363 HIS A C 1
ATOM 2986 O O . HIS A 1 366 ? 45.419 0.843 29.724 1.00 56.28 363 HIS A O 1
ATOM 2993 N N . ILE A 1 367 ? 46.292 -1.161 29.185 1.00 49.56 364 ILE A N 1
ATOM 2994 C CA . ILE A 1 367 ? 46.533 -0.860 27.777 1.00 46.22 364 ILE A CA 1
ATOM 2995 C C . ILE A 1 367 ? 45.642 -1.790 26.968 1.00 47.89 364 ILE A C 1
ATOM 2996 O O . ILE A 1 367 ? 45.704 -3.012 27.139 1.00 52.88 364 ILE A O 1
ATOM 3001 N N . PHE A 1 368 ? 44.819 -1.232 26.091 1.00 52.97 365 PHE A N 1
ATOM 3002 C CA . PHE A 1 368 ? 43.786 -2.023 25.443 1.00 47.26 365 PHE A CA 1
ATOM 3003 C C . PHE A 1 368 ? 43.969 -2.057 23.940 1.00 48.56 365 PHE A C 1
ATOM 3004 O O . PHE A 1 368 ? 44.290 -1.041 23.313 1.00 49.45 365 PHE A O 1
ATOM 3012 N N . ILE A 1 369 ? 43.744 -3.241 23.378 1.00 48.47 366 ILE A N 1
ATOM 3013 C CA . ILE A 1 369 ? 43.728 -3.464 21.942 1.00 45.47 366 ILE A CA 1
ATOM 3014 C C . ILE A 1 369 ? 42.280 -3.483 21.474 1.00 51.22 366 ILE A C 1
ATOM 3015 O O . ILE A 1 369 ? 41.422 -4.108 22.112 1.00 52.38 366 ILE A O 1
ATOM 3020 N N . SER A 1 370 ? 42.006 -2.784 20.374 1.00 42.82 367 SER A N 1
ATOM 3021 C CA . SER A 1 370 ? 40.670 -2.758 19.798 1.00 49.66 367 SER A CA 1
ATOM 3022 C C . SER A 1 370 ? 40.274 -4.140 19.302 1.00 47.27 367 SER A C 1
ATOM 3023 O O . SER A 1 370 ? 41.040 -4.799 18.593 1.00 48.33 367 SER A O 1
ATOM 3026 N N . HIS A 1 371 ? 39.063 -4.574 19.656 1.00 48.00 368 HIS A N 1
ATOM 3027 C CA . HIS A 1 371 ? 38.595 -5.875 19.190 1.00 53.92 368 HIS A CA 1
ATOM 3028 C C . HIS A 1 371 ? 38.428 -5.891 17.680 1.00 54.38 368 HIS A C 1
ATOM 3029 O O . HIS A 1 371 ? 38.512 -6.954 17.059 1.00 59.10 368 HIS A O 1
ATOM 3036 N N . LYS A 1 372 ? 38.194 -4.724 17.073 1.00 51.94 369 LYS A N 1
ATOM 3037 C CA . LYS A 1 372 ? 38.145 -4.627 15.618 1.00 55.24 369 LYS A CA 1
ATOM 3038 C C . LYS A 1 372 ? 39.498 -4.904 14.973 1.00 53.68 369 LYS A C 1
ATOM 3039 O O . LYS A 1 372 ? 39.554 -5.243 13.786 1.00 48.70 369 LYS A O 1
ATOM 3045 N N . LYS A 1 373 ? 40.590 -4.758 15.717 1.00 52.25 370 LYS A N 1
ATOM 3046 C CA . LYS A 1 373 ? 41.915 -4.852 15.123 1.00 48.95 370 LYS A CA 1
ATOM 3047 C C . LYS A 1 373 ? 42.623 -6.161 15.442 1.00 44.91 370 LYS A C 1
ATOM 3048 O O . LYS A 1 373 ? 43.681 -6.423 14.864 1.00 49.34 370 LYS A O 1
ATOM 3054 N N . LEU A 1 374 ? 42.053 -6.992 16.325 1.00 43.85 371 LEU A N 1
ATOM 3055 C CA . LEU A 1 374 ? 42.789 -8.128 16.882 1.00 42.20 371 LEU A CA 1
ATOM 3056 C C . LEU A 1 374 ? 43.229 -9.108 15.802 1.00 46.46 371 LEU A C 1
ATOM 3057 O O . LEU A 1 374 ? 44.336 -9.653 15.869 1.00 46.38 371 LEU A O 1
ATOM 3062 N N . GLU A 1 375 ? 42.380 -9.352 14.797 1.00 49.05 372 GLU A N 1
ATOM 3063 C CA . GLU A 1 375 ? 42.764 -10.291 13.747 1.00 50.19 372 GLU A CA 1
ATOM 3064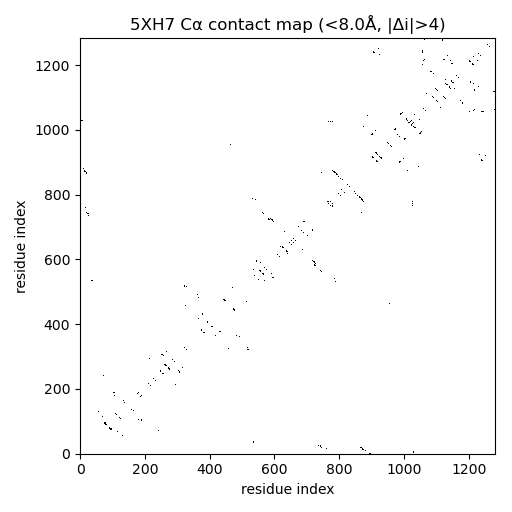 C C . GLU A 1 375 ? 43.790 -9.683 12.803 1.00 51.16 372 GLU A C 1
ATOM 3065 O O . GLU A 1 375 ? 44.654 -10.403 12.284 1.00 47.60 372 GLU A O 1
ATOM 3071 N N . THR A 1 376 ? 43.718 -8.371 12.569 1.00 50.22 373 THR A N 1
ATOM 3072 C CA . THR A 1 376 ? 44.779 -7.699 11.825 1.00 50.43 373 THR A CA 1
ATOM 3073 C C . THR A 1 376 ? 46.109 -7.868 12.544 1.00 53.26 373 THR A C 1
ATOM 3074 O O . THR A 1 376 ? 47.129 -8.215 11.935 1.00 48.87 373 THR A O 1
ATOM 3078 N N . ILE A 1 377 ? 46.100 -7.658 13.862 1.00 42.21 374 ILE A N 1
ATOM 3079 C CA . ILE A 1 377 ? 47.321 -7.748 14.651 1.00 42.59 374 ILE A CA 1
ATOM 3080 C C . ILE A 1 377 ? 47.845 -9.178 14.668 1.00 42.00 374 ILE A C 1
ATOM 3081 O O . ILE A 1 377 ? 49.049 -9.413 14.533 1.00 46.82 374 ILE A O 1
ATOM 3086 N N . SER A 1 378 ? 46.948 -10.149 14.838 1.00 43.27 375 SER A N 1
ATOM 3087 C CA . SER A 1 378 ? 47.346 -11.549 14.788 1.00 49.38 375 SER A CA 1
ATOM 3088 C C . SER A 1 378 ? 48.056 -11.871 13.476 1.00 52.10 375 SER A C 1
ATOM 3089 O O . SER A 1 378 ? 49.091 -12.549 13.477 1.00 48.39 375 SER A O 1
ATOM 3092 N N . SER A 1 379 ? 47.552 -11.346 12.350 1.00 52.06 376 SER A N 1
ATOM 3093 C CA . SER A 1 379 ? 48.197 -11.596 11.062 1.00 51.44 376 SER A CA 1
ATOM 3094 C C . SER A 1 379 ? 49.544 -10.894 10.962 1.00 55.61 376 SER A C 1
ATOM 3095 O O . SER A 1 379 ? 50.486 -11.428 10.364 1.00 53.70 376 SER A O 1
ATOM 3098 N N . ALA A 1 380 ? 49.653 -9.688 11.511 1.00 52.16 377 ALA A N 1
ATOM 3099 C CA . ALA A 1 380 ? 50.913 -8.963 11.431 1.00 52.15 377 ALA A CA 1
ATOM 3100 C C . ALA A 1 380 ? 51.973 -9.500 12.390 1.00 58.80 377 ALA A C 1
ATOM 3101 O O . ALA A 1 380 ? 53.167 -9.307 12.136 1.00 59.84 377 ALA A O 1
ATOM 3103 N N . LEU A 1 381 ? 51.572 -10.172 13.478 1.00 52.13 378 LEU A N 1
ATOM 3104 C CA . LEU A 1 381 ? 52.504 -10.586 14.521 1.00 56.80 378 LEU A CA 1
ATOM 3105 C C . LEU A 1 381 ? 52.636 -12.091 14.686 1.00 59.17 378 LEU A C 1
ATOM 3106 O O . LEU A 1 381 ? 53.624 -12.541 15.272 1.00 61.13 378 LEU A O 1
ATOM 3111 N N . CYS A 1 382 ? 51.666 -12.869 14.229 1.00 49.72 379 CYS A N 1
ATOM 3112 C CA . CYS A 1 382 ? 51.648 -14.301 14.471 1.00 52.92 379 CYS A CA 1
ATOM 3113 C C . CYS A 1 382 ? 51.704 -15.033 13.133 1.00 53.93 379 CYS A C 1
ATOM 3114 O O . CYS A 1 382 ? 51.955 -14.434 12.079 1.00 58.55 379 CYS A O 1
ATOM 3117 N N . ASP A 1 383 ? 51.466 -16.340 13.179 1.00 57.80 380 ASP A N 1
ATOM 3118 C CA . ASP A 1 383 ? 51.499 -17.135 11.960 1.00 72.11 380 ASP A CA 1
ATOM 3119 C C . ASP A 1 383 ? 50.116 -17.355 11.353 1.00 70.26 380 ASP A C 1
ATOM 3120 O O . ASP A 1 383 ? 50.030 -17.867 10.235 1.00 72.06 380 ASP A O 1
ATOM 3125 N N . HIS A 1 384 ? 49.043 -16.962 12.044 1.00 65.81 381 HIS A N 1
ATOM 3126 C CA . HIS A 1 384 ? 47.679 -17.126 11.552 1.00 61.28 381 HIS A CA 1
ATOM 3127 C C . HIS A 1 384 ? 46.797 -15.996 12.078 1.00 59.24 381 HIS A C 1
ATOM 3128 O O . HIS A 1 384 ? 47.003 -15.490 13.186 1.00 58.37 381 HIS A O 1
ATOM 3135 N N . TRP A 1 385 ? 45.786 -15.628 11.278 1.00 50.77 382 TRP A N 1
ATOM 3136 C CA . TRP A 1 385 ? 44.885 -14.538 11.653 1.00 51.58 382 TRP A CA 1
ATOM 3137 C C . TRP A 1 385 ? 44.121 -14.840 12.934 1.00 52.33 382 TRP A C 1
ATOM 3138 O O . TRP A 1 385 ? 43.649 -13.914 13.605 1.00 53.44 382 TRP A O 1
ATOM 3149 N N . ASP A 1 386 ? 43.948 -16.118 13.264 1.00 47.60 383 ASP A N 1
ATOM 3150 C CA . ASP A 1 386 ? 43.174 -16.538 14.422 1.00 47.30 383 ASP A CA 1
ATOM 3151 C C . ASP A 1 386 ? 44.044 -16.989 15.590 1.00 52.02 383 ASP A C 1
ATOM 3152 O O . ASP A 1 386 ? 43.509 -17.481 16.590 1.00 56.58 383 ASP A O 1
ATOM 3157 N N . THR A 1 387 ? 45.368 -16.828 15.488 1.00 51.08 384 THR A N 1
ATOM 3158 C CA . THR A 1 387 ? 46.262 -17.277 16.556 1.00 44.51 384 THR A CA 1
ATOM 3159 C C . THR A 1 387 ? 45.930 -16.583 17.871 1.00 45.68 384 THR A C 1
ATOM 3160 O O . THR A 1 387 ? 45.709 -17.241 18.898 1.00 49.40 384 THR A O 1
ATOM 3164 N N . LEU A 1 388 ? 45.840 -15.253 17.850 1.00 42.78 385 LEU A N 1
ATOM 3165 C CA . LEU A 1 388 ? 45.533 -14.527 19.083 1.00 49.15 385 LEU A CA 1
ATOM 3166 C C . LEU A 1 388 ? 44.125 -14.844 19.579 1.00 49.75 385 LEU A C 1
ATOM 3167 O O . LEU A 1 388 ? 43.906 -15.010 20.784 1.00 46.67 385 LEU A O 1
ATOM 3172 N N . ARG A 1 389 ? 43.157 -14.947 18.668 1.00 47.04 386 ARG A N 1
ATOM 3173 C CA . ARG A 1 389 ? 41.793 -15.233 19.102 1.00 46.65 386 ARG A CA 1
ATOM 3174 C C . ARG A 1 389 ? 41.714 -16.597 19.771 1.00 49.30 386 ARG A C 1
ATOM 3175 O O . ARG A 1 389 ? 41.136 -16.739 20.858 1.00 52.91 386 ARG A O 1
ATOM 3183 N N . ASN A 1 390 ? 42.319 -17.612 19.144 1.00 47.11 387 ASN A N 1
ATOM 3184 C CA . ASN A 1 390 ? 42.304 -18.959 19.712 1.00 49.07 387 ASN A CA 1
ATOM 3185 C C . ASN A 1 390 ? 43.027 -19.009 21.052 1.00 45.92 387 ASN A C 1
ATOM 3186 O O . ASN A 1 390 ? 42.581 -19.695 21.983 1.00 50.96 387 ASN A O 1
ATOM 3191 N N . ALA A 1 391 ? 44.155 -18.304 21.170 1.00 43.09 388 ALA A N 1
ATOM 3192 C CA . ALA A 1 391 ? 44.899 -18.320 22.427 1.00 48.48 388 ALA A CA 1
ATOM 3193 C C . ALA A 1 391 ? 44.078 -17.710 23.556 1.00 49.96 388 ALA A C 1
ATOM 3194 O O . ALA A 1 391 ? 44.007 -18.264 24.658 1.00 52.59 388 ALA A O 1
ATOM 3196 N N . LEU A 1 392 ? 43.451 -16.559 23.298 1.00 51.19 389 LEU A N 1
ATOM 3197 C CA . LEU A 1 392 ? 42.606 -15.936 24.314 1.00 46.32 389 LEU A CA 1
ATOM 3198 C C . LEU A 1 392 ? 41.431 -16.834 24.668 1.00 46.92 389 LEU A C 1
ATOM 3199 O O . LEU A 1 392 ? 41.066 -16.959 25.845 1.00 45.21 389 LEU A O 1
ATOM 3204 N N . TYR A 1 393 ? 40.828 -17.468 23.655 1.00 46.79 390 TYR A N 1
ATOM 3205 C CA . TYR A 1 393 ? 39.756 -18.429 23.898 1.00 46.38 390 TYR A CA 1
ATOM 3206 C C . TYR A 1 393 ? 40.221 -19.546 24.830 1.00 50.38 390 TYR A C 1
ATOM 3207 O O . TYR A 1 393 ? 39.566 -19.847 25.839 1.00 56.78 390 TYR A O 1
ATOM 3216 N N . GLU A 1 394 ? 41.372 -20.158 24.526 1.00 47.18 391 GLU A N 1
ATOM 3217 C CA . GLU A 1 394 ? 41.854 -21.260 25.353 1.00 45.78 391 GLU A CA 1
ATOM 3218 C C . GLU A 1 394 ? 42.147 -20.803 26.777 1.00 51.29 391 GLU A C 1
ATOM 3219 O O . GLU A 1 394 ? 41.806 -21.502 27.741 1.00 54.35 391 GLU A O 1
ATOM 3225 N N . ARG A 1 395 ? 42.767 -19.629 26.934 1.00 51.91 392 ARG A N 1
ATOM 3226 C CA . ARG A 1 395 ? 43.056 -19.135 28.279 1.00 51.80 392 ARG A CA 1
ATOM 3227 C C . ARG A 1 395 ? 41.778 -18.919 29.080 1.00 48.13 392 ARG A C 1
ATOM 3228 O O . ARG A 1 395 ? 41.703 -19.292 30.258 1.00 51.48 392 ARG A O 1
ATOM 3236 N N . ARG A 1 396 ? 40.757 -18.325 28.463 1.00 46.78 393 ARG A N 1
ATOM 3237 C CA . ARG A 1 396 ? 39.542 -18.030 29.216 1.00 52.12 393 ARG A CA 1
ATOM 3238 C C . ARG A 1 396 ? 38.782 -19.302 29.556 1.00 49.69 393 ARG A C 1
ATOM 3239 O O . ARG A 1 396 ? 38.202 -19.412 30.640 1.00 51.29 393 ARG A O 1
ATOM 3247 N N . ILE A 1 397 ? 38.771 -20.269 28.636 1.00 55.11 394 ILE A N 1
ATOM 3248 C CA . ILE A 1 397 ? 38.188 -21.578 28.916 1.00 58.16 394 ILE A CA 1
ATOM 3249 C C . ILE A 1 397 ? 38.796 -22.180 30.178 1.00 59.60 394 ILE A C 1
ATOM 3250 O O . ILE A 1 397 ? 38.087 -22.723 31.036 1.00 60.65 394 ILE A O 1
ATOM 3255 N N . SER A 1 398 ? 40.115 -22.083 30.321 1.00 59.87 395 SER A N 1
ATOM 3256 C CA . SER A 1 398 ? 40.764 -22.678 31.479 1.00 55.52 395 SER A CA 1
ATOM 3257 C C . SER A 1 398 ? 40.508 -21.900 32.758 1.00 64.61 395 SER A C 1
ATOM 3258 O O . SER A 1 398 ? 40.889 -22.373 33.834 1.00 70.78 395 SER A O 1
ATOM 3261 N N . GLU A 1 399 ? 39.863 -20.737 32.677 1.00 59.15 396 GLU A N 1
ATOM 3262 C CA . GLU A 1 399 ? 39.528 -19.961 33.863 1.00 57.80 396 GLU A CA 1
ATOM 3263 C C . GLU A 1 399 ? 38.075 -20.120 34.284 1.00 53.75 396 GLU A C 1
ATOM 3264 O O . GLU A 1 399 ? 37.678 -19.542 35.294 1.00 59.69 396 GLU A O 1
ATOM 3270 N N . LEU A 1 400 ? 37.278 -20.888 33.542 1.00 58.40 397 LEU A N 1
ATOM 3271 C CA . LEU A 1 400 ? 35.869 -21.051 33.880 1.00 58.52 397 LEU A CA 1
ATOM 3272 C C . LEU A 1 400 ? 35.704 -21.958 35.092 1.00 61.15 397 LEU A C 1
ATOM 3273 O O . LEU A 1 400 ? 36.420 -22.947 35.249 1.00 59.41 397 LEU A O 1
ATOM 3278 N N . THR A 1 401 ? 34.750 -21.617 35.952 1.00 60.86 398 THR A N 1
ATOM 3279 C CA . THR A 1 401 ? 34.493 -22.395 37.152 1.00 70.27 398 THR A CA 1
ATOM 3280 C C . THR A 1 401 ? 33.390 -23.422 36.915 1.00 74.41 398 THR A C 1
ATOM 3281 O O . THR A 1 401 ? 32.456 -23.197 36.141 1.00 75.41 398 THR A O 1
ATOM 3285 N N . GLY A 1 402 ? 33.506 -24.559 37.596 1.00 76.55 399 GLY A N 1
ATOM 3286 C CA . GLY A 1 402 ? 32.517 -25.604 37.448 1.00 80.26 399 GLY A CA 1
ATOM 3287 C C . GLY A 1 402 ? 32.656 -26.343 36.127 1.00 85.85 399 GLY A C 1
ATOM 3288 O O . GLY A 1 402 ? 33.672 -26.274 35.430 1.00 87.00 399 GLY A O 1
ATOM 3289 N N . LYS A 1 403 ? 31.592 -27.070 35.791 1.00 87.41 400 LYS A N 1
ATOM 3290 C CA . LYS A 1 403 ? 31.581 -27.846 34.559 1.00 85.20 400 LYS A CA 1
ATOM 3291 C C . LYS A 1 403 ? 31.609 -26.920 33.351 1.00 82.86 400 LYS A C 1
ATOM 3292 O O . LYS A 1 403 ? 30.942 -25.882 33.325 1.00 85.16 400 LYS A O 1
ATOM 3294 N N . ILE A 1 404 ? 32.393 -27.301 32.346 1.00 81.34 401 ILE A N 1
ATOM 3295 C CA . ILE A 1 404 ? 32.560 -26.500 31.136 1.00 77.54 401 ILE A CA 1
ATOM 3296 C C . ILE A 1 404 ? 31.498 -26.954 30.137 1.00 76.89 401 ILE A C 1
ATOM 3297 O O . ILE A 1 404 ? 31.637 -27.987 29.483 1.00 79.69 401 ILE A O 1
ATOM 3302 N N . THR A 1 405 ? 30.432 -26.168 30.017 1.00 73.39 402 THR A N 1
ATOM 3303 C CA . THR A 1 405 ? 29.331 -26.463 29.118 1.00 68.90 402 THR A CA 1
ATOM 3304 C C . THR A 1 405 ? 29.650 -25.983 27.710 1.00 76.25 402 THR A C 1
ATOM 3305 O O . THR A 1 405 ? 30.549 -25.168 27.491 1.00 80.18 402 THR A O 1
ATOM 3309 N N . LYS A 1 406 ? 28.892 -26.500 26.741 1.00 77.02 403 LYS A N 1
ATOM 3310 C CA . LYS A 1 406 ? 28.917 -25.909 25.411 1.00 70.30 403 LYS A CA 1
ATOM 3311 C C . LYS A 1 406 ? 28.442 -24.463 25.457 1.00 62.07 403 LYS A C 1
ATOM 3312 O O . LYS A 1 406 ? 29.039 -23.584 24.823 1.00 58.53 403 LYS A O 1
ATOM 3314 N N . SER A 1 407 ? 27.370 -24.195 26.207 1.00 62.41 404 SER A N 1
ATOM 3315 C CA . SER A 1 407 ? 26.903 -22.821 26.365 1.00 64.36 404 SER A CA 1
ATOM 3316 C C . SER A 1 407 ? 27.989 -21.936 26.966 1.00 55.63 404 SER A C 1
ATOM 3317 O O . SER A 1 407 ? 28.187 -20.798 26.525 1.00 58.34 404 SER A O 1
ATOM 3320 N N . ALA A 1 408 ? 28.699 -22.442 27.974 1.00 53.38 405 ALA A N 1
ATOM 3321 C CA . ALA A 1 408 ? 29.764 -21.657 28.591 1.00 60.09 405 ALA A CA 1
ATOM 3322 C C . ALA A 1 408 ? 30.877 -21.358 27.592 1.00 59.94 405 ALA A C 1
ATOM 3323 O O . ALA A 1 408 ? 31.408 -20.240 27.564 1.00 57.25 405 ALA A O 1
ATOM 3325 N N . LYS A 1 409 ? 31.226 -22.333 26.747 1.00 58.91 406 LYS A N 1
ATOM 3326 C CA . LYS A 1 409 ? 32.240 -22.097 25.726 1.00 56.31 406 LYS A CA 1
ATOM 3327 C C . LYS A 1 409 ? 31.755 -21.099 24.683 1.00 56.32 406 LYS A C 1
ATOM 3328 O O . LYS A 1 409 ? 32.531 -20.256 24.216 1.00 56.53 406 LYS A O 1
ATOM 3334 N N . GLU A 1 410 ? 30.477 -21.184 24.295 1.00 49.23 407 GLU A N 1
ATOM 3335 C CA . GLU A 1 410 ? 29.929 -20.211 23.355 1.00 55.19 407 GLU A CA 1
ATOM 3336 C C . GLU A 1 410 ? 29.967 -18.803 23.937 1.00 55.90 407 GLU A C 1
ATOM 3337 O O . GLU A 1 410 ? 30.277 -17.837 23.230 1.00 56.63 407 GLU A O 1
ATOM 3343 N N . LYS A 1 411 ? 29.646 -18.670 25.226 1.00 53.79 408 LYS A N 1
ATOM 3344 C CA . LYS A 1 411 ? 29.712 -17.367 25.881 1.00 53.04 408 LYS A CA 1
ATOM 3345 C C . LYS A 1 411 ? 31.104 -16.759 25.744 1.00 49.85 408 LYS A C 1
ATOM 3346 O O . LYS A 1 411 ? 31.252 -15.585 25.383 1.00 46.85 408 LYS A O 1
ATOM 3352 N N . VAL A 1 412 ? 32.141 -17.561 25.995 1.00 49.58 409 VAL A N 1
ATOM 3353 C CA . VAL A 1 412 ? 33.509 -17.085 25.817 1.00 40.13 409 VAL A CA 1
ATOM 3354 C C . VAL A 1 412 ? 33.741 -16.620 24.383 1.00 47.87 409 VAL A C 1
ATOM 3355 O O . VAL A 1 412 ? 34.326 -15.555 24.149 1.00 51.68 409 VAL A O 1
ATOM 3359 N N . GLN A 1 413 ? 33.297 -17.407 23.398 1.00 48.56 410 GLN A N 1
ATOM 3360 C CA . GLN A 1 413 ? 33.481 -17.000 22.004 1.00 49.12 410 GLN A CA 1
ATOM 3361 C C . GLN A 1 413 ? 32.795 -15.671 21.718 1.00 51.50 410 GLN A C 1
ATOM 3362 O O . GLN A 1 413 ? 33.367 -14.794 21.058 1.00 52.89 410 GLN A O 1
ATOM 3368 N N . ARG A 1 414 ? 31.566 -15.503 22.205 1.00 51.85 411 ARG A N 1
ATOM 3369 C CA . ARG A 1 414 ? 30.863 -14.244 21.983 1.00 55.93 411 ARG A CA 1
ATOM 3370 C C . ARG A 1 414 ? 31.608 -13.073 22.614 1.00 57.18 411 ARG A C 1
ATOM 3371 O O . ARG A 1 414 ? 31.690 -11.994 22.017 1.00 50.44 411 ARG A O 1
ATOM 3379 N N . SER A 1 415 ? 32.165 -13.267 23.819 1.00 50.99 412 SER A N 1
ATOM 3380 C CA . SER A 1 415 ? 32.823 -12.162 24.514 1.00 54.19 412 SER A CA 1
ATOM 3381 C C . SER A 1 415 ? 34.012 -11.626 23.723 1.00 49.55 412 SER A C 1
ATOM 3382 O O . SER A 1 415 ? 34.293 -10.422 23.756 1.00 57.35 412 SER A O 1
ATOM 3385 N N . LEU A 1 416 ? 34.716 -12.493 23.003 1.00 45.39 413 LEU A N 1
ATOM 3386 C CA . LEU A 1 416 ? 35.890 -12.050 22.266 1.00 50.88 413 LEU A CA 1
ATOM 3387 C C . LEU A 1 416 ? 35.543 -11.167 21.063 1.00 59.05 413 LEU A C 1
ATOM 3388 O O . LEU A 1 416 ? 36.444 -10.539 20.495 1.00 62.14 413 LEU A O 1
ATOM 3393 N N . LYS A 1 417 ? 34.272 -11.077 20.676 1.00 59.66 414 LYS A N 1
ATOM 3394 C CA . LYS A 1 417 ? 33.870 -10.152 19.622 1.00 68.03 414 LYS A CA 1
ATOM 3395 C C . LYS A 1 417 ? 33.395 -8.805 20.150 1.00 72.17 414 LYS A C 1
ATOM 3396 O O . LYS A 1 417 ? 33.333 -7.844 19.377 1.00 78.23 414 LYS A O 1
ATOM 3402 N N . HIS A 1 418 ? 33.075 -8.708 21.443 1.00 73.16 415 HIS A N 1
ATOM 3403 C CA . HIS A 1 418 ? 32.377 -7.555 22.001 1.00 73.80 415 HIS A CA 1
ATOM 3404 C C . HIS A 1 418 ? 33.237 -6.681 22.901 1.00 76.42 415 HIS A C 1
ATOM 3405 O O . HIS A 1 418 ? 32.792 -5.593 23.283 1.00 80.28 415 HIS A O 1
ATOM 3412 N N . GLU A 1 419 ? 34.425 -7.128 23.279 1.00 70.62 416 GLU A N 1
ATOM 3413 C CA . GLU A 1 419 ? 35.193 -6.453 24.311 1.00 68.78 416 GLU A CA 1
ATOM 3414 C C . GLU A 1 419 ? 36.602 -6.191 23.804 1.00 60.04 416 GLU A C 1
ATOM 3415 O O . GLU A 1 419 ? 37.187 -7.023 23.104 1.00 59.83 416 GLU A O 1
ATOM 3421 N N . ASP A 1 420 ? 37.117 -5.005 24.115 1.00 55.80 417 ASP A N 1
ATOM 3422 C CA . ASP A 1 420 ? 38.516 -4.707 23.849 1.00 51.52 417 ASP A CA 1
ATOM 3423 C C . ASP A 1 420 ? 39.383 -5.451 24.857 1.00 45.59 417 ASP A C 1
ATOM 3424 O O . ASP A 1 420 ? 39.008 -5.609 26.018 1.00 48.48 417 ASP A O 1
ATOM 3429 N N . ILE A 1 421 ? 40.540 -5.919 24.410 1.00 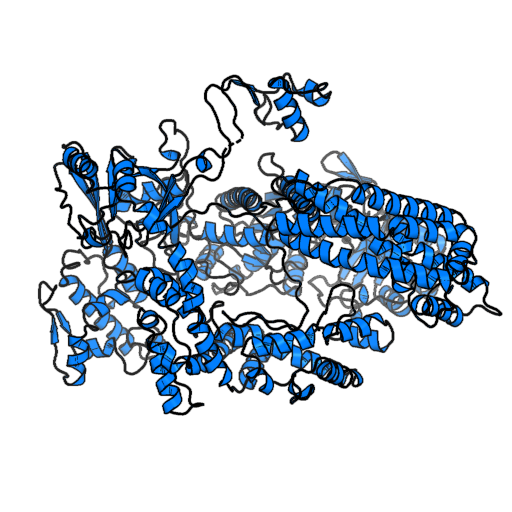47.92 418 ILE A N 1
ATOM 3430 C CA . ILE A 1 421 ? 41.366 -6.835 25.188 1.00 49.92 418 ILE A CA 1
ATOM 3431 C C . ILE A 1 421 ? 42.554 -6.069 25.745 1.00 49.29 418 ILE A C 1
ATOM 3432 O O . ILE A 1 421 ? 43.258 -5.378 25.000 1.00 45.35 418 ILE A O 1
ATOM 3437 N N . ASN A 1 422 ? 42.807 -6.194 27.043 1.00 50.40 419 ASN A N 1
ATOM 3438 C CA . ASN A 1 422 ? 44.005 -5.539 27.538 1.00 48.84 419 ASN A CA 1
ATOM 3439 C C . ASN A 1 422 ? 45.235 -6.319 27.076 1.00 50.19 419 ASN A C 1
ATOM 3440 O O . ASN A 1 422 ? 45.188 -7.533 26.857 1.00 48.85 419 ASN A O 1
ATOM 3445 N N . LEU A 1 423 ? 46.328 -5.584 26.865 1.00 52.64 420 LEU A N 1
ATOM 3446 C CA . LEU A 1 423 ? 47.526 -6.167 26.273 1.00 56.47 420 LEU A CA 1
ATOM 3447 C C . LEU A 1 423 ? 48.119 -7.271 27.146 1.00 54.27 420 LEU A C 1
ATOM 3448 O O . LEU A 1 423 ? 48.671 -8.245 26.617 1.00 52.23 420 LEU A O 1
ATOM 3453 N N . GLN A 1 424 ? 48.010 -7.150 28.474 1.00 51.38 421 GLN A N 1
ATOM 3454 C CA . GLN A 1 424 ? 48.590 -8.170 29.345 1.00 52.41 421 GLN A CA 1
ATOM 3455 C C . GLN A 1 424 ? 47.915 -9.521 29.148 1.00 53.82 421 GLN A C 1
ATOM 3456 O O . GLN A 1 424 ? 48.588 -10.559 29.150 1.00 52.01 421 GLN A O 1
ATOM 3462 N N . GLU A 1 425 ? 46.589 -9.535 28.996 1.00 49.42 422 GLU A N 1
ATOM 3463 C CA . GLU A 1 425 ? 45.910 -10.806 28.776 1.00 53.19 422 GLU A CA 1
ATOM 3464 C C . GLU A 1 425 ? 46.379 -11.457 27.485 1.00 48.35 422 GLU A C 1
ATOM 3465 O O . GLU A 1 425 ? 46.556 -12.679 27.431 1.00 45.81 422 GLU A O 1
ATOM 3471 N N . ILE A 1 426 ? 46.575 -10.653 26.433 1.00 50.50 423 ILE A N 1
ATOM 3472 C CA . ILE A 1 426 ? 47.081 -11.164 25.161 1.00 48.57 423 ILE A CA 1
ATOM 3473 C C . ILE A 1 426 ? 48.450 -11.805 25.353 1.00 51.69 423 ILE A C 1
ATOM 3474 O O . ILE A 1 426 ? 48.722 -12.899 24.847 1.00 50.44 423 ILE A O 1
ATOM 3479 N N . ILE A 1 427 ? 49.330 -11.131 26.090 1.00 50.28 424 ILE A N 1
ATOM 3480 C CA . ILE A 1 427 ? 50.672 -11.657 26.300 1.00 52.94 424 ILE A CA 1
ATOM 3481 C C . ILE A 1 427 ? 50.621 -12.929 27.139 1.00 55.94 424 ILE A C 1
ATOM 3482 O O . ILE A 1 427 ? 51.282 -13.924 26.821 1.00 62.48 424 ILE A O 1
ATOM 3487 N N . SER A 1 428 ? 49.818 -12.927 28.209 1.00 54.95 425 SER A N 1
ATOM 3488 C CA . SER A 1 428 ? 49.672 -14.125 29.031 1.00 54.03 425 SER A CA 1
ATOM 3489 C C . SER A 1 428 ? 49.118 -15.287 28.218 1.00 50.59 425 SER A C 1
ATOM 3490 O O . SER A 1 428 ? 49.513 -16.438 28.425 1.00 53.60 425 SER A O 1
ATOM 3493 N N . ALA A 1 429 ? 48.203 -15.006 27.286 1.00 48.20 426 ALA A N 1
ATOM 3494 C CA . ALA A 1 429 ? 47.560 -16.069 26.520 1.00 49.03 426 ALA A CA 1
ATOM 3495 C C . ALA A 1 429 ? 48.419 -16.560 25.365 1.00 50.67 426 ALA A C 1
ATOM 3496 O O . ALA A 1 429 ? 48.372 -17.749 25.034 1.00 53.84 426 ALA A O 1
ATOM 3498 N N . ALA A 1 430 ? 49.185 -15.674 24.729 1.00 45.71 427 ALA A N 1
ATOM 3499 C CA . ALA A 1 430 ? 49.913 -16.040 23.520 1.00 48.02 427 ALA A CA 1
ATOM 3500 C C . ALA A 1 430 ? 51.367 -16.424 23.774 1.00 50.73 427 ALA A C 1
ATOM 3501 O O . ALA A 1 430 ? 51.963 -17.103 22.933 1.00 54.41 427 ALA A O 1
ATOM 3503 N N . GLY A 1 431 ? 51.950 -16.004 24.887 1.00 53.97 428 GLY A N 1
ATOM 3504 C CA . GLY A 1 431 ? 53.310 -16.366 25.228 1.00 57.87 428 GLY A CA 1
ATOM 3505 C C . GLY A 1 431 ? 54.303 -15.253 24.932 1.00 55.25 428 GLY A C 1
ATOM 3506 O O . GLY A 1 431 ? 53.988 -14.223 24.327 1.00 51.37 428 GLY A O 1
ATOM 3507 N N . LYS A 1 432 ? 55.545 -15.497 25.352 1.00 46.41 429 LYS A N 1
ATOM 3508 C CA . LYS A 1 432 ? 56.585 -14.480 25.247 1.00 47.86 429 LYS A CA 1
ATOM 3509 C C . LYS A 1 432 ? 56.964 -14.180 23.804 1.00 45.99 429 LYS A C 1
ATOM 3510 O O . LYS A 1 432 ? 57.455 -13.085 23.518 1.00 52.75 429 LYS A O 1
ATOM 3516 N N . GLU A 1 433 ? 56.737 -15.106 22.880 1.00 47.77 430 GLU A N 1
ATOM 3517 C CA . GLU A 1 433 ? 57.095 -14.801 21.503 1.00 49.53 430 GLU A CA 1
ATOM 3518 C C . GLU A 1 433 ? 56.175 -13.742 20.909 1.00 54.67 430 GLU A C 1
ATOM 3519 O O . GLU A 1 433 ? 56.562 -13.067 19.953 1.00 52.04 430 GLU A O 1
ATOM 3525 N N . LEU A 1 434 ? 54.980 -13.559 21.477 1.00 56.23 431 LEU A N 1
ATOM 3526 C CA . LEU A 1 434 ? 54.117 -12.473 21.029 1.00 55.10 431 LEU A CA 1
ATOM 3527 C C . LEU A 1 434 ? 54.735 -11.124 21.370 1.00 55.28 431 LEU A C 1
ATOM 3528 O O . LEU A 1 434 ? 54.747 -10.210 20.538 1.00 52.98 431 LEU A O 1
ATOM 3533 N N . SER A 1 435 ? 55.261 -10.989 22.588 1.00 55.27 432 SER A N 1
ATOM 3534 C CA . SER A 1 435 ? 55.923 -9.752 22.988 1.00 53.94 432 SER A CA 1
ATOM 3535 C C . SER A 1 435 ? 57.105 -9.441 22.080 1.00 58.56 432 SER A C 1
ATOM 3536 O O . SER A 1 435 ? 57.350 -8.277 21.742 1.00 53.64 432 SER A O 1
ATOM 3539 N N . GLU A 1 436 ? 57.855 -10.470 21.683 1.00 59.38 433 GLU A N 1
ATOM 3540 C CA . GLU A 1 436 ? 59.022 -10.247 20.837 1.00 58.14 433 GLU A CA 1
ATOM 3541 C C . GLU A 1 436 ? 58.611 -9.775 19.447 1.00 56.81 433 GLU A C 1
ATOM 3542 O O . GLU A 1 436 ? 59.184 -8.819 18.912 1.00 56.64 433 GLU A O 1
ATOM 3548 N N . ALA A 1 437 ? 57.621 -10.438 18.844 1.00 50.74 434 ALA A N 1
ATOM 3549 C CA . ALA A 1 437 ? 57.118 -9.992 17.552 1.00 55.14 434 ALA A CA 1
ATOM 3550 C C . ALA A 1 437 ? 56.572 -8.574 17.647 1.00 55.53 434 ALA A C 1
ATOM 3551 O O . ALA A 1 437 ? 56.778 -7.756 16.742 1.00 53.30 434 ALA A O 1
ATOM 3553 N N . PHE A 1 438 ? 55.890 -8.263 18.750 1.00 52.01 435 PHE A N 1
ATOM 3554 C CA . PHE A 1 438 ? 55.380 -6.915 18.969 1.00 55.46 435 PHE A CA 1
ATOM 3555 C C . PHE A 1 438 ? 56.515 -5.898 18.958 1.00 59.64 435 PHE A C 1
ATOM 3556 O O . PHE A 1 438 ? 56.437 -4.872 18.270 1.00 54.19 435 PHE A O 1
ATOM 3564 N N . LYS A 1 439 ? 57.581 -6.170 19.723 1.00 53.61 436 LYS A N 1
ATOM 3565 C CA . LYS A 1 439 ? 58.750 -5.295 19.730 1.00 60.11 436 LYS A CA 1
ATOM 3566 C C . LYS A 1 439 ? 59.306 -5.114 18.326 1.00 58.93 436 LYS A C 1
ATOM 3567 O O . LYS A 1 439 ? 59.581 -3.988 17.894 1.00 64.71 436 LYS A O 1
ATOM 3573 N N . GLN A 1 440 ? 59.497 -6.222 17.602 1.00 57.28 437 GLN A N 1
ATOM 3574 C CA . GLN A 1 440 ? 60.114 -6.148 16.281 1.00 59.27 437 GLN A CA 1
ATOM 3575 C C . GLN A 1 440 ? 59.253 -5.354 15.306 1.00 56.06 437 GLN A C 1
ATOM 3576 O O . GLN A 1 440 ? 59.774 -4.556 14.515 1.00 54.49 437 GLN A O 1
ATOM 3582 N N . LYS A 1 441 ? 57.937 -5.574 15.328 1.00 44.14 438 LYS A N 1
ATOM 3583 C CA . LYS A 1 441 ? 57.068 -4.848 14.405 1.00 48.75 438 LYS A CA 1
ATOM 3584 C C . LYS A 1 441 ? 57.077 -3.355 14.707 1.00 53.24 438 LYS A C 1
ATOM 3585 O O . LYS A 1 441 ? 57.137 -2.530 13.790 1.00 54.96 438 LYS A O 1
ATOM 3591 N N . THR A 1 442 ? 57.034 -2.995 15.995 1.00 50.31 439 THR A N 1
ATOM 3592 C CA . THR A 1 442 ? 57.055 -1.592 16.395 1.00 55.31 439 THR A CA 1
ATOM 3593 C C . THR A 1 442 ? 58.337 -0.907 15.942 1.00 58.91 439 THR A C 1
ATOM 3594 O O . THR A 1 442 ? 58.304 0.194 15.376 1.00 59.75 439 THR A O 1
ATOM 3598 N N . SER A 1 443 ? 59.482 -1.538 16.210 1.00 52.67 440 SER A N 1
ATOM 3599 C CA . SER A 1 443 ? 60.754 -0.990 15.760 1.00 61.74 440 SER A CA 1
ATOM 3600 C C . SER A 1 443 ? 60.783 -0.819 14.246 1.00 61.61 440 SER A C 1
ATOM 3601 O O . SER A 1 443 ? 61.259 0.205 13.746 1.00 67.50 440 SER A O 1
ATOM 3604 N N . GLU A 1 444 ? 60.280 -1.809 13.497 1.00 50.56 441 GLU A N 1
ATOM 3605 C CA . GLU A 1 444 ? 60.287 -1.703 12.038 1.00 63.35 441 GLU A CA 1
ATOM 3606 C C . GLU A 1 444 ? 59.418 -0.543 11.566 1.00 60.18 441 GLU A C 1
ATOM 3607 O O . GLU A 1 444 ? 59.819 0.243 10.698 1.00 54.61 441 GLU A O 1
ATOM 3613 N N . ILE A 1 445 ? 58.209 -0.436 12.114 1.00 57.16 442 ILE A N 1
ATOM 3614 C CA . ILE A 1 445 ? 57.280 0.596 11.673 1.00 59.59 442 ILE A CA 1
ATOM 3615 C C . ILE A 1 445 ? 57.839 1.977 11.986 1.00 61.75 442 ILE A C 1
ATOM 3616 O O . ILE A 1 445 ? 57.837 2.875 11.134 1.00 49.45 442 ILE A O 1
ATOM 3621 N N . LEU A 1 446 ? 58.357 2.152 13.207 1.00 62.32 443 LEU A N 1
ATOM 3622 C CA . LEU A 1 446 ? 58.942 3.426 13.611 1.00 65.28 443 LEU A CA 1
ATOM 3623 C C . LEU A 1 446 ? 60.196 3.740 12.806 1.00 67.84 443 LEU A C 1
ATOM 3624 O O . LEU A 1 446 ? 60.385 4.874 12.350 1.00 73.97 443 LEU A O 1
ATOM 3629 N N . SER A 1 447 ? 61.070 2.747 12.626 1.00 61.21 444 SER A N 1
ATOM 3630 C CA . SER A 1 447 ? 62.292 2.974 11.864 1.00 62.56 444 SER A CA 1
ATOM 3631 C C . SER A 1 447 ? 61.986 3.404 10.433 1.00 64.85 444 SER A C 1
ATOM 3632 O O . SER A 1 447 ? 62.676 4.266 9.876 1.00 67.59 444 SER A O 1
ATOM 3635 N N . HIS A 1 448 ? 60.954 2.819 9.818 1.00 57.55 445 HIS A N 1
ATOM 3636 C CA . HIS A 1 448 ? 60.625 3.200 8.447 1.00 62.48 445 HIS A CA 1
ATOM 3637 C C . HIS A 1 448 ? 60.051 4.608 8.392 1.00 55.84 445 HIS A C 1
ATOM 3638 O O . HIS A 1 448 ? 60.414 5.396 7.512 1.00 53.72 445 HIS A O 1
ATOM 3645 N N . ALA A 1 449 ? 59.154 4.939 9.322 1.00 55.36 446 ALA A N 1
ATOM 3646 C CA . ALA A 1 449 ? 58.648 6.304 9.404 1.00 64.35 446 ALA A CA 1
ATOM 3647 C C . ALA A 1 449 ? 59.788 7.295 9.597 1.00 69.75 446 ALA A C 1
ATOM 3648 O O . ALA A 1 449 ? 59.786 8.383 9.007 1.00 69.18 446 ALA A O 1
ATOM 3650 N N . HIS A 1 450 ? 60.782 6.920 10.405 1.00 60.47 447 HIS A N 1
ATOM 3651 C CA . HIS A 1 450 ? 61.934 7.782 10.636 1.00 71.21 447 HIS A CA 1
ATOM 3652 C C . HIS A 1 450 ? 62.683 8.047 9.338 1.00 70.65 447 HIS A C 1
ATOM 3653 O O . HIS A 1 450 ? 62.864 9.202 8.934 1.00 76.61 447 HIS A O 1
ATOM 3660 N N . ALA A 1 451 ? 63.118 6.980 8.660 1.00 63.86 448 ALA A N 1
ATOM 3661 C CA . ALA A 1 451 ? 63.829 7.151 7.398 1.00 67.05 448 ALA A CA 1
ATOM 3662 C C . ALA A 1 451 ? 63.015 7.966 6.403 1.00 75.11 448 ALA A C 1
ATOM 3663 O O . ALA A 1 451 ? 63.585 8.644 5.539 1.00 74.82 448 ALA A O 1
ATOM 3665 N N . ALA A 1 452 ? 61.687 7.916 6.513 1.00 72.66 449 ALA A N 1
ATOM 3666 C CA . ALA A 1 452 ? 60.837 8.673 5.603 1.00 63.95 449 ALA A CA 1
ATOM 3667 C C . ALA A 1 452 ? 60.920 10.168 5.894 1.00 67.31 449 ALA A C 1
ATOM 3668 O O . ALA A 1 452 ? 61.110 10.979 4.979 1.00 66.92 449 ALA A O 1
ATOM 3670 N N . LEU A 1 453 ? 60.781 10.551 7.166 1.00 63.08 450 LEU A N 1
ATOM 3671 C CA . LEU A 1 453 ? 60.853 11.967 7.515 1.00 73.52 450 LEU A CA 1
ATOM 3672 C C . LEU A 1 453 ? 62.219 12.558 7.195 1.00 79.76 450 LEU A C 1
ATOM 3673 O O . LEU A 1 453 ? 62.324 13.758 6.923 1.00 87.13 450 LEU A O 1
ATOM 3678 N N . ASP A 1 454 ? 63.272 11.736 7.211 1.00 78.50 451 ASP A N 1
ATOM 3679 C CA . ASP A 1 454 ? 64.615 12.248 6.965 1.00 81.34 451 ASP A CA 1
ATOM 3680 C C . ASP A 1 454 ? 64.927 12.349 5.481 1.00 79.54 451 ASP A C 1
ATOM 3681 O O . ASP A 1 454 ? 65.720 13.204 5.076 1.00 83.04 451 ASP A O 1
ATOM 3686 N N . GLN A 1 455 ? 64.317 11.505 4.665 1.00 78.20 452 GLN A N 1
ATOM 3687 C CA . GLN A 1 455 ? 64.654 11.448 3.251 1.00 73.83 452 GLN A CA 1
ATOM 3688 C C . GLN A 1 455 ? 63.959 12.578 2.499 1.00 76.98 452 GLN A C 1
ATOM 3689 O O . GLN A 1 455 ? 62.747 12.762 2.649 1.00 83.90 452 GLN A O 1
ATOM 3695 N N . PRO A 1 456 ? 64.682 13.355 1.701 1.00 77.31 453 PRO A N 1
ATOM 3696 C CA . PRO A 1 456 ? 64.039 14.427 0.934 1.00 77.09 453 PRO A CA 1
ATOM 3697 C C . PRO A 1 456 ? 63.146 13.882 -0.170 1.00 72.41 453 PRO A C 1
ATOM 3698 O O . PRO A 1 456 ? 63.305 12.757 -0.651 1.00 71.67 453 PRO A O 1
ATOM 3702 N N . LEU A 1 457 ? 62.188 14.711 -0.567 1.00 69.79 454 LEU A N 1
ATOM 3703 C CA . LEU A 1 457 ? 61.293 14.405 -1.666 1.00 69.41 454 LEU A CA 1
ATOM 3704 C C . LEU A 1 457 ? 61.955 14.749 -2.999 1.00 67.70 454 LEU A C 1
ATOM 3705 O O . LEU A 1 457 ? 62.853 15.590 -3.052 1.00 72.66 454 LEU A O 1
ATOM 3710 N N . PRO A 1 458 ? 61.541 14.105 -4.085 1.00 61.87 455 PRO A N 1
ATOM 3711 C CA . PRO A 1 458 ? 62.074 14.461 -5.404 1.00 64.91 455 PRO A CA 1
ATOM 3712 C C . PRO A 1 458 ? 61.602 15.840 -5.836 1.00 70.98 455 PRO A C 1
ATOM 3713 O O . PRO A 1 458 ? 60.695 16.437 -5.252 1.00 70.19 455 PRO A O 1
ATOM 3717 N N . THR A 1 459 ? 62.248 16.347 -6.889 1.00 72.40 456 THR A N 1
ATOM 3718 C CA . THR A 1 459 ? 61.937 17.687 -7.379 1.00 69.94 456 THR A CA 1
ATOM 3719 C C . THR A 1 459 ? 60.620 17.709 -8.139 1.00 65.75 456 THR A C 1
ATOM 3720 O O . THR A 1 459 ? 59.877 18.694 -8.071 1.00 68.39 456 THR A O 1
ATOM 3724 N N . THR A 1 460 ? 60.332 16.646 -8.891 1.00 63.81 457 THR A N 1
ATOM 3725 C CA . THR A 1 460 ? 59.075 16.479 -9.606 1.00 61.60 457 THR A CA 1
ATOM 3726 C C . THR A 1 460 ? 58.645 15.024 -9.482 1.00 60.42 457 THR A C 1
ATOM 3727 O O . THR A 1 460 ? 59.324 14.206 -8.856 1.00 63.66 457 THR A O 1
ATOM 3731 N N . LEU A 1 461 ? 57.523 14.692 -10.119 1.00 54.02 458 LEU A N 1
ATOM 3732 C CA . LEU A 1 461 ? 57.041 13.319 -10.203 1.00 59.58 458 LEU A CA 1
ATOM 3733 C C . LEU A 1 461 ? 57.101 12.779 -11.630 1.00 60.46 458 LEU A C 1
ATOM 3734 O O . LEU A 1 461 ? 56.297 11.925 -12.007 1.00 54.86 458 LEU A O 1
ATOM 3739 N N . LYS A 1 462 ? 58.051 13.264 -12.436 1.00 62.11 459 LYS A N 1
ATOM 3740 C CA . LYS A 1 462 ? 58.068 12.903 -13.852 1.00 59.11 459 LYS A CA 1
ATOM 3741 C C . LYS A 1 462 ? 58.562 11.477 -14.069 1.00 54.67 459 LYS A C 1
ATOM 3742 O O . LYS A 1 462 ? 58.011 10.750 -14.899 1.00 62.68 459 LYS A O 1
ATOM 3748 N N . LYS A 1 463 ? 59.591 11.063 -13.343 1.00 62.31 460 LYS A N 1
ATOM 3749 C CA . LYS A 1 463 ? 60.110 9.711 -13.460 1.00 64.58 460 LYS A CA 1
ATOM 3750 C C . LYS A 1 463 ? 59.420 8.791 -12.458 1.00 66.19 460 LYS A C 1
ATOM 3751 O O . LYS A 1 463 ? 59.064 9.204 -11.350 1.00 65.70 460 LYS A O 1
ATOM 3757 N N . GLN A 1 464 ? 59.235 7.532 -12.864 1.00 58.96 461 GLN A N 1
ATOM 3758 C CA . GLN A 1 464 ? 58.617 6.550 -11.980 1.00 56.04 461 GLN A CA 1
ATOM 3759 C C . GLN A 1 464 ? 59.410 6.389 -10.689 1.00 57.20 461 GLN A C 1
ATOM 3760 O O . GLN A 1 464 ? 58.824 6.217 -9.616 1.00 53.51 461 GLN A O 1
ATOM 3766 N N . GLU A 1 465 ? 60.745 6.445 -10.774 1.00 55.00 462 GLU A N 1
ATOM 3767 C CA . GLU A 1 465 ? 61.577 6.358 -9.575 1.00 60.12 462 GLU A CA 1
ATOM 3768 C C . GLU A 1 465 ? 61.259 7.474 -8.591 1.00 57.60 462 GLU A C 1
ATOM 3769 O O . GLU A 1 465 ? 61.343 7.271 -7.375 1.00 56.87 462 GLU A O 1
ATOM 3775 N N . GLU A 1 466 ? 60.891 8.654 -9.100 1.00 60.40 463 GLU A N 1
ATOM 3776 C CA . GLU A 1 466 ? 60.473 9.755 -8.239 1.00 61.50 463 GLU A CA 1
ATOM 3777 C C . GLU A 1 466 ? 59.107 9.481 -7.616 1.00 57.40 463 GLU A C 1
ATOM 3778 O O . GLU A 1 466 ? 58.876 9.808 -6.447 1.00 56.88 463 GLU A O 1
ATOM 3784 N N . LYS A 1 467 ? 58.183 8.894 -8.383 1.00 54.68 464 LYS A N 1
ATOM 3785 C CA . LYS A 1 467 ? 56.900 8.493 -7.809 1.00 52.62 464 LYS A CA 1
ATOM 3786 C C . LYS A 1 467 ? 57.099 7.446 -6.720 1.00 54.35 464 LYS A C 1
ATOM 3787 O O . LYS A 1 467 ? 56.421 7.479 -5.685 1.00 50.35 464 LYS A O 1
ATOM 3793 N N . GLU A 1 468 ? 58.046 6.526 -6.925 1.00 53.54 465 GLU A N 1
ATOM 3794 C CA . GLU A 1 468 ? 58.295 5.483 -5.939 1.00 54.20 465 GLU A CA 1
ATOM 3795 C C . GLU A 1 468 ? 58.823 6.049 -4.629 1.00 56.19 465 GLU A C 1
ATOM 3796 O O . GLU A 1 468 ? 58.528 5.504 -3.559 1.00 57.66 465 GLU A O 1
ATOM 3802 N N . ILE A 1 469 ? 59.608 7.127 -4.681 1.00 52.84 466 ILE A N 1
ATOM 3803 C CA . ILE A 1 469 ? 60.056 7.753 -3.440 1.00 55.45 466 ILE A CA 1
ATOM 3804 C C . ILE A 1 469 ? 58.863 8.308 -2.676 1.00 52.58 466 ILE A C 1
ATOM 3805 O O . ILE A 1 469 ? 58.701 8.058 -1.476 1.00 54.72 466 ILE A O 1
ATOM 3810 N N . LEU A 1 470 ? 58.009 9.066 -3.367 1.00 53.14 467 LEU A N 1
ATOM 3811 C CA . LEU A 1 470 ? 56.790 9.587 -2.761 1.00 58.18 467 LEU A CA 1
ATOM 3812 C C . LEU A 1 470 ? 55.972 8.467 -2.123 1.00 55.29 467 LEU A C 1
ATOM 3813 O O . LEU A 1 470 ? 55.670 8.507 -0.923 1.00 52.47 467 LEU A O 1
ATOM 3818 N N . LYS A 1 471 ? 55.618 7.448 -2.919 1.00 45.39 468 LYS A N 1
ATOM 3819 C CA . LYS A 1 471 ? 54.806 6.352 -2.401 1.00 44.29 468 LYS A CA 1
ATOM 3820 C C . LYS A 1 471 ? 55.473 5.672 -1.213 1.00 47.49 468 LYS A C 1
ATOM 3821 O O . LYS A 1 471 ? 54.799 5.312 -0.245 1.00 46.84 468 LYS A O 1
ATOM 3827 N N . SER A 1 472 ? 56.795 5.486 -1.268 1.00 47.25 469 SER A N 1
ATOM 3828 C CA . SER A 1 472 ? 57.489 4.785 -0.191 1.00 50.34 469 SER A CA 1
ATOM 3829 C C . SER A 1 472 ? 57.341 5.518 1.137 1.00 54.21 469 SER A C 1
ATOM 3830 O O . SER A 1 472 ? 57.136 4.891 2.184 1.00 49.59 469 SER A O 1
ATOM 3833 N N . GLN A 1 473 ? 57.455 6.846 1.112 1.00 47.78 470 GLN A N 1
ATOM 3834 C CA . GLN A 1 473 ? 57.342 7.623 2.336 1.00 48.64 470 GLN A CA 1
ATOM 3835 C C . GLN A 1 473 ? 55.903 7.646 2.840 1.00 46.56 470 GLN A C 1
ATOM 3836 O O . GLN A 1 473 ? 55.664 7.587 4.052 1.00 49.59 470 GLN A O 1
ATOM 3842 N N . LEU A 1 474 ? 54.933 7.729 1.925 1.00 44.46 471 LEU A N 1
ATOM 3843 C CA . LEU A 1 474 ? 53.535 7.644 2.329 1.00 47.86 471 LEU A CA 1
ATOM 3844 C C . LEU A 1 474 ? 53.218 6.278 2.929 1.00 45.68 471 LEU A C 1
ATOM 3845 O O . LEU A 1 474 ? 52.530 6.185 3.951 1.00 48.47 471 LEU A O 1
ATOM 3850 N N . ASP A 1 475 ? 53.689 5.202 2.291 1.00 43.50 472 ASP A N 1
ATOM 3851 C CA . ASP A 1 475 ? 53.536 3.879 2.888 1.00 47.78 472 ASP A CA 1
ATOM 3852 C C . ASP A 1 475 ? 54.072 3.864 4.314 1.00 48.67 472 ASP A C 1
ATOM 3853 O O . ASP A 1 475 ? 53.467 3.265 5.212 1.00 41.66 472 ASP A O 1
ATOM 3858 N N . SER A 1 476 ? 55.199 4.541 4.544 1.00 44.21 473 SER A N 1
ATOM 3859 C CA . SER A 1 476 ? 55.825 4.501 5.861 1.00 44.49 473 SER A CA 1
ATOM 3860 C C . SER A 1 476 ? 54.998 5.246 6.908 1.00 52.15 473 SER A C 1
ATOM 3861 O O . SER A 1 476 ? 54.843 4.764 8.040 1.00 42.53 473 SER A O 1
ATOM 3864 N N . LEU A 1 477 ? 54.458 6.417 6.557 1.00 49.69 474 LEU A N 1
ATOM 3865 C CA . LEU A 1 477 ? 53.631 7.149 7.516 1.00 50.84 474 LEU A CA 1
ATOM 3866 C C . LEU A 1 477 ? 52.277 6.474 7.707 1.00 48.40 474 LEU A C 1
ATOM 3867 O O . LEU A 1 477 ? 51.726 6.485 8.810 1.00 50.53 474 LEU A O 1
ATOM 3872 N N . LEU A 1 478 ? 51.716 5.889 6.645 1.00 47.40 475 LEU A N 1
ATOM 3873 C CA . LEU A 1 478 ? 50.467 5.150 6.805 1.00 45.69 475 LEU A CA 1
ATOM 3874 C C . LEU A 1 478 ? 50.656 3.932 7.703 1.00 50.47 475 LEU A C 1
ATOM 3875 O O . LEU A 1 478 ? 49.737 3.558 8.440 1.00 46.71 475 LEU A O 1
ATOM 3880 N N . GLY A 1 479 ? 51.835 3.307 7.660 1.00 49.66 476 GLY A N 1
ATOM 3881 C CA . GLY A 1 479 ? 52.106 2.199 8.561 1.00 45.13 476 GLY A CA 1
ATOM 3882 C C . GLY A 1 479 ? 52.055 2.620 10.017 1.00 44.72 476 GLY A C 1
ATOM 3883 O O . GLY A 1 479 ? 51.453 1.941 10.852 1.00 49.24 476 GLY A O 1
ATOM 3884 N N . LEU A 1 480 ? 52.683 3.754 10.340 1.00 45.43 477 LEU A N 1
ATOM 3885 C CA . LEU A 1 480 ? 52.604 4.274 11.701 1.00 49.65 477 LEU A CA 1
ATOM 3886 C C . LEU A 1 480 ? 51.175 4.659 12.064 1.00 51.88 477 LEU A C 1
ATOM 3887 O O . LEU A 1 480 ? 50.723 4.395 13.183 1.00 52.31 477 LEU A O 1
ATOM 3892 N N . TYR A 1 481 ? 50.454 5.293 11.136 1.00 48.85 478 TYR A N 1
ATOM 3893 C CA . TYR A 1 481 ? 49.044 5.605 11.361 1.00 48.37 478 TYR A CA 1
ATOM 3894 C C . TYR A 1 481 ? 48.261 4.343 11.710 1.00 51.19 478 TYR A C 1
ATOM 3895 O O . TYR A 1 481 ? 47.481 4.324 12.668 1.00 50.56 478 TYR A O 1
ATOM 3904 N N . HIS A 1 482 ? 48.468 3.271 10.935 1.00 43.68 479 HIS A N 1
ATOM 3905 C CA . HIS A 1 482 ? 47.800 2.002 11.210 1.00 42.81 479 HIS A CA 1
ATOM 3906 C C . HIS A 1 482 ? 48.168 1.474 12.590 1.00 43.89 479 HIS A C 1
ATOM 3907 O O . HIS A 1 482 ? 47.303 1.018 13.344 1.00 43.65 479 HIS A O 1
ATOM 3914 N N . LEU A 1 483 ? 49.458 1.516 12.926 1.00 43.40 480 LEU A N 1
ATOM 3915 C CA . LEU A 1 483 ? 49.927 0.981 14.200 1.00 41.79 480 LEU A CA 1
ATOM 3916 C C . LEU A 1 483 ? 49.284 1.696 15.386 1.00 46.10 480 LEU A C 1
ATOM 3917 O O . LEU A 1 483 ? 48.904 1.054 16.374 1.00 47.90 480 LEU A O 1
ATOM 3922 N N . LEU A 1 484 ? 49.155 3.025 15.315 1.00 44.77 481 LEU A N 1
ATOM 3923 C CA . LEU A 1 484 ? 48.554 3.747 16.435 1.00 50.06 481 LEU A CA 1
ATOM 3924 C C . LEU A 1 484 ? 47.085 3.383 16.609 1.00 50.42 481 LEU A C 1
ATOM 3925 O O . LEU A 1 484 ? 46.573 3.380 17.736 1.00 49.26 481 LEU A O 1
ATOM 3930 N N . ASP A 1 485 ? 46.404 3.055 15.513 1.00 44.36 482 ASP A N 1
ATOM 3931 C CA . ASP A 1 485 ? 45.022 2.601 15.525 1.00 46.83 482 ASP A CA 1
ATOM 3932 C C . ASP A 1 485 ? 44.852 1.189 16.062 1.00 47.55 482 ASP A C 1
ATOM 3933 O O . ASP A 1 485 ? 43.727 0.685 16.038 1.00 44.41 482 ASP A O 1
ATOM 3938 N N . TRP A 1 486 ? 45.917 0.524 16.517 1.00 45.69 483 TRP A N 1
ATOM 3939 C CA . TRP A 1 486 ? 45.734 -0.779 17.155 1.00 45.60 483 TRP A CA 1
ATOM 3940 C C . TRP A 1 486 ? 45.071 -0.650 18.515 1.00 43.68 483 TRP A C 1
ATOM 3941 O O . TRP A 1 486 ? 44.409 -1.588 18.974 1.00 42.95 483 TRP A O 1
ATOM 3952 N N . PHE A 1 487 ? 45.249 0.484 19.175 1.00 43.00 484 PHE A N 1
ATOM 3953 C CA . PHE A 1 487 ? 44.842 0.634 20.561 1.00 47.14 484 PHE A CA 1
ATOM 3954 C C . PHE A 1 487 ? 43.380 1.041 20.649 1.00 51.85 484 PHE A C 1
ATOM 3955 O O . PHE A 1 487 ? 42.884 1.803 19.815 1.00 50.81 484 PHE A O 1
ATOM 3963 N N . ALA A 1 488 ? 42.700 0.543 21.679 1.00 52.75 485 ALA A N 1
ATOM 3964 C CA . ALA A 1 488 ? 41.272 0.778 21.818 1.00 52.83 485 ALA A CA 1
ATOM 3965 C C . ALA A 1 488 ? 40.985 2.229 22.177 1.00 64.98 485 ALA A C 1
ATOM 3966 O O . ALA A 1 488 ? 41.736 2.878 22.910 1.00 64.40 485 ALA A O 1
ATOM 3968 N N . VAL A 1 489 ? 39.864 2.729 21.661 1.00 77.68 486 VAL A N 1
ATOM 3969 C CA . VAL A 1 489 ? 39.456 4.106 21.901 1.00 94.07 486 VAL A CA 1
ATOM 3970 C C . VAL A 1 489 ? 38.244 4.216 22.828 1.00 100.85 486 VAL A C 1
ATOM 3971 O O . VAL A 1 489 ? 37.997 5.310 23.362 1.00 105.15 486 VAL A O 1
ATOM 3975 N N . ASP A 1 490 ? 37.502 3.129 23.051 1.00 95.95 487 ASP A N 1
ATOM 3976 C CA . ASP A 1 490 ? 36.242 3.200 23.782 1.00 90.15 487 ASP A CA 1
ATOM 3977 C C . ASP A 1 490 ? 36.448 3.763 25.183 1.00 89.13 487 ASP A C 1
ATOM 3978 O O . ASP A 1 490 ? 37.419 3.432 25.870 1.00 90.02 487 ASP A O 1
ATOM 3980 N N . GLU A 1 491 ? 35.523 4.632 25.601 1.00 86.97 488 GLU A N 1
ATOM 3981 C CA . GLU A 1 491 ? 35.626 5.264 26.911 1.00 90.04 488 GLU A CA 1
ATOM 3982 C C . GLU A 1 491 ? 35.387 4.282 28.051 1.00 86.24 488 GLU A C 1
ATOM 3983 O O . GLU A 1 491 ? 35.758 4.579 29.192 1.00 83.20 488 GLU A O 1
ATOM 3985 N N . SER A 1 492 ? 34.789 3.120 27.765 1.00 86.61 489 SER A N 1
ATOM 3986 C CA . SER A 1 492 ? 34.451 2.168 28.820 1.00 88.72 489 SER A CA 1
ATOM 3987 C C . SER A 1 492 ? 35.689 1.503 29.409 1.00 86.42 489 SER A C 1
ATOM 3988 O O . SER A 1 492 ? 35.688 1.133 30.590 1.00 88.49 489 SER A O 1
ATOM 3991 N N . ASN A 1 493 ? 36.742 1.339 28.613 1.00 77.66 490 ASN A N 1
ATOM 3992 C CA . ASN A 1 493 ? 37.953 0.705 29.112 1.00 70.73 490 ASN A CA 1
ATOM 3993 C C . ASN A 1 493 ? 38.649 1.601 30.133 1.00 67.83 490 ASN A C 1
ATOM 3994 O O . ASN A 1 493 ? 38.636 2.831 30.031 1.00 63.98 490 ASN A O 1
ATOM 3999 N N . GLU A 1 494 ? 39.260 0.963 31.133 1.00 65.59 491 GLU A N 1
ATOM 4000 C CA . GLU A 1 494 ? 40.013 1.666 32.172 1.00 67.06 491 GLU A CA 1
ATOM 4001 C C . GLU A 1 494 ? 41.408 2.021 31.651 1.00 67.58 491 GLU A C 1
ATOM 4002 O O . GLU A 1 494 ? 42.430 1.474 32.072 1.00 65.37 491 GLU A O 1
ATOM 4008 N N . VAL A 1 495 ? 41.433 2.994 30.734 1.00 62.46 492 VAL A N 1
ATOM 4009 C CA . VAL A 1 495 ? 42.662 3.327 30.025 1.00 71.64 492 VAL A CA 1
ATOM 4010 C C . VAL A 1 495 ? 43.640 4.052 30.948 1.00 70.94 492 VAL A C 1
ATOM 4011 O O . VAL A 1 495 ? 43.249 4.801 31.858 1.00 72.27 492 VAL A O 1
ATOM 4015 N N . ASP A 1 496 ? 44.929 3.807 30.718 1.00 62.58 493 ASP A N 1
ATOM 4016 C CA . ASP A 1 496 ? 46.004 4.532 31.383 1.00 69.16 493 ASP A CA 1
ATOM 4017 C C . ASP A 1 496 ? 45.954 6.001 30.971 1.00 68.90 493 ASP A C 1
ATOM 4018 O O . ASP A 1 496 ? 46.111 6.302 29.781 1.00 71.69 493 ASP A O 1
ATOM 4023 N N . PRO A 1 497 ? 45.778 6.943 31.908 1.00 67.08 494 PRO A N 1
ATOM 4024 C CA . PRO A 1 497 ? 45.394 8.309 31.513 1.00 64.03 494 PRO A CA 1
ATOM 4025 C C . PRO A 1 497 ? 46.472 9.074 30.757 1.00 63.10 494 PRO A C 1
ATOM 4026 O O . PRO A 1 497 ? 46.185 9.648 29.702 1.00 67.40 494 PRO A O 1
ATOM 4030 N N . GLU A 1 498 ? 47.701 9.114 31.287 1.00 62.90 495 GLU A N 1
ATOM 4031 C CA . GLU A 1 498 ? 48.782 9.800 30.584 1.00 60.68 495 GLU A CA 1
ATOM 4032 C C . GLU A 1 498 ? 49.099 9.112 29.261 1.00 58.61 495 GLU A C 1
ATOM 4033 O O . GLU A 1 498 ? 49.263 9.780 28.235 1.00 63.40 495 GLU A O 1
ATOM 4035 N N . PHE A 1 499 ? 49.184 7.779 29.264 1.00 56.47 496 PHE A N 1
ATOM 4036 C CA . PHE A 1 499 ? 49.400 7.054 28.016 1.00 59.07 496 PHE A CA 1
ATOM 4037 C C . PHE A 1 499 ? 48.289 7.345 27.013 1.00 66.14 496 PHE A C 1
ATOM 4038 O O . PHE A 1 499 ? 48.550 7.529 25.818 1.00 65.80 496 PHE A O 1
ATOM 4046 N N . SER A 1 500 ? 47.041 7.401 27.484 1.00 69.37 497 SER A N 1
ATOM 4047 C CA . SER A 1 500 ? 45.920 7.679 26.591 1.00 62.26 497 SER A CA 1
ATOM 4048 C C . SER A 1 500 ? 46.020 9.083 26.002 1.00 61.14 497 SER A C 1
ATOM 4049 O O . SER A 1 500 ? 45.881 9.272 24.789 1.00 61.00 497 SER A O 1
ATOM 4052 N N . ALA A 1 501 ? 46.281 10.083 26.846 1.00 62.12 498 ALA A N 1
ATOM 4053 C CA . ALA A 1 501 ? 46.344 11.456 26.353 1.00 65.78 498 ALA A CA 1
ATOM 4054 C C . ALA A 1 501 ? 47.498 11.644 25.371 1.00 63.47 498 ALA A C 1
ATOM 4055 O O . ALA A 1 501 ? 47.373 12.383 24.386 1.00 61.00 498 ALA A O 1
ATOM 4057 N N . ARG A 1 502 ? 48.628 10.981 25.620 1.00 62.02 499 ARG A N 1
ATOM 4058 C CA . ARG A 1 502 ? 49.764 11.091 24.712 1.00 55.40 499 ARG A CA 1
ATOM 4059 C C . ARG A 1 502 ? 49.477 10.377 23.398 1.00 58.37 499 ARG A C 1
ATOM 4060 O O . ARG A 1 502 ? 49.711 10.929 22.320 1.00 58.10 499 ARG A O 1
ATOM 4068 N N . LEU A 1 503 ? 48.938 9.157 23.474 1.00 60.61 500 LEU A N 1
ATOM 4069 C CA . LEU A 1 503 ? 48.563 8.426 22.267 1.00 51.99 500 LEU A CA 1
ATOM 4070 C C . LEU A 1 503 ? 47.522 9.188 21.456 1.00 56.89 500 LEU A C 1
ATOM 4071 O O . LEU A 1 503 ? 47.628 9.280 20.228 1.00 55.67 500 LEU A O 1
ATOM 4076 N N . THR A 1 504 ? 46.508 9.747 22.124 1.00 57.93 501 THR A N 1
ATOM 4077 C CA . THR A 1 504 ? 45.497 10.517 21.404 1.00 63.63 501 THR A CA 1
ATOM 4078 C C . THR A 1 504 ? 46.115 11.724 20.710 1.00 66.82 501 THR A C 1
ATOM 4079 O O . THR A 1 504 ? 45.712 12.082 19.597 1.00 64.32 501 THR A O 1
ATOM 4083 N N . GLY A 1 505 ? 47.106 12.357 21.347 1.00 67.13 502 GLY A N 1
ATOM 4084 C CA . GLY A 1 505 ? 47.751 13.510 20.733 1.00 66.33 502 GLY A CA 1
ATOM 4085 C C . GLY A 1 505 ? 48.427 13.182 19.413 1.00 64.05 502 GLY A C 1
ATOM 4086 O O . GLY A 1 505 ? 48.176 13.830 18.396 1.00 58.13 502 GLY A O 1
ATOM 4087 N N . ILE A 1 506 ? 49.306 12.176 19.412 1.00 69.34 503 ILE A N 1
ATOM 4088 C CA . ILE A 1 506 ? 50.033 11.856 18.189 1.00 64.94 503 ILE A CA 1
ATOM 4089 C C . ILE A 1 506 ? 49.135 11.207 17.150 1.00 68.79 503 ILE A C 1
ATOM 4090 O O . ILE A 1 506 ? 49.440 11.269 15.956 1.00 66.45 503 ILE A O 1
ATOM 4095 N N . LYS A 1 507 ? 48.032 10.580 17.563 1.00 65.88 504 LYS A N 1
ATOM 4096 C CA . LYS A 1 507 ? 47.073 10.094 16.579 1.00 64.69 504 LYS A CA 1
ATOM 4097 C C . LYS A 1 507 ? 46.450 11.256 15.817 1.00 67.99 504 LYS A C 1
ATOM 4098 O O . LYS A 1 507 ? 46.361 11.230 14.582 1.00 62.52 504 LYS A O 1
ATOM 4104 N N . LEU A 1 508 ? 46.023 12.293 16.541 1.00 69.06 505 LEU A N 1
ATOM 4105 C CA . LEU A 1 508 ? 45.447 13.467 15.893 1.00 71.70 505 LEU A CA 1
ATOM 4106 C C . LEU A 1 508 ? 46.436 14.089 14.915 1.00 69.02 505 LEU A C 1
ATOM 4107 O O . LEU A 1 508 ? 46.056 14.517 13.817 1.00 69.25 505 LEU A O 1
ATOM 4112 N N . GLU A 1 509 ? 47.716 14.125 15.289 1.00 66.28 506 GLU A N 1
ATOM 4113 C CA . GLU A 1 509 ? 48.749 14.638 14.400 1.00 64.96 506 GLU A CA 1
ATOM 4114 C C . GLU A 1 509 ? 49.001 13.722 13.211 1.00 65.15 506 GLU A C 1
ATOM 4115 O O . GLU A 1 509 ? 49.536 14.179 12.195 1.00 68.69 506 GLU A O 1
ATOM 4121 N N . MET A 1 510 ? 48.631 12.446 13.312 1.00 63.30 507 MET A N 1
ATOM 4122 C CA . MET A 1 510 ? 48.823 11.490 12.228 1.00 57.34 507 MET A CA 1
ATOM 4123 C C . MET A 1 510 ? 47.625 11.392 11.292 1.00 55.69 507 MET A C 1
ATOM 4124 O O . MET A 1 510 ? 47.764 10.838 10.198 1.00 57.52 507 MET A O 1
ATOM 4129 N N . GLU A 1 511 ? 46.472 11.922 11.689 1.00 54.12 508 GLU A N 1
ATOM 4130 C CA . GLU A 1 511 ? 45.265 11.834 10.871 1.00 62.28 508 GLU A CA 1
ATOM 4131 C C . GLU A 1 511 ? 45.425 12.355 9.442 1.00 62.60 508 GLU A C 1
ATOM 4132 O O . GLU A 1 511 ? 44.856 11.732 8.530 1.00 68.43 508 GLU A O 1
ATOM 4138 N N . PRO A 1 512 ? 46.147 13.455 9.168 1.00 60.17 509 PRO A N 1
ATOM 4139 C CA . PRO A 1 512 ? 46.302 13.886 7.763 1.00 58.59 509 PRO A CA 1
ATOM 4140 C C . PRO A 1 512 ? 46.959 12.852 6.859 1.00 54.24 509 PRO A C 1
ATOM 4141 O O . PRO A 1 512 ? 46.755 12.905 5.640 1.00 53.36 509 PRO A O 1
ATOM 4145 N N . SER A 1 513 ? 47.754 11.932 7.418 1.00 53.97 510 SER A N 1
ATOM 4146 C CA . SER A 1 513 ? 48.467 10.949 6.606 1.00 54.03 510 SER A CA 1
ATOM 4147 C C . SER A 1 513 ? 47.524 10.171 5.696 1.00 53.95 510 SER A C 1
ATOM 4148 O O . SER A 1 513 ? 47.861 9.873 4.547 1.00 48.63 510 SER A O 1
ATOM 4151 N N . LEU A 1 514 ? 46.338 9.830 6.195 1.00 56.73 511 LEU A N 1
ATOM 4152 C CA . LEU A 1 514 ? 45.398 9.073 5.380 1.00 56.24 511 LEU A CA 1
ATOM 4153 C C . LEU A 1 514 ? 44.927 9.888 4.180 1.00 56.27 511 LEU A C 1
ATOM 4154 O O . LEU A 1 514 ? 44.886 9.378 3.050 1.00 48.79 511 LEU A O 1
ATOM 4159 N N . SER A 1 515 ? 44.594 11.165 4.396 1.00 53.23 512 SER A N 1
ATOM 4160 C CA . SER A 1 515 ? 44.153 12.003 3.284 1.00 53.24 512 SER A CA 1
ATOM 4161 C C . SER A 1 515 ? 45.291 12.255 2.301 1.00 52.80 512 SER A C 1
ATOM 4162 O O . SER A 1 515 ? 45.083 12.233 1.081 1.00 53.73 512 SER A O 1
ATOM 4165 N N . PHE A 1 516 ? 46.500 12.494 2.815 1.00 56.71 513 PHE A N 1
ATOM 4166 C CA . PHE A 1 516 ? 47.665 12.617 1.943 1.00 54.89 513 PHE A CA 1
ATOM 4167 C C . PHE A 1 516 ? 47.867 11.361 1.113 1.00 50.74 513 PHE A C 1
ATOM 4168 O O . PHE A 1 516 ? 48.178 11.439 -0.084 1.00 48.95 513 PHE A O 1
ATOM 4176 N N . TYR A 1 517 ? 47.711 10.189 1.734 1.00 45.74 514 TYR A N 1
ATOM 4177 C CA . TYR A 1 517 ? 47.900 8.948 0.994 1.00 42.60 514 TYR A CA 1
ATOM 4178 C C . TYR A 1 517 ? 46.941 8.858 -0.188 1.00 42.98 514 TYR A C 1
ATOM 4179 O O . TYR A 1 517 ? 47.357 8.595 -1.322 1.00 44.09 514 TYR A O 1
ATOM 4188 N N . ASN A 1 518 ? 45.647 9.068 0.056 1.00 44.21 515 ASN A N 1
ATOM 4189 C CA . ASN A 1 518 ? 44.669 8.883 -1.009 1.00 42.76 515 ASN A CA 1
ATOM 4190 C C . ASN A 1 518 ? 44.760 9.991 -2.053 1.00 47.12 515 ASN A C 1
ATOM 4191 O O . ASN A 1 518 ? 44.661 9.723 -3.257 1.00 46.43 515 ASN A O 1
ATOM 4196 N N . LYS A 1 519 ? 44.943 11.237 -1.614 1.00 47.11 516 LYS A N 1
ATOM 4197 C CA . LYS A 1 519 ? 45.085 12.348 -2.552 1.00 48.98 516 LYS A CA 1
ATOM 4198 C C . LYS A 1 519 ? 46.300 12.160 -3.448 1.00 48.38 516 LYS A C 1
ATOM 4199 O O . LYS A 1 519 ? 46.240 12.427 -4.656 1.00 43.88 516 LYS A O 1
ATOM 4205 N N . ALA A 1 520 ? 47.414 11.692 -2.879 1.00 48.76 517 ALA A N 1
ATOM 4206 C CA . ALA A 1 520 ? 48.608 11.484 -3.690 1.00 48.49 517 ALA A CA 1
ATOM 4207 C C . ALA A 1 520 ? 48.412 10.346 -4.688 1.00 50.85 517 ALA A C 1
ATOM 4208 O O . ALA A 1 520 ? 48.775 10.480 -5.863 1.00 46.82 517 ALA A O 1
ATOM 4210 N N . ARG A 1 521 ? 47.829 9.223 -4.252 1.00 50.74 518 ARG A N 1
ATOM 4211 C CA . ARG A 1 521 ? 47.562 8.131 -5.189 1.00 45.48 518 ARG A CA 1
ATOM 4212 C C . ARG A 1 521 ? 46.650 8.595 -6.317 1.00 47.26 518 ARG A C 1
ATOM 4213 O O . ARG A 1 521 ? 46.910 8.318 -7.494 1.00 50.51 518 ARG A O 1
ATOM 4221 N N . ASN A 1 522 ? 45.570 9.304 -5.976 1.00 44.54 519 ASN A N 1
ATOM 4222 C CA . ASN A 1 522 ? 44.618 9.724 -6.998 1.00 39.21 519 ASN A CA 1
ATOM 4223 C C . ASN A 1 522 ? 45.282 10.608 -8.048 1.00 41.78 519 ASN A C 1
ATOM 4224 O O . ASN A 1 522 ? 44.889 10.579 -9.218 1.00 43.91 519 ASN A O 1
ATOM 4229 N N . TYR A 1 523 ? 46.282 11.398 -7.652 1.00 41.78 520 TYR A N 1
ATOM 4230 C CA . TYR A 1 523 ? 46.997 12.231 -8.610 1.00 45.22 520 TYR A CA 1
ATOM 4231 C C . TYR A 1 523 ? 48.105 11.459 -9.323 1.00 50.64 520 TYR A C 1
ATOM 4232 O O . TYR A 1 523 ? 48.184 11.473 -10.557 1.00 50.24 520 TYR A O 1
ATOM 4241 N N . ALA A 1 524 ? 48.973 10.786 -8.558 1.00 46.36 521 ALA A N 1
ATOM 4242 C CA . ALA A 1 524 ? 50.144 10.134 -9.144 1.00 48.66 521 ALA A CA 1
ATOM 4243 C C . ALA A 1 524 ? 49.775 9.046 -10.153 1.00 53.45 521 ALA A C 1
ATOM 4244 O O . ALA A 1 524 ? 50.562 8.761 -11.065 1.00 49.22 521 ALA A O 1
ATOM 4246 N N . THR A 1 525 ? 48.604 8.418 -10.015 1.00 44.31 522 THR A N 1
ATOM 4247 C CA . THR A 1 525 ? 48.230 7.343 -10.921 1.00 41.91 522 THR A CA 1
ATOM 4248 C C . THR A 1 525 ? 47.445 7.833 -12.138 1.00 45.51 522 THR A C 1
ATOM 4249 O O . THR A 1 525 ? 47.002 7.004 -12.935 1.00 38.27 522 THR A O 1
ATOM 4253 N N . LYS A 1 526 ? 47.263 9.142 -12.309 1.00 43.06 523 LYS A N 1
ATOM 4254 C CA . LYS A 1 526 ? 46.601 9.635 -13.511 1.00 41.88 523 LYS A CA 1
ATOM 4255 C C . LYS A 1 526 ? 47.481 9.388 -14.731 1.00 45.34 523 LYS A C 1
ATOM 4256 O O . LYS A 1 526 ? 48.708 9.475 -14.655 1.00 51.60 523 LYS A O 1
ATOM 4262 N N . LYS A 1 527 ? 46.853 9.058 -15.842 1.00 43.84 524 LYS A N 1
ATOM 4263 C CA . LYS A 1 527 ? 47.595 8.815 -17.080 1.00 50.37 524 LYS A CA 1
ATOM 4264 C C . LYS A 1 527 ? 47.984 10.142 -17.724 1.00 51.58 524 LYS A C 1
ATOM 4265 O O . LYS A 1 527 ? 47.138 11.033 -17.851 1.00 50.64 524 LYS A O 1
ATOM 4271 N N . PRO A 1 528 ? 49.240 10.317 -18.129 1.00 57.90 525 PRO A N 1
ATOM 4272 C CA . PRO A 1 528 ? 49.666 11.609 -18.676 1.00 63.35 525 PRO A CA 1
ATOM 4273 C C . PRO A 1 528 ? 49.014 11.902 -20.021 1.00 61.30 525 PRO A C 1
ATOM 4274 O O . PRO A 1 528 ? 48.502 11.013 -20.710 1.00 50.07 525 PRO A O 1
ATOM 4278 N N . TYR A 1 529 ? 49.025 13.191 -20.371 1.00 64.19 526 TYR A N 1
ATOM 4279 C CA . TYR A 1 529 ? 48.470 13.636 -21.644 1.00 69.23 526 TYR A CA 1
ATOM 4280 C C . TYR A 1 529 ? 49.188 12.938 -22.787 1.00 68.60 526 TYR A C 1
ATOM 4281 O O . TYR A 1 529 ? 50.421 12.909 -22.832 1.00 68.52 526 TYR A O 1
ATOM 4283 N N . SER A 1 530 ? 48.415 12.355 -23.697 1.00 71.28 527 SER A N 1
ATOM 4284 C CA . SER A 1 530 ? 48.965 11.550 -24.775 1.00 77.88 527 SER A CA 1
ATOM 4285 C C . SER A 1 530 ? 48.607 12.148 -26.131 1.00 74.80 527 SER A C 1
ATOM 4286 O O . SER A 1 530 ? 47.640 12.904 -26.273 1.00 76.02 527 SER A O 1
ATOM 4289 N N . VAL A 1 531 ? 49.415 11.798 -27.127 1.00 71.64 528 VAL A N 1
ATOM 4290 C CA . VAL A 1 531 ? 49.238 12.275 -28.497 1.00 61.47 528 VAL A CA 1
ATOM 4291 C C . VAL A 1 531 ? 48.182 11.413 -29.180 1.00 53.03 528 VAL A C 1
ATOM 4292 O O . VAL A 1 531 ? 48.306 10.184 -29.213 1.00 63.56 528 VAL A O 1
ATOM 4296 N N . GLU A 1 532 ? 47.141 12.046 -29.724 1.00 42.91 529 GLU A N 1
ATOM 4297 C CA . GLU A 1 532 ? 46.138 11.316 -30.492 1.00 43.59 529 GLU A CA 1
ATOM 4298 C C . GLU A 1 532 ? 46.015 11.883 -31.905 1.00 37.84 529 GLU A C 1
ATOM 4299 O O . GLU A 1 532 ? 46.225 13.079 -32.130 1.00 41.56 529 GLU A O 1
ATOM 4305 N N . LYS A 1 533 ? 45.674 11.018 -32.857 1.00 35.73 530 LYS A N 1
ATOM 4306 C CA . LYS A 1 533 ? 45.420 11.511 -34.207 1.00 44.82 530 LYS A CA 1
ATOM 4307 C C . LYS A 1 533 ? 44.141 12.345 -34.217 1.00 45.50 530 LYS A C 1
ATOM 4308 O O . LYS A 1 533 ? 43.280 12.208 -33.344 1.00 38.03 530 LYS A O 1
ATOM 4314 N N . PHE A 1 534 ? 44.021 13.233 -35.209 1.00 34.63 531 PHE A N 1
ATOM 4315 C CA . PHE A 1 534 ? 42.801 14.021 -35.322 1.00 38.64 531 PHE A CA 1
ATOM 4316 C C . PHE A 1 534 ? 42.364 14.156 -36.778 1.00 40.92 531 PHE A C 1
ATOM 4317 O O . PHE A 1 534 ? 43.175 14.088 -37.707 1.00 30.18 531 PHE A O 1
ATOM 4325 N N . LYS A 1 535 ? 41.064 14.372 -36.947 1.00 33.89 532 LYS A N 1
ATOM 4326 C CA . LYS A 1 535 ? 40.432 14.384 -38.254 1.00 37.71 532 LYS A CA 1
ATOM 4327 C C . LYS A 1 535 ? 40.866 15.605 -39.054 1.00 36.28 532 LYS A C 1
ATOM 4328 O O . LYS A 1 535 ? 41.014 16.705 -38.514 1.00 35.00 532 LYS A O 1
ATOM 4334 N N . LEU A 1 536 ? 41.084 15.404 -40.353 1.00 34.32 533 LEU A N 1
ATOM 4335 C CA . LEU A 1 536 ? 41.458 16.478 -41.268 1.00 37.60 533 LEU A CA 1
ATOM 4336 C C . LEU A 1 536 ? 40.300 16.810 -42.205 1.00 35.77 533 LEU A C 1
ATOM 4337 O O . LEU A 1 536 ? 39.645 15.909 -42.733 1.00 38.05 533 LEU A O 1
ATOM 4342 N N . ASN A 1 537 ? 40.054 18.104 -42.407 1.00 39.18 534 ASN A N 1
ATOM 4343 C CA . ASN A 1 537 ? 39.037 18.572 -43.336 1.00 38.77 534 ASN A CA 1
ATOM 4344 C C . ASN A 1 537 ? 39.574 19.456 -44.446 1.00 41.08 534 ASN A C 1
ATOM 4345 O O . ASN A 1 537 ? 38.866 19.647 -45.440 1.00 38.98 534 ASN A O 1
ATOM 4350 N N . PHE A 1 538 ? 40.779 20.011 -44.313 1.00 39.43 535 PHE A N 1
ATOM 4351 C CA . PHE A 1 538 ? 41.278 20.977 -45.291 1.00 38.59 535 PHE A CA 1
ATOM 4352 C C . PHE A 1 538 ? 40.217 22.039 -45.566 1.00 43.80 535 PHE A C 1
ATOM 4353 O O . PHE A 1 538 ? 39.985 22.444 -46.712 1.00 43.14 535 PHE A O 1
ATOM 4361 N N . GLN A 1 539 ? 39.517 22.436 -44.497 1.00 37.86 536 GLN A N 1
ATOM 4362 C CA . GLN A 1 539 ? 38.537 23.512 -44.530 1.00 37.82 536 GLN A CA 1
ATOM 4363 C C . GLN A 1 539 ? 37.323 23.175 -45.406 1.00 38.62 536 GLN A C 1
ATOM 4364 O O . GLN A 1 539 ? 36.577 24.070 -45.811 1.00 44.29 536 GLN A O 1
ATOM 4370 N N . MET A 1 540 ? 37.093 21.897 -45.689 1.00 35.98 537 MET A N 1
ATOM 4371 C CA . MET A 1 540 ? 35.979 21.479 -46.542 1.00 38.62 537 MET A CA 1
ATOM 4372 C C . MET A 1 540 ? 34.983 20.653 -45.742 1.00 39.29 537 MET A C 1
ATOM 4373 O O . MET A 1 540 ? 35.319 19.535 -45.313 1.00 37.33 537 MET A O 1
ATOM 4378 N N . PRO A 1 541 ? 33.757 21.142 -45.531 1.00 40.43 538 PRO A N 1
ATOM 4379 C CA . PRO A 1 541 ? 32.827 20.427 -44.644 1.00 39.87 538 PRO A CA 1
ATOM 4380 C C . PRO A 1 541 ? 32.446 19.043 -45.122 1.00 42.29 538 PRO A C 1
ATOM 4381 O O . PRO A 1 541 ? 32.135 18.198 -44.285 1.00 31.85 538 PRO A O 1
ATOM 4385 N N . THR A 1 542 ? 32.441 18.763 -46.435 1.00 40.04 539 THR A N 1
ATOM 4386 C CA . THR A 1 542 ? 32.074 17.433 -46.909 1.00 36.91 539 THR A CA 1
ATOM 4387 C C . THR A 1 542 ? 33.251 16.704 -47.546 1.00 37.28 539 THR A C 1
ATOM 4388 O O . THR A 1 542 ? 33.055 15.898 -48.460 1.00 38.20 539 THR A O 1
ATOM 4392 N N . LEU A 1 543 ? 34.475 16.967 -47.073 1.00 38.43 540 LEU A N 1
ATOM 4393 C CA . LEU A 1 543 ? 35.653 16.294 -47.626 1.00 37.48 540 LEU A CA 1
ATOM 4394 C C . LEU A 1 543 ? 35.476 14.783 -47.600 1.00 35.32 540 LEU A C 1
ATOM 4395 O O . LEU A 1 543 ? 35.202 14.198 -46.550 1.00 30.14 540 LEU A O 1
ATOM 4400 N N . ALA A 1 544 ? 35.640 14.154 -48.763 1.00 30.96 541 ALA A N 1
ATOM 4401 C CA . ALA A 1 544 ? 35.581 12.696 -48.910 1.00 32.21 541 ALA A CA 1
ATOM 4402 C C . ALA A 1 544 ? 34.255 12.104 -48.447 1.00 30.71 541 ALA A C 1
ATOM 4403 O O . ALA A 1 544 ? 34.188 10.916 -48.143 1.00 27.81 541 ALA A O 1
ATOM 4405 N N . ARG A 1 545 ? 33.186 12.902 -48.400 1.00 29.68 542 ARG A N 1
ATOM 4406 C CA . ARG A 1 545 ? 31.877 12.366 -48.044 1.00 28.03 542 ARG A CA 1
ATOM 4407 C C . ARG A 1 545 ? 31.342 11.436 -49.123 1.00 29.26 542 ARG A C 1
ATOM 4408 O O . ARG A 1 545 ? 30.538 10.537 -48.842 1.00 27.47 542 ARG A O 1
ATOM 4416 N N . GLY A 1 546 ? 31.749 11.655 -50.365 1.00 30.32 543 GLY A N 1
ATOM 4417 C CA . GLY A 1 546 ? 31.360 10.784 -51.459 1.00 28.35 543 GLY A CA 1
ATOM 4418 C C . GLY A 1 546 ? 32.374 10.914 -52.579 1.00 29.05 543 GLY A C 1
ATOM 4419 O O . GLY A 1 546 ? 33.203 11.824 -52.596 1.00 34.19 543 GLY A O 1
ATOM 4420 N N . TRP A 1 547 ? 32.305 9.974 -53.515 1.00 28.68 544 TRP A N 1
ATOM 4421 C CA . TRP A 1 547 ? 33.264 9.895 -54.602 1.00 28.16 544 TRP A CA 1
ATOM 4422 C C . TRP A 1 547 ? 32.666 10.228 -55.967 1.00 32.16 544 TRP A C 1
ATOM 4423 O O . TRP A 1 547 ? 33.412 10.275 -56.951 1.00 32.31 544 TRP A O 1
ATOM 4434 N N . ASP A 1 548 ? 31.358 10.452 -56.053 1.00 27.63 545 ASP A N 1
ATOM 4435 C CA . ASP A 1 548 ? 30.688 10.582 -57.350 1.00 28.37 545 ASP A CA 1
ATOM 4436 C C . ASP A 1 548 ? 31.292 11.685 -58.214 1.00 28.49 545 ASP A C 1
ATOM 4437 O O . ASP A 1 548 ? 31.602 12.779 -57.736 1.00 28.60 545 ASP A O 1
ATOM 4442 N N . VAL A 1 549 ? 31.417 11.393 -59.517 1.00 36.22 546 VAL A N 1
ATOM 4443 C CA . VAL A 1 549 ? 31.958 12.357 -60.482 1.00 33.21 546 VAL A CA 1
ATOM 4444 C C . VAL A 1 549 ? 31.340 13.731 -60.294 1.00 30.41 546 VAL A C 1
ATOM 4445 O O . VAL A 1 549 ? 32.042 14.750 -60.311 1.00 35.33 546 VAL A O 1
ATOM 4449 N N . ASN A 1 550 ? 30.015 13.786 -60.117 1.00 34.98 547 ASN A N 1
ATOM 4450 C CA . ASN A 1 550 ? 29.313 15.068 -60.095 1.00 36.82 547 ASN A CA 1
ATOM 4451 C C . ASN A 1 550 ? 29.630 15.885 -58.857 1.00 42.33 547 ASN A C 1
ATOM 4452 O O . ASN A 1 550 ? 29.289 17.067 -58.818 1.00 44.32 547 ASN A O 1
ATOM 4457 N N . LYS A 1 551 ? 30.220 15.281 -57.827 1.00 41.95 548 LYS A N 1
ATOM 4458 C CA . LYS A 1 551 ? 30.485 15.997 -56.585 1.00 42.74 548 LYS A CA 1
ATOM 4459 C C . LYS A 1 551 ? 31.971 16.085 -56.266 1.00 38.23 548 LYS A C 1
ATOM 4460 O O . LYS A 1 551 ? 32.329 16.427 -55.133 1.00 41.06 548 LYS A O 1
ATOM 4466 N N . GLU A 1 552 ? 32.844 15.815 -57.242 1.00 37.90 549 GLU A N 1
ATOM 4467 C CA . GLU A 1 552 ? 34.280 15.839 -56.984 1.00 37.33 549 GLU A CA 1
ATOM 4468 C C . GLU A 1 552 ? 34.724 17.209 -56.496 1.00 35.76 549 GLU A C 1
ATOM 4469 O O . GLU A 1 552 ? 35.560 17.309 -55.592 1.00 38.24 549 GLU A O 1
ATOM 4475 N N . LYS A 1 553 ? 34.168 18.273 -57.073 1.00 35.56 550 LYS A N 1
ATOM 4476 C CA . LYS A 1 553 ? 34.542 19.619 -56.654 1.00 39.18 550 LYS A CA 1
ATOM 4477 C C . LYS A 1 553 ? 34.173 19.852 -55.197 1.00 39.23 550 LYS A C 1
ATOM 4478 O O . LYS A 1 553 ? 34.977 20.376 -54.414 1.00 37.26 550 LYS A O 1
ATOM 4484 N N . ASN A 1 554 ? 32.969 19.444 -54.804 1.00 36.31 551 ASN A N 1
ATOM 4485 C CA . ASN A 1 554 ? 32.515 19.772 -53.461 1.00 40.69 551 ASN A CA 1
ATOM 4486 C C . ASN A 1 554 ? 32.971 18.776 -52.401 1.00 39.09 551 ASN A C 1
ATOM 4487 O O . ASN A 1 554 ? 33.166 19.182 -51.252 1.00 42.38 551 ASN A O 1
ATOM 4492 N N . ASN A 1 555 ? 33.171 17.494 -52.741 1.00 36.04 552 ASN A N 1
ATOM 4493 C CA . ASN A 1 555 ? 33.734 16.556 -51.773 1.00 38.11 552 ASN A CA 1
ATOM 4494 C C . ASN A 1 555 ? 35.260 16.525 -51.800 1.00 38.58 552 ASN A C 1
ATOM 4495 O O . ASN A 1 555 ? 35.871 15.988 -50.870 1.00 36.37 552 ASN A O 1
ATOM 4500 N N . GLY A 1 556 ? 35.888 17.073 -52.836 1.00 31.23 553 GLY A N 1
ATOM 4501 C CA . GLY A 1 556 ? 37.321 17.315 -52.849 1.00 33.64 553 GLY A CA 1
ATOM 4502 C C . GLY A 1 556 ? 38.237 16.113 -53.027 1.00 31.83 553 GLY A C 1
ATOM 4503 O O . GLY A 1 556 ? 39.458 16.280 -52.930 1.00 37.75 553 GLY A O 1
ATOM 4504 N N . ALA A 1 557 ? 37.722 14.914 -53.290 1.00 31.54 554 ALA A N 1
ATOM 4505 C CA . ALA A 1 557 ? 38.564 13.720 -53.227 1.00 30.67 554 ALA A CA 1
ATOM 4506 C C . ALA A 1 557 ? 38.430 12.839 -54.459 1.00 31.93 554 ALA A C 1
ATOM 4507 O O . ALA A 1 557 ? 37.316 12.464 -54.843 1.00 32.29 554 ALA A O 1
ATOM 4509 N N . ILE A 1 558 ? 39.580 12.422 -55.005 1.00 27.94 555 ILE A N 1
ATOM 4510 C CA . ILE A 1 558 ? 39.650 11.559 -56.178 1.00 29.51 555 ILE A CA 1
ATOM 4511 C C . ILE A 1 558 ? 40.732 10.510 -55.967 1.00 30.95 555 ILE A C 1
ATOM 4512 O O . ILE A 1 558 ? 41.610 10.658 -55.120 1.00 27.40 555 ILE A O 1
ATOM 4517 N N . LEU A 1 559 ? 40.684 9.460 -56.789 1.00 29.35 556 LEU A N 1
ATOM 4518 C CA . LEU A 1 559 ? 41.600 8.328 -56.702 1.00 28.81 556 LEU A CA 1
ATOM 4519 C C . LEU A 1 559 ? 42.317 8.116 -58.031 1.00 34.63 556 LEU A C 1
ATOM 4520 O O . LEU A 1 559 ? 41.710 8.256 -59.102 1.00 30.37 556 LEU A O 1
ATOM 4525 N N . PHE A 1 560 ? 43.611 7.775 -57.953 1.00 32.26 557 PHE A N 1
ATOM 4526 C CA . PHE A 1 560 ? 44.420 7.436 -59.121 1.00 32.27 557 PHE A CA 1
ATOM 4527 C C . PHE A 1 560 ? 45.119 6.102 -58.897 1.00 34.88 557 PHE A C 1
ATOM 4528 O O . PHE A 1 560 ? 45.396 5.711 -57.760 1.00 31.22 557 PHE A O 1
ATOM 4536 N N . VAL A 1 561 ? 45.424 5.420 -60.005 1.00 29.56 558 VAL A N 1
ATOM 4537 C CA . VAL A 1 561 ? 46.298 4.255 -60.034 1.00 29.94 558 VAL A CA 1
ATOM 4538 C C . VAL A 1 561 ? 47.386 4.503 -61.069 1.00 34.66 558 VAL A C 1
ATOM 4539 O O . VAL A 1 561 ? 47.103 4.968 -62.178 1.00 31.76 558 VAL A O 1
ATOM 4543 N N . LYS A 1 562 ? 48.633 4.196 -60.718 1.00 33.04 559 LYS A N 1
ATOM 4544 C CA . LYS A 1 562 ? 49.714 4.301 -61.698 1.00 36.47 559 LYS A CA 1
ATOM 4545 C C . LYS A 1 562 ? 50.751 3.237 -61.379 1.00 34.53 559 LYS A C 1
ATOM 4546 O O . LYS A 1 562 ? 51.268 3.191 -60.257 1.00 31.64 559 LYS A O 1
ATOM 4552 N N . ASN A 1 563 ? 51.020 2.355 -62.347 1.00 36.58 560 ASN A N 1
ATOM 4553 C CA . ASN A 1 563 ? 52.018 1.291 -62.185 1.00 34.72 560 ASN A CA 1
ATOM 4554 C C . ASN A 1 563 ? 51.741 0.448 -60.939 1.00 34.36 560 ASN A C 1
ATOM 4555 O O . ASN A 1 563 ? 52.653 0.052 -60.215 1.00 32.18 560 ASN A O 1
ATOM 4560 N N . GLY A 1 564 ? 50.471 0.161 -60.682 1.00 34.27 561 GLY A N 1
ATOM 4561 C CA . GLY A 1 564 ? 50.130 -0.687 -59.560 1.00 36.17 561 GLY A CA 1
ATOM 4562 C C . GLY A 1 564 ? 50.128 -0.003 -58.209 1.00 37.49 561 GLY A C 1
ATOM 4563 O O . GLY A 1 564 ? 49.857 -0.668 -57.197 1.00 33.63 561 GLY A O 1
ATOM 4564 N N . LEU A 1 565 ? 50.430 1.293 -58.155 1.00 34.92 562 LEU A N 1
ATOM 4565 C CA . LEU A 1 565 ? 50.379 2.071 -56.927 1.00 38.10 562 LEU A CA 1
ATOM 4566 C C . LEU A 1 565 ? 49.149 2.973 -56.952 1.00 38.09 562 LEU A C 1
ATOM 4567 O O . LEU A 1 565 ? 48.701 3.407 -58.016 1.00 38.59 562 LEU A O 1
ATOM 4572 N N . TYR A 1 566 ? 48.612 3.253 -55.767 1.00 31.97 563 TYR A N 1
ATOM 4573 C CA . TYR A 1 566 ? 47.341 3.950 -55.602 1.00 30.00 563 TYR A CA 1
ATOM 4574 C C . TYR A 1 566 ? 47.574 5.314 -54.970 1.00 32.13 563 TYR A C 1
ATOM 4575 O O . TYR A 1 566 ? 48.454 5.468 -54.116 1.00 32.72 563 TYR A O 1
ATOM 4584 N N . TYR A 1 567 ? 46.809 6.314 -55.419 1.00 27.09 564 TYR A N 1
ATOM 4585 C CA . TYR A 1 567 ? 46.985 7.670 -54.936 1.00 27.35 564 TYR A CA 1
ATOM 4586 C C . TYR A 1 567 ? 45.647 8.286 -54.584 1.00 32.32 564 TYR A C 1
ATOM 4587 O O . TYR A 1 567 ? 44.644 8.090 -55.280 1.00 29.96 564 TYR A O 1
ATOM 4596 N N . LEU A 1 568 ? 45.657 9.044 -53.503 1.00 31.60 565 LEU A N 1
ATOM 4597 C CA . LEU A 1 568 ? 44.536 9.874 -53.114 1.00 27.51 565 LEU A CA 1
ATOM 4598 C C . LEU A 1 568 ? 44.856 11.306 -53.493 1.00 29.34 565 LEU A C 1
ATOM 4599 O O . LEU A 1 568 ? 45.938 11.812 -53.162 1.00 34.68 565 LEU A O 1
ATOM 4604 N N . GLY A 1 569 ? 43.922 11.961 -54.173 1.00 32.80 566 GLY A N 1
ATOM 4605 C CA . GLY A 1 569 ? 44.067 13.360 -54.518 1.00 30.66 566 GLY A CA 1
ATOM 4606 C C . GLY A 1 569 ? 43.030 14.177 -53.763 1.00 32.62 566 GLY A C 1
ATOM 4607 O O . GLY A 1 569 ? 41.842 13.845 -53.774 1.00 33.24 566 GLY A O 1
ATOM 4608 N N . ILE A 1 570 ? 43.514 15.204 -53.064 1.00 31.93 567 ILE A N 1
ATOM 4609 C CA . ILE A 1 570 ? 42.672 16.143 -52.337 1.00 30.14 567 ILE A CA 1
ATOM 4610 C C . ILE A 1 570 ? 42.766 17.490 -53.035 1.00 30.93 567 ILE A C 1
ATOM 4611 O O . ILE A 1 570 ? 43.866 17.975 -53.321 1.00 31.43 567 ILE A O 1
ATOM 4616 N N . MET A 1 571 ? 41.620 18.091 -53.319 1.00 31.10 568 MET A N 1
ATOM 4617 C CA . MET A 1 571 ? 41.594 19.374 -54.022 1.00 35.64 568 MET A CA 1
ATOM 4618 C C . MET A 1 571 ? 41.007 20.420 -53.092 1.00 37.01 568 MET A C 1
ATOM 4619 O O . MET A 1 571 ? 39.776 20.477 -52.905 1.00 39.74 568 MET A O 1
ATOM 4624 N N . PRO A 1 572 ? 41.836 21.247 -52.468 1.00 37.11 569 PRO A N 1
ATOM 4625 C CA . PRO A 1 572 ? 41.322 22.269 -51.551 1.00 42.22 569 PRO A CA 1
ATOM 4626 C C . PRO A 1 572 ? 40.689 23.419 -52.324 1.00 42.57 569 PRO A C 1
ATOM 4627 O O . PRO A 1 572 ? 40.856 23.562 -53.537 1.00 38.22 569 PRO A O 1
ATOM 4631 N N . LYS A 1 573 ? 39.960 24.252 -51.587 1.00 41.45 570 LYS A N 1
ATOM 4632 C CA . LYS A 1 573 ? 39.495 25.523 -52.126 1.00 42.16 570 LYS A CA 1
ATOM 4633 C C . LYS A 1 573 ? 40.681 26.375 -52.585 1.00 46.34 570 LYS A C 1
ATOM 4634 O O . LYS A 1 573 ? 41.820 26.205 -52.140 1.00 49.51 570 LYS A O 1
ATOM 4640 N N . GLN A 1 574 ? 40.411 27.292 -53.505 1.00 48.12 571 GLN A N 1
ATOM 4641 C CA . GLN A 1 574 ? 41.433 28.201 -54.019 1.00 57.13 571 GLN A CA 1
ATOM 4642 C C . GLN A 1 574 ? 41.022 29.618 -53.658 1.00 55.90 571 GLN A C 1
ATOM 4643 O O . GLN A 1 574 ? 40.024 30.128 -54.176 1.00 51.29 571 GLN A O 1
ATOM 4649 N N . LYS A 1 575 ? 41.786 30.245 -52.764 1.00 58.89 572 LYS A N 1
ATOM 4650 C CA . LYS A 1 575 ? 41.482 31.593 -52.295 1.00 58.80 572 LYS A CA 1
ATOM 4651 C C . LYS A 1 575 ? 40.042 31.679 -51.797 1.00 61.58 572 LYS A C 1
ATOM 4652 O O . LYS A 1 575 ? 39.307 32.620 -52.113 1.00 56.82 572 LYS A O 1
ATOM 4658 N N . GLY A 1 576 ? 39.623 30.660 -51.045 1.00 61.91 573 GLY A N 1
ATOM 4659 C CA . GLY A 1 576 ? 38.310 30.628 -50.431 1.00 58.92 573 GLY A CA 1
ATOM 4660 C C . GLY A 1 576 ? 37.186 30.095 -51.298 1.00 54.80 573 GLY A C 1
ATOM 4661 O O . GLY A 1 576 ? 36.047 30.023 -50.818 1.00 54.10 573 GLY A O 1
ATOM 4662 N N . ARG A 1 577 ? 37.459 29.711 -52.546 1.00 46.86 574 ARG A N 1
ATOM 4663 C CA . ARG A 1 577 ? 36.422 29.316 -53.494 1.00 41.14 574 ARG A CA 1
ATOM 4664 C C . ARG A 1 577 ? 36.696 27.920 -54.030 1.00 43.60 574 ARG A C 1
ATOM 4665 O O . ARG A 1 577 ? 37.855 27.528 -54.206 1.00 53.01 574 ARG A O 1
ATOM 4673 N N . TYR A 1 578 ? 35.624 27.160 -54.257 1.00 41.50 575 TYR A N 1
ATOM 4674 C CA . TYR A 1 578 ? 35.751 25.873 -54.923 1.00 36.07 575 TYR A CA 1
ATOM 4675 C C . TYR A 1 578 ? 36.007 26.106 -56.407 1.00 42.01 575 TYR A C 1
ATOM 4676 O O . TYR A 1 578 ? 35.406 26.990 -57.021 1.00 43.82 575 TYR A O 1
ATOM 4685 N N . LYS A 1 579 ? 36.899 25.307 -56.983 1.00 43.11 576 LYS A N 1
ATOM 4686 C CA . LYS A 1 579 ? 37.249 25.426 -58.397 1.00 45.15 576 LYS A CA 1
ATOM 4687 C C . LYS A 1 579 ? 37.476 24.023 -58.939 1.00 48.95 576 LYS A C 1
ATOM 4688 O O . LYS A 1 579 ? 38.389 23.325 -58.486 1.00 46.25 576 LYS A O 1
ATOM 4694 N N . ALA A 1 580 ? 36.636 23.608 -59.885 1.00 49.64 577 ALA A N 1
ATOM 4695 C CA . ALA A 1 580 ? 36.825 22.327 -60.552 1.00 53.27 577 ALA A CA 1
ATOM 4696 C C . ALA A 1 580 ? 38.201 22.269 -61.205 1.00 45.47 577 ALA A C 1
ATOM 4697 O O . ALA A 1 580 ? 38.704 23.273 -61.722 1.00 44.02 577 ALA A O 1
ATOM 4699 N N . LEU A 1 581 ? 38.824 21.089 -61.149 1.00 40.62 578 LEU A N 1
ATOM 4700 C CA . LEU A 1 581 ? 40.141 20.914 -61.751 1.00 47.22 578 LEU A CA 1
ATOM 4701 C C . LEU A 1 581 ? 40.062 20.546 -63.224 1.00 50.43 578 LEU A C 1
ATOM 4702 O O . LEU A 1 581 ? 40.995 20.848 -63.982 1.00 52.57 578 LEU A O 1
ATOM 4707 N N . SER A 1 582 ? 38.976 19.888 -63.630 1.00 48.17 579 SER A N 1
ATOM 4708 C CA . SER A 1 582 ? 38.708 19.536 -65.022 1.00 49.82 579 SER A CA 1
ATOM 4709 C C . SER A 1 582 ? 39.898 18.819 -65.664 1.00 49.69 579 SER A C 1
ATOM 4710 O O . SER A 1 582 ? 40.435 19.244 -66.686 1.00 50.45 579 SER A O 1
ATOM 4713 N N . PHE A 1 583 ? 40.302 17.702 -65.059 1.00 44.40 580 PHE A N 1
ATOM 4714 C CA . PHE A 1 583 ? 41.313 16.871 -65.701 1.00 37.60 580 PHE A CA 1
ATOM 4715 C C . PHE A 1 583 ? 40.771 16.351 -67.027 1.00 46.13 580 PHE A C 1
ATOM 4716 O O . PHE A 1 583 ? 39.577 16.073 -67.165 1.00 48.40 580 PHE A O 1
ATOM 4724 N N . GLU A 1 584 ? 41.662 16.227 -68.015 1.00 39.35 581 GLU A N 1
ATOM 4725 C CA . GLU A 1 584 ? 41.254 15.875 -69.369 1.00 46.07 581 GLU A CA 1
ATOM 4726 C C . GLU A 1 584 ? 41.657 14.451 -69.702 1.00 42.77 581 GLU A C 1
ATOM 4727 O O . GLU A 1 584 ? 42.862 14.157 -69.765 1.00 43.82 581 GLU A O 1
ATOM 4733 N N . PRO A 1 585 ? 40.701 13.555 -69.955 1.00 41.16 582 PRO A N 1
ATOM 4734 C CA . PRO A 1 585 ? 41.061 12.203 -70.400 1.00 33.96 582 PRO A CA 1
ATOM 4735 C C . PRO A 1 585 ? 41.893 12.250 -71.673 1.00 44.37 582 PRO A C 1
ATOM 4736 O O . PRO A 1 585 ? 41.742 13.142 -72.508 1.00 47.16 582 PRO A O 1
ATOM 4740 N N . THR A 1 586 ? 42.781 11.272 -71.808 1.00 45.99 583 THR A N 1
ATOM 4741 C CA . THR A 1 586 ? 43.702 11.198 -72.926 1.00 51.08 583 THR A CA 1
ATOM 4742 C C . THR A 1 586 ? 43.868 9.739 -73.319 1.00 54.23 583 THR A C 1
ATOM 4743 O O . THR A 1 586 ? 43.370 8.832 -72.646 1.00 51.89 583 THR A O 1
ATOM 4747 N N . GLU A 1 587 ? 44.588 9.515 -74.418 1.00 51.03 584 GLU A N 1
ATOM 4748 C CA . GLU A 1 587 ? 44.790 8.159 -74.914 1.00 48.21 584 GLU A CA 1
ATOM 4749 C C . GLU A 1 587 ? 45.567 7.323 -73.899 1.00 48.87 584 GLU A C 1
ATOM 4750 O O . GLU A 1 587 ? 46.421 7.828 -73.165 1.00 50.13 584 GLU A O 1
ATOM 4752 N N . LYS A 1 588 ? 45.255 6.025 -73.853 1.00 53.79 585 LYS A N 1
ATOM 4753 C CA . LYS A 1 588 ? 45.961 5.120 -72.953 1.00 52.71 585 LYS A CA 1
ATOM 4754 C C . LYS A 1 588 ? 47.415 4.915 -73.359 1.00 51.80 585 LYS A C 1
ATOM 4755 O O . LYS A 1 588 ? 48.178 4.305 -72.603 1.00 51.32 585 LYS A O 1
ATOM 4757 N N . THR A 1 589 ? 47.816 5.421 -74.521 1.00 60.85 586 THR A N 1
ATOM 4758 C CA . THR A 1 589 ? 49.218 5.444 -74.902 1.00 66.32 586 THR A CA 1
ATOM 4759 C C . THR A 1 589 ? 49.995 6.559 -74.213 1.00 66.29 586 THR A C 1
ATOM 4760 O O . THR A 1 589 ? 51.227 6.493 -74.159 1.00 73.48 586 THR A O 1
ATOM 4764 N N . SER A 1 590 ? 49.308 7.577 -73.694 1.00 53.58 587 SER A N 1
ATOM 4765 C CA . SER A 1 590 ? 49.973 8.713 -73.070 1.00 44.63 587 SER A CA 1
ATOM 4766 C C . SER A 1 590 ? 50.456 8.344 -71.675 1.00 43.66 587 SER A C 1
ATOM 4767 O O . SER A 1 590 ? 49.747 7.672 -70.920 1.00 41.19 587 SER A O 1
ATOM 4770 N N . GLU A 1 591 ? 51.654 8.805 -71.323 1.00 40.62 588 GLU A N 1
ATOM 4771 C CA . GLU A 1 591 ? 52.139 8.624 -69.958 1.00 44.60 588 GLU A CA 1
ATOM 4772 C C . GLU A 1 591 ? 51.257 9.386 -68.964 1.00 37.07 588 GLU A C 1
ATOM 4773 O O . GLU A 1 591 ? 50.852 10.526 -69.214 1.00 35.02 588 GLU A O 1
ATOM 4779 N N . GLY A 1 592 ? 50.951 8.760 -67.833 1.00 40.05 589 GLY A N 1
ATOM 4780 C CA . GLY A 1 592 ? 50.158 9.461 -66.835 1.00 33.21 589 GLY A CA 1
ATOM 4781 C C . GLY A 1 592 ? 49.608 8.507 -65.788 1.00 38.16 589 GLY A C 1
ATOM 4782 O O . GLY A 1 592 ? 50.173 7.442 -65.538 1.00 36.03 589 GLY A O 1
ATOM 4783 N N . PHE A 1 593 ? 48.513 8.954 -65.172 1.00 35.28 590 PHE A N 1
ATOM 4784 C CA . PHE A 1 593 ? 47.797 8.272 -64.096 1.00 33.80 590 PHE A CA 1
ATOM 4785 C C . PHE A 1 593 ? 46.420 7.865 -64.599 1.00 34.63 590 PHE A C 1
ATOM 4786 O O . PHE A 1 593 ? 45.794 8.591 -65.374 1.00 34.95 590 PHE A O 1
ATOM 4794 N N . ASP A 1 594 ? 45.926 6.729 -64.126 1.00 27.66 591 ASP A N 1
ATOM 4795 C CA . ASP A 1 594 ? 44.537 6.360 -64.365 1.00 28.52 591 ASP A CA 1
ATOM 4796 C C . ASP A 1 594 ? 43.683 6.961 -63.255 1.00 31.07 591 ASP A C 1
ATOM 4797 O O . ASP A 1 594 ? 43.862 6.606 -62.093 1.00 34.87 591 ASP A O 1
ATOM 4802 N N . LYS A 1 595 ? 42.762 7.858 -63.608 1.00 30.06 592 LYS A N 1
ATOM 4803 C CA . LYS A 1 595 ? 41.868 8.465 -62.626 1.00 33.21 592 LYS A CA 1
ATOM 4804 C C . LYS A 1 595 ? 40.545 7.723 -62.592 1.00 36.37 592 LYS A C 1
ATOM 4805 O O . LYS A 1 595 ? 39.990 7.372 -63.640 1.00 28.10 592 LYS A O 1
ATOM 4811 N N . MET A 1 596 ? 40.046 7.503 -61.379 1.00 29.31 593 MET A N 1
ATOM 4812 C CA . MET A 1 596 ? 38.754 6.872 -61.171 1.00 26.43 593 MET A CA 1
ATOM 4813 C C . MET A 1 596 ? 37.604 7.807 -61.515 1.00 26.71 593 MET A C 1
ATOM 4814 O O . MET A 1 596 ? 37.609 8.992 -61.165 1.00 31.76 593 MET A O 1
ATOM 4819 N N . TYR A 1 597 ? 36.591 7.246 -62.168 1.00 26.67 594 TYR A N 1
ATOM 4820 C CA . TYR A 1 597 ? 35.339 7.935 -62.464 1.00 27.99 594 TYR A CA 1
ATOM 4821 C C . TYR A 1 597 ? 34.259 7.085 -61.818 1.00 26.76 594 TYR A C 1
ATOM 4822 O O . TYR A 1 597 ? 34.035 5.948 -62.233 1.00 29.86 594 TYR A O 1
ATOM 4831 N N . TYR A 1 598 ? 33.635 7.621 -60.769 1.00 27.69 595 TYR A N 1
ATOM 4832 C CA . TYR A 1 598 ? 32.746 6.886 -59.876 1.00 26.68 595 TYR A CA 1
ATOM 4833 C C . TYR A 1 598 ? 31.329 7.419 -60.067 1.00 27.07 595 TYR A C 1
ATOM 4834 O O . TYR A 1 598 ? 31.095 8.621 -59.939 1.00 29.57 595 TYR A O 1
ATOM 4843 N N . ASP A 1 599 ? 30.398 6.537 -60.433 1.00 33.15 596 ASP A N 1
ATOM 4844 C CA . ASP A 1 599 ? 29.003 6.908 -60.655 1.00 31.67 596 ASP A CA 1
ATOM 4845 C C . ASP A 1 599 ? 28.146 6.154 -59.655 1.00 35.49 596 ASP A C 1
ATOM 4846 O O . ASP A 1 599 ? 28.135 4.922 -59.668 1.00 40.07 596 ASP A O 1
ATOM 4851 N N . TYR A 1 600 ? 27.395 6.880 -58.826 1.00 34.91 597 TYR A N 1
ATOM 4852 C CA . TYR A 1 600 ? 26.588 6.226 -57.802 1.00 36.20 597 TYR A CA 1
ATOM 4853 C C . TYR A 1 600 ? 25.288 6.986 -57.590 1.00 32.52 597 TYR A C 1
ATOM 4854 O O . TYR A 1 600 ? 25.308 8.174 -57.276 1.00 32.14 597 TYR A O 1
ATOM 4863 N N . PHE A 1 601 ? 24.164 6.297 -57.786 1.00 29.78 598 PHE A N 1
ATOM 4864 C CA . PHE A 1 601 ? 22.840 6.798 -57.432 1.00 30.17 598 PHE A CA 1
ATOM 4865 C C . PHE A 1 601 ? 22.445 6.033 -56.183 1.00 36.90 598 PHE A C 1
ATOM 4866 O O . PHE A 1 601 ? 22.131 4.836 -56.273 1.00 35.67 598 PHE A O 1
ATOM 4874 N N . PRO A 1 602 ? 22.515 6.647 -54.996 1.00 32.83 599 PRO A N 1
ATOM 4875 C CA . PRO A 1 602 ? 22.369 5.889 -53.746 1.00 41.42 599 PRO A CA 1
ATOM 4876 C C . PRO A 1 602 ? 21.000 5.249 -53.633 1.00 45.50 599 PRO A C 1
ATOM 4877 O O . PRO A 1 602 ? 20.071 5.564 -54.379 1.00 52.83 599 PRO A O 1
ATOM 4881 N N . ASP A 1 603 ? 20.907 4.333 -52.664 1.00 33.24 600 ASP A N 1
ATOM 4882 C CA . ASP A 1 603 ? 19.741 3.517 -52.322 1.00 38.66 600 ASP A CA 1
ATOM 4883 C C . ASP A 1 603 ? 18.459 3.998 -52.984 1.00 40.57 600 ASP A C 1
ATOM 4884 O O . ASP A 1 603 ? 17.893 5.028 -52.597 1.00 40.26 600 ASP A O 1
ATOM 4889 N N . ALA A 1 604 ? 18.020 3.267 -54.014 1.00 43.85 601 ALA A N 1
ATOM 4890 C CA . ALA A 1 604 ? 16.890 3.726 -54.809 1.00 42.86 601 ALA A CA 1
ATOM 4891 C C . ALA A 1 604 ? 15.632 3.862 -53.963 1.00 37.49 601 ALA A C 1
ATOM 4892 O O . ALA A 1 604 ? 14.787 4.712 -54.253 1.00 36.69 601 ALA A O 1
ATOM 4894 N N . ALA A 1 605 ? 15.519 3.076 -52.881 1.00 39.62 602 ALA A N 1
ATOM 4895 C CA . ALA A 1 605 ? 14.332 3.146 -52.030 1.00 42.62 602 ALA A CA 1
ATOM 4896 C C . ALA A 1 605 ? 14.127 4.540 -51.461 1.00 40.84 602 ALA A C 1
ATOM 4897 O O . ALA A 1 605 ? 12.986 4.970 -51.268 1.00 43.04 602 ALA A O 1
ATOM 4899 N N . LYS A 1 606 ? 15.205 5.258 -51.176 1.00 41.28 603 LYS A N 1
ATOM 4900 C CA . LYS A 1 606 ? 15.071 6.629 -50.697 1.00 42.19 603 LYS A CA 1
ATOM 4901 C C . LYS A 1 606 ? 15.277 7.660 -51.796 1.00 35.64 603 LYS A C 1
ATOM 4902 O O . LYS A 1 606 ? 14.585 8.681 -51.817 1.00 40.05 603 LYS A O 1
ATOM 4908 N N . MET A 1 607 ? 16.203 7.406 -52.721 1.00 35.25 604 MET A N 1
ATOM 4909 C CA . MET A 1 607 ? 16.604 8.443 -53.666 1.00 43.40 604 MET A CA 1
ATOM 4910 C C . MET A 1 607 ? 15.559 8.675 -54.758 1.00 42.89 604 MET A C 1
ATOM 4911 O O . MET A 1 607 ? 15.418 9.801 -55.249 1.00 39.00 604 MET A O 1
ATOM 4916 N N . ILE A 1 608 ? 14.819 7.654 -55.164 1.00 41.66 605 ILE A N 1
ATOM 4917 C CA . ILE A 1 608 ? 13.827 7.909 -56.210 1.00 39.16 605 ILE A CA 1
ATOM 4918 C C . ILE A 1 608 ? 12.690 8.751 -55.633 1.00 45.36 605 ILE A C 1
ATOM 4919 O O . ILE A 1 608 ? 12.303 9.754 -56.255 1.00 43.99 605 ILE A O 1
ATOM 4924 N N . PRO A 1 609 ? 12.131 8.419 -54.458 1.00 45.43 606 PRO A N 1
ATOM 4925 C CA . PRO A 1 609 ? 11.138 9.334 -53.865 1.00 47.53 606 PRO A CA 1
ATOM 4926 C C . PRO A 1 609 ? 11.669 10.741 -53.649 1.00 42.03 606 PRO A C 1
ATOM 4927 O O . PRO A 1 609 ? 10.953 11.713 -53.923 1.00 46.91 606 PRO A O 1
ATOM 4931 N N . ARG A 1 610 ? 12.909 10.882 -53.169 1.00 40.22 607 ARG A N 1
ATOM 4932 C CA . ARG A 1 610 ? 13.441 12.219 -52.916 1.00 44.44 607 ARG A CA 1
ATOM 4933 C C . ARG A 1 610 ? 13.492 13.050 -54.190 1.00 42.46 607 ARG A C 1
ATOM 4934 O O . ARG A 1 610 ? 13.319 14.272 -54.139 1.00 40.22 607 ARG A O 1
ATOM 4942 N N . CYS A 1 611 ? 13.694 12.412 -55.341 1.00 45.68 608 CYS A N 1
ATOM 4943 C CA . CYS A 1 611 ? 13.866 13.131 -56.600 1.00 44.84 608 CYS A CA 1
ATOM 4944 C C . CYS A 1 611 ? 12.605 13.161 -57.457 1.00 46.08 608 CYS A C 1
ATOM 4945 O O . CYS A 1 611 ? 12.672 13.590 -58.613 1.00 39.53 608 CYS A O 1
ATOM 4948 N N . SER A 1 612 ? 11.456 12.744 -56.918 1.00 49.37 609 SER A N 1
ATOM 4949 C CA . SER A 1 612 ? 10.218 12.756 -57.694 1.00 46.78 609 SER A CA 1
ATOM 4950 C C . SER A 1 612 ? 8.994 12.955 -56.807 1.00 45.85 609 SER A C 1
ATOM 4951 O O . SER A 1 612 ? 8.516 14.085 -56.664 1.00 45.79 609 SER A O 1
ATOM 4954 N N . THR A 1 613 ? 8.460 11.878 -56.218 1.00 47.43 610 THR A N 1
ATOM 4955 C CA . THR A 1 613 ? 7.189 12.013 -55.500 1.00 56.61 610 THR A CA 1
ATOM 4956 C C . THR A 1 613 ? 7.294 12.958 -54.309 1.00 54.45 610 THR A C 1
ATOM 4957 O O . THR A 1 613 ? 6.313 13.625 -53.966 1.00 55.40 610 THR A O 1
ATOM 4961 N N . GLN A 1 614 ? 8.452 13.028 -53.660 1.00 49.44 611 GLN A N 1
ATOM 4962 C CA . GLN A 1 614 ? 8.557 13.840 -52.455 1.00 52.77 611 GLN A CA 1
ATOM 4963 C C . GLN A 1 614 ? 9.062 15.250 -52.724 1.00 55.13 611 GLN A C 1
ATOM 4964 O O . GLN A 1 614 ? 9.356 15.972 -51.769 1.00 59.89 611 GLN A O 1
ATOM 4970 N N . LEU A 1 615 ? 9.164 15.663 -53.988 1.00 46.16 612 LEU A N 1
ATOM 4971 C CA . LEU A 1 615 ? 9.563 17.035 -54.275 1.00 47.74 612 LEU A CA 1
ATOM 4972 C C . LEU A 1 615 ? 8.590 18.016 -53.639 1.00 57.59 612 LEU A C 1
ATOM 4973 O O . LEU A 1 615 ? 7.390 17.749 -53.525 1.00 63.07 612 LEU A O 1
ATOM 4978 N N . LYS A 1 616 ? 9.125 19.170 -53.229 1.00 59.51 613 LYS A N 1
ATOM 4979 C CA . LYS A 1 616 ? 8.297 20.186 -52.582 1.00 63.48 613 LYS A CA 1
ATOM 4980 C C . LYS A 1 616 ? 7.151 20.624 -53.487 1.00 63.41 613 LYS A C 1
ATOM 4981 O O . LYS A 1 616 ? 6.016 20.804 -53.026 1.00 60.22 613 LYS A O 1
ATOM 4987 N N . ALA A 1 617 ? 7.421 20.783 -54.785 1.00 59.88 614 ALA A N 1
ATOM 4988 C CA . ALA A 1 617 ? 6.369 21.223 -55.695 1.00 63.01 614 ALA A CA 1
ATOM 4989 C C . ALA A 1 617 ? 5.331 20.133 -55.929 1.00 62.09 614 ALA A C 1
ATOM 4990 O O . ALA A 1 617 ? 4.174 20.437 -56.234 1.00 64.71 614 ALA A O 1
ATOM 4992 N N . VAL A 1 618 ? 5.724 18.867 -55.800 1.00 58.32 615 VAL A N 1
ATOM 4993 C CA . VAL A 1 618 ? 4.786 17.766 -55.989 1.00 54.40 615 VAL A CA 1
ATOM 4994 C C . VAL A 1 618 ? 3.882 17.612 -54.768 1.00 52.58 615 VAL A C 1
ATOM 4995 O O . VAL A 1 618 ? 2.655 17.530 -54.895 1.00 56.28 615 VAL A O 1
ATOM 4999 N N . THR A 1 619 ? 4.479 17.577 -53.573 1.00 53.67 616 THR A N 1
ATOM 5000 C CA . THR A 1 619 ? 3.697 17.536 -52.335 1.00 61.44 616 THR A CA 1
ATOM 5001 C C . THR A 1 619 ? 2.719 18.701 -52.259 1.00 69.47 616 THR A C 1
ATOM 5002 O O . THR A 1 619 ? 1.549 18.521 -51.897 1.00 78.41 616 THR A O 1
ATOM 5006 N N . ALA A 1 620 ? 3.176 19.904 -52.613 1.00 65.49 617 ALA A N 1
ATOM 5007 C CA . ALA A 1 620 ? 2.292 21.063 -52.597 1.00 66.64 617 ALA A CA 1
ATOM 5008 C C . ALA A 1 620 ? 1.139 20.893 -53.581 1.00 75.73 617 ALA A C 1
ATOM 5009 O O . ALA A 1 620 ? -0.017 21.189 -53.251 1.00 74.41 617 ALA A O 1
ATOM 5011 N N . HIS A 1 621 ? 1.435 20.403 -54.791 1.00 69.21 618 HIS A N 1
ATOM 5012 C CA . HIS A 1 621 ? 0.414 20.298 -55.832 1.00 62.92 618 HIS A CA 1
ATOM 5013 C C . HIS A 1 621 ? -0.728 19.379 -55.413 1.00 60.62 618 HIS A C 1
ATOM 5014 O O . HIS A 1 621 ? -1.892 19.634 -55.742 1.00 68.06 618 HIS A O 1
ATOM 5021 N N . PHE A 1 622 ? -0.419 18.310 -54.685 1.00 62.84 619 PHE A N 1
ATOM 5022 C CA . PHE A 1 622 ? -1.392 17.282 -54.346 1.00 66.49 619 PHE A CA 1
ATOM 5023 C C . PHE A 1 622 ? -2.148 17.573 -53.056 1.00 79.10 619 PHE A C 1
ATOM 5024 O O . PHE A 1 622 ? -2.858 16.693 -52.556 1.00 78.34 619 PHE A O 1
ATOM 5032 N N . GLN A 1 623 ? -2.019 18.781 -52.511 1.00 85.77 620 GLN A N 1
ATOM 5033 C CA . GLN A 1 623 ? -2.916 19.218 -51.451 1.00 88.89 620 GLN A CA 1
ATOM 5034 C C . GLN A 1 623 ? -4.179 19.861 -52.000 1.00 91.94 620 GLN A C 1
ATOM 5035 O O . GLN A 1 623 ? -5.230 19.797 -51.354 1.00 92.97 620 GLN A O 1
ATOM 5041 N N . THR A 1 624 ? -4.102 20.469 -53.181 1.00 94.93 621 THR A N 1
ATOM 5042 C CA . THR A 1 624 ? -5.243 21.143 -53.779 1.00 102.55 621 THR A CA 1
ATOM 5043 C C . THR A 1 624 ? -5.621 20.597 -55.147 1.00 103.01 621 THR A C 1
ATOM 5044 O O . THR A 1 624 ? -6.553 21.124 -55.769 1.00 105.30 621 THR A O 1
ATOM 5048 N N . HIS A 1 625 ? -4.929 19.572 -55.643 1.00 96.68 622 HIS A N 1
ATOM 5049 C CA . HIS A 1 625 ? -5.192 19.056 -56.978 1.00 90.26 622 HIS A CA 1
ATOM 5050 C C . HIS A 1 625 ? -5.182 17.534 -56.969 1.00 81.90 622 HIS A C 1
ATOM 5051 O O . HIS A 1 625 ? -4.512 16.900 -56.152 1.00 78.11 622 HIS A O 1
ATOM 5058 N N . THR A 1 626 ? -5.951 16.959 -57.893 1.00 81.01 623 THR A N 1
ATOM 5059 C CA . THR A 1 626 ? -5.926 15.535 -58.182 1.00 76.66 623 THR A CA 1
ATOM 5060 C C . THR A 1 626 ? -5.335 15.233 -59.552 1.00 72.34 623 THR A C 1
ATOM 5061 O O . THR A 1 626 ? -5.086 14.062 -59.856 1.00 79.11 623 THR A O 1
ATOM 5065 N N . THR A 1 627 ? -5.115 16.258 -60.375 1.00 59.56 624 THR A N 1
ATOM 5066 C CA . THR A 1 627 ? -4.590 16.095 -61.715 1.00 65.66 624 THR A CA 1
ATOM 5067 C C . THR A 1 627 ? -3.101 15.754 -61.677 1.00 60.51 624 THR A C 1
ATOM 5068 O O . THR A 1 627 ? -2.423 16.003 -60.680 1.00 56.27 624 THR A O 1
ATOM 5072 N N . PRO A 1 628 ? -2.569 15.174 -62.750 1.00 58.57 625 PRO A N 1
ATOM 5073 C CA . PRO A 1 628 ? -1.145 14.815 -62.757 1.00 61.90 625 PRO A CA 1
ATOM 5074 C C . PRO A 1 628 ? -0.252 16.045 -62.838 1.00 64.35 625 PRO A C 1
ATOM 5075 O O . PRO A 1 628 ? -0.641 17.107 -63.327 1.00 64.25 625 PRO A O 1
ATOM 5079 N N . ILE A 1 629 ? 0.975 15.881 -62.348 1.00 59.95 626 ILE A N 1
ATOM 5080 C CA . ILE A 1 629 ? 2.007 16.905 -62.440 1.00 58.23 626 ILE A CA 1
ATOM 5081 C C . ILE A 1 629 ? 3.199 16.303 -63.169 1.00 56.02 626 ILE A C 1
ATOM 5082 O O . ILE A 1 629 ? 3.567 15.153 -62.910 1.00 55.63 626 ILE A O 1
ATOM 5087 N N . LEU A 1 630 ? 3.778 17.066 -64.101 1.00 55.97 627 LEU A N 1
ATOM 5088 C CA . LEU A 1 630 ? 4.863 16.600 -64.958 1.00 55.10 627 LEU A CA 1
ATOM 5089 C C . LEU A 1 630 ? 6.170 17.280 -64.572 1.00 52.83 627 LEU A C 1
ATOM 5090 O O . LEU A 1 630 ? 6.235 18.513 -64.508 1.00 58.11 627 LEU A O 1
ATOM 5095 N N . LEU A 1 631 ? 7.208 16.478 -64.351 1.00 49.38 628 LEU A N 1
ATOM 5096 C CA . LEU A 1 631 ? 8.530 16.970 -63.976 1.00 47.60 628 LEU A CA 1
ATOM 5097 C C . LEU A 1 631 ? 9.435 16.992 -65.197 1.00 45.97 628 LEU A C 1
ATOM 5098 O O . LEU A 1 631 ? 9.526 15.995 -65.916 1.00 48.15 628 LEU A O 1
ATOM 5103 N N . SER A 1 632 ? 10.110 18.122 -65.422 1.00 51.83 629 SER A N 1
ATOM 5104 C CA . SER A 1 632 ? 11.035 18.261 -66.542 1.00 47.14 629 SER A CA 1
ATOM 5105 C C . SER A 1 632 ? 12.485 18.486 -66.126 1.00 48.59 629 SER A C 1
ATOM 5106 O O . SER A 1 632 ? 13.392 18.062 -66.846 1.00 47.58 629 SER A O 1
ATOM 5109 N N . ASN A 1 633 ? 12.725 19.120 -64.984 1.00 50.55 630 ASN A N 1
ATOM 5110 C CA . ASN A 1 633 ? 14.077 19.361 -64.498 1.00 50.98 630 ASN A CA 1
ATOM 5111 C C . ASN A 1 633 ? 14.805 18.045 -64.270 1.00 48.12 630 ASN A C 1
ATOM 5112 O O . ASN A 1 633 ? 14.327 17.187 -63.523 1.00 50.87 630 ASN A O 1
ATOM 5117 N N . ASN A 1 634 ? 15.959 17.887 -64.918 1.00 47.83 631 ASN A N 1
ATOM 5118 C CA . ASN A 1 634 ? 16.803 16.698 -64.797 1.00 49.53 631 ASN A CA 1
ATOM 5119 C C . ASN A 1 634 ? 16.128 15.438 -65.336 1.00 47.85 631 ASN A C 1
ATOM 5120 O O . ASN A 1 634 ? 16.518 14.322 -64.973 1.00 46.87 631 ASN A O 1
ATOM 5125 N N . PHE A 1 635 ? 15.125 15.584 -66.199 1.00 49.16 632 PHE A N 1
ATOM 5126 C CA . PHE A 1 635 ? 14.509 14.462 -66.901 1.00 46.45 632 PHE A CA 1
ATOM 5127 C C . PHE A 1 635 ? 14.609 14.689 -68.402 1.00 43.75 632 PHE A C 1
ATOM 5128 O O . PHE A 1 635 ? 14.284 15.775 -68.887 1.00 43.77 632 PHE A O 1
ATOM 5136 N N . ILE A 1 636 ? 15.059 13.666 -69.134 1.00 45.92 633 ILE A N 1
ATOM 5137 C CA . ILE A 1 636 ? 15.252 13.828 -70.571 1.00 48.28 633 ILE A CA 1
ATOM 5138 C C . ILE A 1 636 ? 13.910 13.916 -71.280 1.00 47.28 633 ILE A C 1
ATOM 5139 O O . ILE A 1 636 ? 13.770 14.637 -72.272 1.00 45.30 633 ILE A O 1
ATOM 5144 N N . GLU A 1 637 ? 12.910 13.194 -70.790 1.00 47.47 634 GLU A N 1
ATOM 5145 C CA . GLU A 1 637 ? 11.508 13.344 -71.138 1.00 44.28 634 GLU A CA 1
ATOM 5146 C C . GLU A 1 637 ? 10.721 13.456 -69.845 1.00 44.72 634 GLU A C 1
ATOM 5147 O O . GLU A 1 637 ? 11.143 12.913 -68.821 1.00 43.78 634 GLU A O 1
ATOM 5153 N N . PRO A 1 638 ? 9.574 14.137 -69.863 1.00 49.36 635 PRO A N 1
ATOM 5154 C CA . PRO A 1 638 ? 8.884 14.443 -68.605 1.00 43.22 635 PRO A CA 1
ATOM 5155 C C . PRO A 1 638 ? 8.476 13.183 -67.851 1.00 48.27 635 PRO A C 1
ATOM 5156 O O . PRO A 1 638 ? 8.041 12.191 -68.440 1.00 46.31 635 PRO A O 1
ATOM 5160 N N . LEU A 1 639 ? 8.643 13.222 -66.536 1.00 43.67 636 LEU A N 1
ATOM 5161 C CA . LEU A 1 639 ? 8.170 12.157 -65.663 1.00 47.75 636 LEU A CA 1
ATOM 5162 C C . LEU A 1 639 ? 6.821 12.576 -65.093 1.00 49.78 636 LEU A C 1
ATOM 5163 O O . LEU A 1 639 ? 6.712 13.631 -64.457 1.00 51.81 636 LEU A O 1
ATOM 5168 N N . GLU A 1 640 ? 5.801 11.752 -65.319 1.00 49.67 637 GLU A N 1
ATOM 5169 C CA . GLU A 1 640 ? 4.461 12.022 -64.813 1.00 51.19 637 GLU A CA 1
ATOM 5170 C C . GLU A 1 640 ? 4.303 11.473 -63.401 1.00 56.52 637 GLU A C 1
ATOM 5171 O O . GLU A 1 640 ? 4.674 10.326 -63.128 1.00 52.83 637 GLU A O 1
ATOM 5177 N N . ILE A 1 641 ? 3.749 12.293 -62.508 1.00 55.07 638 ILE A N 1
ATOM 5178 C CA . ILE A 1 641 ? 3.377 11.879 -61.158 1.00 53.52 638 ILE A CA 1
ATOM 5179 C C . ILE A 1 641 ? 1.858 11.987 -61.059 1.00 60.58 638 ILE A C 1
ATOM 5180 O O . ILE A 1 641 ? 1.306 13.094 -61.118 1.00 54.88 638 ILE A O 1
ATOM 5185 N N . THR A 1 642 ? 1.181 10.849 -60.909 1.00 58.68 639 THR A N 1
ATOM 5186 C CA . THR A 1 642 ? -0.263 10.834 -60.722 1.00 62.47 639 THR A CA 1
ATOM 5187 C C . THR A 1 642 ? -0.604 10.894 -59.241 1.00 61.75 639 THR A C 1
ATOM 5188 O O . THR A 1 642 ? 0.249 10.681 -58.376 1.00 59.43 639 THR A O 1
ATOM 5192 N N . LYS A 1 643 ? -1.879 11.178 -58.951 1.00 63.46 640 LYS A N 1
ATOM 5193 C CA . LYS A 1 643 ? -2.332 11.092 -57.566 1.00 62.64 640 LYS A CA 1
ATOM 5194 C C . LYS A 1 643 ? -2.251 9.662 -57.045 1.00 57.94 640 LYS A C 1
ATOM 5195 O O . LYS A 1 643 ? -1.965 9.449 -55.863 1.00 60.38 640 LYS A O 1
ATOM 5201 N N . GLU A 1 644 ? -2.476 8.671 -57.912 1.00 64.96 641 GLU A N 1
ATOM 5202 C CA . GLU A 1 644 ? -2.355 7.276 -57.492 1.00 65.97 641 GLU A CA 1
ATOM 5203 C C . GLU A 1 644 ? -0.925 6.952 -57.072 1.00 59.82 641 GLU A C 1
ATOM 5204 O O . GLU A 1 644 ? -0.701 6.324 -56.032 1.00 62.22 641 GLU A O 1
ATOM 5210 N N . ILE A 1 645 ? 0.059 7.369 -57.876 1.00 59.02 642 ILE A N 1
ATOM 5211 C CA . ILE A 1 645 ? 1.460 7.129 -57.526 1.00 54.08 642 ILE A CA 1
ATOM 5212 C C . ILE A 1 645 ? 1.826 7.884 -56.256 1.00 46.39 642 ILE A C 1
ATOM 5213 O O . ILE A 1 645 ? 2.474 7.342 -55.350 1.00 52.49 642 ILE A O 1
ATOM 5218 N N . TYR A 1 646 ? 1.414 9.150 -56.168 1.00 57.86 643 TYR A N 1
ATOM 5219 C CA . TYR A 1 646 ? 1.729 9.943 -54.984 1.00 56.53 643 TYR A CA 1
ATOM 5220 C C . TYR A 1 646 ? 1.136 9.316 -53.730 1.00 55.92 643 TYR A C 1
ATOM 5221 O O . TYR A 1 646 ? 1.850 9.092 -52.745 1.00 56.07 643 TYR A O 1
ATOM 5230 N N . ASP A 1 647 ? -0.175 9.035 -53.745 1.00 62.32 644 ASP A N 1
ATOM 5231 C CA . ASP A 1 647 ? -0.822 8.409 -52.591 1.00 61.53 644 ASP A CA 1
ATOM 5232 C C . ASP A 1 647 ? -0.140 7.106 -52.215 1.00 60.89 644 ASP A C 1
ATOM 5233 O O . ASP A 1 647 ? -0.025 6.773 -51.030 1.00 64.53 644 ASP A O 1
ATOM 5238 N N . LEU A 1 648 ? 0.319 6.354 -53.217 1.00 69.65 645 LEU A N 1
ATOM 5239 C CA . LEU A 1 648 ? 0.925 5.056 -52.953 1.00 65.17 645 LEU A CA 1
ATOM 5240 C C . LEU A 1 648 ? 2.133 5.189 -52.036 1.00 56.32 645 LEU A C 1
ATOM 5241 O O . LEU A 1 648 ? 2.336 4.362 -51.137 1.00 64.76 645 LEU A O 1
ATOM 5246 N N . ASN A 1 649 ? 2.934 6.236 -52.223 1.00 50.97 646 ASN A N 1
ATOM 5247 C CA . ASN A 1 649 ? 4.088 6.436 -51.354 1.00 54.89 646 ASN A CA 1
ATOM 5248 C C . ASN A 1 649 ? 3.792 7.346 -50.168 1.00 54.25 646 ASN A C 1
ATOM 5249 O O . ASN A 1 649 ? 4.663 7.522 -49.308 1.00 57.36 646 ASN A O 1
ATOM 5254 N N . ASN A 1 650 ? 2.600 7.933 -50.108 1.00 56.46 647 ASN A N 1
ATOM 5255 C CA . ASN A 1 650 ? 2.207 8.840 -49.032 1.00 62.05 647 ASN A CA 1
ATOM 5256 C C . ASN A 1 650 ? 0.819 8.453 -48.535 1.00 62.97 647 ASN A C 1
ATOM 5257 O O . ASN A 1 650 ? -0.156 9.184 -48.742 1.00 65.22 647 ASN A O 1
ATOM 5262 N N . PRO A 1 651 ? 0.695 7.301 -47.883 1.00 61.90 648 PRO A N 1
ATOM 5263 C CA . PRO A 1 651 ? -0.613 6.888 -47.366 1.00 68.28 648 PRO A CA 1
ATOM 5264 C C . PRO A 1 651 ? -0.975 7.652 -46.103 1.00 72.70 648 PRO A C 1
ATOM 5265 O O . PRO A 1 651 ? -0.109 8.086 -45.339 1.00 65.54 648 PRO A O 1
ATOM 5269 N N . GLU A 1 652 ? -2.286 7.812 -45.891 1.00 81.55 649 GLU A N 1
ATOM 5270 C CA . GLU A 1 652 ? -2.763 8.453 -44.668 1.00 85.60 649 GLU A CA 1
ATOM 5271 C C . GLU A 1 652 ? -2.207 7.755 -43.434 1.00 88.49 649 GLU A C 1
ATOM 5272 O O . GLU A 1 652 ? -1.898 8.405 -42.429 1.00 94.12 649 GLU A O 1
ATOM 5274 N N . LYS A 1 653 ? -2.051 6.434 -43.499 1.00 87.59 650 LYS A N 1
ATOM 5275 C CA . LYS A 1 653 ? -1.419 5.688 -42.422 1.00 84.41 650 LYS A CA 1
ATOM 5276 C C . LYS A 1 653 ? -0.623 4.529 -43.006 1.00 80.83 650 LYS A C 1
ATOM 5277 O O . LYS A 1 653 ? -1.036 3.916 -43.995 1.00 78.76 650 LYS A O 1
ATOM 5279 N N . GLU A 1 654 ? 0.526 4.250 -42.386 1.00 82.76 651 GLU A N 1
ATOM 5280 C CA . GLU A 1 654 ? 1.341 3.097 -42.734 1.00 86.72 651 GLU A CA 1
ATOM 5281 C C . GLU A 1 654 ? 0.568 1.804 -42.468 1.00 92.94 651 GLU A C 1
ATOM 5282 O O . GLU A 1 654 ? -0.379 1.790 -41.677 1.00 99.03 651 GLU A O 1
ATOM 5288 N N . PRO A 1 655 ? 0.954 0.690 -43.121 1.00 90.26 652 PRO A N 1
ATOM 5289 C CA . PRO A 1 655 ? 2.062 0.522 -44.068 1.00 82.87 652 PRO A CA 1
ATOM 5290 C C . PRO A 1 655 ? 1.687 0.910 -45.494 1.00 75.38 652 PRO A C 1
ATOM 5291 O O . PRO A 1 655 ? 0.503 0.985 -45.824 1.00 77.32 652 PRO A O 1
ATOM 5295 N N . LYS A 1 656 ? 2.692 1.155 -46.329 1.00 70.13 653 LYS A N 1
ATOM 5296 C CA . LYS A 1 656 ? 2.432 1.466 -47.727 1.00 65.39 653 LYS A CA 1
ATOM 5297 C C . LYS A 1 656 ? 1.958 0.209 -48.448 1.00 53.14 653 LYS A C 1
ATOM 5298 O O . LYS A 1 656 ? 2.434 -0.897 -48.180 1.00 64.17 653 LYS A O 1
ATOM 5304 N N . LYS A 1 657 ? 1.013 0.386 -49.365 1.00 56.84 654 LYS A N 1
ATOM 5305 C CA . LYS A 1 657 ? 0.309 -0.753 -49.946 1.00 67.18 654 LYS A CA 1
ATOM 5306 C C . LYS A 1 657 ? 1.245 -1.711 -50.683 1.00 76.63 654 LYS A C 1
ATOM 5307 O O . LYS A 1 657 ? 0.935 -2.903 -50.800 1.00 79.10 654 LYS A O 1
ATOM 5313 N N . PHE A 1 658 ? 2.387 -1.226 -51.182 1.00 71.55 655 PHE A N 1
ATOM 5314 C CA . PHE A 1 658 ? 3.309 -2.080 -51.929 1.00 67.96 655 PHE A CA 1
ATOM 5315 C C . PHE A 1 658 ? 4.346 -2.769 -51.045 1.00 69.51 655 PHE A C 1
ATOM 5316 O O . PHE A 1 658 ? 5.175 -3.528 -51.564 1.00 68.42 655 PHE A O 1
ATOM 5324 N N . GLN A 1 659 ? 4.323 -2.530 -49.739 1.00 68.58 656 GLN A N 1
ATOM 5325 C CA . GLN A 1 659 ? 5.183 -3.246 -48.812 1.00 70.97 656 GLN A CA 1
ATOM 5326 C C . GLN A 1 659 ? 4.534 -4.566 -48.400 1.00 73.79 656 GLN A C 1
ATOM 5327 O O . GLN A 1 659 ? 3.317 -4.746 -48.498 1.00 75.09 656 GLN A O 1
ATOM 5333 N N . THR A 1 660 ? 5.369 -5.499 -47.934 1.00 71.00 657 THR A N 1
ATOM 5334 C CA . THR A 1 660 ? 4.855 -6.809 -47.544 1.00 69.83 657 THR A CA 1
ATOM 5335 C C . THR A 1 660 ? 3.865 -6.695 -46.390 1.00 72.26 657 THR A C 1
ATOM 5336 O O . THR A 1 660 ? 2.870 -7.428 -46.343 1.00 72.90 657 THR A O 1
ATOM 5340 N N . ALA A 1 661 ? 4.115 -5.767 -45.458 1.00 74.34 658 ALA A N 1
ATOM 5341 C CA . ALA A 1 661 ? 3.260 -5.617 -44.283 1.00 75.57 658 ALA A CA 1
ATOM 534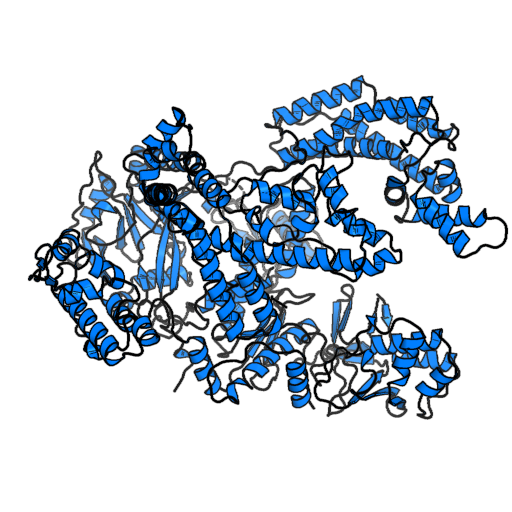2 C C . ALA A 1 661 ? 1.798 -5.418 -44.653 1.00 79.13 658 ALA A C 1
ATOM 5343 O O . ALA A 1 661 ? 0.908 -5.894 -43.937 1.00 86.93 658 ALA A O 1
ATOM 5345 N N . TYR A 1 662 ? 1.522 -4.725 -45.762 1.00 68.39 659 TYR A N 1
ATOM 5346 C CA . TYR A 1 662 ? 0.133 -4.538 -46.169 1.00 75.69 659 TYR A CA 1
ATOM 5347 C C . TYR A 1 662 ? -0.517 -5.859 -46.565 1.00 84.18 659 TYR A C 1
ATOM 5348 O O . TYR A 1 662 ? -1.712 -6.066 -46.323 1.00 86.28 659 TYR A O 1
ATOM 5357 N N . ALA A 1 663 ? 0.245 -6.759 -47.195 1.00 85.59 660 ALA A N 1
ATOM 5358 C CA . ALA A 1 663 ? -0.317 -8.051 -47.577 1.00 88.34 660 ALA A CA 1
ATOM 5359 C C . ALA A 1 663 ? -0.517 -8.949 -46.365 1.00 89.71 660 ALA A C 1
ATOM 5360 O O . ALA A 1 663 ? -1.410 -9.805 -46.369 1.00 90.23 660 ALA A O 1
ATOM 5362 N N . LYS A 1 664 ? 0.301 -8.772 -45.325 1.00 86.92 661 LYS A N 1
ATOM 5363 C CA . LYS A 1 664 ? 0.099 -9.513 -44.085 1.00 85.76 661 LYS A CA 1
ATOM 5364 C C . LYS A 1 664 ? -1.143 -9.017 -43.354 1.00 97.37 661 LYS A C 1
ATOM 5365 O O . LYS A 1 664 ? -2.063 -9.793 -43.067 1.00 104.63 661 LYS A O 1
ATOM 5367 N N . LYS A 1 665 ? -1.197 -7.714 -43.062 1.00 95.97 662 LYS A N 1
ATOM 5368 C CA . LYS A 1 665 ? -2.301 -7.176 -42.272 1.00 90.63 662 LYS A CA 1
ATOM 5369 C C . LYS A 1 665 ? -3.628 -7.288 -43.015 1.00 89.26 662 LYS A C 1
ATOM 5370 O O . LYS A 1 665 ? -4.601 -7.837 -42.486 1.00 93.21 662 LYS A O 1
ATOM 5372 N N . THR A 1 666 ? -3.694 -6.778 -44.244 1.00 87.01 663 THR A N 1
ATOM 5373 C CA . THR A 1 666 ? -4.963 -6.787 -44.964 1.00 94.02 663 THR A CA 1
ATOM 5374 C C . THR A 1 666 ? -5.307 -8.165 -45.515 1.00 95.54 663 THR A C 1
ATOM 5375 O O . THR A 1 666 ? -6.490 -8.516 -45.602 1.00 98.72 663 THR A O 1
ATOM 5379 N N . GLY A 1 667 ? -4.302 -8.958 -45.882 1.00 93.25 664 GLY A N 1
ATOM 5380 C CA . GLY A 1 667 ? -4.573 -10.197 -46.581 1.00 88.93 664 GLY A CA 1
ATOM 5381 C C . GLY A 1 667 ? -5.075 -10.016 -47.992 1.00 92.55 664 GLY A C 1
ATOM 5382 O O . GLY A 1 667 ? -5.476 -10.999 -48.623 1.00 98.08 664 GLY A O 1
ATOM 5383 N N . ASP A 1 668 ? -5.076 -8.785 -48.504 1.00 91.94 665 ASP A N 1
ATOM 5384 C CA . ASP A 1 668 ? -5.521 -8.490 -49.867 1.00 95.21 665 ASP A CA 1
ATOM 5385 C C . ASP A 1 668 ? -4.301 -8.608 -50.771 1.00 98.40 665 ASP A C 1
ATOM 5386 O O . ASP A 1 668 ? -3.527 -7.666 -50.945 1.00 101.54 665 ASP A O 1
ATOM 5391 N N . GLN A 1 669 ? -4.110 -9.805 -51.329 1.00 94.99 666 GLN A N 1
ATOM 5392 C CA . GLN A 1 669 ? -2.941 -10.062 -52.160 1.00 88.04 666 GLN A CA 1
ATOM 5393 C C . GLN A 1 669 ? -3.138 -9.564 -53.582 1.00 85.28 666 GLN A C 1
ATOM 5394 O O . GLN A 1 669 ? -2.156 -9.226 -54.254 1.00 85.72 666 GLN A O 1
ATOM 5400 N N . LYS A 1 670 ? -4.385 -9.508 -54.056 1.00 83.63 667 LYS A N 1
ATOM 5401 C CA . LYS A 1 670 ? -4.647 -8.899 -55.354 1.00 85.74 667 LYS A CA 1
ATOM 5402 C C . LYS A 1 670 ? -4.259 -7.427 -55.355 1.00 92.51 667 LYS A C 1
ATOM 5403 O O . LYS A 1 670 ? -3.777 -6.912 -56.371 1.00 95.42 667 LYS A O 1
ATOM 5405 N N . GLY A 1 671 ? -4.443 -6.743 -54.227 1.00 92.15 668 GLY A N 1
ATOM 5406 C CA . GLY A 1 671 ? -4.094 -5.341 -54.127 1.00 89.16 668 GLY A CA 1
ATOM 5407 C C . GLY A 1 671 ? -2.615 -5.116 -53.901 1.00 84.72 668 GLY A C 1
ATOM 5408 O O . GLY A 1 671 ? -2.017 -4.223 -54.508 1.00 86.50 668 GLY A O 1
ATOM 5409 N N . TYR A 1 672 ? -2.013 -5.922 -53.026 1.00 79.30 669 TYR A N 1
ATOM 5410 C CA . TYR A 1 672 ? -0.584 -5.793 -52.758 1.00 74.82 669 TYR A CA 1
ATOM 5411 C C . TYR A 1 672 ? 0.234 -6.022 -54.023 1.00 76.94 669 TYR A C 1
ATOM 5412 O O . TYR A 1 672 ? 1.121 -5.228 -54.356 1.00 81.81 669 TYR A O 1
ATOM 5421 N N . ARG A 1 673 ? -0.045 -7.112 -54.740 1.00 73.01 670 ARG A N 1
ATOM 5422 C CA . ARG A 1 673 ? 0.678 -7.386 -55.976 1.00 71.74 670 ARG A CA 1
ATOM 5423 C C . ARG A 1 673 ? 0.367 -6.360 -57.055 1.00 65.77 670 ARG A C 1
ATOM 5424 O O . ARG A 1 673 ? 1.198 -6.139 -57.942 1.00 65.24 670 ARG A O 1
ATOM 5432 N N . GLU A 1 674 ? -0.800 -5.719 -56.996 1.00 62.01 671 GLU A N 1
ATOM 5433 C CA . GLU A 1 674 ? -1.098 -4.645 -57.940 1.00 62.08 671 GLU A CA 1
ATOM 5434 C C . GLU A 1 674 ? -0.285 -3.396 -57.622 1.00 61.56 671 GLU A C 1
ATOM 5435 O O . GLU A 1 674 ? 0.306 -2.777 -58.518 1.00 61.06 671 GLU A O 1
ATOM 5441 N N . ALA A 1 675 ? -0.249 -3.011 -56.343 1.00 56.88 672 ALA A N 1
ATOM 5442 C CA . ALA A 1 675 ? 0.492 -1.825 -55.935 1.00 58.55 672 ALA A CA 1
ATOM 5443 C C . ALA A 1 675 ? 1.980 -2.003 -56.177 1.00 61.97 672 ALA A C 1
ATOM 5444 O O . ALA A 1 675 ? 2.651 -1.090 -56.671 1.00 66.09 672 ALA A O 1
ATOM 5446 N N . LEU A 1 676 ? 2.512 -3.175 -55.827 1.00 57.73 673 LEU A N 1
ATOM 5447 C CA . LEU A 1 676 ? 3.931 -3.441 -56.029 1.00 54.88 673 LEU A CA 1
ATOM 5448 C C . LEU A 1 676 ? 4.314 -3.315 -57.497 1.00 59.01 673 LEU A C 1
ATOM 5449 O O . LEU A 1 676 ? 5.338 -2.704 -57.831 1.00 55.69 673 LEU A O 1
ATOM 5454 N N . CYS A 1 677 ? 3.498 -3.875 -58.392 1.00 54.00 674 CYS A N 1
ATOM 5455 C CA . CYS A 1 677 ? 3.814 -3.784 -59.811 1.00 56.84 674 CYS A CA 1
ATOM 5456 C C . CYS A 1 677 ? 3.718 -2.345 -60.302 1.00 63.04 674 CYS A C 1
ATOM 5457 O O . CYS A 1 677 ? 4.529 -1.907 -61.125 1.00 58.78 674 CYS A O 1
ATOM 5460 N N . LYS A 1 678 ? 2.745 -1.587 -59.790 1.00 67.50 675 LYS A N 1
ATOM 5461 C CA . LYS A 1 678 ? 2.613 -0.189 -60.186 1.00 58.73 675 LYS A CA 1
ATOM 5462 C C . LYS A 1 678 ? 3.790 0.646 -59.692 1.00 53.01 675 LYS A C 1
ATOM 5463 O O . LYS A 1 678 ? 4.321 1.477 -60.440 1.00 53.55 675 LYS A O 1
ATOM 5469 N N . TRP A 1 679 ? 4.211 0.449 -58.438 1.00 50.53 676 TRP A N 1
ATOM 5470 C CA . TRP A 1 679 ? 5.334 1.234 -57.936 1.00 49.21 676 TRP A CA 1
ATOM 5471 C C . TRP A 1 679 ? 6.630 0.868 -58.649 1.00 50.98 676 TRP A C 1
ATOM 5472 O O . TRP A 1 679 ? 7.432 1.750 -58.977 1.00 47.79 676 TRP A O 1
ATOM 5483 N N . ILE A 1 680 ? 6.861 -0.423 -58.893 1.00 47.95 677 ILE A N 1
ATOM 5484 C CA . ILE A 1 680 ? 8.080 -0.823 -59.589 1.00 48.63 677 ILE A CA 1
ATOM 5485 C C . ILE A 1 680 ? 8.096 -0.247 -61.003 1.00 48.46 677 ILE A C 1
ATOM 5486 O O . ILE A 1 680 ? 9.123 0.263 -61.474 1.00 40.07 677 ILE A O 1
ATOM 5491 N N . ASP A 1 681 ? 6.951 -0.296 -61.686 1.00 45.23 678 ASP A N 1
ATOM 5492 C CA . ASP A 1 681 ? 6.830 0.314 -63.007 1.00 52.84 678 ASP A CA 1
ATOM 5493 C C . ASP A 1 681 ? 7.169 1.801 -62.958 1.00 49.79 678 ASP A C 1
ATOM 5494 O O . ASP A 1 681 ? 7.866 2.314 -63.841 1.00 44.73 678 ASP A O 1
ATOM 5499 N N . PHE A 1 682 ? 6.701 2.502 -61.921 1.00 48.02 679 PHE A N 1
ATOM 5500 C CA . PHE A 1 682 ? 7.042 3.911 -61.750 1.00 49.70 679 PHE A CA 1
ATOM 5501 C C . PHE A 1 682 ? 8.548 4.118 -61.627 1.00 47.18 679 PHE A C 1
ATOM 5502 O O . PHE A 1 682 ? 9.109 5.024 -62.256 1.00 48.95 679 PHE A O 1
ATOM 5510 N N . THR A 1 683 ? 9.221 3.318 -60.784 1.00 45.85 680 THR A N 1
ATOM 5511 C CA . THR A 1 683 ? 10.666 3.481 -60.635 1.00 41.92 680 THR A CA 1
ATOM 5512 C C . THR A 1 683 ? 11.380 3.260 -61.963 1.00 38.76 680 THR A C 1
ATOM 5513 O O . THR A 1 683 ? 12.373 3.938 -62.250 1.00 38.40 680 THR A O 1
ATOM 5517 N N . ARG A 1 684 ? 10.892 2.320 -62.785 1.00 47.92 681 ARG A N 1
ATOM 5518 C CA . ARG A 1 684 ? 11.480 2.107 -64.107 1.00 43.27 681 ARG A CA 1
ATOM 5519 C C . ARG A 1 684 ? 11.287 3.335 -64.994 1.00 46.36 681 ARG A C 1
ATOM 5520 O O . ARG A 1 684 ? 12.193 3.717 -65.746 1.00 43.08 681 ARG A O 1
ATOM 5528 N N . ASP A 1 685 ? 10.102 3.947 -64.932 1.00 47.93 682 ASP A N 1
ATOM 5529 C CA . ASP A 1 685 ? 9.837 5.174 -65.679 1.00 42.12 682 ASP A CA 1
ATOM 5530 C C . ASP A 1 685 ? 10.806 6.277 -65.255 1.00 44.53 682 ASP A C 1
ATOM 5531 O O . ASP A 1 685 ? 11.462 6.906 -66.097 1.00 44.06 682 ASP A O 1
ATOM 5536 N N . PHE A 1 686 ? 10.935 6.490 -63.936 1.00 42.43 683 PHE A N 1
ATOM 5537 C CA . PHE A 1 686 ? 11.891 7.452 -63.397 1.00 36.66 683 PHE A CA 1
ATOM 5538 C C . PHE A 1 686 ? 13.303 7.188 -63.895 1.00 36.87 683 PHE A C 1
ATOM 5539 O O . PHE A 1 686 ? 13.991 8.104 -64.357 1.00 41.15 683 PHE A O 1
ATOM 5547 N N . LEU A 1 687 ? 13.781 5.946 -63.734 1.00 35.41 684 LEU A N 1
ATOM 5548 C CA . LEU A 1 687 ? 15.173 5.640 -64.040 1.00 35.80 684 LEU A CA 1
ATOM 5549 C C . LEU A 1 687 ? 15.472 5.829 -65.521 1.00 39.80 684 LEU A C 1
ATOM 5550 O O . LEU A 1 687 ? 16.591 6.213 -65.886 1.00 34.64 684 LEU A O 1
ATOM 5555 N N . SER A 1 688 ? 14.482 5.600 -66.384 1.00 40.01 685 SER A N 1
ATOM 5556 C CA . SER A 1 688 ? 14.706 5.809 -67.808 1.00 43.95 685 SER A CA 1
ATOM 5557 C C . SER A 1 688 ? 14.805 7.283 -68.183 1.00 47.59 685 SER A C 1
ATOM 5558 O O . SER A 1 688 ? 15.261 7.590 -69.292 1.00 40.82 685 SER A O 1
ATOM 5561 N N . LYS A 1 689 ? 14.405 8.201 -67.298 1.00 39.35 686 LYS A N 1
ATOM 5562 C CA . LYS A 1 689 ? 14.329 9.612 -67.659 1.00 40.70 686 LYS A CA 1
ATOM 5563 C C . LYS A 1 689 ? 15.250 10.507 -66.856 1.00 43.13 686 LYS A C 1
ATOM 5564 O O . LYS A 1 689 ? 15.723 11.516 -67.391 1.00 40.92 686 LYS A O 1
ATOM 5570 N N . TYR A 1 690 ? 15.491 10.189 -65.584 1.00 42.18 687 TYR A N 1
ATOM 5571 C CA . TYR A 1 690 ? 16.398 10.985 -64.772 1.00 40.13 687 TYR A CA 1
ATOM 5572 C C . TYR A 1 690 ? 17.775 11.012 -65.414 1.00 38.30 687 TYR A C 1
ATOM 5573 O O . TYR A 1 690 ? 18.293 9.970 -65.828 1.00 39.13 687 TYR A O 1
ATOM 5582 N N . THR A 1 691 ? 18.370 12.208 -65.498 1.00 39.23 688 THR A N 1
ATOM 5583 C CA . THR A 1 691 ? 19.589 12.352 -66.289 1.00 47.69 688 THR A CA 1
ATOM 5584 C C . THR A 1 691 ? 20.732 11.514 -65.727 1.00 47.75 688 THR A C 1
ATOM 5585 O O . THR A 1 691 ? 21.608 11.088 -66.485 1.00 46.10 688 THR A O 1
ATOM 5589 N N . LYS A 1 692 ? 20.729 11.230 -64.417 1.00 47.39 689 LYS A N 1
ATOM 5590 C CA . LYS A 1 692 ? 21.829 10.448 -63.865 1.00 41.29 689 LYS A CA 1
ATOM 5591 C C . LYS A 1 692 ? 21.727 8.977 -64.236 1.00 41.87 689 LYS A C 1
ATOM 5592 O O . LYS A 1 692 ? 22.753 8.295 -64.350 1.00 42.82 689 LYS A O 1
ATOM 5598 N N . THR A 1 693 ? 20.511 8.472 -64.447 1.00 40.75 690 THR A N 1
ATOM 5599 C CA . THR A 1 693 ? 20.311 7.049 -64.669 1.00 36.57 690 THR A CA 1
ATOM 5600 C C . THR A 1 693 ? 19.838 6.687 -66.075 1.00 38.18 690 THR A C 1
ATOM 5601 O O . THR A 1 693 ? 19.798 5.495 -66.397 1.00 37.05 690 THR A O 1
ATOM 5605 N N . THR A 1 694 ? 19.488 7.665 -66.918 1.00 36.16 691 THR A N 1
ATOM 5606 C CA . THR A 1 694 ? 18.810 7.343 -68.179 1.00 41.55 691 THR A CA 1
ATOM 5607 C C . THR A 1 694 ? 19.673 6.478 -69.106 1.00 47.90 691 THR A C 1
ATOM 5608 O O . THR A 1 694 ? 19.135 5.725 -69.929 1.00 48.32 691 THR A O 1
ATOM 5612 N N . SER A 1 695 ? 21.000 6.541 -68.972 1.00 43.49 692 SER A N 1
ATOM 5613 C CA . SER A 1 695 ? 21.898 5.763 -69.818 1.00 49.53 692 SER A CA 1
ATOM 5614 C C . SER A 1 695 ? 22.189 4.372 -69.273 1.00 52.17 692 SER A C 1
ATOM 5615 O O . SER A 1 695 ? 22.865 3.593 -69.950 1.00 54.38 692 SER A O 1
ATOM 5618 N N . ILE A 1 696 ? 21.707 4.038 -68.080 1.00 43.90 693 ILE A N 1
ATOM 5619 C CA . ILE A 1 696 ? 21.971 2.731 -67.495 1.00 42.91 693 ILE A CA 1
ATOM 5620 C C . ILE A 1 696 ? 21.084 1.683 -68.158 1.00 46.08 693 ILE A C 1
ATOM 5621 O O . ILE A 1 696 ? 19.860 1.844 -68.248 1.00 45.92 693 ILE A O 1
ATOM 5626 N N . ASP A 1 697 ? 21.700 0.594 -68.604 1.00 44.85 694 ASP A N 1
ATOM 5627 C CA . ASP A 1 697 ? 20.976 -0.523 -69.199 1.00 52.00 694 ASP A CA 1
ATOM 5628 C C . ASP A 1 697 ? 20.378 -1.363 -68.078 1.00 49.89 694 ASP A C 1
ATOM 5629 O O . ASP A 1 697 ? 21.106 -2.029 -67.337 1.00 51.48 694 ASP A O 1
ATOM 5634 N N . LEU A 1 698 ? 19.050 -1.341 -67.965 1.00 53.64 695 LEU A N 1
ATOM 5635 C CA . LEU A 1 698 ? 18.328 -2.073 -66.933 1.00 48.98 695 LEU A CA 1
ATOM 5636 C C . LEU A 1 698 ? 17.578 -3.279 -67.487 1.00 49.37 695 LEU A C 1
ATOM 5637 O O . LEU A 1 698 ? 16.707 -3.824 -66.805 1.00 49.01 695 LEU A O 1
ATOM 5642 N N . SER A 1 699 ? 17.900 -3.714 -68.709 1.00 53.79 696 SER A N 1
ATOM 5643 C CA . SER A 1 699 ? 17.137 -4.783 -69.347 1.00 54.59 696 SER A CA 1
ATOM 5644 C C . SER A 1 699 ? 17.329 -6.131 -68.664 1.00 59.99 696 SER A C 1
ATOM 5645 O O . SER A 1 699 ? 16.508 -7.033 -68.866 1.00 60.38 696 SER A O 1
ATOM 5648 N N . SER A 1 700 ? 18.377 -6.293 -67.853 1.00 52.93 697 SER A N 1
ATOM 5649 C CA . SER A 1 700 ? 18.551 -7.543 -67.124 1.00 55.24 697 SER A CA 1
ATOM 5650 C C . SER A 1 700 ? 17.533 -7.731 -66.007 1.00 58.18 697 SER A C 1
ATOM 5651 O O . SER A 1 700 ? 17.427 -8.844 -65.477 1.00 56.57 697 SER A O 1
ATOM 5654 N N . LEU A 1 701 ? 16.802 -6.687 -65.620 1.00 57.10 698 LEU A N 1
ATOM 5655 C CA . LEU A 1 701 ? 15.775 -6.851 -64.598 1.00 57.53 698 LEU A CA 1
ATOM 5656 C C . LEU A 1 701 ? 14.588 -7.623 -65.166 1.00 56.38 698 LEU A C 1
ATOM 5657 O O . LEU A 1 701 ? 14.324 -7.604 -66.371 1.00 54.15 698 LEU A O 1
ATOM 5662 N N . ARG A 1 702 ? 13.878 -8.322 -64.287 1.00 54.44 699 ARG A N 1
ATOM 5663 C CA . ARG A 1 702 ? 12.721 -9.089 -64.710 1.00 58.56 699 ARG A CA 1
ATOM 5664 C C . ARG A 1 702 ? 11.549 -8.154 -64.998 1.00 61.35 699 ARG A C 1
ATOM 5665 O O . ARG A 1 702 ? 11.551 -6.999 -64.564 1.00 58.16 699 ARG A O 1
ATOM 5673 N N . PRO A 1 703 ? 10.556 -8.615 -65.766 1.00 62.69 700 PRO A N 1
ATOM 5674 C CA . PRO A 1 703 ? 9.301 -7.860 -65.870 1.00 59.30 700 PRO A CA 1
ATOM 5675 C C . PRO A 1 703 ? 8.783 -7.508 -64.483 1.00 56.48 700 PRO A C 1
ATOM 5676 O O . PRO A 1 703 ? 8.911 -8.288 -63.538 1.00 62.50 700 PRO A O 1
ATOM 5680 N N . SER A 1 704 ? 8.198 -6.315 -64.367 1.00 53.33 701 SER A N 1
ATOM 5681 C CA . SER A 1 704 ? 7.890 -5.760 -63.051 1.00 55.99 701 SER A CA 1
ATOM 5682 C C . SER A 1 704 ? 6.930 -6.650 -62.268 1.00 55.80 701 SER A C 1
ATOM 5683 O O . SER A 1 704 ? 7.068 -6.798 -61.049 1.00 57.99 701 SER A O 1
ATOM 5686 N N . SER A 1 705 ? 5.953 -7.255 -62.950 1.00 58.96 702 SER A N 1
ATOM 5687 C CA . SER A 1 705 ? 4.946 -8.045 -62.249 1.00 63.59 702 SER A CA 1
ATOM 5688 C C . SER A 1 705 ? 5.533 -9.279 -61.570 1.00 65.53 702 SER A C 1
ATOM 5689 O O . SER A 1 705 ? 4.939 -9.778 -60.606 1.00 68.23 702 SER A O 1
ATOM 5692 N N . GLN A 1 706 ? 6.692 -9.763 -62.026 1.00 57.05 703 GLN A N 1
ATOM 5693 C CA . GLN A 1 706 ? 7.259 -11.015 -61.536 1.00 59.43 703 GLN A CA 1
ATOM 5694 C C . GLN A 1 706 ? 7.986 -10.884 -60.205 1.00 62.39 703 GLN A C 1
ATOM 5695 O O . GLN A 1 706 ? 8.317 -11.910 -59.600 1.00 67.20 703 GLN A O 1
ATOM 5701 N N . TYR A 1 707 ? 8.262 -9.671 -59.736 1.00 58.39 704 TYR A N 1
ATOM 5702 C CA . TYR A 1 707 ? 8.871 -9.521 -58.422 1.00 51.68 704 TYR A CA 1
ATOM 5703 C C . TYR A 1 707 ? 7.828 -9.785 -57.346 1.00 57.51 704 TYR A C 1
ATOM 5704 O O . TYR A 1 707 ? 6.697 -9.294 -57.428 1.00 61.11 704 TYR A O 1
ATOM 5713 N N . LYS A 1 708 ? 8.201 -10.588 -56.350 1.00 62.44 705 LYS A N 1
ATOM 5714 C CA . LYS A 1 708 ? 7.284 -10.949 -55.279 1.00 63.20 705 LYS A CA 1
ATOM 5715 C C . LYS A 1 708 ? 7.293 -9.947 -54.137 1.00 61.17 705 LYS A C 1
ATOM 5716 O O . LYS A 1 708 ? 6.328 -9.899 -53.369 1.00 58.91 705 LYS A O 1
ATOM 5718 N N . ASP A 1 709 ? 8.350 -9.152 -54.003 1.00 60.94 706 ASP A N 1
ATOM 5719 C CA . ASP A 1 709 ? 8.363 -8.090 -53.006 1.00 59.93 706 ASP A CA 1
ATOM 5720 C C . ASP A 1 709 ? 9.387 -7.035 -53.414 1.00 53.64 706 ASP A C 1
ATOM 5721 O O . ASP A 1 709 ? 10.196 -7.234 -54.325 1.00 47.15 706 ASP A O 1
ATOM 5726 N N . LEU A 1 710 ? 9.335 -5.902 -52.716 1.00 49.67 707 LEU A N 1
ATOM 5727 C CA . LEU A 1 710 ? 10.115 -4.742 -53.129 1.00 55.15 707 LEU A CA 1
ATOM 5728 C C . LEU A 1 710 ? 11.595 -4.928 -52.815 1.00 55.06 707 LEU A C 1
ATOM 5729 O O . LEU A 1 710 ? 12.457 -4.531 -53.607 1.00 54.55 707 LEU A O 1
ATOM 5734 N N . GLY A 1 711 ? 11.907 -5.537 -51.667 1.00 53.01 708 GLY A N 1
ATOM 5735 C CA . GLY A 1 711 ? 13.300 -5.752 -51.305 1.00 46.56 708 GLY A CA 1
ATOM 5736 C C . GLY A 1 711 ? 14.037 -6.610 -52.314 1.00 45.89 708 GLY A C 1
ATOM 5737 O O . GLY A 1 711 ? 15.217 -6.382 -52.592 1.00 50.92 708 GLY A O 1
ATOM 5738 N N . GLU A 1 712 ? 13.346 -7.601 -52.882 1.00 46.43 709 GLU A N 1
ATOM 5739 C CA . GLU A 1 712 ? 13.918 -8.417 -53.949 1.00 49.01 709 GLU A CA 1
ATOM 5740 C C . GLU A 1 712 ? 14.186 -7.580 -55.198 1.00 51.63 709 GLU A C 1
ATOM 5741 O O . GLU A 1 712 ? 15.201 -7.771 -55.882 1.00 42.74 709 GLU A O 1
ATOM 5747 N N . TYR A 1 713 ? 13.279 -6.652 -55.519 1.00 51.30 710 TYR A N 1
ATOM 5748 C CA . TYR A 1 713 ? 13.492 -5.781 -56.671 1.00 42.51 710 TYR A CA 1
ATOM 5749 C C . TYR A 1 713 ? 14.657 -4.824 -56.432 1.00 39.45 710 TYR A C 1
ATOM 5750 O O . TYR A 1 713 ? 15.568 -4.719 -57.260 1.00 39.58 710 TYR A O 1
ATOM 5759 N N . TYR A 1 714 ? 14.651 -4.117 -55.300 1.00 40.20 711 TYR A N 1
ATOM 5760 C CA . TYR A 1 714 ? 15.755 -3.206 -55.017 1.00 44.97 711 TYR A CA 1
ATOM 5761 C C . TYR A 1 714 ? 17.084 -3.948 -54.922 1.00 48.04 711 TYR A C 1
ATOM 5762 O O . TYR A 1 714 ? 18.125 -3.399 -55.300 1.00 39.13 711 TYR A O 1
ATOM 5771 N N . ALA A 1 715 ? 17.075 -5.193 -54.422 1.00 44.24 712 ALA A N 1
ATOM 5772 C CA . ALA A 1 715 ? 18.325 -5.939 -54.314 1.00 43.54 712 ALA A CA 1
ATOM 5773 C C . ALA A 1 715 ? 18.904 -6.266 -55.683 1.00 41.94 712 ALA A C 1
ATOM 5774 O O . ALA A 1 715 ? 20.126 -6.375 -55.823 1.00 39.18 712 ALA A O 1
ATOM 5776 N N . GLU A 1 716 ? 18.055 -6.412 -56.704 1.00 41.06 713 GLU A N 1
ATOM 5777 C CA . GLU A 1 716 ? 18.549 -6.555 -58.068 1.00 43.81 713 GLU A CA 1
ATOM 5778 C C . GLU A 1 716 ? 18.814 -5.213 -58.733 1.00 41.00 713 GLU A C 1
ATOM 5779 O O . GLU A 1 716 ? 19.720 -5.117 -59.566 1.00 38.52 713 GLU A O 1
ATOM 5785 N N . LEU A 1 717 ? 18.068 -4.169 -58.366 1.00 39.25 714 LEU A N 1
ATOM 5786 C CA . LEU A 1 717 ? 18.256 -2.862 -58.993 1.00 41.33 714 LEU A CA 1
ATOM 5787 C C . LEU A 1 717 ? 19.554 -2.195 -58.548 1.00 40.54 714 LEU A C 1
ATOM 5788 O O . LEU A 1 717 ? 20.343 -1.739 -59.383 1.00 34.47 714 LEU A O 1
ATOM 5793 N N . ASN A 1 718 ? 19.784 -2.107 -57.236 1.00 39.60 715 ASN A N 1
ATOM 5794 C CA . ASN A 1 718 ? 20.899 -1.305 -56.729 1.00 38.79 715 ASN A CA 1
ATOM 5795 C C . ASN A 1 718 ? 22.259 -1.656 -57.326 1.00 38.15 715 ASN A C 1
ATOM 5796 O O . ASN A 1 718 ? 23.029 -0.724 -57.611 1.00 38.58 715 ASN A O 1
ATOM 5801 N N . PRO A 1 719 ? 22.627 -2.918 -57.544 1.00 34.69 716 PRO A N 1
ATOM 5802 C CA . PRO A 1 719 ? 23.931 -3.168 -58.185 1.00 41.63 716 PRO A CA 1
ATOM 5803 C C . PRO A 1 719 ? 24.080 -2.505 -59.550 1.00 43.87 716 PRO A C 1
ATOM 5804 O O . PRO A 1 719 ? 25.212 -2.249 -59.978 1.00 42.66 716 PRO A O 1
ATOM 5808 N N . LEU A 1 720 ? 22.981 -2.207 -60.247 1.00 37.55 717 LEU A N 1
ATOM 5809 C CA . LEU A 1 720 ? 23.085 -1.544 -61.544 1.00 34.77 717 LEU A CA 1
ATOM 5810 C C . LEU A 1 720 ? 23.253 -0.031 -61.427 1.00 34.79 717 LEU A C 1
ATOM 5811 O O . LEU A 1 720 ? 23.478 0.628 -62.445 1.00 36.13 717 LEU A O 1
ATOM 5816 N N . LEU A 1 721 ? 23.143 0.537 -60.222 1.00 35.17 718 LEU A N 1
ATOM 5817 C CA . LEU A 1 721 ? 23.200 1.983 -60.035 1.00 37.05 718 LEU A CA 1
ATOM 5818 C C . LEU A 1 721 ? 24.558 2.463 -59.538 1.00 35.24 718 LEU A C 1
ATOM 5819 O O . LEU A 1 721 ? 24.689 3.623 -59.132 1.00 31.15 718 LEU A O 1
ATOM 5824 N N . TYR A 1 722 ? 25.571 1.610 -59.600 1.00 33.77 719 TYR A N 1
ATOM 5825 C CA . TYR A 1 722 ? 26.913 1.917 -59.134 1.00 33.41 719 TYR A CA 1
ATOM 5826 C C . TYR A 1 722 ? 27.893 1.430 -60.185 1.00 29.37 719 TYR A C 1
ATOM 5827 O O . TYR A 1 722 ? 27.803 0.286 -60.630 1.00 30.29 719 TYR A O 1
ATOM 5836 N N . HIS A 1 723 ? 28.834 2.277 -60.573 1.00 28.70 720 HIS A N 1
ATOM 5837 C CA . HIS A 1 723 ? 29.818 1.848 -61.554 1.00 26.74 720 HIS A CA 1
ATOM 5838 C C . HIS A 1 723 ? 31.097 2.637 -61.350 1.00 28.70 720 HIS A C 1
ATOM 5839 O O . HIS A 1 723 ? 31.049 3.837 -61.088 1.00 30.12 720 HIS A O 1
ATOM 5846 N N . ILE A 1 724 ? 32.235 1.972 -61.513 1.00 26.11 721 ILE A N 1
ATOM 5847 C CA . ILE A 1 724 ? 33.533 2.630 -61.526 1.00 30.07 721 ILE A CA 1
ATOM 5848 C C . ILE A 1 724 ? 34.238 2.354 -62.855 1.00 29.38 721 ILE A C 1
ATOM 5849 O O . ILE A 1 724 ? 34.222 1.224 -63.350 1.00 32.90 721 ILE A O 1
ATOM 5854 N N . SER A 1 725 ? 34.884 3.378 -63.405 1.00 27.65 722 SER A N 1
ATOM 5855 C CA . SER A 1 725 ? 35.731 3.216 -64.580 1.00 34.92 722 SER A CA 1
ATOM 5856 C C . SER A 1 725 ? 36.938 4.133 -64.426 1.00 36.16 722 SER A C 1
ATOM 5857 O O . SER A 1 725 ? 36.988 4.970 -63.525 1.00 33.32 722 SER A O 1
ATOM 5860 N N . PHE A 1 726 ? 37.925 3.965 -65.312 1.00 31.89 723 PHE A N 1
ATOM 5861 C CA . PHE A 1 726 ? 39.155 4.744 -65.282 1.00 31.70 723 PHE A CA 1
ATOM 5862 C C . PHE A 1 726 ? 39.428 5.359 -66.640 1.00 35.33 723 PHE A C 1
ATOM 5863 O O . PHE A 1 726 ? 39.125 4.766 -67.672 1.00 30.93 723 PHE A O 1
ATOM 5871 N N . GLN A 1 727 ? 40.028 6.540 -66.619 1.00 31.39 724 GLN A N 1
ATOM 5872 C CA . GLN A 1 727 ? 40.530 7.185 -67.822 1.00 40.30 724 GLN A CA 1
ATOM 5873 C C . GLN A 1 727 ? 41.932 7.690 -67.534 1.00 40.73 724 GLN A C 1
ATOM 5874 O O . GLN A 1 727 ? 42.237 8.098 -66.410 1.00 32.81 724 GLN A O 1
ATOM 5880 N N . ARG A 1 728 ? 42.789 7.631 -68.550 1.00 32.35 725 ARG A N 1
ATOM 5881 C CA . ARG A 1 728 ? 44.158 8.110 -68.418 1.00 34.56 725 ARG A CA 1
ATOM 5882 C C . ARG A 1 728 ? 44.174 9.634 -68.371 1.00 39.55 725 ARG A C 1
ATOM 5883 O O . ARG A 1 728 ? 43.528 10.301 -69.190 1.00 39.34 725 ARG A O 1
ATOM 5891 N N . ILE A 1 729 ? 44.915 10.187 -67.413 1.00 34.46 726 ILE A N 1
ATOM 5892 C CA . ILE A 1 729 ? 45.169 11.621 -67.325 1.00 31.65 726 ILE A CA 1
ATOM 5893 C C . ILE A 1 729 ? 46.655 11.837 -67.569 1.00 34.70 726 ILE A C 1
ATOM 5894 O O . ILE A 1 729 ? 47.488 11.138 -66.982 1.00 39.95 726 ILE A O 1
ATOM 5899 N N . ALA A 1 730 ? 46.990 12.807 -68.424 1.00 34.91 727 ALA A N 1
ATOM 5900 C CA . ALA A 1 730 ? 48.384 13.025 -68.792 1.00 37.96 727 ALA A CA 1
ATOM 5901 C C . ALA A 1 730 ? 49.231 13.389 -67.578 1.00 36.98 727 ALA A C 1
ATOM 5902 O O . ALA A 1 730 ? 48.805 14.152 -66.705 1.00 38.65 727 ALA A O 1
ATOM 5904 N N . GLU A 1 731 ? 50.442 12.825 -67.546 1.00 35.13 728 GLU A N 1
ATOM 5905 C CA . GLU A 1 731 ? 51.387 13.014 -66.450 1.00 40.07 728 GLU A CA 1
ATOM 5906 C C . GLU A 1 731 ? 51.559 14.487 -66.084 1.00 46.34 728 GLU A C 1
ATOM 5907 O O . GLU A 1 731 ? 51.520 14.860 -64.906 1.00 32.36 728 GLU A O 1
ATOM 5913 N N . LYS A 1 732 ? 51.768 15.336 -67.090 1.00 39.14 729 LYS A N 1
ATOM 5914 C CA . LYS A 1 732 ? 52.071 16.740 -66.837 1.00 40.07 729 LYS A CA 1
ATOM 5915 C C . LYS A 1 732 ? 50.902 17.457 -66.176 1.00 36.96 729 LYS A C 1
ATOM 5916 O O . LYS A 1 732 ? 51.110 18.346 -65.347 1.00 35.74 729 LYS A O 1
ATOM 5922 N N . GLU A 1 733 ? 49.667 17.088 -66.525 1.00 33.38 730 GLU A N 1
ATOM 5923 C CA . GLU A 1 733 ? 48.522 17.743 -65.907 1.00 39.93 730 GLU A CA 1
ATOM 5924 C C . GLU A 1 733 ? 48.477 17.453 -64.412 1.00 37.10 730 GLU A C 1
ATOM 5925 O O . GLU A 1 733 ? 48.197 18.349 -63.610 1.00 33.43 730 GLU A O 1
ATOM 5931 N N . ILE A 1 734 ? 48.795 16.222 -64.018 1.00 36.98 731 ILE A N 1
ATOM 5932 C CA . ILE A 1 734 ? 48.780 15.873 -62.599 1.00 35.50 731 ILE A CA 1
ATOM 5933 C C . ILE A 1 734 ? 49.943 16.540 -61.879 1.00 36.97 731 ILE A C 1
ATOM 5934 O O . ILE A 1 734 ? 49.775 17.118 -60.798 1.00 38.29 731 ILE A O 1
ATOM 5939 N N . MET A 1 735 ? 51.145 16.473 -62.467 1.00 38.13 732 MET A N 1
ATOM 5940 C CA . MET A 1 735 ? 52.306 17.065 -61.809 1.00 42.33 732 MET A CA 1
ATOM 5941 C C . MET A 1 735 ? 52.196 18.588 -61.739 1.00 39.95 732 MET A C 1
ATOM 5942 O O . MET A 1 735 ? 52.599 19.187 -60.737 1.00 39.93 732 MET A O 1
ATOM 5947 N N . ASP A 1 736 ? 51.647 19.235 -62.776 1.00 35.63 733 ASP A N 1
ATOM 5948 C CA . ASP A 1 736 ? 51.420 20.680 -62.702 1.00 35.54 733 ASP A CA 1
ATOM 5949 C C . ASP A 1 736 ? 50.449 21.030 -61.571 1.00 36.87 733 ASP A C 1
ATOM 5950 O O . ASP A 1 736 ? 50.659 22.014 -60.844 1.00 38.34 733 ASP A O 1
ATOM 5955 N N . ALA A 1 737 ? 49.387 20.233 -61.405 1.00 35.63 734 ALA A N 1
ATOM 5956 C CA . ALA A 1 737 ? 48.378 20.530 -60.391 1.00 37.89 734 ALA A CA 1
ATOM 5957 C C . ALA A 1 737 ? 48.956 20.419 -58.982 1.00 41.40 734 ALA A C 1
ATOM 5958 O O . ALA A 1 737 ? 48.606 21.208 -58.096 1.00 37.00 734 ALA A O 1
ATOM 5960 N N . VAL A 1 738 ? 49.842 19.446 -58.755 1.00 34.06 735 VAL A N 1
ATOM 5961 C CA . VAL A 1 738 ? 50.519 19.331 -57.462 1.00 34.99 735 VAL A CA 1
ATOM 5962 C C . VAL A 1 738 ? 51.486 20.496 -57.264 1.00 35.41 735 VAL A C 1
ATOM 5963 O O . VAL A 1 738 ? 51.596 21.055 -56.164 1.00 38.36 735 VAL A O 1
ATOM 5967 N N . GLU A 1 739 ? 52.182 20.900 -58.331 1.00 35.97 736 GLU A N 1
ATOM 5968 C CA . GLU A 1 739 ? 53.151 21.983 -58.212 1.00 40.76 736 GLU A CA 1
ATOM 5969 C C . GLU A 1 739 ? 52.480 23.297 -57.805 1.00 43.79 736 GLU A C 1
ATOM 5970 O O . GLU A 1 739 ? 53.041 24.075 -57.021 1.00 38.72 736 GLU A O 1
ATOM 5976 N N . THR A 1 740 ? 51.287 23.578 -58.343 1.00 43.98 737 THR A N 1
ATOM 5977 C CA . THR A 1 740 ? 50.623 24.848 -58.059 1.00 53.44 737 THR A CA 1
ATOM 5978 C C . THR A 1 740 ? 49.818 24.835 -56.774 1.00 49.17 737 THR A C 1
ATOM 5979 O O . THR A 1 740 ? 49.322 25.892 -56.374 1.00 53.52 737 THR A O 1
ATOM 5983 N N . GLY A 1 741 ? 49.658 23.682 -56.135 1.00 46.55 738 GLY A N 1
ATOM 5984 C CA . GLY A 1 741 ? 48.830 23.596 -54.956 1.00 49.02 738 GLY A CA 1
ATOM 5985 C C . GLY A 1 741 ? 47.352 23.425 -55.213 1.00 47.73 738 GLY A C 1
ATOM 5986 O O . GLY A 1 741 ? 46.559 23.606 -54.287 1.00 47.13 738 GLY A O 1
ATOM 5987 N N . LYS A 1 742 ? 46.945 23.088 -56.435 1.00 41.33 739 LYS A N 1
ATOM 5988 C CA . LYS A 1 742 ? 45.547 22.739 -56.653 1.00 34.95 739 LYS A CA 1
ATOM 5989 C C . LYS A 1 742 ? 45.260 21.290 -56.315 1.00 33.86 739 LYS A C 1
ATOM 5990 O O . LYS A 1 742 ? 44.100 20.932 -56.072 1.00 41.76 739 LYS A O 1
ATOM 5996 N N . LEU A 1 743 ? 46.283 20.444 -56.267 1.00 34.85 740 LEU A N 1
ATOM 5997 C CA . LEU A 1 743 ? 46.093 19.034 -55.979 1.00 34.22 740 LEU A CA 1
ATOM 5998 C C . LEU A 1 743 ? 47.065 18.626 -54.889 1.00 36.53 740 LEU A C 1
ATOM 5999 O O . LEU A 1 743 ? 48.278 18.801 -55.046 1.00 35.59 740 LEU A O 1
ATOM 6004 N N . TYR A 1 744 ? 46.523 18.112 -53.784 1.00 32.29 741 TYR A N 1
ATOM 6005 C CA . TYR A 1 744 ? 47.305 17.458 -52.738 1.00 33.06 741 TYR A CA 1
ATOM 6006 C C . TYR A 1 744 ? 47.295 15.973 -53.046 1.00 31.41 741 TYR A C 1
ATOM 6007 O O . TYR A 1 744 ? 46.239 15.333 -53.009 1.00 34.62 741 TYR A O 1
ATOM 6016 N N . LEU A 1 745 ? 48.453 15.425 -53.384 1.00 31.19 742 LEU A N 1
ATOM 6017 C CA . LEU A 1 745 ? 48.533 14.057 -53.870 1.00 31.81 742 LEU A CA 1
ATOM 6018 C C . LEU A 1 745 ? 49.259 13.207 -52.833 1.00 30.31 742 LEU A C 1
ATOM 6019 O O . LEU A 1 745 ? 50.353 13.571 -52.399 1.00 33.08 742 LEU A O 1
ATOM 6024 N N . PHE A 1 746 ? 48.654 12.074 -52.456 1.00 29.56 743 PHE A N 1
ATOM 6025 C CA . PHE A 1 746 ? 49.213 11.155 -51.473 1.00 31.91 743 PHE A CA 1
ATOM 6026 C C . PHE A 1 746 ? 49.220 9.749 -52.046 1.00 31.95 743 PHE A C 1
ATOM 6027 O O . PHE A 1 746 ? 48.211 9.305 -52.595 1.00 35.29 743 PHE A O 1
ATOM 6035 N N . GLN A 1 747 ? 50.323 9.025 -51.870 1.00 28.83 744 GLN A N 1
ATOM 6036 C CA . GLN A 1 747 ? 50.261 7.592 -52.124 1.00 32.88 744 GLN A CA 1
ATOM 6037 C C . GLN A 1 747 ? 49.491 6.922 -50.997 1.00 35.16 744 GLN A C 1
ATOM 6038 O O . GLN A 1 747 ? 49.761 7.167 -49.817 1.00 33.43 744 GLN A O 1
ATOM 6044 N N . ILE A 1 748 ? 48.520 6.095 -51.370 1.00 31.29 745 ILE A N 1
ATOM 6045 C CA . ILE A 1 748 ? 47.789 5.256 -50.427 1.00 33.80 745 ILE A CA 1
ATOM 6046 C C . ILE A 1 748 ? 48.659 4.030 -50.165 1.00 35.32 745 ILE A C 1
ATOM 6047 O O . ILE A 1 748 ? 48.922 3.244 -51.081 1.00 32.28 745 ILE A O 1
ATOM 6052 N N . TYR A 1 749 ? 49.138 3.876 -48.921 1.00 30.82 746 TYR A N 1
ATOM 6053 C CA . TYR A 1 749 ? 50.289 3.018 -48.666 1.00 28.01 746 TYR A CA 1
ATOM 6054 C C . TYR A 1 749 ? 50.048 2.066 -47.504 1.00 30.09 746 TYR A C 1
ATOM 6055 O O . TYR A 1 749 ? 49.503 2.453 -46.465 1.00 31.00 746 TYR A O 1
ATOM 6064 N N . ASN A 1 750 ? 50.485 0.821 -47.691 1.00 33.29 747 ASN A N 1
ATOM 6065 C CA . ASN A 1 750 ? 50.816 -0.084 -46.595 1.00 34.24 747 ASN A CA 1
ATOM 6066 C C . ASN A 1 750 ? 52.012 -0.891 -47.082 1.00 37.31 747 ASN A C 1
ATOM 6067 O O . ASN A 1 750 ? 52.421 -0.769 -48.242 1.00 32.08 747 ASN A O 1
ATOM 6072 N N . LYS A 1 751 ? 52.577 -1.731 -46.207 1.00 30.81 748 LYS A N 1
ATOM 6073 C CA . LYS A 1 751 ? 53.859 -2.348 -46.541 1.00 30.69 748 LYS A CA 1
ATOM 6074 C C . LYS A 1 751 ? 53.766 -3.348 -47.687 1.00 31.02 748 LYS A C 1
ATOM 6075 O O . LYS A 1 751 ? 54.803 -3.713 -48.251 1.00 30.41 748 LYS A O 1
ATOM 6081 N N . ASP A 1 752 ? 52.569 -3.796 -48.064 1.00 26.64 749 ASP A N 1
ATOM 6082 C CA . ASP A 1 752 ? 52.525 -4.647 -49.240 1.00 33.60 749 ASP A CA 1
ATOM 6083 C C . ASP A 1 752 ? 52.917 -3.901 -50.504 1.00 36.15 749 ASP A C 1
ATOM 6084 O O . ASP A 1 752 ? 53.157 -4.546 -51.525 1.00 31.80 749 ASP A O 1
ATOM 6089 N N . PHE A 1 753 ? 53.012 -2.572 -50.458 1.00 30.89 750 PHE A N 1
ATOM 6090 C CA . PHE A 1 753 ? 53.483 -1.795 -51.593 1.00 33.89 750 PHE A CA 1
ATOM 6091 C C . PHE A 1 753 ? 54.951 -1.418 -51.479 1.00 38.46 750 PHE A C 1
ATOM 6092 O O . PHE A 1 753 ? 55.458 -0.701 -52.343 1.00 36.94 750 PHE A O 1
ATOM 6100 N N . ALA A 1 754 ? 55.657 -1.906 -50.461 1.00 33.33 751 ALA A N 1
ATOM 6101 C CA . ALA A 1 754 ? 57.067 -1.562 -50.311 1.00 32.44 751 ALA A CA 1
ATOM 6102 C C . ALA A 1 754 ? 57.887 -2.139 -51.462 1.00 32.86 751 ALA A C 1
ATOM 6103 O O . ALA A 1 754 ? 57.523 -3.151 -52.063 1.00 32.68 751 ALA A O 1
ATOM 6105 N N . LYS A 1 755 ? 59.017 -1.484 -51.751 1.00 38.41 752 LYS A N 1
ATOM 6106 C CA . LYS A 1 755 ? 59.903 -1.926 -52.824 1.00 41.32 752 LYS A CA 1
ATOM 6107 C C . LYS A 1 755 ? 60.344 -3.375 -52.635 1.00 41.09 752 LYS A C 1
ATOM 6108 O O . LYS A 1 755 ? 60.378 -4.149 -53.598 1.00 36.96 752 LYS A O 1
ATOM 6110 N N . GLY A 1 756 ? 60.679 -3.768 -51.409 1.00 40.90 753 GLY A N 1
ATOM 6111 C CA . GLY A 1 756 ? 61.128 -5.120 -51.150 1.00 40.32 753 GLY A CA 1
ATOM 6112 C C . GLY A 1 756 ? 60.040 -6.133 -50.844 1.00 39.71 753 GLY A C 1
ATOM 6113 O O . GLY A 1 756 ? 60.358 -7.248 -50.414 1.00 36.22 753 GLY A O 1
ATOM 6114 N N . HIS A 1 757 ? 58.771 -5.785 -51.045 1.00 39.41 754 HIS A N 1
ATOM 6115 C CA . HIS A 1 757 ? 57.674 -6.729 -50.844 1.00 41.07 754 HIS A CA 1
ATOM 6116 C C . HIS A 1 757 ? 57.794 -7.919 -51.792 1.00 37.70 754 HIS A C 1
ATOM 6117 O O . HIS A 1 757 ? 58.080 -7.754 -52.976 1.00 32.01 754 HIS A O 1
ATOM 6124 N N . HIS A 1 758 ? 57.560 -9.130 -51.279 1.00 35.00 755 HIS A N 1
ATOM 6125 C CA . HIS A 1 758 ? 57.653 -10.310 -52.139 1.00 37.78 755 HIS A CA 1
ATOM 6126 C C . HIS A 1 758 ? 56.802 -11.467 -51.630 1.00 39.74 755 HIS A C 1
ATOM 6127 O O . HIS A 1 758 ? 56.698 -12.498 -52.292 1.00 35.77 755 HIS A O 1
ATOM 6134 N N . GLY A 1 759 ? 56.215 -11.332 -50.453 1.00 39.07 756 GLY A N 1
ATOM 6135 C CA . GLY A 1 759 ? 55.393 -12.375 -49.878 1.00 40.66 756 GLY A CA 1
ATOM 6136 C C . GLY A 1 759 ? 53.923 -12.178 -50.199 1.00 37.55 756 GLY A C 1
ATOM 6137 O O . GLY A 1 759 ? 53.548 -11.432 -51.105 1.00 32.69 756 GLY A O 1
ATOM 6138 N N . LYS A 1 760 ? 53.082 -12.866 -49.439 1.00 32.45 757 LYS A N 1
ATOM 6139 C CA . LYS A 1 760 ? 51.646 -12.706 -49.597 1.00 36.94 757 LYS A CA 1
ATOM 6140 C C . LYS A 1 760 ? 51.205 -11.344 -49.058 1.00 33.05 757 LYS A C 1
ATOM 6141 O O . LYS A 1 760 ? 51.846 -10.783 -48.170 1.00 37.73 757 LYS A O 1
ATOM 6147 N N . PRO A 1 761 ? 50.126 -10.784 -49.595 1.00 31.68 758 PRO A N 1
ATOM 6148 C CA . PRO A 1 761 ? 49.602 -9.526 -49.063 1.00 29.44 758 PRO A CA 1
ATOM 6149 C C . PRO A 1 761 ? 48.695 -9.760 -47.865 1.00 26.53 758 PRO A C 1
ATOM 6150 O O . PRO A 1 761 ? 48.174 -10.858 -47.648 1.00 31.78 758 PRO A O 1
ATOM 6154 N N . ASN A 1 762 ? 48.493 -8.688 -47.093 1.00 28.09 759 ASN A N 1
ATOM 6155 C CA . ASN A 1 762 ? 47.415 -8.670 -46.113 1.00 28.41 759 ASN A CA 1
ATOM 6156 C C . ASN A 1 762 ? 46.081 -8.906 -46.800 1.00 28.25 759 ASN A C 1
ATOM 6157 O O . ASN A 1 762 ? 45.874 -8.499 -47.951 1.00 31.09 759 ASN A O 1
ATOM 6162 N N . LEU A 1 763 ? 45.160 -9.556 -46.079 1.00 27.69 760 LEU A N 1
ATOM 6163 C CA . LEU A 1 763 ? 43.782 -9.643 -46.553 1.00 28.74 760 LEU A CA 1
ATOM 6164 C C . LEU A 1 763 ? 43.264 -8.283 -46.992 1.00 26.86 760 LEU A C 1
ATOM 6165 O O . LEU A 1 763 ? 42.638 -8.159 -48.051 1.00 30.27 760 LEU A O 1
ATOM 6170 N N . HIS A 1 764 ? 43.522 -7.241 -46.200 1.00 27.39 761 HIS A N 1
ATOM 6171 C CA . HIS A 1 764 ? 42.957 -5.936 -46.534 1.00 26.62 761 HIS A CA 1
ATOM 6172 C C . HIS A 1 764 ? 43.518 -5.399 -47.846 1.00 30.59 761 HIS A C 1
ATOM 6173 O O . HIS A 1 764 ? 42.821 -4.689 -48.574 1.00 26.22 761 HIS A O 1
ATOM 6180 N N . THR A 1 765 ? 44.785 -5.686 -48.138 1.00 25.79 762 THR A N 1
ATOM 6181 C CA . THR A 1 765 ? 45.348 -5.296 -49.426 1.00 26.98 762 THR A CA 1
ATOM 6182 C C . THR A 1 765 ? 44.664 -6.043 -50.559 1.00 29.56 762 THR A C 1
ATOM 6183 O O . THR A 1 765 ? 44.410 -5.478 -51.635 1.00 33.28 762 THR A O 1
ATOM 6187 N N . LEU A 1 766 ? 44.337 -7.313 -50.325 1.00 29.97 763 LEU A N 1
ATOM 6188 C CA . LEU A 1 766 ? 43.624 -8.094 -51.326 1.00 29.73 763 LEU A CA 1
ATOM 6189 C C . LEU A 1 766 ? 42.221 -7.550 -51.554 1.00 30.74 763 LEU A C 1
ATOM 6190 O O . LEU A 1 766 ? 41.753 -7.502 -52.699 1.00 31.52 763 LEU A O 1
ATOM 6195 N N . TYR A 1 767 ? 41.526 -7.137 -50.485 1.00 27.62 764 TYR A N 1
ATOM 6196 C CA . TYR A 1 767 ? 40.224 -6.504 -50.691 1.00 28.19 764 TYR A CA 1
ATOM 6197 C C . TYR A 1 767 ? 40.354 -5.298 -51.614 1.00 28.60 764 TYR A C 1
ATOM 6198 O O . TYR A 1 767 ? 39.511 -5.088 -52.492 1.00 28.94 764 TYR A O 1
ATOM 6207 N N . TRP A 1 768 ? 41.395 -4.481 -51.397 1.00 27.27 765 TRP A N 1
ATOM 6208 C CA . TRP A 1 768 ? 41.574 -3.231 -52.124 1.00 27.79 765 TRP A CA 1
ATOM 6209 C C . TRP A 1 768 ? 41.981 -3.474 -53.577 1.00 32.52 765 TRP A C 1
ATOM 6210 O O . TRP A 1 768 ? 41.394 -2.889 -54.490 1.00 31.59 765 TRP A O 1
ATOM 6221 N N . THR A 1 769 ? 42.986 -4.322 -53.817 1.00 28.72 766 THR A N 1
ATOM 6222 C CA . THR A 1 769 ? 43.351 -4.599 -55.204 1.00 34.08 766 THR A CA 1
ATOM 6223 C C . THR A 1 769 ? 42.265 -5.401 -55.910 1.00 32.98 766 THR A C 1
ATOM 6224 O O . THR A 1 769 ? 42.056 -5.236 -57.117 1.00 33.00 766 THR A O 1
ATOM 6228 N N . GLY A 1 770 ? 41.534 -6.230 -55.172 1.00 31.67 767 GLY A N 1
ATOM 6229 C CA . GLY A 1 770 ? 40.371 -6.890 -55.749 1.00 32.56 767 GLY A CA 1
ATOM 6230 C C . GLY A 1 770 ? 39.292 -5.909 -56.174 1.00 34.61 767 GLY A C 1
ATOM 6231 O O . GLY A 1 770 ? 38.672 -6.072 -57.229 1.00 32.30 767 GLY A O 1
ATOM 6232 N N . LEU A 1 771 ? 39.063 -4.870 -55.362 1.00 28.16 768 LEU A N 1
ATOM 6233 C CA . LEU A 1 771 ? 38.090 -3.832 -55.700 1.00 26.31 768 LEU A CA 1
ATOM 6234 C C . LEU A 1 771 ? 38.364 -3.220 -57.075 1.00 33.83 768 LEU A C 1
ATOM 6235 O O . LEU A 1 771 ? 37.433 -2.988 -57.863 1.00 31.80 768 LEU A O 1
ATOM 6240 N N . PHE A 1 772 ? 39.627 -2.935 -57.378 1.00 31.18 769 PHE A N 1
ATOM 6241 C CA . PHE A 1 772 ? 39.968 -2.264 -58.634 1.00 27.75 769 PHE A CA 1
ATOM 6242 C C . PHE A 1 772 ? 40.404 -3.229 -59.738 1.00 39.86 769 PHE A C 1
ATOM 6243 O O . PHE A 1 772 ? 40.881 -2.779 -60.790 1.00 39.07 769 PHE A O 1
ATOM 6251 N N . SER A 1 773 ? 40.212 -4.529 -59.550 1.00 33.54 770 SER A N 1
ATOM 6252 C CA . SER A 1 773 ? 40.544 -5.490 -60.598 1.00 35.05 770 SER A CA 1
ATOM 6253 C C . SER A 1 773 ? 39.540 -5.420 -61.756 1.00 34.28 770 SER A C 1
ATOM 6254 O O . SER A 1 773 ? 38.399 -4.979 -61.580 1.00 31.97 770 SER A O 1
ATOM 6257 N N . PRO A 1 774 ? 39.948 -5.855 -62.959 1.00 38.69 771 PRO A N 1
ATOM 6258 C CA . PRO A 1 774 ? 39.015 -5.810 -64.106 1.00 39.48 771 PRO A CA 1
ATOM 6259 C C . PRO A 1 774 ? 37.728 -6.590 -63.882 1.00 30.25 771 PRO A C 1
ATOM 6260 O O . PRO A 1 774 ? 36.648 -6.115 -64.261 1.00 32.99 771 PRO A O 1
ATOM 6264 N N . GLU A 1 775 ? 37.821 -7.782 -63.284 1.00 26.97 772 GLU A N 1
ATOM 6265 C CA . GLU A 1 775 ? 36.634 -8.592 -63.028 1.00 30.92 772 GLU A CA 1
ATOM 6266 C C . GLU A 1 775 ? 35.670 -7.866 -62.100 1.00 37.48 772 GLU A C 1
ATOM 6267 O O . GLU A 1 775 ? 34.453 -7.885 -62.318 1.00 31.76 772 GLU A O 1
ATOM 6273 N N . ASN A 1 776 ? 36.193 -7.217 -61.055 1.00 32.28 773 ASN A N 1
ATOM 6274 C CA . ASN A 1 776 ? 35.306 -6.471 -60.164 1.00 28.31 773 ASN A CA 1
ATOM 6275 C C . ASN A 1 776 ? 34.747 -5.237 -60.847 1.00 31.15 773 ASN A C 1
ATOM 6276 O O . ASN A 1 776 ? 33.605 -4.845 -60.587 1.00 35.07 773 ASN A O 1
ATOM 6281 N N . LEU A 1 777 ? 35.548 -4.571 -61.685 1.00 30.36 774 LEU A N 1
ATOM 6282 C CA . LEU A 1 777 ? 35.014 -3.403 -62.378 1.00 34.78 774 LEU A CA 1
ATOM 6283 C C . LEU A 1 777 ? 33.906 -3.799 -63.350 1.00 39.11 774 LEU A C 1
ATOM 6284 O O . LEU A 1 777 ? 32.943 -3.040 -63.525 1.00 37.08 774 LEU A O 1
ATOM 6289 N N . ALA A 1 778 ? 34.013 -4.990 -63.953 1.00 35.95 775 ALA A N 1
ATOM 6290 C CA . ALA A 1 778 ? 32.993 -5.477 -64.883 1.00 43.73 775 ALA A CA 1
ATOM 6291 C C . ALA A 1 778 ? 31.722 -5.928 -64.170 1.00 45.02 775 ALA A C 1
ATOM 6292 O O . ALA A 1 778 ? 30.629 -5.786 -64.726 1.00 39.86 775 ALA A O 1
ATOM 6294 N N . LYS A 1 779 ? 31.832 -6.486 -62.957 1.00 34.95 776 LYS A N 1
ATOM 6295 C CA . LYS A 1 779 ? 30.645 -6.897 -62.203 1.00 33.35 776 LYS A CA 1
ATOM 6296 C C . LYS A 1 779 ? 30.975 -6.799 -60.715 1.00 33.70 776 LYS A C 1
ATOM 6297 O O . LYS A 1 779 ? 31.854 -7.514 -60.231 1.00 33.64 776 LYS A O 1
ATOM 6303 N N . THR A 1 780 ? 30.279 -5.920 -60.005 1.00 30.11 777 THR A N 1
ATOM 6304 C CA . THR A 1 780 ? 30.727 -5.483 -58.681 1.00 29.79 777 THR A CA 1
ATOM 6305 C C . THR A 1 780 ? 30.502 -6.572 -57.633 1.00 29.64 777 THR A C 1
ATOM 6306 O O . THR A 1 780 ? 29.356 -6.922 -57.329 1.00 35.01 777 THR A O 1
ATOM 6310 N N . SER A 1 781 ? 31.593 -7.120 -57.087 1.00 30.89 778 SER A N 1
ATOM 6311 C CA . SER A 1 781 ? 31.535 -7.821 -55.804 1.00 34.30 778 SER A CA 1
ATOM 6312 C C . SER A 1 781 ? 31.872 -6.902 -54.637 1.00 28.07 778 SER A C 1
ATOM 6313 O O . SER A 1 781 ? 31.318 -7.053 -53.542 1.00 30.97 778 SER A O 1
ATOM 6316 N N . ILE A 1 782 ? 32.806 -5.982 -54.837 1.00 28.76 779 ILE A N 1
ATOM 6317 C CA . ILE A 1 782 ? 33.247 -5.066 -53.794 1.00 27.06 779 ILE A CA 1
ATOM 6318 C C . ILE A 1 782 ? 32.994 -3.643 -54.268 1.00 29.53 779 ILE A C 1
ATOM 6319 O O . ILE A 1 782 ? 33.529 -3.225 -55.303 1.00 26.68 779 ILE A O 1
ATOM 6324 N N . LYS A 1 783 ? 32.203 -2.891 -53.500 1.00 24.74 780 LYS A N 1
ATOM 6325 C CA . LYS A 1 783 ? 31.984 -1.470 -53.753 1.00 24.86 780 LYS A CA 1
ATOM 6326 C C . LYS A 1 783 ? 32.879 -0.604 -52.868 1.00 31.55 780 LYS A C 1
ATOM 6327 O O . LYS A 1 783 ? 33.072 -0.893 -51.677 1.00 28.45 780 LYS A O 1
ATOM 6333 N N . LEU A 1 784 ? 33.402 0.473 -53.455 1.00 29.42 781 LEU A N 1
ATOM 6334 C CA . LEU A 1 784 ? 34.066 1.540 -52.709 1.00 27.59 781 LEU A CA 1
ATOM 6335 C C . LEU A 1 784 ? 33.019 2.494 -52.147 1.00 31.06 781 LEU A C 1
ATOM 6336 O O . LEU A 1 784 ? 32.184 3.002 -52.896 1.00 27.86 781 LEU A O 1
ATOM 6341 N N . ASN A 1 785 ? 33.044 2.739 -50.829 1.00 25.04 782 ASN A N 1
ATOM 6342 C CA . ASN A 1 785 ? 32.027 3.581 -50.216 1.00 25.19 782 ASN A CA 1
ATOM 6343 C C . ASN A 1 785 ? 32.542 4.978 -49.941 1.00 25.41 782 ASN A C 1
ATOM 6344 O O . ASN A 1 785 ? 33.745 5.205 -49.800 1.00 25.37 782 ASN A O 1
ATOM 6349 N N . GLY A 1 786 ? 31.599 5.918 -49.848 1.00 25.79 783 GLY A N 1
ATOM 6350 C CA . GLY A 1 786 ? 31.882 7.254 -49.385 1.00 26.11 783 GLY A CA 1
ATOM 6351 C C . GLY A 1 786 ? 32.085 7.287 -47.869 1.00 33.87 783 GLY A C 1
ATOM 6352 O O . GLY A 1 786 ? 32.258 6.263 -47.209 1.00 29.63 783 GLY A O 1
ATOM 6353 N N . GLN A 1 787 ? 32.061 8.503 -47.325 1.00 27.39 784 GLN A N 1
ATOM 6354 C CA . GLN A 1 787 ? 32.350 8.762 -45.897 1.00 31.90 784 GLN A CA 1
ATOM 6355 C C . GLN A 1 787 ? 33.711 8.200 -45.500 1.00 35.60 784 GLN A C 1
ATOM 6356 O O . GLN A 1 787 ? 33.854 7.499 -44.492 1.00 30.71 784 GLN A O 1
ATOM 6362 N N . ALA A 1 788 ? 34.707 8.472 -46.334 1.00 28.09 785 ALA A N 1
ATOM 6363 C CA . ALA A 1 788 ? 36.093 8.206 -45.997 1.00 30.34 785 ALA A CA 1
ATOM 6364 C C . ALA A 1 788 ? 36.607 9.319 -45.087 1.00 29.96 785 ALA A C 1
ATOM 6365 O O . ALA A 1 788 ? 36.023 10.396 -45.001 1.00 31.48 785 ALA A O 1
ATOM 6367 N N . GLU A 1 789 ? 37.709 9.053 -44.396 1.00 27.97 786 GLU A N 1
ATOM 6368 C CA . GLU A 1 789 ? 38.237 10.033 -43.456 1.00 30.82 786 GLU A CA 1
ATOM 6369 C C . GLU A 1 789 ? 39.751 10.087 -43.550 1.00 26.94 786 GLU A C 1
ATOM 6370 O O . GLU A 1 789 ? 40.410 9.065 -43.747 1.00 30.16 786 GLU A O 1
ATOM 6376 N N . LEU A 1 790 ? 40.292 11.283 -43.364 1.00 28.80 787 LEU A N 1
ATOM 6377 C CA . LEU A 1 790 ? 41.727 11.517 -43.287 1.00 31.58 787 LEU A CA 1
ATOM 6378 C C . LEU A 1 790 ? 42.096 11.989 -41.882 1.00 32.75 787 LEU A C 1
ATOM 6379 O O . LEU A 1 790 ? 41.354 12.764 -41.269 1.00 31.00 787 LEU A O 1
ATOM 6384 N N . PHE A 1 791 ? 43.248 11.535 -41.387 1.00 31.75 788 PHE A N 1
ATOM 6385 C CA . PHE A 1 791 ? 43.743 11.893 -40.062 1.00 31.67 788 PHE A CA 1
ATOM 6386 C C . PHE A 1 791 ? 45.201 12.299 -40.155 1.00 34.18 788 PHE A C 1
ATOM 6387 O O . PHE A 1 791 ? 45.933 11.851 -41.044 1.00 31.85 788 PHE A O 1
ATOM 6395 N N . TYR A 1 792 ? 45.604 13.170 -39.235 1.00 29.84 789 TYR A N 1
ATOM 6396 C CA . TYR A 1 792 ? 46.997 13.486 -38.955 1.00 30.46 789 TYR A CA 1
ATOM 6397 C C . TYR A 1 792 ? 47.337 12.916 -37.578 1.00 35.76 789 TYR A C 1
ATOM 6398 O O . TYR A 1 792 ? 46.609 13.173 -36.617 1.00 31.13 789 TYR A O 1
ATOM 6407 N N . ARG A 1 793 ? 48.425 12.151 -37.478 1.00 34.29 790 ARG A N 1
ATOM 6408 C CA . ARG A 1 793 ? 48.861 11.572 -36.196 1.00 35.96 790 ARG A CA 1
ATOM 6409 C C . ARG A 1 793 ? 50.235 12.126 -35.870 1.00 39.00 790 ARG A C 1
ATOM 6410 O O . ARG A 1 793 ? 51.234 11.699 -36.475 1.00 37.36 790 ARG A O 1
ATOM 6418 N N . PRO A 1 794 ? 50.340 13.085 -34.950 1.00 43.27 791 PRO A N 1
ATOM 6419 C CA . PRO A 1 794 ? 51.662 13.599 -34.571 1.00 46.94 791 PRO A CA 1
ATOM 6420 C C . PRO A 1 794 ? 52.491 12.484 -33.958 1.00 32.70 791 PRO A C 1
ATOM 6421 O O . PRO A 1 794 ? 51.953 11.514 -33.434 1.00 32.84 791 PRO A O 1
ATOM 6425 N N . LYS A 1 795 ? 53.812 12.619 -34.048 1.00 44.50 792 LYS A N 1
ATOM 6426 C CA . LYS A 1 795 ? 54.687 11.597 -33.492 1.00 48.65 792 LYS A CA 1
ATOM 6427 C C . LYS A 1 795 ? 54.439 11.452 -31.991 1.00 45.16 792 LYS A C 1
ATOM 6428 O O . LYS A 1 795 ? 53.991 12.384 -31.319 1.00 47.05 792 LYS A O 1
ATOM 6434 N N . SER A 1 796 ? 54.685 10.244 -31.479 1.00 48.36 793 SER A N 1
ATOM 6435 C CA . SER A 1 796 ? 54.394 9.925 -30.087 1.00 53.69 793 SER A CA 1
ATOM 6436 C C . SER A 1 796 ? 55.436 9.041 -29.414 1.00 62.95 793 SER A C 1
ATOM 6437 O O . SER A 1 796 ? 55.228 8.662 -28.257 1.00 66.53 793 SER A O 1
ATOM 6440 N N . ARG A 1 797 ? 56.530 8.686 -30.089 1.00 68.78 794 ARG A N 1
ATOM 6441 C CA . ARG A 1 797 ? 57.619 7.926 -29.485 1.00 73.42 794 ARG A CA 1
ATOM 6442 C C . ARG A 1 797 ? 58.945 8.520 -29.937 1.00 83.13 794 ARG A C 1
ATOM 6443 O O . ARG A 1 797 ? 59.014 9.250 -30.933 1.00 82.37 794 ARG A O 1
ATOM 6451 N N . MET A 1 798 ? 60.007 8.186 -29.203 1.00 80.32 795 MET A N 1
ATOM 6452 C CA . MET A 1 798 ? 61.354 8.624 -29.573 1.00 76.53 795 MET A CA 1
ATOM 6453 C C . MET A 1 798 ? 62.133 7.559 -30.345 1.00 66.49 795 MET A C 1
ATOM 6454 O O . MET A 1 798 ? 63.050 7.880 -31.111 1.00 65.93 795 MET A O 1
ATOM 6459 N N . MET A 1 801 ? 64.370 3.256 -28.533 1.00 85.02 798 MET A N 1
ATOM 6460 C CA . MET A 1 801 ? 64.977 1.927 -28.572 1.00 91.19 798 MET A CA 1
ATOM 6461 C C . MET A 1 801 ? 65.173 1.457 -30.016 1.00 94.88 798 MET A C 1
ATOM 6462 O O . MET A 1 801 ? 64.206 1.310 -30.772 1.00 98.00 798 MET A O 1
ATOM 6467 N N . ALA A 1 802 ? 66.425 1.209 -30.394 1.00 89.85 799 ALA A N 1
ATOM 6468 C CA . ALA A 1 802 ? 66.728 0.832 -31.765 1.00 86.54 799 ALA A CA 1
ATOM 6469 C C . ALA A 1 802 ? 67.957 -0.063 -31.798 1.00 82.42 799 ALA A C 1
ATOM 6470 O O . ALA A 1 802 ? 68.814 -0.017 -30.910 1.00 81.18 799 ALA A O 1
ATOM 6472 N N . HIS A 1 803 ? 68.029 -0.880 -32.848 1.00 71.04 800 HIS A N 1
ATOM 6473 C CA . HIS A 1 803 ? 69.215 -1.679 -33.148 1.00 72.49 800 HIS A CA 1
ATOM 6474 C C . HIS A 1 803 ? 70.104 -0.855 -34.076 1.00 78.79 800 HIS A C 1
ATOM 6475 O O . HIS A 1 803 ? 69.830 -0.741 -35.274 1.00 74.48 800 HIS A O 1
ATOM 6482 N N . ARG A 1 804 ? 71.158 -0.260 -33.513 1.00 84.05 801 ARG A N 1
ATOM 6483 C CA . ARG A 1 804 ? 72.077 0.574 -34.279 1.00 88.40 801 ARG A CA 1
ATOM 6484 C C . ARG A 1 804 ? 72.982 -0.286 -35.162 1.00 90.58 801 ARG A C 1
ATOM 6485 O O . ARG A 1 804 ? 73.066 -1.508 -35.017 1.00 91.28 801 ARG A O 1
ATOM 6493 N N . LEU A 1 805 ? 73.704 0.390 -36.060 1.00 89.95 802 LEU A N 1
ATOM 6494 C CA . LEU A 1 805 ? 74.330 -0.292 -37.190 1.00 88.31 802 LEU A CA 1
ATOM 6495 C C . LEU A 1 805 ? 75.496 -1.185 -36.761 1.00 83.06 802 LEU A C 1
ATOM 6496 O O . LEU A 1 805 ? 75.702 -2.258 -37.339 1.00 91.73 802 LEU A O 1
ATOM 6501 N N . GLY A 1 806 ? 76.268 -0.775 -35.763 1.00 69.61 803 GLY A N 1
ATOM 6502 C CA . GLY A 1 806 ? 77.385 -1.610 -35.361 1.00 78.83 803 GLY A CA 1
ATOM 6503 C C . GLY A 1 806 ? 77.076 -2.730 -34.384 1.00 79.27 803 GLY A C 1
ATOM 6504 O O . GLY A 1 806 ? 77.999 -3.417 -33.936 1.00 81.07 803 GLY A O 1
ATOM 6505 N N . GLU A 1 807 ? 75.803 -2.942 -34.054 1.00 71.07 804 GLU A N 1
ATOM 6506 C CA . GLU A 1 807 ? 75.374 -3.887 -33.034 1.00 63.84 804 GLU A CA 1
ATOM 6507 C C . GLU A 1 807 ? 75.019 -5.237 -33.656 1.00 67.08 804 GLU A C 1
ATOM 6508 O O . GLU A 1 807 ? 75.139 -5.451 -34.866 1.00 58.96 804 GLU A O 1
ATOM 6514 N N . LYS A 1 808 ? 74.553 -6.164 -32.818 1.00 59.82 805 LYS A N 1
ATOM 6515 C CA . LYS A 1 808 ? 74.058 -7.446 -33.297 1.00 54.95 805 LYS A CA 1
ATOM 6516 C C . LYS A 1 808 ? 72.621 -7.663 -32.843 1.00 49.88 805 LYS A C 1
ATOM 6517 O O . LYS A 1 808 ? 72.183 -7.138 -31.814 1.00 50.30 805 LYS A O 1
ATOM 6523 N N . MET A 1 809 ? 71.875 -8.409 -33.653 1.00 42.81 806 MET A N 1
ATOM 6524 C CA . MET A 1 809 ? 70.530 -8.833 -33.315 1.00 44.07 806 MET A CA 1
ATOM 6525 C C . MET A 1 809 ? 70.528 -10.342 -33.128 1.00 44.61 806 MET A C 1
ATOM 6526 O O . MET A 1 809 ? 71.369 -11.053 -33.687 1.00 44.72 806 MET A O 1
ATOM 6531 N N . LEU A 1 810 ? 69.575 -10.821 -32.339 1.00 37.09 807 LEU A N 1
ATOM 6532 C CA . LEU A 1 810 ? 69.500 -12.220 -31.940 1.00 36.69 807 LEU A CA 1
ATOM 6533 C C . LEU A 1 810 ? 68.171 -12.803 -32.404 1.00 34.00 807 LEU A C 1
ATOM 6534 O O . LEU A 1 810 ? 67.109 -12.302 -32.027 1.00 36.87 807 LEU A O 1
ATOM 6539 N N . ASN A 1 811 ? 68.222 -13.849 -33.224 1.00 36.57 808 ASN A N 1
ATOM 6540 C CA . ASN A 1 811 ? 66.993 -14.552 -33.574 1.00 34.46 808 ASN A CA 1
ATOM 6541 C C . ASN A 1 811 ? 66.371 -15.199 -32.341 1.00 37.15 808 ASN A C 1
ATOM 6542 O O . ASN A 1 811 ? 67.078 -15.704 -31.463 1.00 35.91 808 ASN A O 1
ATOM 6547 N N . LYS A 1 812 ? 65.033 -15.197 -32.281 1.00 37.92 809 LYS A N 1
ATOM 6548 C CA . LYS A 1 812 ? 64.359 -15.858 -31.165 1.00 42.28 809 LYS A CA 1
ATOM 6549 C C . LYS A 1 812 ? 64.435 -17.371 -31.273 1.00 43.88 809 LYS A C 1
ATOM 6550 O O . LYS A 1 812 ? 64.327 -18.058 -30.256 1.00 43.49 809 LYS A O 1
ATOM 6552 N N . LYS A 1 813 ? 64.617 -17.909 -32.478 1.00 43.30 810 LYS A N 1
ATOM 6553 C CA . LYS A 1 813 ? 64.742 -19.347 -32.660 1.00 47.45 810 LYS A CA 1
ATOM 6554 C C . LYS A 1 813 ? 66.202 -19.733 -32.890 1.00 50.04 810 LYS A C 1
ATOM 6555 O O . LYS A 1 813 ? 66.994 -18.972 -33.457 1.00 47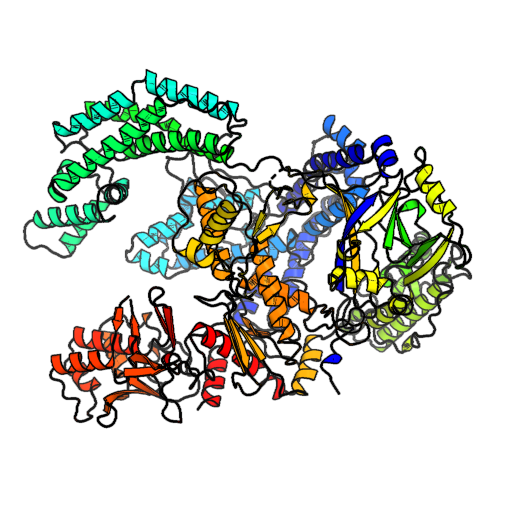.06 810 LYS A O 1
ATOM 6561 N N . LEU A 1 814 ? 66.559 -20.923 -32.418 1.00 47.47 811 LEU A N 1
ATOM 6562 C CA . LEU A 1 814 ? 67.934 -21.388 -32.521 1.00 46.46 811 LEU A CA 1
ATOM 6563 C C . LEU A 1 814 ? 68.253 -21.799 -33.953 1.00 48.16 811 LEU A C 1
ATOM 6564 O O . LEU A 1 814 ? 67.424 -21.692 -34.862 1.00 52.06 811 LEU A O 1
ATOM 6569 N N . LYS A 1 815 ? 69.477 -22.301 -34.137 1.00 56.14 812 LYS A N 1
ATOM 6570 C CA . LYS A 1 815 ? 69.975 -22.668 -35.460 1.00 63.35 812 LYS A CA 1
ATOM 6571 C C . LYS A 1 815 ? 69.029 -23.610 -36.199 1.00 63.79 812 LYS A C 1
ATOM 6572 O O . LYS A 1 815 ? 68.907 -23.529 -37.425 1.00 65.58 812 LYS A O 1
ATOM 6578 N N . ASP A 1 816 ? 68.337 -24.492 -35.474 1.00 65.56 813 ASP A N 1
ATOM 6579 C CA . ASP A 1 816 ? 67.404 -25.418 -36.106 1.00 68.97 813 ASP A CA 1
ATOM 6580 C C . ASP A 1 816 ? 66.141 -24.734 -36.620 1.00 70.32 813 ASP A C 1
ATOM 6581 O O . ASP A 1 816 ? 65.320 -25.393 -37.269 1.00 68.73 813 ASP A O 1
ATOM 6586 N N . GLN A 1 817 ? 65.969 -23.441 -36.339 1.00 70.40 814 GLN A N 1
ATOM 6587 C CA . GLN A 1 817 ? 64.814 -22.652 -36.764 1.00 71.58 814 GLN A CA 1
ATOM 6588 C C . GLN A 1 817 ? 63.493 -23.204 -36.234 1.00 75.63 814 GLN A C 1
ATOM 6589 O O . GLN A 1 817 ? 62.427 -22.909 -36.786 1.00 73.70 814 GLN A O 1
ATOM 6595 N N . LYS A 1 818 ? 63.542 -23.986 -35.153 1.00 77.30 815 LYS A N 1
ATOM 6596 C CA . LYS A 1 818 ? 62.340 -24.502 -34.509 1.00 73.13 815 LYS A CA 1
ATOM 6597 C C . LYS A 1 818 ? 62.339 -24.158 -33.023 1.00 66.17 815 LYS A C 1
ATOM 6598 O O . LYS A 1 818 ? 61.352 -23.637 -32.495 1.00 68.47 815 LYS A O 1
ATOM 6600 N N . THR A 1 819 ? 63.446 -24.429 -32.353 1.00 59.81 816 THR A N 1
ATOM 6601 C CA . THR A 1 819 ? 63.525 -24.253 -30.906 1.00 61.35 816 THR A CA 1
ATOM 6602 C C . THR A 1 819 ? 63.633 -22.783 -30.526 1.00 56.25 816 THR A C 1
ATOM 6603 O O . THR A 1 819 ? 64.594 -22.116 -30.934 1.00 55.36 816 THR A O 1
ATOM 6607 N N . PRO A 1 820 ? 62.700 -22.247 -29.744 1.00 51.86 817 PRO A N 1
ATOM 6608 C CA . PRO A 1 820 ? 62.828 -20.867 -29.273 1.00 49.40 817 PRO A CA 1
ATOM 6609 C C . PRO A 1 820 ? 63.739 -20.771 -28.060 1.00 51.11 817 PRO A C 1
ATOM 6610 O O . PRO A 1 820 ? 63.852 -21.699 -27.257 1.00 54.93 817 PRO A O 1
ATOM 6614 N N . ILE A 1 821 ? 64.392 -19.621 -27.929 1.00 45.31 818 ILE A N 1
ATOM 6615 C CA . ILE A 1 821 ? 65.161 -19.301 -26.726 1.00 45.58 818 ILE A CA 1
ATOM 6616 C C . ILE A 1 821 ? 64.203 -18.817 -25.641 1.00 44.75 818 ILE A C 1
ATOM 6617 O O . ILE A 1 821 ? 63.447 -17.867 -25.879 1.00 42.31 818 ILE A O 1
ATOM 6622 N N . PRO A 1 822 ? 64.196 -19.413 -24.443 1.00 47.95 819 PRO A N 1
ATOM 6623 C CA . PRO A 1 822 ? 63.302 -18.914 -23.381 1.00 43.98 819 PRO A CA 1
ATOM 6624 C C . PRO A 1 822 ? 63.604 -17.460 -23.021 1.00 49.14 819 PRO A C 1
ATOM 6625 O O . PRO A 1 822 ? 64.741 -16.991 -23.132 1.00 44.37 819 PRO A O 1
ATOM 6629 N N . ASP A 1 823 ? 62.569 -16.762 -22.536 1.00 49.80 820 ASP A N 1
ATOM 6630 C CA . ASP A 1 823 ? 62.622 -15.304 -22.376 1.00 55.97 820 ASP A CA 1
ATOM 6631 C C . ASP A 1 823 ? 63.822 -14.833 -21.547 1.00 53.73 820 ASP A C 1
ATOM 6632 O O . ASP A 1 823 ? 64.506 -13.875 -21.931 1.00 53.02 820 ASP A O 1
ATOM 6634 N N . THR A 1 824 ? 64.085 -15.462 -20.394 1.00 60.29 821 THR A N 1
ATOM 6635 C CA . THR A 1 824 ? 65.181 -14.976 -19.548 1.00 60.45 821 THR A CA 1
ATOM 6636 C C . THR A 1 824 ? 66.533 -15.203 -20.208 1.00 57.48 821 THR A C 1
ATOM 6637 O O . THR A 1 824 ? 67.449 -14.374 -20.074 1.00 44.77 821 THR A O 1
ATOM 6641 N N . LEU A 1 825 ? 66.685 -16.331 -20.908 1.00 50.52 822 LEU A N 1
ATOM 6642 C CA . LEU A 1 825 ? 67.943 -16.583 -21.591 1.00 45.51 822 LEU A CA 1
ATOM 6643 C C . LEU A 1 825 ? 68.105 -15.657 -22.788 1.00 34.34 822 LEU A C 1
ATOM 6644 O O . LEU A 1 825 ? 69.232 -15.260 -23.110 1.00 41.05 822 LEU A O 1
ATOM 6649 N N . TYR A 1 826 ? 66.996 -15.282 -23.430 1.00 38.36 823 TYR A N 1
ATOM 6650 C CA . TYR A 1 826 ? 67.081 -14.446 -24.626 1.00 36.43 823 TYR A CA 1
ATOM 6651 C C . TYR A 1 826 ? 67.686 -13.089 -24.301 1.00 41.01 823 TYR A C 1
ATOM 6652 O O . TYR A 1 826 ? 68.597 -12.619 -24.991 1.00 41.89 823 TYR A O 1
ATOM 6661 N N . GLN A 1 827 ? 67.175 -12.433 -23.256 1.00 43.39 824 GLN A N 1
ATOM 6662 C CA . GLN A 1 827 ? 67.716 -11.137 -22.871 1.00 45.13 824 GLN A CA 1
ATOM 6663 C C . GLN A 1 827 ? 69.185 -11.254 -22.495 1.00 43.22 824 GLN A C 1
ATOM 6664 O O . GLN A 1 827 ? 70.006 -10.425 -22.904 1.00 46.46 824 GLN A O 1
ATOM 6670 N N . GLU A 1 828 ? 69.535 -12.275 -21.707 1.00 44.48 825 GLU A N 1
ATOM 6671 C CA . GLU A 1 828 ? 70.925 -12.453 -21.301 1.00 41.59 825 GLU A CA 1
ATOM 6672 C C . GLU A 1 828 ? 71.826 -12.688 -22.508 1.00 40.25 825 GLU A C 1
ATOM 6673 O O . GLU A 1 828 ? 72.898 -12.081 -22.619 1.00 40.01 825 GLU A O 1
ATOM 6679 N N . LEU A 1 829 ? 71.409 -13.564 -23.425 1.00 37.01 826 LEU A N 1
ATOM 6680 C CA . LEU A 1 829 ? 72.220 -13.818 -24.614 1.00 39.91 826 LEU A CA 1
ATOM 6681 C C . LEU A 1 829 ? 72.274 -12.605 -25.537 1.00 37.10 826 LEU A C 1
ATOM 6682 O O . LEU A 1 829 ? 73.293 -12.376 -26.196 1.00 40.97 826 LEU A O 1
ATOM 6687 N N . TYR A 1 830 ? 71.194 -11.824 -25.611 1.00 37.38 827 TYR A N 1
ATOM 6688 C CA . TYR A 1 830 ? 71.232 -10.634 -26.452 1.00 40.24 827 TYR A CA 1
ATOM 6689 C C . TYR A 1 830 ? 72.253 -9.639 -25.924 1.00 44.90 827 TYR A C 1
ATOM 6690 O O . TYR A 1 830 ? 73.034 -9.067 -26.698 1.00 37.60 827 TYR A O 1
ATOM 6699 N N . ASP A 1 831 ? 72.270 -9.429 -24.599 1.00 37.86 828 ASP A N 1
ATOM 6700 C CA . ASP A 1 831 ? 73.274 -8.556 -23.998 1.00 39.88 828 ASP A CA 1
ATOM 6701 C C . ASP A 1 831 ? 74.671 -9.098 -24.220 1.00 42.53 828 ASP A C 1
ATOM 6702 O O . ASP A 1 831 ? 75.600 -8.340 -24.536 1.00 40.52 828 ASP A O 1
ATOM 6707 N N . TYR A 1 832 ? 74.840 -10.412 -24.074 1.00 39.30 829 TYR A N 1
ATOM 6708 C CA . TYR A 1 832 ? 76.170 -11.004 -24.185 1.00 44.28 829 TYR A CA 1
ATOM 6709 C C . TYR A 1 832 ? 76.766 -10.792 -25.573 1.00 43.19 829 TYR A C 1
ATOM 6710 O O . TYR A 1 832 ? 77.913 -10.338 -25.705 1.00 42.16 829 TYR A O 1
ATOM 6719 N N . VAL A 1 833 ? 76.012 -11.137 -26.625 1.00 44.09 830 VAL A N 1
ATOM 6720 C CA . VAL A 1 833 ? 76.545 -11.008 -27.984 1.00 45.19 830 VAL A CA 1
ATOM 6721 C C . VAL A 1 833 ? 76.718 -9.554 -28.389 1.00 49.24 830 VAL A C 1
ATOM 6722 O O . VAL A 1 833 ? 77.410 -9.267 -29.371 1.00 48.19 830 VAL A O 1
ATOM 6726 N N . ASN A 1 834 ? 76.092 -8.625 -27.673 1.00 45.85 831 ASN A N 1
ATOM 6727 C CA . ASN A 1 834 ? 76.327 -7.205 -27.866 1.00 42.07 831 ASN A CA 1
ATOM 6728 C C . ASN A 1 834 ? 77.331 -6.637 -26.862 1.00 52.79 831 ASN A C 1
ATOM 6729 O O . ASN A 1 834 ? 77.468 -5.414 -26.760 1.00 51.82 831 ASN A O 1
ATOM 6734 N N . HIS A 1 835 ? 78.037 -7.506 -26.131 1.00 55.19 832 HIS A N 1
ATOM 6735 C CA . HIS A 1 835 ? 79.098 -7.119 -25.196 1.00 61.40 832 HIS A CA 1
ATOM 6736 C C . HIS A 1 835 ? 78.600 -6.143 -24.131 1.00 63.57 832 HIS A C 1
ATOM 6737 O O . HIS A 1 835 ? 79.346 -5.272 -23.673 1.00 65.25 832 HIS A O 1
ATOM 6744 N N . ARG A 1 836 ? 77.338 -6.300 -23.725 1.00 58.15 833 ARG A N 1
ATOM 6745 C CA . ARG A 1 836 ? 76.731 -5.491 -22.674 1.00 61.49 833 ARG A CA 1
ATOM 6746 C C . ARG A 1 836 ? 76.351 -6.307 -21.441 1.00 52.74 833 ARG A C 1
ATOM 6747 O O . ARG A 1 836 ? 75.581 -5.822 -20.606 1.00 53.11 833 ARG A O 1
ATOM 6755 N N . LEU A 1 837 ? 76.829 -7.539 -21.317 1.00 47.72 834 LEU A N 1
ATOM 6756 C CA . LEU A 1 837 ? 76.511 -8.359 -20.154 1.00 49.07 834 LEU A CA 1
ATOM 6757 C C . LEU A 1 837 ? 77.521 -8.039 -19.063 1.00 42.98 834 LEU A C 1
ATOM 6758 O O . LEU A 1 837 ? 78.733 -8.165 -19.275 1.00 44.77 834 LEU A O 1
ATOM 6763 N N . SER A 1 838 ? 77.031 -7.600 -17.908 1.00 42.97 835 SER A N 1
ATOM 6764 C CA . SER A 1 838 ? 77.915 -7.158 -16.834 1.00 44.13 835 SER A CA 1
ATOM 6765 C C . SER A 1 838 ? 78.335 -8.286 -15.897 1.00 47.94 835 SER A C 1
ATOM 6766 O O . SER A 1 838 ? 78.904 -8.012 -14.832 1.00 46.18 835 SER A O 1
ATOM 6769 N N . HIS A 1 839 ? 78.102 -9.542 -16.270 1.00 47.14 836 HIS A N 1
ATOM 6770 C CA . HIS A 1 839 ? 78.436 -10.660 -15.392 1.00 50.64 836 HIS A CA 1
ATOM 6771 C C . HIS A 1 839 ? 78.636 -11.904 -16.254 1.00 51.97 836 HIS A C 1
ATOM 6772 O O . HIS A 1 839 ? 78.487 -11.861 -17.478 1.00 43.78 836 HIS A O 1
ATOM 6779 N N . ASP A 1 840 ? 78.994 -13.013 -15.601 1.00 48.23 837 ASP A N 1
ATOM 6780 C CA . ASP A 1 840 ? 79.141 -14.303 -16.271 1.00 44.57 837 ASP A CA 1
ATOM 6781 C C . ASP A 1 840 ? 77.868 -14.693 -17.007 1.00 43.53 837 ASP A C 1
ATOM 6782 O O . ASP A 1 840 ? 76.754 -14.470 -16.519 1.00 42.42 837 ASP A O 1
ATOM 6787 N N . LEU A 1 841 ? 78.041 -15.303 -18.182 1.00 43.03 838 LEU A N 1
ATOM 6788 C CA . LEU A 1 841 ? 76.949 -16.001 -18.853 1.00 41.91 838 LEU A CA 1
ATOM 6789 C C . LEU A 1 841 ? 76.522 -17.211 -18.029 1.00 42.35 838 LEU A C 1
ATOM 6790 O O . LEU A 1 841 ? 77.366 -18.006 -17.616 1.00 42.63 838 LEU A O 1
ATOM 6795 N N . SER A 1 842 ? 75.214 -17.380 -17.826 1.00 43.86 839 SER A N 1
ATOM 6796 C CA . SER A 1 842 ? 74.729 -18.561 -17.122 1.00 51.00 839 SER A CA 1
ATOM 6797 C C . SER A 1 842 ? 75.140 -19.837 -17.862 1.00 51.10 839 SER A C 1
ATOM 6798 O O . SER A 1 842 ? 75.499 -19.819 -19.042 1.00 45.98 839 SER A O 1
ATOM 6801 N N . ASP A 1 843 ? 75.115 -20.957 -17.136 1.00 47.15 840 ASP A N 1
ATOM 6802 C CA . ASP A 1 843 ? 75.520 -22.231 -17.727 1.00 48.07 840 ASP A CA 1
ATOM 6803 C C . ASP A 1 843 ? 74.644 -22.580 -18.920 1.00 46.67 840 ASP A C 1
ATOM 6804 O O . ASP A 1 843 ? 75.137 -22.993 -19.975 1.00 47.59 840 ASP A O 1
ATOM 6809 N N . GLU A 1 844 ? 73.333 -22.426 -18.763 1.00 41.96 841 GLU A N 1
ATOM 6810 C CA . GLU A 1 844 ? 72.420 -22.809 -19.829 1.00 45.20 841 GLU A CA 1
ATOM 6811 C C . GLU A 1 844 ? 72.542 -21.869 -21.022 1.00 49.04 841 GLU A C 1
ATOM 6812 O O . GLU A 1 844 ? 72.498 -22.316 -22.176 1.00 41.17 841 GLU A O 1
ATOM 6818 N N . ALA A 1 845 ? 72.705 -20.564 -20.771 1.00 45.21 842 ALA A N 1
ATOM 6819 C CA . ALA A 1 845 ? 72.907 -19.641 -21.887 1.00 44.71 842 ALA A CA 1
ATOM 6820 C C . ALA A 1 845 ? 74.195 -19.957 -22.625 1.00 42.40 842 ALA A C 1
ATOM 6821 O O . ALA A 1 845 ? 74.217 -19.981 -23.860 1.00 48.19 842 ALA A O 1
ATOM 6823 N N . ARG A 1 846 ? 75.282 -20.223 -21.888 1.00 43.75 843 ARG A N 1
ATOM 6824 C CA . ARG A 1 846 ? 76.531 -20.562 -22.563 1.00 46.20 843 ARG A CA 1
ATOM 6825 C C . ARG A 1 846 ? 76.410 -21.882 -23.320 1.00 54.68 843 ARG A C 1
ATOM 6826 O O . ARG A 1 846 ? 77.022 -22.038 -24.386 1.00 56.71 843 ARG A O 1
ATOM 6834 N N . ALA A 1 847 ? 75.603 -22.821 -22.811 1.00 50.37 844 ALA A N 1
ATOM 6835 C CA . ALA A 1 847 ? 75.359 -24.069 -23.532 1.00 54.27 844 ALA A CA 1
ATOM 6836 C C . ALA A 1 847 ? 74.651 -23.818 -24.858 1.00 55.62 844 ALA A C 1
ATOM 6837 O O . ALA A 1 847 ? 74.937 -24.483 -25.859 1.00 57.30 844 ALA A O 1
ATOM 6839 N N . LEU A 1 848 ? 73.712 -22.869 -24.879 1.00 49.54 845 LEU A N 1
ATOM 6840 C CA . LEU A 1 848 ? 73.004 -22.532 -26.106 1.00 42.42 845 LEU A CA 1
ATOM 6841 C C . LEU A 1 848 ? 73.857 -21.730 -27.080 1.00 44.94 845 LEU A C 1
ATOM 6842 O O . LEU A 1 848 ? 73.564 -21.723 -28.281 1.00 43.51 845 LEU A O 1
ATOM 6847 N N . LEU A 1 849 ? 74.889 -21.052 -26.586 1.00 47.04 846 LEU A N 1
ATOM 6848 C CA . LEU A 1 849 ? 75.624 -20.066 -27.376 1.00 45.67 846 LEU A CA 1
ATOM 6849 C C . LEU A 1 849 ? 76.010 -20.544 -28.773 1.00 51.95 846 LEU A C 1
ATOM 6850 O O . LEU A 1 849 ? 75.770 -19.797 -29.735 1.00 49.58 846 LEU A O 1
ATOM 6855 N N . PRO A 1 850 ? 76.579 -21.741 -28.976 1.00 55.66 847 PRO A N 1
ATOM 6856 C CA . PRO A 1 850 ? 76.958 -22.129 -30.347 1.00 54.16 847 PRO A CA 1
ATOM 6857 C C . PRO A 1 850 ? 75.778 -22.350 -31.271 1.00 56.76 847 PRO A C 1
ATOM 6858 O O . PRO A 1 850 ? 75.978 -22.429 -32.493 1.00 53.00 847 PRO A O 1
ATOM 6862 N N . ASN A 1 851 ? 74.555 -22.421 -30.752 1.00 50.44 848 ASN A N 1
ATOM 6863 C CA . ASN A 1 851 ? 73.400 -22.697 -31.596 1.00 58.84 848 ASN A CA 1
ATOM 6864 C C . ASN A 1 851 ? 72.462 -21.506 -31.740 1.00 52.98 848 ASN A C 1
ATOM 6865 O O . ASN A 1 851 ? 71.379 -21.650 -32.322 1.00 49.56 848 ASN A O 1
ATOM 6870 N N . VAL A 1 852 ? 72.856 -20.329 -31.252 1.00 42.24 849 VAL A N 1
ATOM 6871 C CA . VAL A 1 852 ? 72.078 -19.133 -31.537 1.00 42.07 849 VAL A CA 1
ATOM 6872 C C . VAL A 1 852 ? 72.450 -18.611 -32.919 1.00 41.53 849 VAL A C 1
ATOM 6873 O O . VAL A 1 852 ? 73.509 -18.925 -33.470 1.00 46.45 849 VAL A O 1
ATOM 6877 N N . ILE A 1 853 ? 71.565 -17.793 -33.479 1.00 35.75 850 ILE A N 1
ATOM 6878 C CA . ILE A 1 853 ? 71.804 -17.124 -34.755 1.00 42.72 850 ILE A CA 1
ATOM 6879 C C . ILE A 1 853 ? 71.785 -15.628 -34.489 1.00 42.06 850 ILE A C 1
ATOM 6880 O O . ILE A 1 853 ? 70.772 -15.091 -34.027 1.00 44.84 850 ILE A O 1
ATOM 6885 N N . THR A 1 854 ? 72.896 -14.956 -34.756 1.00 40.70 851 THR A N 1
ATOM 6886 C CA . THR A 1 854 ? 72.932 -13.506 -34.644 1.00 42.69 851 THR A CA 1
ATOM 6887 C C . THR A 1 854 ? 72.972 -12.889 -36.033 1.00 46.13 851 THR A C 1
ATOM 6888 O O . THR A 1 854 ? 73.452 -13.505 -36.988 1.00 47.69 851 THR A O 1
ATOM 6892 N N . LYS A 1 855 ? 72.454 -11.666 -36.128 1.00 52.40 852 LYS A N 1
ATOM 6893 C CA . LYS A 1 855 ? 72.372 -10.918 -37.373 1.00 51.57 852 LYS A CA 1
ATOM 6894 C C . LYS A 1 855 ? 73.186 -9.645 -37.235 1.00 55.48 852 LYS A C 1
ATOM 6895 O O . LYS A 1 855 ? 73.058 -8.921 -36.243 1.00 50.95 852 LYS A O 1
ATOM 6901 N N . GLU A 1 856 ? 74.015 -9.372 -38.234 1.00 54.12 853 GLU A N 1
ATOM 6902 C CA . GLU A 1 856 ? 74.676 -8.080 -38.308 1.00 60.32 853 GLU A CA 1
ATOM 6903 C C . GLU A 1 856 ? 73.653 -7.006 -38.664 1.00 54.79 853 GLU A C 1
ATOM 6904 O O . GLU A 1 856 ? 72.841 -7.188 -39.575 1.00 54.60 853 GLU A O 1
ATOM 6910 N N . VAL A 1 857 ? 73.674 -5.889 -37.940 1.00 50.87 854 VAL A N 1
ATOM 6911 C CA . VAL A 1 857 ? 72.723 -4.828 -38.241 1.00 55.24 854 VAL A CA 1
ATOM 6912 C C . VAL A 1 857 ? 73.191 -4.101 -39.495 1.00 58.88 854 VAL A C 1
ATOM 6913 O O . VAL A 1 857 ? 74.039 -3.204 -39.428 1.00 57.25 854 VAL A O 1
ATOM 6917 N N . SER A 1 858 ? 72.658 -4.496 -40.650 1.00 58.08 855 SER A N 1
ATOM 6918 C CA . SER A 1 858 ? 73.035 -3.837 -41.896 1.00 66.30 855 SER A CA 1
ATOM 6919 C C . SER A 1 858 ? 72.278 -2.535 -42.115 1.00 64.73 855 SER A C 1
ATOM 6920 O O . SER A 1 858 ? 72.727 -1.695 -42.901 1.00 60.76 855 SER A O 1
ATOM 6923 N N . HIS A 1 859 ? 71.148 -2.351 -41.442 1.00 59.93 856 HIS A N 1
ATOM 6924 C CA . HIS A 1 859 ? 70.371 -1.128 -41.558 1.00 57.75 856 HIS A CA 1
ATOM 6925 C C . HIS A 1 859 ? 69.520 -1.001 -40.306 1.00 58.98 856 HIS A C 1
ATOM 6926 O O . HIS A 1 859 ? 68.962 -1.991 -39.834 1.00 55.23 856 HIS A O 1
ATOM 6933 N N . GLU A 1 860 ? 69.439 0.218 -39.779 1.00 57.52 857 GLU A N 1
ATOM 6934 C CA . GLU A 1 860 ? 68.796 0.458 -38.496 1.00 61.22 857 GLU A CA 1
ATOM 6935 C C . GLU A 1 860 ? 67.361 -0.059 -38.496 1.00 59.52 857 GLU A C 1
ATOM 6936 O O . GLU A 1 860 ? 66.608 0.145 -39.454 1.00 59.23 857 GLU A O 1
ATOM 6942 N N . ILE A 1 861 ? 66.999 -0.768 -37.431 1.00 55.46 858 ILE A N 1
ATOM 6943 C CA . ILE A 1 861 ? 65.655 -1.303 -37.255 1.00 50.46 858 ILE A CA 1
ATOM 6944 C C . ILE A 1 861 ? 65.165 -0.800 -35.908 1.00 62.19 858 ILE A C 1
ATOM 6945 O O . ILE A 1 861 ? 65.723 -1.162 -34.864 1.00 68.89 858 ILE A O 1
ATOM 6950 N N . ILE A 1 862 ? 64.142 0.048 -35.930 1.00 53.68 859 ILE A N 1
ATOM 6951 C CA . ILE A 1 862 ? 63.766 0.867 -34.785 1.00 55.67 859 ILE A CA 1
ATOM 6952 C C . ILE A 1 862 ? 62.424 0.377 -34.268 1.00 55.19 859 ILE A C 1
ATOM 6953 O O . ILE A 1 862 ? 61.440 0.351 -35.018 1.00 48.76 859 ILE A O 1
ATOM 6958 N N . LYS A 1 863 ? 62.383 -0.019 -32.993 1.00 46.70 860 LYS A N 1
ATOM 6959 C CA . LYS A 1 863 ? 61.104 -0.291 -32.352 1.00 46.72 860 LYS A CA 1
ATOM 6960 C C . LYS A 1 863 ? 60.215 0.942 -32.473 1.00 45.31 860 LYS A C 1
ATOM 6961 O O . LYS A 1 863 ? 60.697 2.076 -32.404 1.00 44.31 860 LYS A O 1
ATOM 6967 N N . ASP A 1 864 ? 58.926 0.718 -32.736 1.00 48.59 861 ASP A N 1
ATOM 6968 C CA . ASP A 1 864 ? 57.919 1.782 -32.823 1.00 46.53 861 ASP A CA 1
ATOM 6969 C C . ASP A 1 864 ? 58.241 2.826 -33.888 1.00 44.00 861 ASP A C 1
ATOM 6970 O O . ASP A 1 864 ? 57.784 3.972 -33.796 1.00 45.12 861 ASP A O 1
ATOM 6975 N N . ARG A 1 865 ? 59.031 2.466 -34.898 1.00 40.34 862 ARG A N 1
ATOM 6976 C CA . ARG A 1 865 ? 59.470 3.456 -35.877 1.00 39.00 862 ARG A CA 1
ATOM 6977 C C . ARG A 1 865 ? 58.289 4.236 -36.455 1.00 40.13 862 ARG A C 1
ATOM 6978 O O . ARG A 1 865 ? 58.382 5.449 -36.679 1.00 38.23 862 ARG A O 1
ATOM 6986 N N . ARG A 1 866 ? 57.155 3.559 -36.658 1.00 40.06 863 ARG A N 1
ATOM 6987 C CA . ARG A 1 866 ? 55.979 4.189 -37.261 1.00 44.41 863 ARG A CA 1
ATOM 6988 C C . ARG A 1 866 ? 55.407 5.312 -36.398 1.00 43.41 863 ARG A C 1
ATOM 6989 O O . ARG A 1 866 ? 54.694 6.182 -36.916 1.00 38.26 863 ARG A O 1
ATOM 6997 N N . PHE A 1 867 ? 55.699 5.314 -35.098 1.00 38.64 864 PHE A N 1
ATOM 6998 C CA . PHE A 1 867 ? 55.184 6.319 -34.180 1.00 37.33 864 PHE A CA 1
ATOM 6999 C C . PHE A 1 867 ? 56.146 7.483 -33.953 1.00 42.56 864 PHE A C 1
ATOM 7000 O O . PHE A 1 867 ? 55.799 8.426 -33.231 1.00 48.80 864 PHE A O 1
ATOM 7008 N N . THR A 1 868 ? 57.340 7.444 -34.539 1.00 40.53 865 THR A N 1
ATOM 7009 C CA . THR A 1 868 ? 58.389 8.411 -34.240 1.00 43.48 865 THR A CA 1
ATOM 7010 C C . THR A 1 868 ? 58.434 9.591 -35.210 1.00 47.61 865 THR A C 1
ATOM 7011 O O . THR A 1 868 ? 59.298 10.461 -35.067 1.00 43.28 865 THR A O 1
ATOM 7015 N N . SER A 1 869 ? 57.535 9.649 -36.190 1.00 43.89 866 SER A N 1
ATOM 7016 C CA . SER A 1 869 ? 57.375 10.839 -37.012 1.00 43.88 866 SER A CA 1
ATOM 7017 C C . SER A 1 869 ? 55.887 11.083 -37.219 1.00 41.52 866 SER A C 1
ATOM 7018 O O . SER A 1 869 ? 55.061 10.188 -37.026 1.00 39.42 866 SER A O 1
ATOM 7021 N N . ASP A 1 870 ? 55.553 12.323 -37.575 1.00 41.57 867 ASP A N 1
ATOM 7022 C CA . ASP A 1 870 ? 54.180 12.668 -37.921 1.00 39.56 867 ASP A CA 1
ATOM 7023 C C . ASP A 1 870 ? 53.770 11.979 -39.223 1.00 40.91 867 ASP A C 1
ATOM 7024 O O . ASP A 1 870 ? 54.533 11.951 -40.194 1.00 39.78 867 ASP A O 1
ATOM 7029 N N . LYS A 1 871 ? 52.539 11.464 -39.258 1.00 35.22 868 LYS A N 1
ATOM 7030 C CA . LYS A 1 871 ? 52.038 10.762 -40.431 1.00 40.15 868 LYS A CA 1
ATOM 7031 C C . LYS A 1 871 ? 50.594 11.160 -40.711 1.00 41.65 868 LYS A C 1
ATOM 7032 O O . LYS A 1 871 ? 49.891 11.674 -39.837 1.00 34.93 868 LYS A O 1
ATOM 7038 N N . PHE A 1 872 ? 50.172 10.913 -41.956 1.00 36.66 869 PHE A N 1
ATOM 7039 C CA . PHE A 1 872 ? 48.804 11.049 -42.440 1.00 31.98 869 PHE A CA 1
ATOM 7040 C C . PHE A 1 872 ? 48.194 9.667 -42.629 1.00 34.04 869 PHE A C 1
ATOM 7041 O O . PHE A 1 872 ? 48.885 8.725 -43.030 1.00 33.53 869 PHE A O 1
ATOM 7049 N N . PHE A 1 873 ? 46.880 9.565 -42.422 1.00 30.46 870 PHE A N 1
ATOM 7050 C CA . PHE A 1 873 ? 46.190 8.289 -42.550 1.00 29.61 870 PHE A CA 1
ATOM 7051 C C . PHE A 1 873 ? 44.858 8.459 -43.262 1.00 29.52 870 PHE A C 1
ATOM 7052 O O . PHE A 1 873 ? 44.258 9.533 -43.261 1.00 29.99 870 PHE A O 1
ATOM 7060 N N . PHE A 1 874 ? 44.388 7.346 -43.831 1.00 28.96 871 PHE A N 1
ATOM 7061 C CA . PHE A 1 874 ? 43.213 7.293 -44.694 1.00 28.85 871 PHE A CA 1
ATOM 7062 C C . PHE A 1 874 ? 42.393 6.087 -44.262 1.00 28.21 871 PHE A C 1
ATOM 7063 O O . PHE A 1 874 ? 42.908 4.967 -44.216 1.00 30.43 871 PHE A O 1
ATOM 7071 N N . HIS A 1 875 ? 41.130 6.323 -43.912 1.00 28.21 872 HIS A N 1
ATOM 7072 C CA . HIS A 1 875 ? 40.189 5.274 -43.543 1.00 27.70 872 HIS A CA 1
ATOM 7073 C C . HIS A 1 875 ? 39.087 5.291 -44.579 1.00 27.74 872 HIS A C 1
ATOM 7074 O O . HIS A 1 875 ? 38.438 6.324 -44.781 1.00 31.09 872 HIS A O 1
ATOM 7081 N N . VAL A 1 876 ? 38.869 4.159 -45.225 1.00 29.07 873 VAL A N 1
ATOM 7082 C CA . VAL A 1 876 ? 37.928 4.142 -46.338 1.00 27.63 873 VAL A CA 1
ATOM 7083 C C . VAL A 1 876 ? 37.035 2.913 -46.225 1.00 26.93 873 VAL A C 1
ATOM 7084 O O . VAL A 1 876 ? 37.523 1.780 -46.155 1.00 30.08 873 VAL A O 1
ATOM 7088 N N . PRO A 1 877 ? 35.727 3.089 -46.167 1.00 27.50 874 PRO A N 1
ATOM 7089 C CA . PRO A 1 877 ? 34.828 1.937 -46.080 1.00 27.14 874 PRO A CA 1
ATOM 7090 C C . PRO A 1 877 ? 34.638 1.287 -47.441 1.00 34.71 874 PRO A C 1
ATOM 7091 O O . PRO A 1 877 ? 34.683 1.947 -48.477 1.00 27.26 874 PRO A O 1
ATOM 7095 N N . ILE A 1 878 ? 34.408 -0.022 -47.423 1.00 28.45 875 ILE A N 1
ATOM 7096 C CA . ILE A 1 878 ? 34.048 -0.788 -48.614 1.00 28.72 875 ILE A CA 1
ATOM 7097 C C . ILE A 1 878 ? 32.893 -1.698 -48.224 1.00 35.31 875 ILE A C 1
ATOM 7098 O O . ILE A 1 878 ? 32.627 -1.934 -47.038 1.00 30.55 875 ILE A O 1
ATOM 7103 N N . THR A 1 879 ? 32.202 -2.219 -49.234 1.00 26.03 876 THR A N 1
ATOM 7104 C CA . THR A 1 879 ? 31.144 -3.200 -49.006 1.00 30.10 876 THR A CA 1
ATOM 7105 C C . THR A 1 879 ? 31.407 -4.419 -49.882 1.00 34.45 876 THR A C 1
ATOM 7106 O O . THR A 1 879 ? 31.509 -4.300 -51.111 1.00 31.23 876 THR A O 1
ATOM 7110 N N . LEU A 1 880 ? 31.522 -5.581 -49.251 1.00 25.50 877 LEU A N 1
ATOM 7111 C CA . LEU A 1 880 ? 31.698 -6.852 -49.941 1.00 25.68 877 LEU A CA 1
ATOM 7112 C C . LEU A 1 880 ? 30.358 -7.561 -50.140 1.00 27.55 877 LEU A C 1
ATOM 7113 O O . LEU A 1 880 ? 29.359 -7.258 -49.483 1.00 28.99 877 LEU A O 1
ATOM 7118 N N . ASN A 1 881 ? 30.354 -8.528 -51.068 1.00 30.80 878 ASN A N 1
ATOM 7119 C CA . ASN A 1 881 ? 29.130 -9.212 -51.514 1.00 32.89 878 ASN A CA 1
ATOM 7120 C C . ASN A 1 881 ? 28.098 -8.223 -52.039 1.00 29.79 878 ASN A C 1
ATOM 7121 O O . ASN A 1 881 ? 26.909 -8.312 -51.721 1.00 32.29 878 ASN A O 1
ATOM 7126 N N . TYR A 1 882 ? 28.548 -7.281 -52.877 1.00 30.33 879 TYR A N 1
ATOM 7127 C CA . TYR A 1 882 ? 27.664 -6.187 -53.274 1.00 32.37 879 TYR A CA 1
ATOM 7128 C C . TYR A 1 882 ? 26.464 -6.643 -54.094 1.00 35.09 879 TYR A C 1
ATOM 7129 O O . TYR A 1 882 ? 25.468 -5.909 -54.152 1.00 35.99 879 TYR A O 1
ATOM 7138 N N . GLN A 1 883 ? 26.534 -7.808 -54.752 1.00 33.07 880 GLN A N 1
ATOM 7139 C CA . GLN A 1 883 ? 25.382 -8.293 -55.513 1.00 36.84 880 GLN A CA 1
ATOM 7140 C C . GLN A 1 883 ? 24.241 -8.771 -54.615 1.00 43.29 880 GLN A C 1
ATOM 7141 O O . GLN A 1 883 ? 23.105 -8.893 -55.087 1.00 37.19 880 GLN A O 1
ATOM 7147 N N . ALA A 1 884 ? 24.509 -9.047 -53.340 1.00 33.38 881 ALA A N 1
ATOM 7148 C CA . ALA A 1 884 ? 23.493 -9.579 -52.442 1.00 37.43 881 ALA A CA 1
ATOM 7149 C C . ALA A 1 884 ? 22.622 -8.459 -51.875 1.00 34.81 881 ALA A C 1
ATOM 7150 O O . ALA A 1 884 ? 22.908 -7.272 -52.029 1.00 31.89 881 ALA A O 1
ATOM 7152 N N . ALA A 1 885 ? 21.543 -8.856 -51.199 1.00 32.21 882 ALA A N 1
ATOM 7153 C CA . ALA A 1 885 ? 20.739 -7.905 -50.456 1.00 31.74 882 ALA A CA 1
ATOM 7154 C C . ALA A 1 885 ? 21.480 -7.448 -49.198 1.00 36.50 882 ALA A C 1
ATOM 7155 O O . ALA A 1 885 ? 22.457 -8.063 -48.748 1.00 34.13 882 ALA A O 1
ATOM 7157 N N . ASN A 1 886 ? 20.984 -6.358 -48.609 1.00 31.58 883 ASN A N 1
ATOM 7158 C CA A ASN A 1 886 ? 21.605 -5.784 -47.420 0.44 38.38 883 ASN A CA 1
ATOM 7159 C CA B ASN A 1 886 ? 21.668 -5.818 -47.442 0.56 37.95 883 ASN A CA 1
ATOM 7160 C C . ASN A 1 886 ? 21.527 -6.724 -46.224 1.00 39.04 883 ASN A C 1
ATOM 7161 O O . ASN A 1 886 ? 22.356 -6.644 -45.310 1.00 36.19 883 ASN A O 1
ATOM 7170 N N . SER A 1 887 ? 20.529 -7.599 -46.200 1.00 33.68 884 SER A N 1
ATOM 7171 C CA . SER A 1 887 ? 20.332 -8.550 -45.118 1.00 39.35 884 SER A CA 1
ATOM 7172 C C . SER A 1 887 ? 19.829 -9.850 -45.718 1.00 39.26 884 SER A C 1
ATOM 7173 O O . SER A 1 887 ? 19.070 -9.824 -46.692 1.00 38.90 884 SER A O 1
ATOM 7176 N N . PRO A 1 888 ? 20.207 -10.992 -45.151 1.00 32.36 885 PRO A N 1
ATOM 7177 C CA . PRO A 1 888 ? 19.765 -12.267 -45.707 1.00 36.59 885 PRO A CA 1
ATOM 7178 C C . PRO A 1 888 ? 18.342 -12.594 -45.279 1.00 38.40 885 PRO A C 1
ATOM 7179 O O . PRO A 1 888 ? 17.801 -12.036 -44.323 1.00 47.94 885 PRO A O 1
ATOM 7183 N N . SER A 1 889 ? 17.742 -13.525 -46.006 1.00 43.16 886 SER A N 1
ATOM 7184 C CA . SER A 1 889 ? 16.440 -14.069 -45.652 1.00 49.75 886 SER A CA 1
ATOM 7185 C C . SER A 1 889 ? 16.620 -15.542 -45.313 1.00 42.69 886 SER A C 1
ATOM 7186 O O . SER A 1 889 ? 17.173 -16.307 -46.115 1.00 40.92 886 SER A O 1
ATOM 7189 N N . LYS A 1 890 ? 16.204 -15.917 -44.107 1.00 42.21 887 LYS A N 1
ATOM 7190 C CA . LYS A 1 890 ? 16.165 -17.315 -43.680 1.00 44.72 887 LYS A CA 1
ATOM 7191 C C . LYS A 1 890 ? 17.543 -17.965 -43.782 1.00 37.41 887 LYS A C 1
ATOM 7192 O O . LYS A 1 890 ? 17.699 -19.065 -44.318 1.00 38.12 887 LYS A O 1
ATOM 7198 N N . PHE A 1 891 ? 18.557 -17.267 -43.268 1.00 39.07 888 PHE A N 1
ATOM 7199 C CA . PHE A 1 891 ? 19.915 -17.795 -43.349 1.00 35.58 888 PHE A CA 1
ATOM 7200 C C . PHE A 1 891 ? 20.018 -19.159 -42.671 1.00 30.72 888 PHE A C 1
ATOM 7201 O O . PHE A 1 891 ? 20.588 -20.099 -43.231 1.00 34.17 888 PHE A O 1
ATOM 7209 N N . ASN A 1 892 ? 19.459 -19.289 -41.466 1.00 36.07 889 ASN A N 1
ATOM 7210 C CA . ASN A 1 892 ? 19.608 -20.531 -40.708 1.00 36.18 889 ASN A CA 1
ATOM 7211 C C . ASN A 1 892 ? 18.900 -21.697 -41.388 1.00 42.60 889 ASN A C 1
ATOM 7212 O O . ASN A 1 892 ? 19.430 -22.820 -41.417 1.00 34.13 889 ASN A O 1
ATOM 7217 N N . GLN A 1 893 ? 17.716 -21.452 -41.961 1.00 40.60 890 GLN A N 1
ATOM 7218 C CA . GLN A 1 893 ? 17.035 -22.506 -42.708 1.00 40.47 890 GLN A CA 1
ATOM 7219 C C . GLN A 1 893 ? 17.849 -22.934 -43.915 1.00 36.23 890 GLN A C 1
ATOM 7220 O O . GLN A 1 893 ? 17.861 -24.116 -44.273 1.00 41.18 890 GLN A O 1
ATOM 7226 N N . ARG A 1 894 ? 18.523 -21.984 -44.572 1.00 37.24 891 ARG A N 1
ATOM 7227 C CA . ARG A 1 894 ? 19.350 -22.350 -45.714 1.00 33.19 891 ARG A CA 1
ATOM 7228 C C . ARG A 1 894 ? 20.480 -23.274 -45.277 1.00 35.08 891 ARG A C 1
ATOM 7229 O O . ARG A 1 894 ? 20.775 -24.275 -45.945 1.00 34.68 891 ARG A O 1
ATOM 7237 N N . VAL A 1 895 ? 21.120 -22.955 -44.149 1.00 29.85 892 VAL A N 1
ATOM 7238 C CA . VAL A 1 895 ? 22.146 -23.839 -43.600 1.00 31.40 892 VAL A CA 1
ATOM 7239 C C . VAL A 1 895 ? 21.543 -25.189 -43.231 1.00 31.04 892 VAL A C 1
ATOM 7240 O O . VAL A 1 895 ? 22.126 -26.248 -43.503 1.00 29.38 892 VAL A O 1
ATOM 7244 N N . ASN A 1 896 ? 20.363 -25.177 -42.612 1.00 34.03 893 ASN A N 1
ATOM 7245 C CA . ASN A 1 896 ? 19.790 -26.429 -42.132 1.00 36.22 893 ASN A CA 1
ATOM 7246 C C . ASN A 1 896 ? 19.338 -27.316 -43.286 1.00 37.64 893 ASN A C 1
ATOM 7247 O O . ASN A 1 896 ? 19.389 -28.546 -43.169 1.00 38.82 893 ASN A O 1
ATOM 7252 N N . ALA A 1 897 ? 18.934 -26.717 -44.415 1.00 38.10 894 ALA A N 1
ATOM 7253 C CA . ALA A 1 897 ? 18.676 -27.504 -45.618 1.00 39.33 894 ALA A CA 1
ATOM 7254 C C . ALA A 1 897 ? 19.949 -28.182 -46.106 1.00 39.52 894 ALA A C 1
ATOM 7255 O O . ALA A 1 897 ? 19.936 -29.365 -46.464 1.00 38.68 894 ALA A O 1
ATOM 7257 N N . TYR A 1 898 ? 21.062 -27.448 -46.138 1.00 34.87 895 TYR A N 1
ATOM 7258 C CA . TYR A 1 898 ? 22.338 -28.073 -46.480 1.00 34.21 895 TYR A CA 1
ATOM 7259 C C . TYR A 1 898 ? 22.656 -29.227 -45.527 1.00 38.00 895 TYR A C 1
ATOM 7260 O O . TYR A 1 898 ? 23.062 -30.316 -45.960 1.00 36.64 895 TYR A O 1
ATOM 7269 N N . LEU A 1 899 ? 22.476 -29.000 -44.219 1.00 32.22 896 LEU A N 1
ATOM 7270 C CA . LEU A 1 899 ? 22.870 -29.980 -43.207 1.00 32.13 896 LEU A CA 1
ATOM 7271 C C . LEU A 1 899 ? 22.032 -31.249 -43.280 1.00 34.34 896 LEU A C 1
ATOM 7272 O O . LEU A 1 899 ? 22.554 -32.347 -43.057 1.00 33.18 896 LEU A O 1
ATOM 7277 N N . LYS A 1 900 ? 20.744 -31.130 -43.606 1.00 40.68 897 LYS A N 1
ATOM 7278 C CA . LYS A 1 900 ? 19.936 -32.332 -43.785 1.00 45.12 897 LYS A CA 1
ATOM 7279 C C . LYS A 1 900 ? 20.356 -33.112 -45.023 1.00 42.60 897 LYS A C 1
ATOM 7280 O O . LYS A 1 900 ? 20.249 -34.341 -45.045 1.00 40.34 897 LYS A O 1
ATOM 7286 N N . GLU A 1 901 ? 20.827 -32.429 -46.062 1.00 36.94 898 GLU A N 1
ATOM 7287 C CA . GLU A 1 901 ? 21.326 -33.140 -47.230 1.00 37.83 898 GLU A CA 1
ATOM 7288 C C . GLU A 1 901 ? 22.740 -33.658 -47.044 1.00 40.63 898 GLU A C 1
ATOM 7289 O O . GLU A 1 901 ? 23.221 -34.399 -47.903 1.00 39.12 898 GLU A O 1
ATOM 7295 N N . HIS A 1 902 ? 23.422 -33.277 -45.963 1.00 33.72 899 HIS A N 1
ATOM 7296 C CA . HIS A 1 902 ? 24.793 -33.708 -45.699 1.00 33.48 899 HIS A CA 1
ATOM 7297 C C . HIS A 1 902 ? 24.870 -34.234 -44.276 1.00 37.11 899 HIS A C 1
ATOM 7298 O O . HIS A 1 902 ? 25.457 -33.594 -43.392 1.00 33.98 899 HIS A O 1
ATOM 7305 N N . PRO A 1 903 ? 24.263 -35.399 -44.015 1.00 34.38 900 PRO A N 1
ATOM 7306 C CA . PRO A 1 903 ? 24.244 -35.937 -42.650 1.00 37.92 900 PRO A CA 1
ATOM 7307 C C . PRO A 1 903 ? 25.606 -36.376 -42.147 1.00 39.72 900 PRO A C 1
ATOM 7308 O O . PRO A 1 903 ? 25.732 -36.664 -40.953 1.00 35.89 900 PRO A O 1
ATOM 7312 N N . GLU A 1 904 ? 26.627 -36.444 -43.001 1.00 35.16 901 GLU A N 1
ATOM 7313 C CA . GLU A 1 904 ? 27.969 -36.770 -42.537 1.00 33.26 901 GLU A CA 1
ATOM 7314 C C . GLU A 1 904 ? 28.798 -35.533 -42.185 1.00 32.60 901 GLU A C 1
ATOM 7315 O O . GLU A 1 904 ? 30.016 -35.656 -42.010 1.00 33.59 901 GLU A O 1
ATOM 7321 N N . THR A 1 905 ? 28.175 -34.356 -42.081 1.00 32.18 902 THR A N 1
ATOM 7322 C CA . THR A 1 905 ? 28.908 -33.140 -41.730 1.00 32.58 902 THR A CA 1
ATOM 7323 C C . THR A 1 905 ? 29.610 -33.325 -40.387 1.00 35.45 902 THR A C 1
ATOM 7324 O O . THR A 1 905 ? 28.960 -33.726 -39.413 1.00 31.62 902 THR A O 1
ATOM 7328 N N . PRO A 1 906 ? 30.919 -33.069 -40.298 1.00 31.73 903 PRO A N 1
ATOM 7329 C CA . PRO A 1 906 ? 31.634 -33.198 -39.020 1.00 30.73 903 PRO A CA 1
ATOM 7330 C C . PRO A 1 906 ? 31.354 -32.004 -38.117 1.00 27.28 903 PRO A C 1
ATOM 7331 O O . PRO A 1 906 ? 30.724 -31.030 -38.517 1.00 30.65 903 PRO A O 1
ATOM 7335 N N . ILE A 1 907 ? 31.831 -32.101 -36.866 1.00 32.40 904 ILE A N 1
ATOM 7336 C CA . ILE A 1 907 ? 31.483 -31.137 -35.831 1.00 28.93 904 ILE A CA 1
ATOM 7337 C C . ILE A 1 907 ? 32.735 -30.734 -35.060 1.00 35.28 904 ILE A C 1
ATOM 7338 O O . ILE A 1 907 ? 33.463 -31.594 -34.544 1.00 36.20 904 ILE A O 1
ATOM 7343 N N . ILE A 1 908 ? 32.950 -29.429 -34.925 1.00 30.73 905 ILE A N 1
ATOM 7344 C CA . ILE A 1 908 ? 34.062 -28.902 -34.139 1.00 26.06 905 ILE A CA 1
ATOM 7345 C C . ILE A 1 908 ? 33.494 -28.354 -32.839 1.00 29.30 905 ILE A C 1
ATOM 7346 O O . ILE A 1 908 ? 32.761 -27.357 -32.832 1.00 32.98 905 ILE A O 1
ATOM 7351 N N . GLY A 1 909 ? 33.850 -28.991 -31.731 1.00 31.81 906 GLY A N 1
ATOM 7352 C CA . GLY A 1 909 ? 33.458 -28.500 -30.418 1.00 31.32 906 GLY A CA 1
ATOM 7353 C C . GLY A 1 909 ? 34.577 -27.652 -29.840 1.00 33.08 906 GLY A C 1
ATOM 7354 O O . GLY A 1 909 ? 35.748 -28.022 -29.903 1.00 32.68 906 GLY A O 1
ATOM 7355 N N . ILE A 1 910 ? 34.205 -26.499 -29.286 1.00 30.40 907 ILE A N 1
ATOM 7356 C CA . ILE A 1 910 ? 35.178 -25.556 -28.748 1.00 26.85 907 ILE A CA 1
ATOM 7357 C C . ILE A 1 910 ? 34.757 -25.203 -27.331 1.00 38.60 907 ILE A C 1
ATOM 7358 O O . ILE A 1 910 ? 33.627 -24.754 -27.108 1.00 39.96 907 ILE A O 1
ATOM 7363 N N . ASP A 1 911 ? 35.650 -25.429 -26.373 1.00 33.50 908 ASP A N 1
ATOM 7364 C CA . ASP A 1 911 ? 35.331 -25.230 -24.968 1.00 38.06 908 ASP A CA 1
ATOM 7365 C C . ASP A 1 911 ? 36.394 -24.354 -24.323 1.00 44.85 908 ASP A C 1
ATOM 7366 O O . ASP A 1 911 ? 37.541 -24.292 -24.776 1.00 37.20 908 ASP A O 1
ATOM 7371 N N . ARG A 1 912 ? 36.001 -23.674 -23.250 1.00 43.10 909 ARG A N 1
ATOM 7372 C CA . ARG A 1 912 ? 36.945 -22.969 -22.398 1.00 44.19 909 ARG A CA 1
ATOM 7373 C C . ARG A 1 912 ? 37.234 -23.869 -21.209 1.00 48.12 909 ARG A C 1
ATOM 7374 O O . ARG A 1 912 ? 36.321 -24.488 -20.650 1.00 50.17 909 ARG A O 1
ATOM 7382 N N . GLY A 1 913 ? 38.497 -23.972 -20.850 1.00 41.45 910 GLY A N 1
ATOM 7383 C CA . GLY A 1 913 ? 38.866 -25.004 -19.919 1.00 47.83 910 GLY A CA 1
ATOM 7384 C C . GLY A 1 913 ? 39.296 -24.426 -18.599 1.00 49.94 910 GLY A C 1
ATOM 7385 O O . GLY A 1 913 ? 39.542 -23.219 -18.485 1.00 51.82 910 GLY A O 1
ATOM 7386 N N . GLU A 1 914 ? 39.387 -25.292 -17.592 1.00 54.52 911 GLU A N 1
ATOM 7387 C CA . GLU A 1 914 ? 39.945 -24.866 -16.318 1.00 56.71 911 GLU A CA 1
ATOM 7388 C C . GLU A 1 914 ? 41.432 -24.563 -16.460 1.00 56.89 911 GLU A C 1
ATOM 7389 O O . GLU A 1 914 ? 41.901 -23.510 -16.017 1.00 64.27 911 GLU A O 1
ATOM 7395 N N . ARG A 1 915 ? 42.185 -25.441 -17.129 1.00 52.42 912 ARG A N 1
ATOM 7396 C CA . ARG A 1 915 ? 43.602 -25.172 -17.357 1.00 56.20 912 ARG A CA 1
ATOM 7397 C C . ARG A 1 915 ? 43.934 -24.872 -18.821 1.00 49.41 912 ARG A C 1
ATOM 7398 O O . ARG A 1 915 ? 45.112 -24.856 -19.190 1.00 43.50 912 ARG A O 1
ATOM 7406 N N . ASN A 1 916 ? 42.932 -24.597 -19.657 1.00 40.86 913 ASN A N 1
ATOM 7407 C CA . ASN A 1 916 ? 43.178 -24.288 -21.062 1.00 34.85 913 ASN A CA 1
ATOM 7408 C C . ASN A 1 916 ? 42.308 -23.107 -21.472 1.00 33.93 913 ASN A C 1
ATOM 7409 O O . ASN A 1 916 ? 41.101 -23.118 -21.226 1.00 40.07 913 ASN A O 1
ATOM 7414 N N . LEU A 1 917 ? 42.917 -22.087 -22.082 1.00 31.19 914 LEU A N 1
ATOM 7415 C CA . LEU A 1 917 ? 42.131 -20.955 -22.552 1.00 41.23 914 LEU A CA 1
ATOM 7416 C C . LEU A 1 917 ? 41.041 -21.435 -23.499 1.00 44.70 914 LEU A C 1
ATOM 7417 O O . LEU A 1 917 ? 39.856 -21.135 -23.314 1.00 49.26 914 LEU A O 1
ATOM 7422 N N . ILE A 1 918 ? 41.429 -22.229 -24.493 1.00 36.80 915 ILE A N 1
ATOM 7423 C CA . ILE A 1 918 ? 40.516 -22.777 -25.487 1.00 37.46 915 ILE A CA 1
ATOM 7424 C C . ILE A 1 918 ? 40.939 -24.212 -25.759 1.00 37.52 915 ILE A C 1
ATOM 7425 O O . ILE A 1 918 ? 42.135 -24.517 -25.841 1.00 34.03 915 ILE A O 1
ATOM 7430 N N . TYR A 1 919 ? 39.958 -25.098 -25.880 1.00 32.84 916 TYR A N 1
ATOM 7431 C CA . TYR A 1 919 ? 40.202 -26.502 -26.154 1.00 34.78 916 TYR A CA 1
ATOM 7432 C C . TYR A 1 919 ? 39.247 -26.925 -27.251 1.00 33.92 916 TYR A C 1
ATOM 7433 O O . TYR A 1 919 ? 38.055 -26.609 -27.184 1.00 33.64 916 TYR A O 1
ATOM 7442 N N . ILE A 1 920 ? 39.766 -27.626 -28.256 1.00 28.03 917 ILE A N 1
ATOM 7443 C CA . ILE A 1 920 ? 38.953 -28.029 -29.396 1.00 26.62 917 ILE A CA 1
ATOM 7444 C C . ILE A 1 920 ? 38.966 -29.544 -29.513 1.00 34.57 917 ILE A C 1
ATOM 7445 O O . ILE A 1 920 ? 39.960 -30.210 -29.198 1.00 32.60 917 ILE A O 1
ATOM 7450 N N . THR A 1 921 ? 37.832 -30.090 -29.949 1.00 34.83 918 THR A N 1
ATOM 7451 C CA . THR A 1 921 ? 37.699 -31.509 -30.274 1.00 32.46 918 THR A CA 1
ATOM 7452 C C . THR A 1 921 ? 36.891 -31.598 -31.564 1.00 41.59 918 THR A C 1
ATOM 7453 O O . THR A 1 921 ? 35.791 -31.043 -31.643 1.00 33.62 918 THR A O 1
ATOM 7457 N N . VAL A 1 922 ? 37.453 -32.248 -32.587 1.00 34.75 919 VAL A N 1
ATOM 7458 C CA . VAL A 1 922 ? 36.763 -32.479 -33.849 1.00 33.79 919 VAL A CA 1
ATOM 7459 C C . VAL A 1 922 ? 36.224 -33.899 -33.840 1.00 28.58 919 VAL A C 1
ATOM 7460 O O . VAL A 1 922 ? 36.971 -34.851 -33.577 1.00 30.99 919 VAL A O 1
ATOM 7464 N N . ILE A 1 923 ? 34.937 -34.057 -34.151 1.00 28.45 920 ILE A N 1
ATOM 7465 C CA . ILE A 1 923 ? 34.340 -35.386 -34.164 1.00 27.27 920 ILE A CA 1
ATOM 7466 C C . ILE A 1 923 ? 33.728 -35.615 -35.530 1.00 31.34 920 ILE A C 1
ATOM 7467 O O . ILE A 1 923 ? 33.324 -34.664 -36.201 1.00 29.19 920 ILE A O 1
ATOM 7472 N N . ASP A 1 924 ? 33.640 -36.882 -35.939 1.00 33.35 921 ASP A N 1
ATOM 7473 C CA . ASP A 1 924 ? 32.864 -37.140 -37.140 1.00 34.82 921 ASP A CA 1
ATOM 7474 C C . ASP A 1 924 ? 31.377 -37.167 -36.773 1.00 37.16 921 ASP A C 1
ATOM 7475 O O . ASP A 1 924 ? 30.994 -37.007 -35.610 1.00 35.61 921 ASP A O 1
ATOM 7480 N N . SER A 1 925 ? 30.524 -37.351 -37.781 1.00 32.16 922 SER A N 1
ATOM 7481 C CA . SER A 1 925 ? 29.090 -37.213 -37.578 1.00 34.86 922 SER A CA 1
ATOM 7482 C C . SER A 1 925 ? 28.502 -38.281 -36.662 1.00 35.88 922 SER A C 1
ATOM 7483 O O . SER A 1 925 ? 27.348 -38.134 -36.251 1.00 40.67 922 SER A O 1
ATOM 7486 N N . THR A 1 926 ? 29.235 -39.348 -36.341 1.00 33.01 923 THR A N 1
ATOM 7487 C CA . THR A 1 926 ? 28.760 -40.331 -35.373 1.00 36.20 923 THR A CA 1
ATOM 7488 C C . THR A 1 926 ? 29.491 -40.245 -34.039 1.00 37.21 923 THR A C 1
ATOM 7489 O O . THR A 1 926 ? 29.293 -41.112 -33.181 1.00 36.46 923 THR A O 1
ATOM 7493 N N . GLY A 1 927 ? 30.340 -39.241 -33.845 1.00 34.05 924 GLY A N 1
ATOM 7494 C CA . GLY A 1 927 ? 30.954 -39.013 -32.555 1.00 38.20 924 GLY A CA 1
ATOM 7495 C C . GLY A 1 927 ? 32.373 -39.504 -32.388 1.00 39.70 924 GLY A C 1
ATOM 7496 O O . GLY A 1 927 ? 32.917 -39.397 -31.285 1.00 37.57 924 GLY A O 1
ATOM 7497 N N . LYS A 1 928 ? 32.997 -40.029 -33.432 1.00 34.96 925 LYS A N 1
ATOM 7498 C CA . LYS A 1 928 ? 34.373 -40.493 -33.300 1.00 40.70 925 LYS A CA 1
ATOM 7499 C C . LYS A 1 928 ? 35.297 -39.287 -33.287 1.00 32.04 925 LYS A C 1
ATOM 7500 O O . LYS A 1 928 ? 35.163 -38.387 -34.118 1.00 33.56 925 LYS A O 1
ATOM 7506 N N . ILE A 1 929 ? 36.240 -39.270 -32.351 1.00 32.10 926 ILE A N 1
ATOM 7507 C CA . ILE A 1 929 ? 37.130 -38.121 -32.228 1.00 34.88 926 ILE A CA 1
ATOM 7508 C C . ILE A 1 929 ? 38.152 -38.177 -33.355 1.00 36.28 926 ILE A C 1
ATOM 7509 O O . ILE A 1 929 ? 38.882 -39.163 -33.491 1.00 34.13 926 ILE A O 1
ATOM 7514 N N . LEU A 1 930 ? 38.208 -37.119 -34.167 1.00 33.92 927 LEU A N 1
ATOM 7515 C CA . LEU A 1 930 ? 39.191 -37.020 -35.240 1.00 37.07 927 LEU A CA 1
ATOM 7516 C C . LEU A 1 930 ? 40.444 -36.281 -34.804 1.00 38.99 927 LEU A C 1
ATOM 7517 O O . LEU A 1 930 ? 41.555 -36.662 -35.193 1.00 35.92 927 LEU A O 1
ATOM 7522 N N . GLU A 1 931 ? 40.268 -35.231 -33.998 1.00 32.76 928 GLU A N 1
ATOM 7523 C CA . GLU A 1 931 ? 41.342 -34.378 -33.501 1.00 38.27 928 GLU A CA 1
ATOM 7524 C C . GLU A 1 931 ? 40.930 -33.814 -32.152 1.00 32.69 928 GLU A C 1
ATOM 7525 O O . GLU A 1 931 ? 39.754 -33.529 -31.923 1.00 31.85 928 GLU A O 1
ATOM 7531 N N . GLN A 1 932 ? 41.907 -33.614 -31.273 1.00 31.75 929 GLN A N 1
ATOM 7532 C CA . GLN A 1 932 ? 41.655 -32.937 -30.009 1.00 34.10 929 GLN A CA 1
ATOM 7533 C C . GLN A 1 932 ? 42.934 -32.245 -29.577 1.00 37.65 929 GLN A C 1
ATOM 7534 O O . GLN A 1 932 ? 44.026 -32.792 -29.738 1.00 42.40 929 GLN A O 1
ATOM 7540 N N . ARG A 1 933 ? 42.791 -31.052 -29.019 1.00 36.79 930 ARG A N 1
ATOM 7541 C CA . ARG A 1 933 ? 43.930 -30.154 -28.934 1.00 40.22 930 ARG A CA 1
ATOM 7542 C C . ARG A 1 933 ? 43.629 -28.997 -27.988 1.00 34.23 930 ARG A C 1
ATOM 7543 O O . ARG A 1 933 ? 42.597 -28.332 -28.127 1.00 30.11 930 ARG A O 1
ATOM 7551 N N . SER A 1 934 ? 44.506 -28.775 -27.011 1.00 31.48 931 SER A N 1
ATOM 7552 C CA . SER A 1 934 ? 44.562 -27.498 -26.314 1.00 32.13 931 SER A CA 1
ATOM 7553 C C . SER A 1 934 ? 45.173 -26.433 -27.215 1.00 33.48 931 SER A C 1
ATOM 7554 O O . SER A 1 934 ? 46.134 -26.697 -27.941 1.00 39.75 931 SER A O 1
ATOM 7557 N N . LEU A 1 935 ? 44.638 -25.213 -27.144 1.00 27.36 932 LEU A N 1
ATOM 7558 C CA . LEU A 1 935 ? 45.197 -24.097 -27.898 1.00 37.73 932 LEU A CA 1
ATOM 7559 C C . LEU A 1 935 ? 45.897 -23.088 -26.983 1.00 42.65 932 LEU A C 1
ATOM 7560 O O . LEU A 1 935 ? 46.021 -21.914 -27.334 1.00 38.39 932 LEU A O 1
ATOM 7565 N N . ASN A 1 936 ? 46.351 -23.530 -25.803 1.00 34.91 933 ASN A N 1
ATOM 7566 C CA . ASN A 1 936 ? 47.216 -22.687 -24.972 1.00 34.84 933 ASN A CA 1
ATOM 7567 C C . ASN A 1 936 ? 48.443 -22.235 -25.747 1.00 38.60 933 ASN A C 1
ATOM 7568 O O . ASN A 1 936 ? 48.887 -21.087 -25.625 1.00 38.99 933 ASN A O 1
ATOM 7573 N N . THR A 1 937 ? 49.013 -23.135 -26.531 1.00 35.71 934 THR A N 1
ATOM 7574 C CA . THR A 1 937 ? 50.219 -22.884 -27.293 1.00 33.88 934 THR A CA 1
ATOM 7575 C C . THR A 1 937 ? 49.876 -22.961 -28.768 1.00 39.74 934 THR A C 1
ATOM 7576 O O . THR A 1 937 ? 49.167 -23.873 -29.198 1.00 44.92 934 THR A O 1
ATOM 7580 N N . ILE A 1 938 ? 50.354 -21.996 -29.535 1.00 36.98 935 ILE A N 1
ATOM 7581 C CA . ILE A 1 938 ? 50.143 -21.991 -30.977 1.00 41.14 935 ILE A CA 1
ATOM 7582 C C . ILE A 1 938 ? 51.497 -21.711 -31.607 1.00 45.20 935 ILE A C 1
ATOM 7583 O O . ILE A 1 938 ? 52.088 -20.653 -31.368 1.00 45.30 935 ILE A O 1
ATOM 7588 N N . GLN A 1 939 ? 52.013 -22.687 -32.356 1.00 52.05 936 GLN A N 1
ATOM 7589 C CA . GLN A 1 939 ? 53.311 -22.594 -33.024 1.00 58.33 936 GLN A CA 1
ATOM 7590 C C . GLN A 1 939 ? 54.423 -22.205 -32.046 1.00 61.48 936 GLN A C 1
ATOM 7591 O O . GLN A 1 939 ? 55.108 -21.193 -32.207 1.00 69.74 936 GLN A O 1
ATOM 7597 N N . GLN A 1 940 ? 54.583 -23.040 -31.019 1.00 62.81 937 GLN A N 1
ATOM 7598 C CA . GLN A 1 940 ? 55.640 -22.931 -30.013 1.00 67.05 937 GLN A CA 1
ATOM 7599 C C . GLN A 1 940 ? 55.577 -21.658 -29.174 1.00 59.57 937 GLN A C 1
ATOM 7600 O O . GLN A 1 940 ? 56.464 -21.440 -28.341 1.00 62.83 937 GLN A O 1
ATOM 7606 N N . PHE A 1 941 ? 54.561 -20.811 -29.357 1.00 45.18 938 PHE A N 1
ATOM 7607 C CA . PHE A 1 941 ? 54.373 -19.672 -28.464 1.00 39.87 938 PHE A CA 1
ATOM 7608 C C . PHE A 1 941 ? 53.281 -19.986 -27.443 1.00 34.57 938 PHE A C 1
ATOM 7609 O O . PHE A 1 941 ? 52.138 -20.275 -27.813 1.00 34.17 938 PHE A O 1
ATOM 7617 N N . ASP A 1 942 ? 53.632 -19.909 -26.163 1.00 33.31 939 ASP A N 1
ATOM 7618 C CA . ASP A 1 942 ? 52.701 -20.227 -25.081 1.00 35.03 939 ASP A CA 1
ATOM 7619 C C . ASP A 1 942 ? 51.918 -18.968 -24.730 1.00 33.70 939 ASP A C 1
ATOM 7620 O O . ASP A 1 942 ? 52.289 -18.199 -23.838 1.00 33.42 939 ASP A O 1
ATOM 7625 N N . TYR A 1 943 ? 50.796 -18.767 -25.422 1.00 34.18 940 TYR A N 1
ATOM 7626 C CA . TYR A 1 943 ? 49.983 -17.580 -25.162 1.00 31.18 940 TYR A CA 1
ATOM 7627 C C . TYR A 1 943 ? 49.353 -17.623 -23.776 1.00 32.74 940 TYR A C 1
ATOM 7628 O O . TYR A 1 943 ? 49.126 -16.577 -23.157 1.00 35.77 940 TYR A O 1
ATOM 7637 N N . GLN A 1 944 ? 49.034 -18.822 -23.296 1.00 31.61 941 GLN A N 1
ATOM 7638 C CA . GLN A 1 944 ? 48.489 -18.976 -21.958 1.00 33.38 941 GLN A CA 1
ATOM 7639 C C . GLN A 1 944 ? 49.441 -18.397 -20.904 1.00 34.33 941 GLN A C 1
ATOM 7640 O O . GLN A 1 944 ? 49.028 -17.623 -20.029 1.00 32.32 941 GLN A O 1
ATOM 7646 N N . LYS A 1 945 ? 50.722 -18.752 -20.986 1.00 36.01 942 LYS A N 1
ATOM 7647 C CA . LYS A 1 945 ? 51.715 -18.229 -20.048 1.00 39.76 942 LYS A CA 1
ATOM 7648 C C . LYS A 1 945 ? 51.934 -16.736 -20.238 1.00 34.02 942 LYS A C 1
ATOM 7649 O O . LYS A 1 945 ? 52.077 -15.995 -19.261 1.00 34.52 942 LYS A O 1
ATOM 7655 N N . LYS A 1 946 ? 51.988 -16.282 -21.492 1.00 31.54 943 LYS A N 1
ATOM 7656 C CA . LYS A 1 946 ? 52.232 -14.869 -21.770 1.00 33.23 943 LYS A CA 1
ATOM 7657 C C . LYS A 1 946 ? 51.115 -14.000 -21.205 1.00 37.03 943 LYS A C 1
ATOM 7658 O O . LYS A 1 946 ? 51.368 -12.962 -20.584 1.00 36.13 943 LYS A O 1
ATOM 7664 N N . LEU A 1 947 ? 49.864 -14.416 -21.406 1.00 30.22 944 LEU A N 1
ATOM 7665 C CA . LEU A 1 947 ? 48.738 -13.649 -20.884 1.00 32.08 944 LEU A CA 1
ATOM 7666 C C . LEU A 1 947 ? 48.738 -13.635 -19.364 1.00 33.76 944 LEU A C 1
ATOM 7667 O O . LEU A 1 947 ? 48.467 -12.599 -18.744 1.00 32.05 944 LEU A O 1
ATOM 7672 N N . ASP A 1 948 ? 49.014 -14.783 -18.749 1.00 32.23 945 ASP A N 1
ATOM 7673 C CA . ASP A 1 948 ? 49.033 -14.853 -17.292 1.00 33.73 945 ASP A CA 1
ATOM 7674 C C . ASP A 1 948 ? 50.118 -13.943 -16.727 1.00 40.37 945 ASP A C 1
ATOM 7675 O O . ASP A 1 948 ? 49.878 -13.184 -15.781 1.00 38.07 945 ASP A O 1
ATOM 7680 N N . ASN A 1 949 ? 51.313 -13.981 -17.326 1.00 35.21 946 ASN A N 1
ATOM 7681 C CA . ASN A 1 949 ? 52.396 -13.092 -16.910 1.00 37.19 946 ASN A CA 1
ATOM 7682 C C . ASN A 1 949 ? 52.039 -11.625 -17.117 1.00 42.74 946 ASN A C 1
ATOM 7683 O O . ASN A 1 949 ? 52.370 -10.784 -16.275 1.00 37.40 946 ASN A O 1
ATOM 7688 N N . ARG A 1 950 ? 51.384 -11.290 -18.239 1.00 33.00 947 ARG A N 1
ATOM 7689 C CA . ARG A 1 950 ? 51.029 -9.898 -18.483 1.00 34.04 947 ARG A CA 1
ATOM 7690 C C . ARG A 1 950 ? 49.993 -9.412 -17.478 1.00 40.82 947 ARG A C 1
ATOM 7691 O O . ARG A 1 950 ? 50.022 -8.251 -17.066 1.00 39.15 947 ARG A O 1
ATOM 7699 N N . GLU A 1 951 ? 49.063 -10.276 -17.074 1.00 34.86 948 GLU A N 1
ATOM 7700 C CA . GLU A 1 951 ? 48.101 -9.837 -16.076 1.00 37.24 948 GLU A CA 1
ATOM 7701 C C . GLU A 1 951 ? 48.769 -9.650 -14.715 1.00 37.06 948 GLU A C 1
ATOM 7702 O O . GLU A 1 951 ? 48.429 -8.710 -13.988 1.00 37.54 948 GLU A O 1
ATOM 7708 N N . LYS A 1 952 ? 49.742 -10.499 -14.371 1.00 38.31 949 LYS A N 1
ATOM 7709 C CA . LYS A 1 952 ? 50.471 -10.279 -13.120 1.00 45.42 949 LYS A CA 1
ATOM 7710 C C . LYS A 1 952 ? 51.237 -8.963 -13.168 1.00 43.99 949 LYS A C 1
ATOM 7711 O O . LYS A 1 952 ? 51.327 -8.249 -12.162 1.00 37.95 949 LYS A O 1
ATOM 7717 N N . GLU A 1 953 ? 51.774 -8.614 -14.339 1.00 41.03 950 GLU A N 1
ATOM 7718 C CA . GLU A 1 953 ? 52.497 -7.354 -14.467 1.00 45.82 950 GLU A CA 1
ATOM 7719 C C . GLU A 1 953 ? 51.568 -6.163 -14.272 1.00 44.74 950 GLU A C 1
ATOM 7720 O O . GLU A 1 953 ? 51.919 -5.204 -13.570 1.00 37.87 950 GLU A O 1
ATOM 7726 N N . ARG A 1 954 ? 50.380 -6.207 -14.897 1.00 33.36 951 ARG A N 1
ATOM 7727 C CA . ARG A 1 954 ? 49.423 -5.110 -14.767 1.00 33.58 951 ARG A CA 1
ATOM 7728 C C . ARG A 1 954 ? 48.977 -4.930 -13.315 1.00 33.88 951 ARG A C 1
ATOM 7729 O O . ARG A 1 954 ? 48.849 -3.795 -12.837 1.00 38.02 951 ARG A O 1
ATOM 7737 N N . VAL A 1 955 ? 48.746 -6.030 -12.595 1.00 32.58 952 VAL A N 1
ATOM 7738 C CA . VAL A 1 955 ? 48.402 -5.920 -11.172 1.00 35.57 952 VAL A CA 1
ATOM 7739 C C . VAL A 1 955 ? 49.540 -5.267 -10.392 1.00 43.34 952 VAL A C 1
ATOM 7740 O O . VAL A 1 955 ? 49.322 -4.353 -9.581 1.00 42.62 952 VAL A O 1
ATOM 7744 N N . ALA A 1 956 ? 50.767 -5.753 -10.591 1.00 34.47 953 ALA A N 1
ATOM 7745 C CA . ALA A 1 956 ? 51.902 -5.180 -9.873 1.00 40.87 953 ALA A CA 1
ATOM 7746 C C . ALA A 1 956 ? 52.075 -3.706 -10.213 1.00 42.06 953 ALA A C 1
ATOM 7747 O O . ALA A 1 956 ? 52.431 -2.897 -9.346 1.00 43.64 953 ALA A O 1
ATOM 7749 N N . ALA A 1 957 ? 51.813 -3.341 -11.473 1.00 39.68 954 ALA A N 1
ATOM 7750 C CA . ALA A 1 957 ? 51.920 -1.951 -11.898 1.00 39.77 954 ALA A CA 1
ATOM 7751 C C . ALA A 1 957 ? 50.922 -1.070 -11.156 1.00 44.82 954 ALA A C 1
ATOM 7752 O O . ALA A 1 957 ? 51.275 0.007 -10.669 1.00 43.62 954 ALA A O 1
ATOM 7754 N N . ARG A 1 958 ? 49.663 -1.511 -11.070 1.00 39.45 955 ARG A N 1
ATOM 7755 C CA . ARG A 1 958 ? 48.657 -0.732 -10.356 1.00 42.91 955 ARG A CA 1
ATOM 7756 C C . ARG A 1 958 ? 49.045 -0.562 -8.895 1.00 40.62 955 ARG A C 1
ATOM 7757 O O . ARG A 1 958 ? 48.949 0.537 -8.344 1.00 40.48 955 ARG A O 1
ATOM 7765 N N . GLN A 1 959 ? 49.516 -1.641 -8.264 1.00 39.03 956 GLN A N 1
ATOM 7766 C CA . GLN A 1 959 ? 49.913 -1.581 -6.865 1.00 41.49 956 GLN A CA 1
ATOM 7767 C C . GLN A 1 959 ? 51.085 -0.633 -6.653 1.00 41.26 956 GLN A C 1
ATOM 7768 O O . GLN A 1 959 ? 51.189 -0.005 -5.595 1.00 46.45 956 GLN A O 1
ATOM 7774 N N . ALA A 1 960 ? 51.948 -0.486 -7.653 1.00 42.38 957 ALA A N 1
ATOM 7775 C CA . ALA A 1 960 ? 53.131 0.359 -7.565 1.00 48.14 957 ALA A CA 1
ATOM 7776 C C . ALA A 1 960 ? 52.917 1.771 -8.102 1.00 46.79 957 ALA A C 1
ATOM 7777 O O . ALA A 1 960 ? 53.875 2.547 -8.134 1.00 46.42 957 ALA A O 1
ATOM 7779 N N . TRP A 1 961 ? 51.700 2.125 -8.519 1.00 38.09 958 TRP A N 1
ATOM 7780 C CA . TRP A 1 961 ? 51.417 3.445 -9.096 1.00 36.88 958 TRP A CA 1
ATOM 7781 C C . TRP A 1 961 ? 52.274 3.696 -10.340 1.00 43.24 958 TRP A C 1
ATOM 7782 O O . TRP A 1 961 ? 52.782 4.799 -10.538 1.00 42.63 958 TRP A O 1
ATOM 7793 N N . SER A 1 962 ? 52.442 2.677 -11.185 1.00 48.03 959 SER A N 1
ATOM 7794 C CA . SER A 1 962 ? 53.203 2.834 -12.422 1.00 47.04 959 SER A CA 1
ATOM 7795 C C . SER A 1 962 ? 52.340 2.477 -13.624 1.00 44.77 959 SER A C 1
ATOM 7796 O O . SER A 1 962 ? 51.212 1.996 -13.490 1.00 40.98 959 SER A O 1
ATOM 7799 N N . VAL A 1 963 ? 52.899 2.704 -14.817 1.00 41.69 960 VAL A N 1
ATOM 7800 C CA . VAL A 1 963 ? 52.111 2.605 -16.042 1.00 38.46 960 VAL A CA 1
ATOM 7801 C C . VAL A 1 963 ? 51.586 1.191 -16.218 1.00 40.23 960 VAL A C 1
ATOM 7802 O O . VAL A 1 963 ? 52.338 0.209 -16.162 1.00 41.13 960 VAL A O 1
ATOM 7806 N N . VAL A 1 964 ? 50.280 1.082 -16.448 1.00 39.82 961 VAL A N 1
ATOM 7807 C CA . VAL A 1 964 ? 49.651 -0.227 -16.513 1.00 35.16 961 VAL A CA 1
ATOM 7808 C C . VAL A 1 964 ? 49.776 -0.813 -17.907 1.00 41.80 961 VAL A C 1
ATOM 7809 O O . VAL A 1 964 ? 50.268 -1.933 -18.087 1.00 45.88 961 VAL A O 1
ATOM 7813 N N . GLY A 1 965 ? 49.337 -0.072 -18.905 1.00 36.73 962 GLY A N 1
ATOM 7814 C CA . GLY A 1 965 ? 49.431 -0.562 -20.254 1.00 51.32 962 GLY A CA 1
ATOM 7815 C C . GLY A 1 965 ? 48.263 -1.474 -20.573 1.00 59.19 962 GLY A C 1
ATOM 7816 O O . GLY A 1 965 ? 47.232 -1.505 -19.876 1.00 46.46 962 GLY A O 1
ATOM 7817 N N . THR A 1 966 ? 48.438 -2.248 -21.637 1.00 54.89 963 THR A N 1
ATOM 7818 C CA . THR A 1 966 ? 47.336 -3.010 -22.184 1.00 48.00 963 THR A CA 1
ATOM 7819 C C . THR A 1 966 ? 47.599 -4.505 -22.120 1.00 38.58 963 THR A C 1
ATOM 7820 O O . THR A 1 966 ? 48.744 -4.973 -22.108 1.00 38.53 963 THR A O 1
ATOM 7824 N N . ILE A 1 967 ? 46.495 -5.236 -22.090 1.00 35.72 964 ILE A N 1
ATOM 7825 C CA . ILE A 1 967 ? 46.478 -6.660 -22.384 1.00 32.79 964 ILE A CA 1
ATOM 7826 C C . ILE A 1 967 ? 45.585 -6.981 -23.571 1.00 31.60 964 ILE A C 1
ATOM 7827 O O . ILE A 1 967 ? 45.688 -8.087 -24.123 1.00 31.23 964 ILE A O 1
ATOM 7832 N N . LYS A 1 968 ? 44.739 -6.039 -24.012 1.00 34.61 965 LYS A N 1
ATOM 7833 C CA . LYS A 1 968 ? 43.805 -6.327 -25.099 1.00 37.69 965 LYS A CA 1
ATOM 7834 C C . LYS A 1 968 ? 44.520 -6.623 -26.414 1.00 31.50 965 LYS A C 1
ATOM 7835 O O . LYS A 1 968 ? 44.035 -7.441 -27.200 1.00 33.12 965 LYS A O 1
ATOM 7841 N N . ASP A 1 969 ? 45.663 -5.974 -26.674 1.00 31.53 966 ASP A N 1
ATOM 7842 C CA . ASP A 1 969 ? 46.372 -6.222 -27.932 1.00 35.56 966 ASP A CA 1
ATOM 7843 C C . ASP A 1 969 ? 46.980 -7.618 -27.966 1.00 32.85 966 ASP A C 1
ATOM 7844 O O . ASP A 1 969 ? 47.011 -8.265 -29.022 1.00 30.41 966 ASP A O 1
ATOM 7849 N N . LEU A 1 970 ? 47.472 -8.098 -26.819 1.00 27.85 967 LEU A N 1
ATOM 7850 C CA . LEU A 1 970 ? 47.966 -9.466 -26.728 1.00 29.44 967 LEU A CA 1
ATOM 7851 C C . LEU A 1 970 ? 46.828 -10.474 -26.850 1.00 27.74 967 LEU A C 1
ATOM 7852 O O . LEU A 1 970 ? 46.984 -11.506 -27.509 1.00 31.60 967 LEU A O 1
ATOM 7857 N N . LYS A 1 971 ? 45.687 -10.211 -26.198 1.00 34.88 968 LYS A N 1
ATOM 7858 C CA . LYS A 1 971 ? 44.528 -11.098 -26.335 1.00 33.02 968 LYS A CA 1
ATOM 7859 C C . LYS A 1 971 ? 44.089 -11.205 -27.787 1.00 28.59 968 LYS A C 1
ATOM 7860 O O . LYS A 1 971 ? 43.756 -12.293 -28.265 1.00 30.63 968 LYS A O 1
ATOM 7866 N N . GLN A 1 972 ? 44.043 -10.073 -28.486 1.00 28.80 969 GLN A N 1
ATOM 7867 C CA . GLN A 1 972 ? 43.623 -10.078 -29.881 1.00 32.62 969 GLN A CA 1
ATOM 7868 C C . GLN A 1 972 ? 44.640 -10.775 -30.773 1.00 26.62 969 GLN A C 1
ATOM 7869 O O . GLN A 1 972 ? 44.260 -11.504 -31.698 1.00 29.34 969 GLN A O 1
ATOM 7875 N N . GLY A 1 973 ? 45.929 -10.590 -30.506 1.00 28.26 970 GLY A N 1
ATOM 7876 C CA . GLY A 1 973 ? 46.933 -11.321 -31.268 1.00 31.25 970 GLY A CA 1
ATOM 7877 C C . GLY A 1 973 ? 46.790 -12.827 -31.129 1.00 29.39 970 GLY A C 1
ATOM 7878 O O . GLY A 1 973 ? 46.835 -13.568 -32.120 1.00 32.64 970 GLY A O 1
ATOM 7879 N N . TYR A 1 974 ? 46.633 -13.301 -29.891 1.00 28.80 971 TYR A N 1
ATOM 7880 C CA . TYR A 1 974 ? 46.376 -14.716 -29.644 1.00 27.19 971 TYR A CA 1
ATOM 7881 C C . TYR A 1 974 ? 45.112 -15.174 -30.350 1.00 30.27 971 TYR A C 1
ATOM 7882 O O . TYR A 1 974 ? 45.101 -16.208 -31.032 1.00 31.60 971 TYR A O 1
ATOM 7891 N N . LEU A 1 975 ? 44.025 -14.429 -30.177 1.00 29.01 972 LEU A N 1
ATOM 7892 C CA . LEU A 1 975 ? 42.761 -14.871 -30.752 1.00 27.15 972 LEU A CA 1
ATOM 7893 C C . LEU A 1 975 ? 42.811 -14.901 -32.275 1.00 31.55 972 LEU A C 1
ATOM 7894 O O . LEU A 1 975 ? 42.112 -15.709 -32.901 1.00 35.61 972 LEU A O 1
ATOM 7899 N N . SER A 1 976 ? 43.624 -14.045 -32.895 1.00 27.77 973 SER A N 1
ATOM 7900 C CA . SER A 1 976 ? 43.698 -14.100 -34.357 1.00 30.56 973 SER A CA 1
ATOM 7901 C C . SER A 1 976 ? 44.337 -15.404 -34.820 1.00 33.23 973 SER A C 1
ATOM 7902 O O . SER A 1 976 ? 43.977 -15.928 -35.880 1.00 32.83 973 SER A O 1
ATOM 7905 N N . GLN A 1 977 ? 45.275 -15.949 -34.034 1.00 29.09 974 GLN A N 1
ATOM 7906 C CA . GLN A 1 977 ? 45.845 -17.256 -34.342 1.00 30.91 974 GLN A CA 1
ATOM 7907 C C . GLN A 1 977 ? 44.822 -18.369 -34.142 1.00 31.83 974 GLN A C 1
ATOM 7908 O O . GLN A 1 977 ? 44.784 -19.334 -34.916 1.00 34.30 974 GLN A O 1
ATOM 7914 N N . VAL A 1 978 ? 44.013 -18.264 -33.095 1.00 30.57 975 VAL A N 1
ATOM 7915 C CA . VAL A 1 978 ? 42.949 -19.237 -32.860 1.00 32.80 975 VAL A CA 1
ATOM 7916 C C . VAL A 1 978 ? 41.939 -19.212 -34.004 1.00 37.44 975 VAL A C 1
ATOM 7917 O O . VAL A 1 978 ? 41.521 -20.261 -34.513 1.00 38.81 975 VAL A O 1
ATOM 7921 N N . ILE A 1 979 ? 41.516 -18.008 -34.402 1.00 36.77 976 ILE A N 1
ATOM 7922 C CA . ILE A 1 979 ? 40.602 -17.849 -35.538 1.00 37.97 976 ILE A CA 1
ATOM 7923 C C . ILE A 1 979 ? 41.160 -18.540 -36.769 1.00 30.60 976 ILE A C 1
ATOM 7924 O O . ILE A 1 979 ? 40.455 -19.290 -37.463 1.00 32.87 976 ILE A O 1
ATOM 7929 N N . HIS A 1 980 ? 42.439 -18.287 -37.068 1.00 30.94 977 HIS A N 1
ATOM 7930 C CA . HIS A 1 980 ? 43.057 -18.886 -38.245 1.00 29.04 977 HIS A CA 1
ATOM 7931 C C . HIS A 1 980 ? 42.984 -20.405 -38.190 1.00 36.58 977 HIS A C 1
ATOM 7932 O O . HIS A 1 980 ? 42.675 -21.057 -39.195 1.00 34.28 977 HIS A O 1
ATOM 7939 N N . GLU A 1 981 ? 43.291 -20.987 -37.031 1.00 32.83 978 GLU A N 1
ATOM 7940 C CA . GLU A 1 981 ? 43.266 -22.439 -36.917 1.00 31.96 978 GLU A CA 1
ATOM 7941 C C . GLU A 1 981 ? 41.846 -22.986 -37.053 1.00 30.64 978 GLU A C 1
ATOM 7942 O O . GLU A 1 981 ? 41.617 -23.952 -37.788 1.00 33.28 978 GLU A O 1
ATOM 7948 N N . ILE A 1 982 ? 40.882 -22.393 -36.337 1.00 29.05 979 ILE A N 1
ATOM 7949 C CA . ILE A 1 982 ? 39.506 -22.903 -36.354 1.00 34.47 979 ILE A CA 1
ATOM 7950 C C . ILE A 1 982 ? 38.897 -22.789 -37.752 1.00 31.48 979 ILE A C 1
ATOM 7951 O O . ILE A 1 982 ? 38.212 -23.703 -38.225 1.00 30.82 979 ILE A O 1
ATOM 7956 N N . VAL A 1 983 ? 39.090 -21.651 -38.414 1.00 28.76 980 VAL A N 1
ATOM 7957 C CA . VAL A 1 983 ? 38.536 -21.491 -39.755 1.00 28.34 980 VAL A CA 1
ATOM 7958 C C . VAL A 1 983 ? 39.135 -22.524 -40.703 1.00 29.98 980 VAL A C 1
ATOM 7959 O O . VAL A 1 983 ? 38.418 -23.148 -41.492 1.00 32.65 980 VAL A O 1
ATOM 7963 N N . ASP A 1 984 ? 40.447 -22.753 -40.613 1.00 30.09 981 ASP A N 1
ATOM 7964 C CA . ASP A 1 984 ? 41.080 -23.751 -41.471 1.00 30.23 981 ASP A CA 1
ATOM 7965 C C . ASP A 1 984 ? 40.478 -25.134 -41.259 1.00 29.71 981 ASP A C 1
ATOM 7966 O O . ASP A 1 984 ? 40.230 -25.861 -42.231 1.00 30.43 981 ASP A O 1
ATOM 7971 N N . LEU A 1 985 ? 40.226 -25.514 -40.000 1.00 26.80 982 LEU A N 1
ATOM 7972 C CA . LEU A 1 985 ? 39.579 -26.798 -39.722 1.00 27.06 982 LEU A CA 1
ATOM 7973 C C . LEU A 1 985 ? 38.166 -26.823 -40.280 1.00 31.59 982 LEU A C 1
ATOM 7974 O O . LEU A 1 985 ? 37.737 -27.806 -40.896 1.00 36.03 982 LEU A O 1
ATOM 7979 N N . MET A 1 986 ? 37.426 -25.738 -40.067 1.00 28.18 983 MET A N 1
ATOM 7980 C CA A MET A 1 986 ? 36.050 -25.691 -40.543 0.51 30.91 983 MET A CA 1
ATOM 7981 C CA B MET A 1 986 ? 36.051 -25.659 -40.545 0.49 31.07 983 MET A CA 1
ATOM 7982 C C . MET A 1 986 ? 35.979 -25.825 -42.060 1.00 31.51 983 MET A C 1
ATOM 7983 O O . MET A 1 986 ? 35.131 -26.561 -42.582 1.00 27.45 983 MET A O 1
ATOM 7992 N N . ILE A 1 987 ? 36.856 -25.132 -42.784 1.00 28.61 984 ILE A N 1
ATOM 7993 C CA . ILE A 1 987 ? 36.832 -25.207 -44.248 1.00 28.34 984 ILE A CA 1
ATOM 7994 C C . ILE A 1 987 ? 37.324 -26.571 -44.724 1.00 32.33 984 ILE A C 1
ATOM 7995 O O . ILE A 1 987 ? 36.776 -27.149 -45.673 1.00 29.77 984 ILE A O 1
ATOM 8000 N N . HIS A 1 988 ? 38.368 -27.104 -44.089 1.00 32.10 985 HIS A N 1
ATOM 8001 C CA . HIS A 1 988 ? 38.893 -28.401 -44.511 1.00 33.56 985 HIS A CA 1
ATOM 8002 C C . HIS A 1 988 ? 37.852 -29.496 -44.332 1.00 34.32 985 HIS A C 1
ATOM 8003 O O . HIS A 1 988 ? 37.659 -30.336 -45.221 1.00 32.15 985 HIS A O 1
ATOM 8010 N N . TYR A 1 989 ? 37.185 -29.517 -43.173 1.00 29.94 986 TYR A N 1
ATOM 8011 C CA . TYR A 1 989 ? 36.214 -30.551 -42.847 1.00 28.55 986 TYR A CA 1
ATOM 8012 C C . TYR A 1 989 ? 34.811 -30.247 -43.339 1.00 29.02 986 TYR A C 1
ATOM 8013 O O . TYR A 1 989 ? 33.958 -31.138 -43.291 1.00 33.29 986 TYR A O 1
ATOM 8022 N N . GLN A 1 990 ? 34.553 -29.015 -43.781 1.00 29.63 987 GLN A N 1
ATOM 8023 C CA . GLN A 1 990 ? 33.202 -28.528 -44.051 1.00 33.31 987 GLN A CA 1
ATOM 8024 C C . GLN A 1 990 ? 32.289 -28.790 -42.851 1.00 34.86 987 GLN A C 1
ATOM 8025 O O . GLN A 1 990 ? 31.203 -29.363 -42.966 1.00 31.16 987 GLN A O 1
ATOM 8031 N N . ALA A 1 991 ? 32.748 -28.339 -41.680 1.00 31.44 988 ALA A N 1
ATOM 8032 C CA . ALA A 1 991 ? 32.169 -28.705 -40.396 1.00 29.02 988 ALA A CA 1
ATOM 8033 C C . ALA A 1 991 ? 31.279 -27.614 -39.812 1.00 32.35 988 ALA A C 1
ATOM 8034 O O . ALA A 1 991 ? 31.461 -26.423 -40.057 1.00 33.15 988 ALA A O 1
ATOM 8036 N N . VAL A 1 992 ? 30.361 -28.043 -38.971 1.00 30.14 989 VAL A N 1
ATOM 8037 C CA . VAL A 1 992 ? 29.675 -27.145 -38.056 1.00 25.61 989 VAL A CA 1
ATOM 8038 C C . VAL A 1 992 ? 30.603 -26.894 -36.864 1.00 30.11 989 VAL A C 1
ATOM 8039 O O . VAL A 1 992 ? 31.423 -27.744 -36.517 1.00 31.56 989 VAL A O 1
ATOM 8043 N N . VAL A 1 993 ? 30.528 -25.721 -36.246 1.00 30.87 990 VAL A N 1
ATOM 8044 C CA A VAL A 1 993 ? 31.290 -25.363 -35.047 0.73 27.98 990 VAL A CA 1
ATOM 8045 C CA B VAL A 1 993 ? 31.271 -25.526 -35.012 0.27 28.58 990 VAL A CA 1
ATOM 8046 C C . VAL A 1 993 ? 30.302 -25.143 -33.908 1.00 31.86 990 VAL A C 1
ATOM 8047 O O . VAL A 1 993 ? 29.299 -24.451 -34.115 1.00 29.07 990 VAL A O 1
ATOM 8054 N N . VAL A 1 994 ? 30.586 -25.685 -32.722 1.00 30.09 991 VAL A N 1
ATOM 8055 C CA . VAL A 1 994 ? 29.690 -25.599 -31.582 1.00 27.55 991 VAL A CA 1
ATOM 8056 C C . VAL A 1 994 ? 30.433 -24.928 -30.434 1.00 29.08 991 VAL A C 1
ATOM 8057 O O . VAL A 1 994 ? 31.524 -25.370 -30.044 1.00 30.83 991 VAL A O 1
ATOM 8061 N N . LEU A 1 995 ? 29.831 -23.878 -29.886 1.00 32.41 992 LEU A N 1
ATOM 8062 C CA . LEU A 1 995 ? 30.383 -23.111 -28.777 1.00 34.69 992 LEU A CA 1
ATOM 8063 C C . LEU A 1 995 ? 29.461 -23.216 -27.572 1.00 34.20 992 LEU A C 1
ATOM 8064 O O . LEU A 1 995 ? 28.315 -23.662 -27.672 1.00 35.60 992 LEU A O 1
ATOM 8069 N N . GLU A 1 996 ? 29.979 -22.786 -26.426 1.00 43.75 993 GLU A N 1
ATOM 8070 C CA . GLU A 1 996 ? 29.175 -22.691 -25.216 1.00 48.18 993 GLU A CA 1
ATOM 8071 C C . GLU A 1 996 ? 28.198 -21.530 -25.307 1.00 48.89 993 GLU A C 1
ATOM 8072 O O . GLU A 1 996 ? 28.542 -20.442 -25.781 1.00 45.94 993 GLU A O 1
ATOM 8078 N N . ASN A 1 997 ? 26.967 -21.766 -24.861 1.00 45.34 994 ASN A N 1
ATOM 8079 C CA . ASN A 1 997 ? 25.998 -20.684 -24.700 1.00 47.49 994 ASN A CA 1
ATOM 8080 C C . ASN A 1 997 ? 26.297 -20.022 -23.364 1.00 51.95 994 ASN A C 1
ATOM 8081 O O . ASN A 1 997 ? 26.100 -20.631 -22.307 1.00 54.17 994 ASN A O 1
ATOM 8086 N N . LEU A 1 998 ? 26.782 -18.782 -23.407 1.00 59.96 995 LEU A N 1
ATOM 8087 C CA . LEU A 1 998 ? 27.327 -18.135 -22.218 1.00 68.30 995 LEU A CA 1
ATOM 8088 C C . LEU A 1 998 ? 26.261 -17.681 -21.222 1.00 78.57 995 LEU A C 1
ATOM 8089 O O . LEU A 1 998 ? 26.608 -17.321 -20.089 1.00 76.52 995 LEU A O 1
ATOM 8094 N N . ASN A 1 999 ? 24.980 -17.720 -21.594 1.00 85.18 996 ASN A N 1
ATOM 8095 C CA . ASN A 1 999 ? 23.903 -17.421 -20.654 1.00 87.38 996 ASN A CA 1
ATOM 8096 C C . ASN A 1 999 ? 23.696 -18.519 -19.617 1.00 88.73 996 ASN A C 1
ATOM 8097 O O . ASN A 1 999 ? 22.813 -18.375 -18.763 1.00 92.63 996 ASN A O 1
ATOM 8102 N N . PHE A 1 1000 ? 24.469 -19.601 -19.675 1.00 86.76 997 PHE A N 1
ATOM 8103 C CA . PHE A 1 1000 ? 24.347 -20.709 -18.733 1.00 84.14 997 PHE A CA 1
ATOM 8104 C C . PHE A 1 1000 ? 25.627 -20.855 -17.913 1.00 83.73 997 PHE A C 1
ATOM 8105 O O . PHE A 1 1000 ? 25.906 -21.926 -17.374 1.00 83.64 997 PHE A O 1
ATOM 8113 N N . ALA A 1 1013 ? 37.121 -13.962 -20.206 1.00 53.43 1010 ALA A N 1
ATOM 8114 C CA . ALA A 1 1013 ? 36.667 -13.016 -21.223 1.00 60.83 1010 ALA A CA 1
ATOM 8115 C C . ALA A 1 1013 ? 37.275 -13.347 -22.589 1.00 67.52 1010 ALA A C 1
ATOM 8116 O O . ALA A 1 1013 ? 36.752 -12.931 -23.637 1.00 62.01 1010 ALA A O 1
ATOM 8118 N N . VAL A 1 1014 ? 38.389 -14.088 -22.558 1.00 59.37 1011 VAL A N 1
ATOM 8119 C CA . VAL A 1 1014 ? 39.052 -14.519 -23.786 1.00 60.84 1011 VAL A CA 1
ATOM 8120 C C . VAL A 1 1014 ? 38.093 -15.316 -24.666 1.00 51.07 1011 VAL A C 1
ATOM 8121 O O . VAL A 1 1014 ? 38.079 -15.169 -25.898 1.00 41.30 1011 VAL A O 1
ATOM 8125 N N . TYR A 1 1015 ? 37.251 -16.143 -24.046 1.00 36.89 1012 TYR A N 1
ATOM 8126 C CA . TYR A 1 1015 ? 36.369 -17.019 -24.802 1.00 42.21 1012 TYR A CA 1
ATOM 8127 C C . TYR A 1 1015 ? 35.180 -16.265 -25.395 1.00 46.80 1012 TYR A C 1
ATOM 8128 O O . TYR A 1 1015 ? 34.778 -16.546 -26.529 1.00 46.06 1012 TYR A O 1
ATOM 8137 N N . GLN A 1 1016 ? 34.599 -15.310 -24.659 1.00 41.57 1013 GLN A N 1
ATOM 8138 C CA . GLN A 1 1016 ? 33.508 -14.527 -25.237 1.00 48.27 1013 GLN A CA 1
ATOM 8139 C C . GLN A 1 1016 ? 34.000 -13.650 -26.384 1.00 56.68 1013 GLN A C 1
ATOM 8140 O O . GLN A 1 1016 ? 33.303 -13.483 -27.394 1.00 56.88 1013 GLN A O 1
ATOM 8146 N N . GLN A 1 1017 ? 35.192 -13.071 -26.240 1.00 55.97 1014 GLN A N 1
ATOM 8147 C CA . GLN A 1 1017 ? 35.755 -12.280 -27.326 1.00 54.72 1014 GLN A CA 1
ATOM 8148 C C . GLN A 1 1017 ? 36.066 -13.159 -28.527 1.00 50.93 1014 GLN A C 1
ATOM 8149 O O . GLN A 1 1017 ? 35.920 -12.724 -29.676 1.00 46.33 1014 GLN A O 1
ATOM 8155 N N . PHE A 1 1018 ? 36.492 -14.404 -28.279 1.00 43.88 1015 PHE A N 1
ATOM 8156 C CA . PHE A 1 1018 ? 36.681 -15.344 -29.375 1.00 41.19 1015 PHE A CA 1
ATOM 8157 C C . PHE A 1 1018 ? 35.381 -15.566 -30.130 1.00 46.08 1015 PHE A C 1
ATOM 8158 O O . PHE A 1 1018 ? 35.376 -15.623 -31.369 1.00 41.43 1015 PHE A O 1
ATOM 8166 N N . GLU A 1 1019 ? 34.270 -15.724 -29.401 1.00 41.45 1016 GLU A N 1
ATOM 8167 C CA . GLU A 1 1019 ? 33.000 -16.019 -30.058 1.00 43.87 1016 GLU A CA 1
ATOM 8168 C C . GLU A 1 1019 ? 32.638 -14.929 -31.055 1.00 44.75 1016 GLU A C 1
ATOM 8169 O O . GLU A 1 1019 ? 32.237 -15.221 -32.191 1.00 36.23 1016 GLU A O 1
ATOM 8175 N N . LYS A 1 1020 ? 32.780 -13.664 -30.647 1.00 41.58 1017 LYS A N 1
ATOM 8176 C CA . LYS A 1 1020 ? 32.426 -12.558 -31.533 1.00 45.32 1017 LYS A CA 1
ATOM 8177 C C . LYS A 1 1020 ? 33.352 -12.495 -32.740 1.00 39.80 1017 LYS A C 1
ATOM 8178 O O . LYS A 1 1020 ? 32.892 -12.259 -33.861 1.00 37.88 1017 LYS A O 1
ATOM 8184 N N . MET A 1 1021 ? 34.659 -12.693 -32.535 1.00 33.02 1018 MET A N 1
ATOM 8185 C CA . MET A 1 1021 ? 35.579 -12.634 -33.664 1.00 40.57 1018 MET A CA 1
ATOM 8186 C C . MET A 1 1021 ? 35.346 -13.789 -34.617 1.00 39.94 1018 MET A C 1
ATOM 8187 O O . MET A 1 1021 ? 35.536 -13.642 -35.825 1.00 34.66 1018 MET A O 1
ATOM 8192 N N . LEU A 1 1022 ? 34.933 -14.946 -34.102 1.00 31.23 1019 LEU A N 1
ATOM 8193 C CA . LEU A 1 1022 ? 34.681 -16.065 -34.995 1.00 33.25 1019 LEU A CA 1
ATOM 8194 C C . LEU A 1 1022 ? 33.431 -15.812 -35.827 1.00 34.35 1019 LEU A C 1
ATOM 8195 O O . LEU A 1 1022 ? 33.448 -15.986 -37.052 1.00 29.91 1019 LEU A O 1
ATOM 8200 N N . ILE A 1 1023 ? 32.349 -15.346 -35.190 1.00 29.10 1020 ILE A N 1
ATOM 8201 C CA . ILE A 1 1023 ? 31.135 -15.007 -35.943 1.00 33.61 1020 ILE A CA 1
ATOM 8202 C C . ILE A 1 1023 ? 31.436 -13.972 -37.020 1.00 32.76 1020 ILE A C 1
ATOM 8203 O O . ILE A 1 1023 ? 30.976 -14.083 -38.169 1.00 32.13 1020 ILE A O 1
ATOM 8208 N N . ASP A 1 1024 ? 32.167 -12.919 -36.638 1.00 29.99 1021 ASP A N 1
ATOM 8209 C CA . ASP A 1 1024 ? 32.466 -11.817 -37.546 1.00 33.07 1021 ASP A CA 1
ATOM 8210 C C . ASP A 1 1024 ? 33.318 -12.272 -38.715 1.00 35.33 1021 ASP A C 1
ATOM 8211 O O . ASP A 1 1024 ? 33.080 -11.859 -39.856 1.00 31.86 1021 ASP A O 1
ATOM 8216 N N . LYS A 1 1025 ? 34.336 -13.096 -38.453 1.00 27.45 1022 LYS A N 1
ATOM 8217 C CA . LYS A 1 1025 ? 35.153 -13.609 -39.550 1.00 30.98 1022 LYS A CA 1
ATOM 8218 C C . LYS A 1 1025 ? 34.298 -14.403 -40.530 1.00 30.51 1022 LYS A C 1
ATOM 8219 O O . LYS A 1 1025 ? 34.453 -14.278 -41.750 1.00 30.60 1022 LYS A O 1
ATOM 8225 N N . LEU A 1 1026 ? 33.353 -15.191 -40.014 1.00 27.10 1023 LEU A N 1
ATOM 8226 C CA . LEU A 1 1026 ? 32.563 -16.060 -40.875 1.00 28.30 1023 LEU A CA 1
ATOM 8227 C C . LEU A 1 1026 ? 31.389 -15.346 -41.539 1.00 24.34 1023 LEU A C 1
ATOM 8228 O O . LEU A 1 1026 ? 30.726 -15.948 -42.393 1.00 30.30 1023 LEU A O 1
ATOM 8233 N N . ASN A 1 1027 ? 31.114 -14.084 -41.183 1.00 27.13 1024 ASN A N 1
ATOM 8234 C CA . ASN A 1 1027 ? 30.173 -13.289 -41.977 1.00 31.07 1024 ASN A CA 1
ATOM 8235 C C . ASN A 1 1027 ? 30.714 -13.027 -43.387 1.00 34.45 1024 ASN A C 1
ATOM 8236 O O . ASN A 1 1027 ? 29.932 -12.805 -44.321 1.00 26.43 1024 ASN A O 1
ATOM 8241 N N . CYS A 1 1028 ? 32.033 -13.059 -43.561 1.00 27.95 1025 CYS A N 1
ATOM 8242 C CA . CYS A 1 1028 ? 32.657 -12.649 -44.828 1.00 26.87 1025 CYS A CA 1
ATOM 8243 C C . CYS A 1 1028 ? 34.086 -13.211 -44.836 1.00 27.33 1025 CYS A C 1
ATOM 8244 O O . CYS A 1 1028 ? 35.027 -12.547 -44.388 1.00 29.56 1025 CYS A O 1
ATOM 8247 N N . LEU A 1 1029 ? 34.214 -14.448 -45.296 1.00 31.50 1026 LEU A N 1
ATOM 8248 C CA . LEU A 1 1029 ? 35.460 -15.201 -45.192 1.00 27.36 1026 LEU A CA 1
ATOM 8249 C C . LEU A 1 1029 ? 36.143 -15.236 -46.561 1.00 29.29 1026 LEU A C 1
ATOM 8250 O O . LEU A 1 1029 ? 35.654 -15.883 -47.492 1.00 25.45 1026 LEU A O 1
ATOM 8255 N N . VAL A 1 1030 ? 37.280 -14.556 -46.660 1.00 29.82 1027 VAL A N 1
ATOM 8256 C CA . VAL A 1 1030 ? 38.188 -14.643 -47.796 1.00 29.70 1027 VAL A CA 1
ATOM 8257 C C . VAL A 1 1030 ? 39.433 -15.400 -47.349 1.00 31.13 1027 VAL A C 1
ATOM 8258 O O . VAL A 1 1030 ? 40.000 -15.104 -46.290 1.00 28.03 1027 VAL A O 1
ATOM 8262 N N . LEU A 1 1031 ? 39.853 -16.369 -48.151 1.00 29.33 1028 LEU A N 1
ATOM 8263 C CA . LEU A 1 1031 ? 41.111 -17.080 -47.956 1.00 33.02 1028 LEU A CA 1
ATOM 8264 C C . LEU A 1 1031 ? 42.098 -16.571 -48.998 1.00 36.67 1028 LEU A C 1
ATOM 8265 O O . LEU A 1 1031 ? 41.849 -16.713 -50.202 1.00 31.94 1028 LEU A O 1
ATOM 8270 N N . LYS A 1 1032 ? 43.200 -15.960 -48.540 1.00 32.85 1029 LYS A N 1
ATOM 8271 C CA . LYS A 1 1032 ? 44.015 -15.150 -49.442 1.00 37.32 1029 LYS A CA 1
ATOM 8272 C C . LYS A 1 1032 ? 44.701 -15.973 -50.534 1.00 36.21 1029 LYS A C 1
ATOM 8273 O O . LYS A 1 1032 ? 45.081 -15.402 -51.561 1.00 35.73 1029 LYS A O 1
ATOM 8279 N N . ASP A 1 1033 ? 44.830 -17.292 -50.364 1.00 32.38 1030 ASP A N 1
ATOM 8280 C CA . ASP A 1 1033 ? 45.430 -18.137 -51.399 1.00 41.13 1030 ASP A CA 1
ATOM 8281 C C . ASP A 1 1033 ? 44.440 -18.624 -52.451 1.00 41.05 1030 ASP A C 1
ATOM 8282 O O . ASP A 1 1033 ? 44.861 -19.259 -53.425 1.00 40.40 1030 ASP A O 1
ATOM 8287 N N . TYR A 1 1034 ? 43.159 -18.383 -52.273 1.00 34.82 1031 TYR A N 1
ATOM 8288 C CA . TYR A 1 1034 ? 42.186 -18.848 -53.245 1.00 33.70 1031 TYR A CA 1
ATOM 8289 C C . TYR A 1 1034 ? 42.175 -17.924 -54.458 1.00 39.36 1031 TYR A C 1
ATOM 8290 O O . TYR A 1 1034 ? 42.362 -16.713 -54.317 1.00 33.25 1031 TYR A O 1
ATOM 8299 N N . PRO A 1 1035 ? 41.962 -18.468 -55.659 1.00 35.61 1032 PRO A N 1
ATOM 8300 C CA . PRO A 1 1035 ? 41.726 -17.596 -56.821 1.00 39.66 1032 PRO A CA 1
ATOM 8301 C C . PRO A 1 1035 ? 40.479 -16.746 -56.603 1.00 37.32 1032 PRO A C 1
ATOM 8302 O O . PRO A 1 1035 ? 39.481 -17.198 -56.028 1.00 32.08 1032 PRO A O 1
ATOM 8306 N N . ALA A 1 1036 ? 40.558 -15.493 -57.058 1.00 35.44 1033 ALA A N 1
ATOM 8307 C CA . ALA A 1 1036 ? 39.515 -14.508 -56.795 1.00 34.99 1033 ALA A CA 1
ATOM 8308 C C . ALA A 1 1036 ? 38.134 -14.997 -57.207 1.00 40.10 1033 ALA A C 1
ATOM 8309 O O . ALA A 1 1036 ? 37.136 -14.609 -56.589 1.00 37.95 1033 ALA A O 1
ATOM 8311 N N . GLU A 1 1037 ? 38.047 -15.863 -58.222 1.00 34.53 1034 GLU A N 1
ATOM 8312 C CA . GLU A 1 1037 ? 36.751 -16.260 -58.753 1.00 37.24 1034 GLU A CA 1
ATOM 8313 C C . GLU A 1 1037 ? 36.232 -17.566 -58.179 1.00 39.74 1034 GLU A C 1
ATOM 8314 O O . GLU A 1 1037 ? 35.126 -17.979 -58.541 1.00 45.34 1034 GLU A O 1
ATOM 8320 N N . LYS A 1 1038 ? 36.987 -18.225 -57.304 1.00 36.02 1035 LYS A N 1
ATOM 8321 C CA . LYS A 1 1038 ? 36.491 -19.378 -56.571 1.00 41.34 1035 LYS A CA 1
ATOM 8322 C C . LYS A 1 1038 ? 35.772 -18.916 -55.311 1.00 41.88 1035 LYS A C 1
ATOM 8323 O O . LYS A 1 1038 ? 36.061 -17.848 -54.761 1.00 32.93 1035 LYS A O 1
ATOM 8329 N N . VAL A 1 1039 ? 34.818 -19.727 -54.855 1.00 34.09 1036 VAL A N 1
ATOM 8330 C CA . VAL A 1 1039 ? 34.181 -19.421 -53.586 1.00 33.39 1036 VAL A CA 1
ATOM 8331 C C . VAL A 1 1039 ? 35.234 -19.479 -52.499 1.00 32.26 1036 VAL A C 1
ATOM 8332 O O . VAL A 1 1039 ? 35.981 -20.459 -52.395 1.00 28.34 1036 VAL A O 1
ATOM 8336 N N . GLY A 1 1040 ? 35.311 -18.410 -51.694 1.00 30.76 1037 GLY A N 1
ATOM 8337 C CA . GLY A 1 1040 ? 36.386 -18.200 -50.751 1.00 29.39 1037 GLY A CA 1
ATOM 8338 C C . GLY A 1 1040 ? 37.432 -17.212 -51.231 1.00 31.31 1037 GLY A C 1
ATOM 8339 O O . GLY A 1 1040 ? 38.182 -16.683 -50.413 1.00 31.17 1037 GLY A O 1
ATOM 8340 N N . GLY A 1 1041 ? 37.509 -16.963 -52.544 1.00 29.40 1038 GLY A N 1
ATOM 8341 C CA . GLY A 1 1041 ? 38.378 -15.915 -53.046 1.00 27.68 1038 GLY A CA 1
ATOM 8342 C C . GLY A 1 1041 ? 37.760 -14.545 -52.829 1.00 27.75 1038 GLY A C 1
ATOM 8343 O O . GLY A 1 1041 ? 36.592 -14.406 -52.458 1.00 29.17 1038 GLY A O 1
ATOM 8344 N N . VAL A 1 1042 ? 38.573 -13.517 -53.059 1.00 26.84 1039 VAL A N 1
ATOM 8345 C CA . VAL A 1 1042 ? 38.201 -12.173 -52.637 1.00 34.19 1039 VAL A CA 1
ATOM 8346 C C . VAL A 1 1042 ? 36.905 -11.700 -53.296 1.00 30.06 1039 VAL A C 1
ATOM 8347 O O . VAL A 1 1042 ? 36.132 -10.953 -52.677 1.00 29.28 1039 VAL A O 1
ATOM 8351 N N . LEU A 1 1043 ? 36.627 -12.113 -54.545 1.00 30.86 1040 LEU A N 1
ATOM 8352 C CA . LEU A 1 1043 ? 35.409 -11.666 -55.218 1.00 26.39 1040 LEU A CA 1
ATOM 8353 C C . LEU A 1 1043 ? 34.220 -12.584 -54.956 1.00 26.08 1040 LEU A C 1
ATOM 8354 O O . LEU A 1 1043 ? 33.118 -12.291 -55.433 1.00 29.35 1040 LEU A O 1
ATOM 8359 N N . ASN A 1 1044 ? 34.403 -13.689 -54.219 1.00 25.91 1041 ASN A N 1
ATOM 8360 C CA . ASN A 1 1044 ? 33.298 -14.586 -53.857 1.00 28.16 1041 ASN A CA 1
ATOM 8361 C C . ASN A 1 1044 ? 33.465 -15.099 -52.421 1.00 27.89 1041 ASN A C 1
ATOM 8362 O O . ASN A 1 1044 ? 33.567 -16.305 -52.194 1.00 31.44 1041 ASN A O 1
ATOM 8367 N N . PRO A 1 1045 ? 33.460 -14.204 -51.420 1.00 29.18 1042 PRO A N 1
ATOM 8368 C CA . PRO A 1 1045 ? 33.701 -14.643 -50.028 1.00 25.75 1042 PRO A CA 1
ATOM 8369 C C . PRO A 1 1045 ? 32.731 -15.735 -49.583 1.00 30.84 1042 PRO A C 1
ATOM 8370 O O . PRO A 1 1045 ? 31.577 -15.790 -50.010 1.00 29.37 1042 PRO A O 1
ATOM 8374 N N . TYR A 1 1046 ? 33.219 -16.622 -48.720 1.00 31.98 1043 TYR A N 1
ATOM 8375 C CA . TYR A 1 1046 ? 32.321 -17.491 -47.976 1.00 34.89 1043 TYR A CA 1
ATOM 8376 C C . TYR A 1 1046 ? 31.504 -16.664 -46.998 1.00 25.12 1043 TYR A C 1
ATOM 8377 O O . TYR A 1 1046 ? 31.982 -15.682 -46.435 1.00 28.67 1043 TYR A O 1
ATOM 8386 N N . GLN A 1 1047 ? 30.254 -17.070 -46.794 1.00 30.89 1044 GLN A N 1
ATOM 8387 C CA . GLN A 1 1047 ? 29.416 -16.507 -45.734 1.00 29.63 1044 GLN A CA 1
ATOM 8388 C C . GLN A 1 1047 ? 28.790 -17.694 -45.007 1.00 30.48 1044 GLN A C 1
ATOM 8389 O O . GLN A 1 1047 ? 27.832 -18.305 -45.503 1.00 27.63 1044 GLN A O 1
ATOM 8395 N N . LEU A 1 1048 ? 29.343 -18.027 -43.841 1.00 29.69 1045 LEU A N 1
ATOM 8396 C CA . LEU A 1 1048 ? 28.946 -19.224 -43.120 1.00 30.92 1045 LEU A CA 1
ATOM 8397 C C . LEU A 1 1048 ? 28.208 -18.953 -41.812 1.00 31.69 1045 LEU A C 1
ATOM 8398 O O . LEU A 1 1048 ? 27.593 -19.881 -41.277 1.00 31.69 1045 LEU A O 1
ATOM 8403 N N . THR A 1 1049 ? 28.245 -17.732 -41.283 1.00 32.96 1046 THR A N 1
ATOM 8404 C CA . THR A 1 1049 ? 27.429 -17.361 -40.137 1.00 29.66 1046 THR A CA 1
ATOM 8405 C C . THR A 1 1049 ? 26.388 -16.331 -40.547 1.00 35.09 1046 THR A C 1
ATOM 8406 O O . THR A 1 1049 ? 26.541 -15.623 -41.546 1.00 33.97 1046 THR A O 1
ATOM 8410 N N . ASP A 1 1050 ? 25.320 -16.268 -39.753 1.00 31.96 1047 ASP A N 1
ATOM 8411 C CA . ASP A 1 1050 ? 24.260 -15.290 -39.963 1.00 31.82 1047 ASP A CA 1
ATOM 8412 C C . ASP A 1 1050 ? 24.777 -13.886 -39.664 1.00 36.15 1047 ASP A C 1
ATOM 8413 O O . ASP A 1 1050 ? 25.711 -13.690 -38.879 1.00 33.11 1047 ASP A O 1
ATOM 8418 N N . GLN A 1 1051 ? 24.177 -12.910 -40.326 1.00 36.68 1048 GLN A N 1
ATOM 8419 C CA . GLN A 1 1051 ? 24.600 -11.529 -40.188 1.00 42.91 1048 GLN A CA 1
ATOM 8420 C C . GLN A 1 1051 ? 24.600 -11.120 -38.723 1.00 48.46 1048 GLN A C 1
ATOM 8421 O O . GLN A 1 1051 ? 23.600 -11.275 -38.016 1.00 45.65 1048 GLN A O 1
ATOM 8427 N N . PHE A 1 1052 ? 25.726 -10.604 -38.258 1.00 47.83 1049 PHE A N 1
ATOM 8428 C CA . PHE A 1 1052 ? 25.811 -10.244 -36.858 1.00 44.93 1049 PHE A CA 1
ATOM 8429 C C . PHE A 1 1052 ? 25.159 -8.890 -36.618 1.00 49.71 1049 PHE A C 1
ATOM 8430 O O . PHE A 1 1052 ? 25.349 -7.946 -37.388 1.00 61.50 1049 PHE A O 1
ATOM 8438 N N . THR A 1 1053 ? 24.375 -8.806 -35.545 1.00 43.56 1050 THR A N 1
ATOM 8439 C CA . THR A 1 1053 ? 23.770 -7.552 -35.110 1.00 57.33 1050 THR A CA 1
ATOM 8440 C C . THR A 1 1053 ? 24.161 -7.233 -33.674 1.00 56.91 1050 THR A C 1
ATOM 8441 O O . THR A 1 1053 ? 24.768 -6.186 -33.420 1.00 65.57 1050 THR A O 1
ATOM 8445 N N . SER A 1 1054 ? 23.845 -8.120 -32.732 1.00 55.58 1051 SER A N 1
ATOM 8446 C CA . SER A 1 1054 ? 24.236 -7.978 -31.339 1.00 57.92 1051 SER A CA 1
ATOM 8447 C C . SER A 1 1054 ? 24.182 -9.353 -30.686 1.00 58.98 1051 SER A C 1
ATOM 8448 O O . SER A 1 1054 ? 23.543 -10.277 -31.196 1.00 59.87 1051 SER A O 1
ATOM 8451 N N . PHE A 1 1055 ? 24.868 -9.480 -29.547 1.00 60.18 1052 PHE A N 1
ATOM 8452 C CA . PHE A 1 1055 ? 24.784 -10.713 -28.764 1.00 59.80 1052 PHE A CA 1
ATOM 8453 C C . PHE A 1 1055 ? 23.401 -10.889 -28.149 1.00 61.97 1052 PHE A C 1
ATOM 8454 O O . PHE A 1 1055 ? 22.861 -12.002 -28.126 1.00 63.15 1052 PHE A O 1
ATOM 8462 N N . ALA A 1 1056 ? 22.826 -9.808 -27.618 1.00 67.29 1053 ALA A N 1
ATOM 8463 C CA . ALA A 1 1056 ? 21.515 -9.890 -26.981 1.00 72.37 1053 ALA A CA 1
ATOM 8464 C C . ALA A 1 1056 ? 20.442 -10.367 -27.951 1.00 78.91 1053 ALA A C 1
ATOM 8465 O O . ALA A 1 1056 ? 19.518 -11.086 -27.552 1.00 79.29 1053 ALA A O 1
ATOM 8467 N N . LYS A 1 1057 ? 20.550 -9.985 -29.223 1.00 76.02 1054 LYS A N 1
ATOM 8468 C CA . LYS A 1 1057 ? 19.580 -10.338 -30.249 1.00 79.34 1054 LYS A CA 1
ATOM 8469 C C . LYS A 1 1057 ? 19.927 -11.631 -30.976 1.00 81.36 1054 LYS A C 1
ATOM 8470 O O . LYS A 1 1057 ? 19.490 -11.817 -32.117 1.00 87.36 1054 LYS A O 1
ATOM 8476 N N . MET A 1 1058 ? 20.700 -12.521 -30.359 1.00 72.30 1055 MET A N 1
ATOM 8477 C CA . MET A 1 1058 ? 21.185 -13.716 -31.035 1.00 68.34 1055 MET A CA 1
ATOM 8478 C C . MET A 1 1058 ? 20.586 -14.969 -30.415 1.00 66.72 1055 MET A C 1
ATOM 8479 O O . MET A 1 1058 ? 20.591 -15.126 -29.189 1.00 66.65 1055 MET A O 1
ATOM 8484 N N . GLY A 1 1059 ? 20.101 -15.868 -31.272 1.00 59.72 1056 GLY A N 1
ATOM 8485 C CA . GLY A 1 1059 ? 19.596 -17.154 -30.842 1.00 51.07 1056 GLY A CA 1
ATOM 8486 C C . GLY A 1 1059 ? 20.718 -18.148 -30.656 1.00 50.20 1056 GLY A C 1
ATOM 8487 O O . GLY A 1 1059 ? 21.893 -17.793 -30.540 1.00 55.87 1056 GLY A O 1
ATOM 8488 N N . THR A 1 1060 ? 20.347 -19.422 -30.650 1.00 39.72 1057 THR A N 1
ATOM 8489 C CA . THR A 1 1060 ? 21.313 -20.485 -30.444 1.00 39.79 1057 THR A CA 1
ATOM 8490 C C . THR A 1 1060 ? 21.956 -20.972 -31.739 1.00 42.41 1057 THR A C 1
ATOM 8491 O O . THR A 1 1060 ? 22.845 -21.833 -31.689 1.00 38.42 1057 THR A O 1
ATOM 8495 N N . GLN A 1 1061 ? 21.553 -20.434 -32.894 1.00 35.81 1058 GLN A N 1
ATOM 8496 C CA . GLN A 1 1061 ? 22.181 -20.786 -34.156 1.00 36.07 1058 GLN A CA 1
ATOM 8497 C C . GLN A 1 1061 ? 22.532 -19.522 -34.927 1.00 32.68 1058 GLN A C 1
ATOM 8498 O O . GLN A 1 1061 ? 21.706 -18.616 -35.053 1.00 33.55 1058 GLN A O 1
ATOM 8504 N N . SER A 1 1062 ? 23.750 -19.474 -35.457 1.00 33.60 1059 SER A N 1
ATOM 8505 C CA . SER A 1 1062 ? 24.135 -18.449 -36.431 1.00 35.94 1059 SER A CA 1
ATOM 8506 C C . SER A 1 1062 ? 24.747 -19.222 -37.584 1.00 29.11 1059 SER A C 1
ATOM 8507 O O . SER A 1 1062 ? 25.955 -19.454 -37.604 1.00 32.75 1059 SER A O 1
ATOM 8510 N N . GLY A 1 1063 ? 23.904 -19.659 -38.516 1.00 31.91 1060 GLY A N 1
ATOM 8511 C CA . GLY A 1 1063 ? 24.391 -20.441 -39.642 1.00 26.80 1060 GLY A CA 1
ATOM 8512 C C . GLY A 1 1063 ? 25.087 -21.719 -39.198 1.00 28.55 1060 GLY A C 1
ATOM 8513 O O . GLY A 1 1063 ? 24.512 -22.571 -38.513 1.00 34.97 1060 GLY A O 1
ATOM 8514 N N . PHE A 1 1064 ? 26.356 -21.864 -39.571 1.00 29.62 1061 PHE A N 1
ATOM 8515 C CA . PHE A 1 1064 ? 27.102 -23.070 -39.238 1.00 28.54 1061 PHE A CA 1
ATOM 8516 C C . PHE A 1 1064 ? 27.627 -23.064 -37.805 1.00 29.21 1061 PHE A C 1
ATOM 8517 O O . PHE A 1 1064 ? 28.325 -24.002 -37.422 1.00 31.46 1061 PHE A O 1
ATOM 8525 N N . LEU A 1 1065 ? 27.335 -22.031 -37.026 1.00 30.80 1062 LEU A N 1
ATOM 8526 C CA A LEU A 1 1065 ? 27.761 -21.939 -35.639 0.46 31.30 1062 LEU A CA 1
ATOM 8527 C CA B LEU A 1 1065 ? 27.757 -21.934 -35.633 0.54 31.34 1062 LEU A CA 1
ATOM 8528 C C . LEU A 1 1065 ? 26.555 -22.191 -34.740 1.00 35.19 1062 LEU A C 1
ATOM 8529 O O . LEU A 1 1065 ? 25.497 -21.581 -34.937 1.00 31.59 1062 LEU A O 1
ATOM 8538 N N . PHE A 1 1066 ? 26.732 -23.064 -33.742 1.00 33.55 1063 PHE A N 1
ATOM 8539 C CA . PHE A 1 1066 ? 25.689 -23.403 -32.780 1.00 36.17 1063 PHE A CA 1
ATOM 8540 C C . PHE A 1 1066 ? 26.173 -23.143 -31.360 1.00 33.95 1063 PHE A C 1
ATOM 8541 O O . PHE A 1 1066 ? 27.360 -23.286 -31.060 1.00 34.47 1063 PHE A O 1
ATOM 8549 N N . TYR A 1 1067 ? 25.239 -22.767 -30.486 1.00 31.44 1064 TYR A N 1
ATOM 8550 C CA . TYR A 1 1067 ? 25.513 -22.549 -29.071 1.00 34.19 1064 TYR A CA 1
ATOM 8551 C C . TYR A 1 1067 ? 24.727 -23.549 -28.246 1.00 33.97 1064 TYR A C 1
ATOM 8552 O O . TYR A 1 1067 ? 23.512 -23.665 -28.419 1.00 35.64 1064 TYR A O 1
ATOM 8561 N N . VAL A 1 1068 ? 25.408 -24.226 -27.325 1.00 34.60 1065 VAL A N 1
ATOM 8562 C CA . VAL A 1 1068 ? 24.773 -25.231 -26.477 1.00 35.99 1065 VAL A CA 1
ATOM 8563 C C . VAL A 1 1068 ? 25.058 -24.946 -25.001 1.00 38.60 1065 VAL A C 1
ATOM 8564 O O . VAL A 1 1068 ? 26.074 -24.313 -24.668 1.00 34.20 1065 VAL A O 1
ATOM 8568 N N . PRO A 1 1069 ? 24.195 -25.388 -24.089 1.00 34.82 1066 PRO A N 1
ATOM 8569 C CA . PRO A 1 1069 ? 24.482 -25.212 -22.656 1.00 40.45 1066 PRO A CA 1
ATOM 8570 C C . PRO A 1 1069 ? 25.702 -26.015 -22.231 1.00 39.26 1066 PRO A C 1
ATOM 8571 O O . PRO A 1 1069 ? 25.943 -27.123 -22.715 1.00 34.60 1066 PRO A O 1
ATOM 8575 N N . ALA A 1 1070 ? 26.478 -25.438 -21.317 1.00 35.42 1067 ALA A N 1
ATOM 8576 C CA . ALA A 1 1070 ? 27.641 -26.090 -20.717 1.00 40.90 1067 ALA A CA 1
ATOM 8577 C C . ALA A 1 1070 ? 27.349 -27.205 -19.700 1.00 32.45 1067 ALA A C 1
ATOM 8578 O O . ALA A 1 1070 ? 28.184 -28.108 -19.566 1.00 33.68 1067 ALA A O 1
ATOM 8580 N N . PRO A 1 1071 ? 26.231 -27.200 -18.964 1.00 36.32 1068 PRO A N 1
ATOM 8581 C CA . PRO A 1 1071 ? 26.063 -28.205 -17.896 1.00 38.49 1068 PRO A CA 1
ATOM 8582 C C . PRO A 1 1071 ? 26.100 -29.637 -18.417 1.00 42.31 1068 PRO A C 1
ATOM 8583 O O . PRO A 1 1071 ? 25.541 -29.950 -19.472 1.00 35.29 1068 PRO A O 1
ATOM 8587 N N . TYR A 1 1072 ? 26.781 -30.506 -17.654 1.00 32.07 1069 TYR A N 1
ATOM 8588 C CA . TYR A 1 1072 ? 26.920 -31.935 -17.968 1.00 32.13 1069 TYR A CA 1
ATOM 8589 C C . TYR A 1 1072 ? 27.705 -32.149 -19.263 1.00 33.38 1069 TYR A C 1
ATOM 8590 O O . TYR A 1 1072 ? 27.411 -33.043 -20.066 1.00 32.90 1069 TYR A O 1
ATOM 8599 N N . THR A 1 1073 ? 28.745 -31.339 -19.460 1.00 32.38 1070 THR A N 1
ATOM 8600 C CA . THR A 1 1073 ? 29.674 -31.580 -20.557 1.00 34.37 1070 THR A CA 1
ATOM 8601 C C . THR A 1 1073 ? 31.051 -32.001 -20.085 1.00 35.44 1070 THR A C 1
ATOM 8602 O O . THR A 1 1073 ? 31.755 -32.683 -20.833 1.00 33.05 1070 THR A O 1
ATOM 8606 N N . SER A 1 1074 ? 31.453 -31.625 -18.866 1.00 31.85 1071 SER A N 1
ATOM 8607 C CA . SER A 1 1074 ? 32.755 -32.040 -18.340 1.00 33.35 1071 SER A CA 1
ATOM 8608 C C . SER A 1 1074 ? 32.657 -33.238 -17.403 1.00 33.04 1071 SER A C 1
ATOM 8609 O O . SER A 1 1074 ? 33.408 -34.205 -17.545 1.00 31.63 1071 SER A O 1
ATOM 8612 N N . LYS A 1 1075 ? 31.757 -33.184 -16.429 1.00 30.90 1072 LYS A N 1
ATOM 8613 C CA . LYS A 1 1075 ? 31.646 -34.240 -15.415 1.00 36.22 1072 LYS A CA 1
ATOM 8614 C C . LYS A 1 1075 ? 30.682 -35.326 -15.889 1.00 34.13 1072 LYS A C 1
ATOM 8615 O O . LYS A 1 1075 ? 29.657 -35.623 -15.285 1.00 30.13 1072 LYS A O 1
ATOM 8621 N N . ILE A 1 1076 ? 31.021 -35.912 -17.028 1.00 28.48 1073 ILE A N 1
ATOM 8622 C CA . ILE A 1 1076 ? 30.166 -36.909 -17.643 1.00 29.37 1073 ILE A CA 1
ATOM 8623 C C . ILE A 1 1076 ? 31.068 -37.969 -18.248 1.00 31.85 1073 ILE A C 1
ATOM 8624 O O . ILE A 1 1076 ? 32.128 -37.649 -18.797 1.00 32.87 1073 ILE A O 1
ATOM 8629 N N . ASP A 1 1077 ? 30.661 -39.234 -18.116 1.00 28.67 1074 ASP A N 1
ATOM 8630 C CA . ASP A 1 1077 ? 31.472 -40.354 -18.580 1.00 28.96 1074 ASP A CA 1
ATOM 8631 C C . ASP A 1 1077 ? 31.339 -40.464 -20.093 1.00 29.28 1074 ASP A C 1
ATOM 8632 O O . ASP A 1 1077 ? 30.238 -40.728 -20.583 1.00 29.99 1074 ASP A O 1
ATOM 8637 N N . PRO A 1 1078 ? 32.422 -40.290 -20.861 1.00 30.43 1075 PRO A N 1
ATOM 8638 C CA . PRO A 1 1078 ? 32.299 -40.397 -22.332 1.00 31.69 1075 PRO A CA 1
ATOM 8639 C C . PRO A 1 1078 ? 31.897 -41.781 -22.813 1.00 34.71 1075 PRO A C 1
ATOM 8640 O O . PRO A 1 1078 ? 31.386 -41.897 -23.924 1.00 31.19 1075 PRO A O 1
ATOM 8644 N N . LEU A 1 1079 ? 32.112 -42.846 -22.033 1.00 30.06 1076 LEU A N 1
ATOM 8645 C CA . LEU A 1 1079 ? 31.756 -44.169 -22.526 1.00 31.47 1076 LEU A CA 1
ATOM 8646 C C . LEU A 1 1079 ? 30.300 -44.546 -22.265 1.00 33.03 1076 LEU A C 1
ATOM 8647 O O . LEU A 1 1079 ? 29.787 -45.455 -22.932 1.00 33.15 1076 LEU A O 1
ATOM 8652 N N . THR A 1 1080 ? 29.625 -43.883 -21.323 1.00 30.11 1077 THR A N 1
ATOM 8653 C CA . THR A 1 1080 ? 28.274 -44.272 -20.911 1.00 32.23 1077 THR A CA 1
ATOM 8654 C C . THR A 1 1080 ? 27.297 -43.115 -20.814 1.00 30.63 1077 THR A C 1
ATOM 8655 O O . THR A 1 1080 ? 26.086 -43.365 -20.810 1.00 33.55 1077 THR A O 1
ATOM 8659 N N . GLY A 1 1081 ? 27.764 -41.879 -20.691 1.00 26.78 1078 GLY A N 1
ATOM 8660 C CA . GLY A 1 1081 ? 26.873 -40.770 -20.404 1.00 30.87 1078 GLY A CA 1
ATOM 8661 C C . GLY A 1 1081 ? 26.468 -40.667 -18.951 1.00 32.54 1078 GLY A C 1
ATOM 8662 O O . GLY A 1 1081 ? 25.595 -39.857 -18.613 1.00 31.55 1078 GLY A O 1
ATOM 8663 N N . PHE A 1 1082 ? 27.061 -41.475 -18.084 1.00 33.50 1079 PHE A N 1
ATOM 8664 C CA . PHE A 1 1082 ? 26.752 -41.386 -16.663 1.00 31.41 1079 PHE A CA 1
ATOM 8665 C C . PHE A 1 1082 ? 27.191 -40.048 -16.101 1.00 30.85 1079 PHE A C 1
ATOM 8666 O O . PHE A 1 1082 ? 28.259 -39.534 -16.445 1.00 33.74 1079 PHE A O 1
ATOM 8674 N N . VAL A 1 1083 ? 26.364 -39.491 -15.215 1.00 32.24 1080 VAL A N 1
ATOM 8675 C CA . VAL A 1 1083 ? 26.740 -38.350 -14.394 1.00 27.13 1080 VAL A CA 1
ATOM 8676 C C . VAL A 1 1083 ? 26.366 -38.688 -12.954 1.00 31.39 1080 VAL A C 1
ATOM 8677 O O . VAL A 1 1083 ? 25.460 -39.489 -12.705 1.00 32.57 1080 VAL A O 1
ATOM 8681 N N . ASP A 1 1084 ? 27.058 -38.063 -12.007 1.00 29.62 1081 ASP A N 1
ATOM 8682 C CA . ASP A 1 1084 ? 26.696 -38.181 -10.581 1.00 31.80 1081 ASP A CA 1
ATOM 8683 C C . ASP A 1 1084 ? 25.276 -37.659 -10.413 1.00 32.40 1081 ASP A C 1
ATOM 8684 O O . ASP A 1 1084 ? 25.026 -36.477 -10.662 1.00 39.86 1081 ASP A O 1
ATOM 8689 N N . PRO A 1 1085 ? 24.309 -38.498 -10.044 1.00 35.16 1082 PRO A N 1
ATOM 8690 C CA . PRO A 1 1085 ? 22.922 -38.034 -9.949 1.00 38.10 1082 PRO A CA 1
ATOM 8691 C C . PRO A 1 1085 ? 22.556 -37.361 -8.635 1.00 40.15 1082 PRO A C 1
ATOM 8692 O O . PRO A 1 1085 ? 21.417 -36.895 -8.509 1.00 41.01 1082 PRO A O 1
ATOM 8696 N N . PHE A 1 1086 ? 23.455 -37.300 -7.656 1.00 33.03 1083 PHE A N 1
ATOM 8697 C CA . PHE A 1 1086 ? 23.049 -36.885 -6.319 1.00 33.10 1083 PHE A CA 1
ATOM 8698 C C . PHE A 1 1086 ? 23.398 -35.430 -6.032 1.00 37.46 1083 PHE A C 1
ATOM 8699 O O . PHE A 1 1086 ? 24.403 -34.897 -6.508 1.00 38.04 1083 PHE A O 1
ATOM 8707 N N . VAL A 1 1087 ? 22.549 -34.796 -5.228 1.00 40.61 1084 VAL A N 1
ATOM 8708 C CA . VAL A 1 1087 ? 22.753 -33.431 -4.761 1.00 46.39 1084 VAL A CA 1
ATOM 8709 C C . VAL A 1 1087 ? 23.287 -33.543 -3.340 1.00 46.33 1084 VAL A C 1
ATOM 8710 O O . VAL A 1 1087 ? 22.530 -33.761 -2.391 1.00 46.54 1084 VAL A O 1
ATOM 8714 N N . TRP A 1 1088 ? 24.603 -33.411 -3.188 1.00 40.72 1085 TRP A N 1
ATOM 8715 C CA . TRP A 1 1088 ? 25.219 -33.782 -1.924 1.00 40.38 1085 TRP A CA 1
ATOM 8716 C C . TRP A 1 1088 ? 24.823 -32.853 -0.786 1.00 45.89 1085 TRP A C 1
ATOM 8717 O O . TRP A 1 1088 ? 24.856 -33.274 0.378 1.00 45.97 1085 TRP A O 1
ATOM 8728 N N . LYS A 1 1089 ? 24.374 -31.634 -1.091 1.00 45.71 1086 LYS A N 1
ATOM 8729 C CA . LYS A 1 1089 ? 23.905 -30.738 -0.039 1.00 50.54 1086 LYS A CA 1
ATOM 8730 C C . LYS A 1 1089 ? 22.711 -31.304 0.724 1.00 54.72 1086 LYS A C 1
ATOM 8731 O O . LYS A 1 1089 ? 22.452 -30.865 1.850 1.00 54.29 1086 LYS A O 1
ATOM 8733 N N . THR A 1 1090 ? 21.980 -32.268 0.150 1.00 49.14 1087 THR A N 1
ATOM 8734 C CA . THR A 1 1090 ? 20.811 -32.860 0.802 1.00 47.79 1087 THR A CA 1
ATOM 8735 C C . THR A 1 1090 ? 21.160 -34.042 1.695 1.00 52.42 1087 THR A C 1
ATOM 8736 O O . THR A 1 1090 ? 20.287 -34.545 2.412 1.00 52.31 1087 THR A O 1
ATOM 8740 N N . ILE A 1 1091 ? 22.400 -34.509 1.648 1.00 53.73 1088 ILE A N 1
ATOM 8741 C CA . ILE A 1 1091 ? 22.859 -35.608 2.483 1.00 52.52 1088 ILE A CA 1
ATOM 8742 C C . ILE A 1 1091 ? 23.745 -35.002 3.564 1.00 62.81 1088 ILE A C 1
ATOM 8743 O O . ILE A 1 1091 ? 24.976 -34.977 3.437 1.00 56.73 1088 ILE A O 1
ATOM 8748 N N . LYS A 1 1092 ? 23.101 -34.507 4.628 1.00 62.54 1089 LYS A N 1
ATOM 8749 C CA . LYS A 1 1092 ? 23.640 -33.577 5.617 1.00 66.12 1089 LYS A CA 1
ATOM 8750 C C . LYS A 1 1092 ? 23.991 -34.233 6.938 1.00 62.26 1089 LYS A C 1
ATOM 8751 O O . LYS A 1 1092 ? 25.006 -33.888 7.549 1.00 72.49 1089 LYS A O 1
ATOM 8757 N N . ASN A 1 1093 ? 23.145 -35.138 7.413 1.00 54.87 1090 ASN A N 1
ATOM 8758 C CA . ASN A 1 1093 ? 23.199 -35.590 8.792 1.00 61.94 1090 ASN A CA 1
ATOM 8759 C C . ASN A 1 1093 ? 23.060 -37.102 8.815 1.00 59.10 1090 ASN A C 1
ATOM 8760 O O . ASN A 1 1093 ? 22.947 -37.752 7.772 1.00 63.16 1090 ASN A O 1
ATOM 8765 N N . HIS A 1 1094 ? 23.061 -37.656 10.026 1.00 48.14 1091 HIS A N 1
ATOM 8766 C CA . HIS A 1 1094 ? 23.080 -39.104 10.188 1.00 53.81 1091 HIS A CA 1
ATOM 8767 C C . HIS A 1 1094 ? 21.834 -39.749 9.599 1.00 58.99 1091 HIS A C 1
ATOM 8768 O O . HIS A 1 1094 ? 21.917 -40.805 8.958 1.00 58.47 1091 HIS A O 1
ATOM 8775 N N . GLU A 1 1095 ? 20.668 -39.135 9.808 1.00 51.98 1092 GLU A N 1
ATOM 8776 C CA . GLU A 1 1095 ? 19.424 -39.762 9.376 1.00 51.52 1092 GLU A CA 1
ATOM 8777 C C . GLU A 1 1095 ? 19.321 -39.790 7.853 1.00 48.80 1092 GLU A C 1
ATOM 8778 O O . GLU A 1 1095 ? 18.958 -40.816 7.264 1.00 52.87 1092 GLU A O 1
ATOM 8784 N N . SER A 1 1096 ? 19.655 -38.682 7.191 1.00 46.89 1093 SER A N 1
ATOM 8785 C CA . SER A 1 1096 ? 19.610 -38.677 5.732 1.00 49.45 1093 SER A CA 1
ATOM 8786 C C . SER A 1 1096 ? 20.735 -39.525 5.146 1.00 51.02 1093 SER A C 1
ATOM 8787 O O . SER A 1 1096 ? 20.540 -40.210 4.131 1.00 49.06 1093 SER A O 1
ATOM 8790 N N . ARG A 1 1097 ? 21.916 -39.504 5.774 1.00 46.88 1094 ARG A N 1
ATOM 8791 C CA . ARG A 1 1097 ? 22.981 -40.412 5.362 1.00 51.52 1094 ARG A CA 1
ATOM 8792 C C . ARG A 1 1097 ? 22.524 -41.861 5.448 1.00 49.43 1094 ARG A C 1
ATOM 8793 O O . ARG A 1 1097 ? 22.822 -42.667 4.558 1.00 45.88 1094 ARG A O 1
ATOM 8801 N N . LYS A 1 1098 ? 21.779 -42.206 6.501 1.00 46.71 1095 LYS A N 1
ATOM 8802 C CA . LYS A 1 1098 ? 21.265 -43.567 6.615 1.00 49.77 1095 LYS A CA 1
ATOM 8803 C C . LYS A 1 1098 ? 20.217 -43.855 5.546 1.00 46.50 1095 LYS A C 1
ATOM 8804 O O . LYS A 1 1098 ? 20.223 -44.938 4.947 1.00 45.21 1095 LYS A O 1
ATOM 8810 N N . HIS A 1 1099 ? 19.305 -42.908 5.302 1.00 45.05 1096 HIS A N 1
ATOM 8811 C CA . HIS A 1 1099 ? 18.327 -43.077 4.229 1.00 50.24 1096 HIS A CA 1
ATOM 8812 C C . HIS A 1 1099 ? 19.027 -43.228 2.880 1.00 51.10 1096 HIS A C 1
ATOM 8813 O O . HIS A 1 1099 ? 18.604 -44.028 2.036 1.00 51.34 1096 HIS A O 1
ATOM 8820 N N . PHE A 1 1100 ? 20.107 -42.471 2.671 1.00 44.59 1097 PHE A N 1
ATOM 8821 C CA . PHE A 1 1100 ? 20.843 -42.517 1.408 1.00 44.11 1097 PHE A CA 1
ATOM 8822 C C . PHE A 1 1100 ? 21.425 -43.904 1.153 1.00 46.09 1097 PHE A C 1
ATOM 8823 O O . PHE A 1 1100 ? 21.341 -44.428 0.036 1.00 44.74 1097 PHE A O 1
ATOM 8831 N N . LEU A 1 1101 ? 22.037 -44.513 2.178 1.00 40.11 1098 LEU A N 1
ATOM 8832 C CA . LEU A 1 1101 ? 22.579 -45.856 2.005 1.00 43.00 1098 LEU A CA 1
ATOM 8833 C C . LEU A 1 1101 ? 21.471 -46.883 1.836 1.00 51.41 1098 LEU A C 1
ATOM 8834 O O . LEU A 1 1101 ? 21.658 -47.881 1.126 1.00 44.19 1098 LEU A O 1
ATOM 8839 N N . GLU A 1 1102 ? 20.320 -46.660 2.485 1.00 43.23 1099 GLU A N 1
ATOM 8840 C CA . GLU A 1 1102 ? 19.185 -47.563 2.345 1.00 44.37 1099 GLU A CA 1
ATOM 8841 C C . GLU A 1 1102 ? 18.645 -47.588 0.923 1.00 49.95 1099 GLU A C 1
ATOM 8842 O O . GLU A 1 1102 ? 18.041 -48.589 0.514 1.00 46.93 1099 GLU A O 1
ATOM 8848 N N . GLY A 1 1103 ? 18.857 -46.520 0.158 1.00 45.66 1100 GLY A N 1
ATOM 8849 C CA . GLY A 1 1103 ? 18.394 -46.473 -1.213 1.00 47.26 1100 GLY A CA 1
ATOM 8850 C C . GLY A 1 1103 ? 19.204 -47.246 -2.234 1.00 49.90 1100 GLY A C 1
ATOM 8851 O O . GLY A 1 1103 ? 18.857 -47.202 -3.417 1.00 48.21 1100 GLY A O 1
ATOM 8852 N N . PHE A 1 1104 ? 20.272 -47.943 -1.847 1.00 45.66 1101 PHE A N 1
ATOM 8853 C CA . PHE A 1 1104 ? 21.041 -48.747 -2.793 1.00 42.01 1101 PHE A CA 1
ATOM 8854 C C . PHE A 1 1104 ? 20.668 -50.211 -2.629 1.00 48.36 1101 PHE A C 1
ATOM 8855 O O . PHE A 1 1104 ? 20.411 -50.673 -1.514 1.00 51.31 1101 PHE A O 1
ATOM 8863 N N . ASP A 1 1105 ? 20.636 -50.937 -3.749 1.00 47.91 1102 ASP A N 1
ATOM 8864 C CA . ASP A 1 1105 ? 20.260 -52.346 -3.705 1.00 52.97 1102 ASP A CA 1
ATOM 8865 C C . ASP A 1 1105 ? 21.290 -53.172 -2.949 1.00 49.20 1102 ASP A C 1
ATOM 8866 O O . ASP A 1 1105 ? 20.932 -54.003 -2.113 1.00 48.64 1102 ASP A O 1
ATOM 8871 N N . PHE A 1 1106 ? 22.572 -52.972 -3.233 1.00 46.38 1103 PHE A N 1
ATOM 8872 C CA . PHE A 1 1106 ? 23.594 -53.721 -2.516 1.00 44.97 1103 PHE A CA 1
ATOM 8873 C C . PHE A 1 1106 ? 24.939 -53.056 -2.726 1.00 40.18 1103 PHE A C 1
ATOM 8874 O O . PHE A 1 1106 ? 25.120 -52.233 -3.631 1.00 38.76 1103 PHE A O 1
ATOM 8882 N N . LEU A 1 1107 ? 25.882 -53.445 -1.875 1.00 46.34 1104 LEU A N 1
ATOM 8883 C CA . LEU A 1 1107 ? 27.299 -53.160 -2.052 1.00 46.90 1104 LEU A CA 1
ATOM 8884 C C . LEU A 1 1107 ? 28.039 -54.455 -1.768 1.00 49.36 1104 LEU A C 1
ATOM 8885 O O . LEU A 1 1107 ? 27.956 -54.979 -0.650 1.00 48.04 1104 LEU A O 1
ATOM 8890 N N . HIS A 1 1108 ? 28.747 -54.990 -2.761 1.00 39.58 1105 HIS A N 1
ATOM 8891 C CA . HIS A 1 1108 ? 29.438 -56.229 -2.456 1.00 39.18 1105 HIS A CA 1
ATOM 8892 C C . HIS A 1 1108 ? 30.749 -56.345 -3.213 1.00 38.81 1105 HIS A C 1
ATOM 8893 O O . HIS A 1 1108 ? 30.940 -55.766 -4.287 1.00 47.62 1105 HIS A O 1
ATOM 8900 N N . TYR A 1 1109 ? 31.653 -57.109 -2.614 1.00 41.12 1106 TYR A N 1
ATOM 8901 C CA . TYR A 1 1109 ? 32.972 -57.357 -3.166 1.00 46.34 1106 TYR A CA 1
ATOM 8902 C C . TYR A 1 1109 ? 32.899 -58.440 -4.234 1.00 51.86 1106 TYR A C 1
ATOM 8903 O O . TYR A 1 1109 ? 32.188 -59.438 -4.081 1.00 51.12 1106 TYR A O 1
ATOM 8912 N N . ASP A 1 1110 ? 33.640 -58.236 -5.313 1.00 49.19 1107 ASP A N 1
ATOM 8913 C CA . ASP A 1 1110 ? 33.724 -59.167 -6.434 1.00 51.08 1107 ASP A CA 1
ATOM 8914 C C . ASP A 1 1110 ? 35.099 -59.822 -6.357 1.00 52.81 1107 ASP A C 1
ATOM 8915 O O . ASP A 1 1110 ? 36.102 -59.236 -6.776 1.00 57.21 1107 ASP A O 1
ATOM 8920 N N . VAL A 1 1111 ? 35.144 -61.051 -5.842 1.00 56.97 1108 VAL A N 1
ATOM 8921 C CA . VAL A 1 1111 ? 36.426 -61.703 -5.614 1.00 66.93 1108 VAL A CA 1
ATOM 8922 C C . VAL A 1 1111 ? 37.161 -61.996 -6.916 1.00 69.75 1108 VAL A C 1
ATOM 8923 O O . VAL A 1 1111 ? 38.374 -62.223 -6.895 1.00 72.06 1108 VAL A O 1
ATOM 8927 N N . LYS A 1 1112 ? 36.465 -61.991 -8.054 1.00 73.52 1109 LYS A N 1
ATOM 8928 C CA . LYS A 1 1112 ? 37.141 -62.256 -9.319 1.00 79.63 1109 LYS A CA 1
ATOM 8929 C C . LYS A 1 1112 ? 38.006 -61.075 -9.739 1.00 76.02 1109 LYS A C 1
ATOM 8930 O O . LYS A 1 1112 ? 39.086 -61.259 -10.310 1.00 76.99 1109 LYS A O 1
ATOM 8932 N N . THR A 1 1113 ? 37.553 -59.854 -9.457 1.00 68.92 1110 THR A N 1
ATOM 8933 C CA . THR A 1 1113 ? 38.231 -58.657 -9.931 1.00 61.92 1110 THR A CA 1
ATOM 8934 C C . THR A 1 1113 ? 38.827 -57.806 -8.821 1.00 59.64 1110 THR A C 1
ATOM 8935 O O . THR A 1 1113 ? 39.691 -56.970 -9.104 1.00 54.95 1110 THR A O 1
ATOM 8939 N N . GLY A 1 1114 ? 38.398 -57.998 -7.575 1.00 56.33 1111 GLY A N 1
ATOM 8940 C CA . GLY A 1 1114 ? 38.819 -57.122 -6.503 1.00 60.72 1111 GLY A CA 1
ATOM 8941 C C . GLY A 1 1114 ? 38.110 -55.786 -6.449 1.00 56.41 1111 GLY A C 1
ATOM 8942 O O . GLY A 1 1114 ? 38.491 -54.937 -5.633 1.00 53.33 1111 GLY A O 1
ATOM 8943 N N . ASP A 1 1115 ? 37.099 -55.572 -7.293 1.00 50.14 1112 ASP A N 1
ATOM 8944 C CA . ASP A 1 1115 ? 36.248 -54.394 -7.221 1.00 45.52 1112 ASP A CA 1
ATOM 8945 C C . ASP A 1 1115 ? 35.124 -54.596 -6.205 1.00 46.00 1112 ASP A C 1
ATOM 8946 O O . ASP A 1 1115 ? 34.773 -55.722 -5.842 1.00 46.45 1112 ASP A O 1
ATOM 8951 N N . PHE A 1 1116 ? 34.546 -53.480 -5.765 1.00 44.61 1113 PHE A N 1
ATOM 8952 C CA . PHE A 1 1116 ? 33.251 -53.456 -5.099 1.00 42.59 1113 PHE A CA 1
ATOM 8953 C C . PHE A 1 1116 ? 32.220 -52.911 -6.072 1.00 44.00 1113 PHE A C 1
ATOM 8954 O O . PHE A 1 1116 ? 32.522 -52.014 -6.871 1.00 39.00 1113 PHE A O 1
ATOM 8962 N N . ILE A 1 1117 ? 31.010 -53.460 -6.016 1.00 47.00 1114 ILE A N 1
ATOM 8963 C CA . ILE A 1 1117 ? 29.923 -53.065 -6.909 1.00 40.24 1114 ILE A CA 1
ATOM 8964 C C . ILE A 1 1117 ? 28.798 -52.516 -6.045 1.00 40.06 1114 ILE A C 1
ATOM 8965 O O . ILE A 1 1117 ? 28.314 -53.205 -5.140 1.00 40.25 1114 ILE A O 1
ATOM 8970 N N . LEU A 1 1118 ? 28.387 -51.290 -6.322 1.00 37.10 1115 LEU A N 1
ATOM 8971 C CA . LEU A 1 1118 ? 27.297 -50.626 -5.615 1.00 39.24 1115 LEU A CA 1
ATOM 8972 C C . LEU A 1 1118 ? 26.145 -50.460 -6.601 1.00 34.84 1115 LEU A C 1
ATOM 8973 O O . LEU A 1 1118 ? 26.212 -49.625 -7.511 1.00 35.18 1115 LEU A O 1
ATOM 8978 N N . HIS A 1 1119 ? 25.086 -51.241 -6.429 1.00 34.19 1116 HIS A N 1
ATOM 8979 C CA . HIS A 1 1119 ? 23.986 -51.232 -7.385 1.00 43.07 1116 HIS A CA 1
ATOM 8980 C C . HIS A 1 1119 ? 22.957 -50.180 -6.993 1.00 42.66 1116 HIS A C 1
ATOM 8981 O O . HIS A 1 1119 ? 22.432 -50.203 -5.874 1.00 42.72 1116 HIS A O 1
ATOM 8988 N N . PHE A 1 1120 ? 22.667 -49.262 -7.918 1.00 39.73 1117 PHE A N 1
ATOM 8989 C CA . PHE A 1 1120 ? 21.710 -48.190 -7.675 1.00 39.90 1117 PHE A CA 1
ATOM 8990 C C . PHE A 1 1120 ? 20.635 -48.189 -8.751 1.00 43.94 1117 PHE A C 1
ATOM 8991 O O . PHE A 1 1120 ? 20.950 -48.133 -9.943 1.00 41.00 1117 PHE A O 1
ATOM 8999 N N . LYS A 1 1121 ? 19.370 -48.245 -8.331 1.00 41.10 1118 LYS A N 1
ATOM 9000 C CA . LYS A 1 1121 ? 18.243 -48.046 -9.235 1.00 46.98 1118 LYS A CA 1
ATOM 9001 C C . LYS A 1 1121 ? 17.811 -46.586 -9.203 1.00 49.81 1118 LYS A C 1
ATOM 9002 O O . LYS A 1 1121 ? 17.676 -45.993 -8.124 1.00 48.41 1118 LYS A O 1
ATOM 9008 N N . MET A 1 1122 ? 17.563 -46.024 -10.396 1.00 39.26 1119 MET A N 1
ATOM 9009 C CA . MET A 1 1122 ? 17.358 -44.586 -10.557 1.00 42.39 1119 MET A CA 1
ATOM 9010 C C . MET A 1 1122 ? 16.076 -44.076 -9.911 1.00 39.34 1119 MET A C 1
ATOM 9011 O O . MET A 1 1122 ? 15.956 -42.867 -9.696 1.00 48.57 1119 MET A O 1
ATOM 9016 N N . ASN A 1 1123 ? 15.120 -44.946 -9.609 1.00 44.69 1120 ASN A N 1
ATOM 9017 C CA . ASN A 1 1123 ? 13.896 -44.507 -8.951 1.00 48.30 1120 ASN A CA 1
ATOM 9018 C C . ASN A 1 1123 ? 13.988 -44.532 -7.428 1.00 47.75 1120 ASN A C 1
ATOM 9019 O O . ASN A 1 1123 ? 12.995 -44.224 -6.768 1.00 50.73 1120 ASN A O 1
ATOM 9024 N N . ARG A 1 1124 ? 15.139 -44.888 -6.858 1.00 49.87 1121 ARG A N 1
ATOM 9025 C CA . ARG A 1 1124 ? 15.368 -44.800 -5.420 1.00 55.02 1121 ARG A CA 1
ATOM 9026 C C . ARG A 1 1124 ? 16.088 -43.491 -5.090 1.00 51.53 1121 ARG A C 1
ATOM 9027 O O . ARG A 1 1124 ? 16.591 -42.793 -5.975 1.00 44.14 1121 ARG A O 1
ATOM 9035 N N . ASN A 1 1125 ? 16.122 -43.157 -3.792 1.00 45.98 1122 ASN A N 1
ATOM 9036 C CA . ASN A 1 1125 ? 16.845 -41.975 -3.302 1.00 42.24 1122 ASN A CA 1
ATOM 9037 C C . ASN A 1 1125 ? 16.421 -40.706 -4.038 1.00 42.22 1122 ASN A C 1
ATOM 9038 O O . ASN A 1 1125 ? 17.246 -39.837 -4.335 1.00 43.41 1122 ASN A O 1
ATOM 9043 N N . LEU A 1 1126 ? 15.131 -40.599 -4.366 1.00 39.94 1123 LEU A N 1
ATOM 9044 C CA . LEU A 1 1126 ? 14.716 -39.500 -5.235 1.00 45.04 1123 LEU A CA 1
ATOM 9045 C C . LEU A 1 1126 ? 14.878 -38.148 -4.553 1.00 50.90 1123 LEU A C 1
ATOM 9046 O O . LEU A 1 1126 ? 15.180 -37.154 -5.224 1.00 46.47 1123 LEU A O 1
ATOM 9051 N N . SER A 1 1127 ? 14.718 -38.091 -3.224 1.00 44.99 1124 SER A N 1
ATOM 9052 C CA . SER A 1 1127 ? 14.868 -36.811 -2.542 1.00 48.38 1124 SER A CA 1
ATOM 9053 C C . SER A 1 1127 ? 16.310 -36.322 -2.562 1.00 49.17 1124 SER A C 1
ATOM 9054 O O . SER A 1 1127 ? 16.551 -35.135 -2.328 1.00 50.53 1124 SER A O 1
ATOM 9057 N N . PHE A 1 1128 ? 17.268 -37.196 -2.859 1.00 43.60 1125 PHE A N 1
ATOM 9058 C CA . PHE A 1 1128 ? 18.671 -36.817 -2.947 1.00 44.90 1125 PHE A CA 1
ATOM 9059 C C . PHE A 1 1128 ? 19.147 -36.603 -4.381 1.00 49.22 1125 PHE A C 1
ATOM 9060 O O . PHE A 1 1128 ? 20.329 -36.315 -4.590 1.00 45.36 1125 PHE A O 1
ATOM 9068 N N . GLN A 1 1129 ? 18.266 -36.716 -5.367 1.00 44.93 1126 GLN A N 1
ATOM 9069 C CA . GLN A 1 1129 ? 18.672 -36.648 -6.760 1.00 44.49 1126 GLN A CA 1
ATOM 9070 C C . GLN A 1 1129 ? 18.442 -35.259 -7.330 1.00 47.42 1126 GLN A C 1
ATOM 9071 O O . GLN A 1 1129 ? 17.687 -34.452 -6.784 1.00 49.44 1126 GLN A O 1
ATOM 9077 N N . ARG A 1 1130 ? 19.114 -34.990 -8.447 1.00 44.59 1127 ARG A N 1
ATOM 9078 C CA . ARG A 1 1130 ? 18.990 -33.734 -9.182 1.00 51.45 1127 ARG A CA 1
ATOM 9079 C C . ARG A 1 1130 ? 17.809 -33.723 -10.153 1.00 55.44 1127 ARG A C 1
ATOM 9080 O O . ARG A 1 1130 ? 17.688 -32.783 -10.944 1.00 51.92 1127 ARG A O 1
ATOM 9088 N N . GLY A 1 1131 ? 16.947 -34.738 -10.117 1.00 54.97 1128 GLY A N 1
ATOM 9089 C CA . GLY A 1 1131 ? 15.760 -34.739 -10.953 1.00 49.75 1128 GLY A CA 1
ATOM 9090 C C . GLY A 1 1131 ? 16.020 -35.000 -12.422 1.00 54.29 1128 GLY A C 1
ATOM 9091 O O . GLY A 1 1131 ? 15.282 -34.491 -13.271 1.00 54.42 1128 GLY A O 1
ATOM 9092 N N . LEU A 1 1132 ? 17.048 -35.790 -12.744 1.00 49.06 1129 LEU A N 1
ATOM 9093 C CA . LEU A 1 1132 ? 17.469 -36.054 -14.121 1.00 44.13 1129 LEU A CA 1
ATOM 9094 C C . LEU A 1 1132 ? 17.671 -37.556 -14.279 1.00 44.28 1129 LEU A C 1
ATOM 9095 O O . LEU A 1 1132 ? 18.798 -38.056 -14.175 1.00 44.63 1129 LEU A O 1
ATOM 9100 N N . PRO A 1 1133 ? 16.599 -38.312 -14.525 1.00 41.89 1130 PRO A N 1
ATOM 9101 C CA . PRO A 1 1133 ? 16.731 -39.776 -14.566 1.00 42.26 1130 PRO A CA 1
ATOM 9102 C C . PRO A 1 1133 ? 17.503 -40.294 -15.782 1.00 42.99 1130 PRO A C 1
ATOM 9103 O O . PRO A 1 1133 ? 17.919 -41.458 -15.773 1.00 43.70 1130 PRO A O 1
ATOM 9107 N N . GLY A 1 1134 ? 17.730 -39.476 -16.804 1.00 43.99 1131 GLY A N 1
ATOM 9108 C CA . GLY A 1 1134 ? 18.474 -39.964 -17.957 1.00 46.67 1131 GLY A CA 1
ATOM 9109 C C . GLY A 1 1134 ? 17.723 -41.075 -18.656 1.00 41.90 1131 GLY A C 1
ATOM 9110 O O . GLY A 1 1134 ? 16.496 -41.032 -18.797 1.00 45.21 1131 GLY A O 1
ATOM 9111 N N . PHE A 1 1135 ? 18.455 -42.123 -19.048 1.00 40.39 1132 PHE A N 1
ATOM 9112 C CA . PHE A 1 1135 ? 17.879 -43.211 -19.844 1.00 44.02 1132 PHE A CA 1
ATOM 9113 C C . PHE A 1 1135 ? 18.016 -44.590 -19.221 1.00 41.20 1132 PHE A C 1
ATOM 9114 O O . PHE A 1 1135 ? 17.169 -45.453 -19.481 1.00 42.92 1132 PHE A O 1
ATOM 9122 N N . MET A 1 1136 ? 19.061 -44.835 -18.441 1.00 38.48 1133 MET A N 1
ATOM 9123 C CA . MET A 1 1136 ? 19.282 -46.154 -17.853 1.00 41.91 1133 MET A CA 1
ATOM 9124 C C . MET A 1 1136 ? 18.421 -46.338 -16.604 1.00 46.91 1133 MET A C 1
ATOM 9125 O O . MET A 1 1136 ? 18.326 -45.426 -15.778 1.00 49.26 1133 MET A O 1
ATOM 9130 N N . PRO A 1 1137 ? 17.774 -47.495 -16.444 1.00 47.51 1134 PRO A N 1
ATOM 9131 C CA . PRO A 1 1137 ? 17.019 -47.734 -15.206 1.00 50.65 1134 PRO A CA 1
ATOM 9132 C C . PRO A 1 1137 ? 17.899 -47.897 -13.973 1.00 52.06 1134 PRO A C 1
ATOM 9133 O O . PRO A 1 1137 ? 17.409 -47.667 -12.861 1.00 49.70 1134 PRO A O 1
ATOM 9137 N N . ALA A 1 1138 ? 19.170 -48.269 -14.131 1.00 42.38 1135 ALA A N 1
ATOM 9138 C CA . ALA A 1 1138 ? 20.017 -48.621 -13.000 1.00 42.60 1135 ALA A CA 1
ATOM 9139 C C . ALA A 1 1138 ? 21.479 -48.514 -13.406 1.00 45.22 1135 ALA A C 1
ATOM 9140 O O . ALA A 1 1138 ? 21.817 -48.563 -14.591 1.00 40.60 1135 ALA A O 1
ATOM 9142 N N . TRP A 1 1139 ? 22.348 -48.378 -12.400 1.00 36.43 1136 TRP A N 1
ATOM 9143 C CA . TRP A 1 1139 ? 23.780 -48.290 -12.627 1.00 36.79 1136 TRP A CA 1
ATOM 9144 C C . TRP A 1 1139 ? 24.521 -49.181 -11.641 1.00 43.06 1136 TRP A C 1
ATOM 9145 O O . TRP A 1 1139 ? 24.132 -49.302 -10.476 1.00 37.70 1136 TRP A O 1
ATOM 9156 N N . ASP A 1 1140 ? 25.592 -49.804 -12.112 1.00 39.92 1137 ASP A N 1
ATOM 9157 C CA . ASP A 1 1140 ? 26.518 -50.524 -11.246 1.00 40.12 1137 ASP A CA 1
ATOM 9158 C C . ASP A 1 1140 ? 27.687 -49.588 -11.005 1.00 39.74 1137 ASP A C 1
ATOM 9159 O O . ASP A 1 1140 ? 28.548 -49.422 -11.867 1.00 41.69 1137 ASP A O 1
ATOM 9164 N N . ILE A 1 1141 ? 27.701 -48.959 -9.839 1.00 42.98 1138 ILE A N 1
ATOM 9165 C CA . ILE A 1 1141 ? 28.801 -48.084 -9.462 1.00 35.86 1138 ILE A CA 1
ATOM 9166 C C . ILE A 1 1141 ? 29.934 -48.947 -8.920 1.00 41.13 1138 ILE A C 1
ATOM 9167 O O . ILE A 1 1141 ? 29.712 -49.845 -8.096 1.00 41.39 1138 ILE A O 1
ATOM 9172 N N . VAL A 1 1142 ? 31.151 -48.692 -9.384 1.00 34.30 1139 VAL A N 1
ATOM 9173 C CA . VAL A 1 1142 ? 32.292 -49.564 -9.115 1.00 32.54 1139 VAL A CA 1
ATOM 9174 C C . VAL A 1 1142 ? 33.306 -48.807 -8.271 1.00 34.00 1139 VAL A C 1
ATOM 9175 O O . VAL A 1 1142 ? 33.670 -47.670 -8.602 1.00 34.10 1139 VAL A O 1
ATOM 9179 N N . PHE A 1 1143 ? 33.758 -49.439 -7.183 1.00 40.18 1140 PHE A N 1
ATOM 9180 C CA . PHE A 1 1143 ? 34.998 -49.073 -6.495 1.00 41.56 1140 PHE A CA 1
ATOM 9181 C C . PHE A 1 1143 ? 36.101 -49.880 -7.167 1.00 41.49 1140 PHE A C 1
ATOM 9182 O O . PHE A 1 1143 ? 36.231 -51.083 -6.920 1.00 40.95 1140 PHE A O 1
ATOM 9190 N N . GLU A 1 1144 ? 36.899 -49.235 -8.018 1.00 32.77 1141 GLU A N 1
ATOM 9191 C CA . GLU A 1 1144 ? 37.931 -49.965 -8.739 1.00 40.63 1141 GLU A CA 1
ATOM 9192 C C . GLU A 1 1144 ? 39.071 -50.368 -7.818 1.00 40.01 1141 GLU A C 1
ATOM 9193 O O . GLU A 1 1144 ? 39.550 -49.566 -7.011 1.00 41.06 1141 GLU A O 1
ATOM 9199 N N . LYS A 1 1145 ? 39.533 -51.608 -7.977 1.00 40.39 1142 LYS A N 1
ATOM 9200 C CA . LYS A 1 1145 ? 40.726 -52.054 -7.272 1.00 48.04 1142 LYS A CA 1
ATOM 9201 C C . LYS A 1 1145 ? 41.871 -51.090 -7.547 1.00 47.79 1142 LYS A C 1
ATOM 9202 O O . LYS A 1 1145 ? 42.118 -50.707 -8.695 1.00 42.31 1142 LYS A O 1
ATOM 9208 N N . ASN A 1 1146 ? 42.563 -50.675 -6.484 1.00 43.12 1143 ASN A N 1
ATOM 9209 C CA . ASN A 1 1146 ? 43.591 -49.641 -6.627 1.00 45.94 1143 ASN A CA 1
ATOM 9210 C C . ASN A 1 1146 ? 44.911 -50.277 -7.078 1.00 50.07 1143 ASN A C 1
ATOM 9211 O O . ASN A 1 1146 ? 45.902 -50.337 -6.350 1.00 50.54 1143 ASN A O 1
ATOM 9216 N N . GLU A 1 1147 ? 44.918 -50.723 -8.335 1.00 45.92 1144 GLU A N 1
ATOM 9217 C CA . GLU A 1 1147 ? 46.071 -51.401 -8.915 1.00 49.53 1144 GLU A CA 1
ATOM 9218 C C . GLU A 1 1147 ? 46.810 -50.478 -9.879 1.00 54.09 1144 GLU A C 1
ATOM 9219 O O . GLU A 1 1147 ? 46.289 -49.462 -10.336 1.00 56.48 1144 GLU A O 1
ATOM 9225 N N . THR A 1 1148 ? 48.038 -50.860 -10.203 1.00 49.36 1145 THR A N 1
ATOM 9226 C CA . THR A 1 1148 ? 48.848 -50.073 -11.119 1.00 50.27 1145 THR A CA 1
ATOM 9227 C C . THR A 1 1148 ? 48.402 -50.339 -12.549 1.00 52.76 1145 THR A C 1
ATOM 9228 O O . THR A 1 1148 ? 48.283 -51.497 -12.964 1.00 55.37 1145 THR A O 1
ATOM 9232 N N . GLN A 1 1149 ? 48.124 -49.268 -13.283 1.00 47.32 1146 GLN A N 1
ATOM 9233 C CA . GLN A 1 1149 ? 47.916 -49.292 -14.724 1.00 50.60 1146 GLN A CA 1
ATOM 9234 C C . GLN A 1 1149 ? 48.977 -48.420 -15.388 1.00 49.65 1146 GLN A C 1
ATOM 9235 O O . GLN A 1 1149 ? 49.671 -47.644 -14.726 1.00 48.43 1146 GLN A O 1
ATOM 9241 N N . PHE A 1 1150 ? 49.107 -48.555 -16.713 1.00 46.04 1147 PHE A N 1
ATOM 9242 C CA . PHE A 1 1150 ? 50.091 -47.807 -17.490 1.00 53.21 1147 PHE A CA 1
ATOM 9243 C C . PHE A 1 1150 ? 49.425 -47.172 -18.699 1.00 51.28 1147 PHE A C 1
ATOM 9244 O O . PHE A 1 1150 ? 48.593 -47.802 -19.359 1.00 52.39 1147 PHE A O 1
ATOM 9252 N N . ASP A 1 1151 ? 49.800 -45.932 -19.000 1.00 45.32 1148 ASP A N 1
ATOM 9253 C CA . ASP A 1 1151 ? 49.187 -45.243 -20.124 1.00 49.72 1148 ASP A CA 1
ATOM 9254 C C . ASP A 1 1151 ? 49.893 -45.635 -21.417 1.00 52.43 1148 ASP A C 1
ATOM 9255 O O . ASP A 1 1151 ? 50.746 -46.525 -21.457 1.00 50.29 1148 ASP A O 1
ATOM 9260 N N . ALA A 1 1152 ? 49.549 -44.935 -22.491 1.00 51.14 1149 ALA A N 1
ATOM 9261 C CA . ALA A 1 1152 ? 50.079 -45.270 -23.804 1.00 51.33 1149 ALA A CA 1
ATOM 9262 C C . ALA A 1 1152 ? 51.592 -45.087 -23.872 1.00 60.90 1149 ALA A C 1
ATOM 9263 O O . ALA A 1 1152 ? 52.260 -45.747 -24.677 1.00 66.34 1149 ALA A O 1
ATOM 9265 N N . LYS A 1 1153 ? 52.154 -44.219 -23.029 1.00 60.77 1150 LYS A N 1
ATOM 9266 C CA . LYS A 1 1153 ? 53.583 -43.924 -23.036 1.00 58.87 1150 LYS A CA 1
ATOM 9267 C C . LYS A 1 1153 ? 54.369 -44.680 -21.968 1.00 62.71 1150 LYS A C 1
ATOM 9268 O O . LYS A 1 1153 ? 55.584 -44.488 -21.863 1.00 63.79 1150 LYS A O 1
ATOM 9270 N N . GLY A 1 1154 ? 53.716 -45.525 -21.171 1.00 54.04 1151 GLY A N 1
ATOM 9271 C CA . GLY A 1 1154 ? 54.392 -46.296 -20.147 1.00 57.16 1151 GLY A CA 1
ATOM 9272 C C . GLY A 1 1154 ? 54.373 -45.692 -18.756 1.00 54.97 1151 GLY A C 1
ATOM 9273 O O . GLY A 1 1154 ? 54.955 -46.279 -17.841 1.00 59.97 1151 GLY A O 1
ATOM 9274 N N . THR A 1 1155 ? 53.736 -44.541 -18.573 1.00 57.52 1152 THR A N 1
ATOM 9275 C CA . THR A 1 1155 ? 53.726 -43.871 -17.279 1.00 59.74 1152 THR A CA 1
ATOM 9276 C C . THR A 1 1155 ? 52.681 -44.522 -16.381 1.00 56.09 1152 THR A C 1
ATOM 9277 O O . THR A 1 1155 ? 51.542 -44.724 -16.815 1.00 51.24 1152 THR A O 1
ATOM 9281 N N . PRO A 1 1156 ? 53.026 -44.875 -15.145 1.00 55.97 1153 PRO A N 1
ATOM 9282 C CA . PRO A 1 1156 ? 52.061 -45.544 -14.273 1.00 51.80 1153 PRO A CA 1
ATOM 9283 C C . PRO A 1 1156 ? 51.045 -44.580 -13.675 1.00 53.54 1153 PRO A C 1
ATOM 9284 O O . PRO A 1 1156 ? 51.292 -43.382 -13.523 1.00 53.40 1153 PRO A O 1
ATOM 9288 N N . PHE A 1 1157 ? 49.875 -45.127 -13.358 1.00 48.52 1154 PHE A N 1
ATOM 9289 C CA . PHE A 1 1157 ? 48.898 -44.444 -12.525 1.00 43.74 1154 PHE A CA 1
ATOM 9290 C C . PHE A 1 1157 ? 48.128 -45.517 -11.768 1.00 48.30 1154 PHE A C 1
ATOM 9291 O O . PHE A 1 1157 ? 48.190 -46.705 -12.105 1.00 44.67 1154 PHE A O 1
ATOM 9299 N N . ILE A 1 1158 ? 47.429 -45.102 -10.713 1.00 42.45 1155 ILE A N 1
ATOM 9300 C CA . ILE A 1 1158 ? 46.713 -46.034 -9.844 1.00 42.70 1155 ILE A CA 1
ATOM 9301 C C . ILE A 1 1158 ? 45.227 -45.962 -10.175 1.00 38.58 1155 ILE A C 1
ATOM 9302 O O . ILE A 1 1158 ? 44.616 -44.891 -10.086 1.00 38.29 1155 ILE A O 1
ATOM 9307 N N . ALA A 1 1159 ? 44.637 -47.108 -10.510 1.00 43.92 1156 ALA A N 1
ATOM 9308 C CA . ALA A 1 1159 ? 43.233 -47.145 -10.901 1.00 41.35 1156 ALA A CA 1
ATOM 9309 C C . ALA A 1 1159 ? 42.336 -46.687 -9.757 1.00 42.21 1156 ALA A C 1
ATOM 9310 O O . ALA A 1 1159 ? 42.590 -46.989 -8.588 1.00 41.92 1156 ALA A O 1
ATOM 9312 N N . GLY A 1 1160 ? 41.275 -45.955 -10.103 1.00 36.64 1157 GLY A N 1
ATOM 9313 C CA . GLY A 1 1160 ? 40.285 -45.538 -9.127 1.00 42.08 1157 GLY A CA 1
ATOM 9314 C C . GLY A 1 1160 ? 40.705 -44.430 -8.190 1.00 41.27 1157 GLY A C 1
ATOM 9315 O O . GLY A 1 1160 ? 39.914 -44.038 -7.330 1.00 38.40 1157 GLY A O 1
ATOM 9316 N N . LYS A 1 1161 ? 41.915 -43.900 -8.325 1.00 42.59 1158 LYS A N 1
ATOM 9317 C CA . LYS A 1 1161 ? 42.342 -42.832 -7.433 1.00 46.89 1158 LYS A CA 1
ATOM 9318 C C . LYS A 1 1161 ? 41.432 -41.614 -7.562 1.00 42.85 1158 LYS A C 1
ATOM 9319 O O . LYS A 1 1161 ? 40.948 -41.276 -8.651 1.00 35.60 1158 LYS A O 1
ATOM 9325 N N . ARG A 1 1162 ? 41.192 -40.967 -6.429 1.00 41.76 1159 ARG A N 1
ATOM 9326 C CA . ARG A 1 1162 ? 40.427 -39.738 -6.354 1.00 40.61 1159 ARG A CA 1
ATOM 9327 C C . ARG A 1 1162 ? 41.297 -38.664 -5.717 1.00 39.14 1159 ARG A C 1
ATOM 9328 O O . ARG A 1 1162 ? 42.207 -38.963 -4.940 1.00 40.77 1159 ARG A O 1
ATOM 9336 N N . ILE A 1 1163 ? 41.044 -37.415 -6.089 1.00 41.85 1160 ILE A N 1
ATOM 9337 C CA . ILE A 1 1163 ? 41.718 -36.265 -5.500 1.00 43.35 1160 ILE A CA 1
ATOM 9338 C C . ILE A 1 1163 ? 40.644 -35.452 -4.796 1.00 45.19 1160 ILE A C 1
ATOM 9339 O O . ILE A 1 1163 ? 39.759 -34.881 -5.444 1.00 42.98 1160 ILE A O 1
ATOM 9344 N N . VAL A 1 1164 ? 40.701 -35.419 -3.469 1.00 42.66 1161 VAL A N 1
ATOM 9345 C CA . VAL A 1 1164 ? 39.620 -34.850 -2.669 1.00 55.30 1161 VAL A CA 1
ATOM 9346 C C . VAL A 1 1164 ? 40.198 -33.807 -1.722 1.00 62.34 1161 VAL A C 1
ATOM 9347 O O . VAL A 1 1164 ? 41.360 -33.924 -1.306 1.00 61.78 1161 VAL A O 1
ATOM 9351 N N . PRO A 1 1165 ? 39.433 -32.766 -1.364 1.00 70.37 1162 PRO A N 1
ATOM 9352 C CA . PRO A 1 1165 ? 39.880 -31.701 -0.460 1.00 78.76 1162 PRO A CA 1
ATOM 9353 C C . PRO A 1 1165 ? 39.651 -32.034 1.011 1.00 73.78 1162 PRO A C 1
ATOM 9354 O O . PRO A 1 1165 ? 40.106 -33.086 1.464 1.00 75.86 1162 PRO A O 1
ATOM 9358 N N . TYR A 1 1176 ? 44.267 -30.760 -0.268 1.00 98.23 1173 TYR A N 1
ATOM 9359 C CA . TYR A 1 1176 ? 43.831 -31.777 -1.220 1.00 93.61 1173 TYR A CA 1
ATOM 9360 C C . TYR A 1 1176 ? 44.724 -33.011 -1.166 1.00 84.33 1173 TYR A C 1
ATOM 9361 O O . TYR A 1 1176 ? 45.940 -32.914 -1.330 1.00 90.43 1173 TYR A O 1
ATOM 9370 N N . ARG A 1 1177 ? 44.109 -34.171 -0.946 1.00 66.50 1174 ARG A N 1
ATOM 9371 C CA . ARG A 1 1177 ? 44.827 -35.423 -0.762 1.00 60.29 1174 ARG A CA 1
ATOM 9372 C C . ARG A 1 1177 ? 44.433 -36.429 -1.834 1.00 55.14 1174 ARG A C 1
ATOM 9373 O O . ARG A 1 1177 ? 43.332 -36.378 -2.387 1.00 51.80 1174 ARG A O 1
ATOM 9381 N N . ASP A 1 1178 ? 45.352 -37.346 -2.121 1.00 49.94 1175 ASP A N 1
ATOM 9382 C CA . ASP A 1 1178 ? 45.002 -38.541 -2.869 1.00 50.67 1175 ASP A CA 1
ATOM 9383 C C . ASP A 1 1178 ? 44.180 -39.468 -1.986 1.00 47.60 1175 ASP A C 1
ATOM 9384 O O . ASP A 1 1178 ? 44.473 -39.638 -0.803 1.00 50.73 1175 ASP A O 1
ATOM 9389 N N . LEU A 1 1179 ? 43.141 -40.061 -2.562 1.00 42.43 1176 LEU A N 1
ATOM 9390 C CA . LEU A 1 1179 ? 42.297 -41.020 -1.862 1.00 43.72 1176 LEU A CA 1
ATOM 9391 C C . LEU A 1 1179 ? 42.146 -42.270 -2.717 1.00 49.46 1176 LEU A C 1
ATOM 9392 O O . LEU A 1 1179 ? 41.970 -42.177 -3.937 1.00 46.51 1176 LEU A O 1
ATOM 9397 N N . TYR A 1 1180 ? 42.217 -43.439 -2.079 1.00 38.01 1177 TYR A N 1
ATOM 9398 C CA . TYR A 1 1180 ? 42.060 -44.722 -2.768 1.00 42.85 1177 TYR A CA 1
ATOM 9399 C C . TYR A 1 1180 ? 40.825 -45.428 -2.227 1.00 42.69 1177 TYR A C 1
ATOM 9400 O O . TYR A 1 1180 ? 40.909 -46.190 -1.254 1.00 42.84 1177 TYR A O 1
ATOM 9409 N N . PRO A 1 1181 ? 39.659 -45.207 -2.840 1.00 38.93 1178 PRO A N 1
ATOM 9410 C CA . PRO A 1 1181 ? 38.399 -45.615 -2.193 1.00 37.61 1178 PRO A CA 1
ATOM 9411 C C . PRO A 1 1181 ? 38.271 -47.106 -1.925 1.00 36.18 1178 PRO A C 1
ATOM 9412 O O . PRO A 1 1181 ? 37.847 -47.488 -0.828 1.00 36.40 1178 PRO A O 1
ATOM 9416 N N . ALA A 1 1182 ? 38.605 -47.970 -2.885 1.00 39.83 1179 ALA A N 1
ATOM 9417 C CA . ALA A 1 1182 ? 38.527 -49.405 -2.618 1.00 42.98 1179 ALA A CA 1
ATOM 9418 C C . ALA A 1 1182 ? 39.386 -49.784 -1.415 1.00 40.27 1179 ALA A C 1
ATOM 9419 O O . ALA A 1 1182 ? 38.950 -50.534 -0.528 1.00 42.92 1179 ALA A O 1
ATOM 9421 N N . ASN A 1 1183 ? 40.617 -49.269 -1.362 1.00 38.71 1180 ASN A N 1
ATOM 9422 C CA . ASN A 1 1183 ? 41.485 -49.582 -0.229 1.00 41.51 1180 ASN A CA 1
ATOM 9423 C C . ASN A 1 1183 ? 40.904 -49.039 1.075 1.00 42.77 1180 ASN A C 1
ATOM 9424 O O . ASN A 1 1183 ? 41.004 -49.686 2.126 1.00 44.69 1180 ASN A O 1
ATOM 9429 N N . GLU A 1 1184 ? 40.295 -47.849 1.030 1.00 43.49 1181 GLU A N 1
ATOM 9430 C CA . GLU A 1 1184 ? 39.689 -47.283 2.234 1.00 45.32 1181 GLU A CA 1
ATOM 9431 C C . GLU A 1 1184 ? 38.454 -48.070 2.654 1.00 45.04 1181 GLU A C 1
ATOM 9432 O O . GLU A 1 1184 ? 38.205 -48.251 3.851 1.00 46.91 1181 GLU A O 1
ATOM 9438 N N . LEU A 1 1185 ? 37.667 -48.540 1.682 1.00 41.37 1182 LEU A N 1
ATOM 9439 C CA . LEU A 1 1185 ? 36.525 -49.391 2.000 1.00 43.21 1182 LEU A CA 1
ATOM 9440 C C . LEU A 1 1185 ? 36.979 -50.668 2.697 1.00 44.23 1182 LEU A C 1
ATOM 9441 O O . LEU A 1 1185 ? 36.413 -51.065 3.722 1.00 46.80 1182 LEU A O 1
ATOM 9446 N N . ILE A 1 1186 ? 38.018 -51.318 2.165 1.00 41.62 1183 ILE A N 1
ATOM 9447 C CA . ILE A 1 1186 ? 38.561 -52.513 2.810 1.00 40.80 1183 ILE A CA 1
ATOM 9448 C C . ILE A 1 1186 ? 38.983 -52.203 4.247 1.00 39.61 1183 ILE A C 1
ATOM 9449 O O . ILE A 1 1186 ? 38.694 -52.963 5.179 1.00 42.48 1183 ILE A O 1
ATOM 9454 N N . ALA A 1 1187 ? 39.698 -51.091 4.442 1.00 41.49 1184 ALA A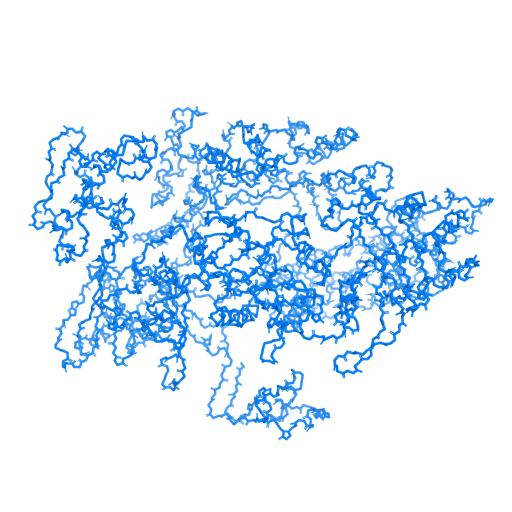 N 1
ATOM 9455 C CA . ALA A 1 1187 ? 40.160 -50.749 5.784 1.00 47.94 1184 ALA A CA 1
ATOM 9456 C C . ALA A 1 1187 ? 38.983 -50.465 6.706 1.00 46.16 1184 ALA A C 1
ATOM 9457 O O . ALA A 1 1187 ? 38.997 -50.850 7.883 1.00 48.21 1184 ALA A O 1
ATOM 9459 N N . LEU A 1 1188 ? 37.945 -49.808 6.183 1.00 45.20 1185 LEU A N 1
ATOM 9460 C CA . LEU A 1 1188 ? 36.736 -49.582 6.973 1.00 43.88 1185 LEU A CA 1
ATOM 9461 C C . LEU A 1 1188 ? 36.098 -50.901 7.393 1.00 47.45 1185 LEU A C 1
ATOM 9462 O O . LEU A 1 1188 ? 35.810 -51.116 8.579 1.00 47.02 1185 LEU A O 1
ATOM 9467 N N . LEU A 1 1189 ? 35.866 -51.802 6.431 1.00 42.48 1186 LEU A N 1
ATOM 9468 C CA . LEU A 1 1189 ? 35.207 -53.068 6.754 1.00 47.26 1186 LEU A CA 1
ATOM 9469 C C . LEU A 1 1189 ? 36.031 -53.897 7.729 1.00 47.41 1186 LEU A C 1
ATOM 9470 O O . LEU A 1 1189 ? 35.477 -54.556 8.622 1.00 46.38 1186 LEU A O 1
ATOM 9475 N N . GLU A 1 1190 ? 37.356 -53.875 7.590 1.00 46.03 1187 GLU A N 1
ATOM 9476 C CA . GLU A 1 1190 ? 38.181 -54.619 8.536 1.00 52.91 1187 GLU A CA 1
ATOM 9477 C C . GLU A 1 1190 ? 38.155 -53.980 9.921 1.00 47.96 1187 GLU A C 1
ATOM 9478 O O . GLU A 1 1190 ? 38.183 -54.692 10.926 1.00 47.51 1187 GLU A O 1
ATOM 9484 N N . GLU A 1 1191 ? 38.060 -52.650 9.996 1.00 46.02 1188 GLU A N 1
ATOM 9485 C CA . GLU A 1 1191 ? 37.917 -51.995 11.297 1.00 50.30 1188 GLU A CA 1
ATOM 9486 C C . GLU A 1 1191 ? 36.629 -52.419 11.998 1.00 46.65 1188 GLU A C 1
ATOM 9487 O O . GLU A 1 1191 ? 36.608 -52.607 13.223 1.00 51.29 1188 GLU A O 1
ATOM 9493 N N . LYS A 1 1192 ? 35.546 -52.579 11.238 1.00 42.54 1189 LYS A N 1
ATOM 9494 C CA . LYS A 1 1192 ? 34.248 -52.961 11.771 1.00 50.37 1189 LYS A CA 1
ATOM 9495 C C . LYS A 1 1192 ? 34.091 -54.465 11.926 1.00 49.09 1189 LYS A C 1
ATOM 9496 O O . LYS A 1 1192 ? 33.061 -54.908 12.438 1.00 51.34 1189 LYS A O 1
ATOM 9502 N N . GLY A 1 1193 ? 35.074 -55.261 11.511 1.00 46.25 1190 GLY A N 1
ATOM 9503 C CA . GLY A 1 1193 ? 34.893 -56.704 11.555 1.00 44.82 1190 GLY A CA 1
ATOM 9504 C C . GLY A 1 1193 ? 33.789 -57.197 10.647 1.00 51.50 1190 GLY A C 1
ATOM 9505 O O . GLY A 1 1193 ? 33.207 -58.250 10.903 1.00 46.45 1190 GLY A O 1
ATOM 9506 N N . ILE A 1 1194 ? 33.490 -56.466 9.580 1.00 50.62 1191 ILE A N 1
ATOM 9507 C CA . ILE A 1 1194 ? 32.410 -56.833 8.674 1.00 54.83 1191 ILE A CA 1
ATOM 9508 C C . ILE A 1 1194 ? 32.979 -57.771 7.617 1.00 59.41 1191 ILE A C 1
ATOM 9509 O O . ILE A 1 1194 ? 33.962 -57.441 6.942 1.00 60.51 1191 ILE A O 1
ATOM 9514 N N . VAL A 1 1195 ? 32.380 -58.950 7.490 1.00 58.98 1192 VAL A N 1
ATOM 9515 C CA . VAL A 1 1195 ? 32.829 -59.935 6.512 1.00 57.67 1192 VAL A CA 1
ATOM 9516 C C . VAL A 1 1195 ? 32.344 -59.511 5.131 1.00 55.14 1192 VAL A C 1
ATOM 9517 O O . VAL A 1 1195 ? 31.155 -59.229 4.936 1.00 58.96 1192 VAL A O 1
ATOM 9521 N N . PHE A 1 1196 ? 33.265 -59.455 4.171 1.00 52.76 1193 PHE A N 1
ATOM 9522 C CA . PHE A 1 1196 ? 32.920 -59.040 2.812 1.00 53.62 1193 PHE A CA 1
ATOM 9523 C C . PHE A 1 1196 ? 33.498 -59.926 1.721 1.00 62.45 1193 PHE A C 1
ATOM 9524 O O . PHE A 1 1196 ? 32.981 -59.900 0.599 1.00 64.53 1193 PHE A O 1
ATOM 9532 N N . ARG A 1 1197 ? 34.543 -60.705 1.986 1.00 65.73 1194 ARG A N 1
ATOM 9533 C CA . ARG A 1 1197 ? 35.112 -61.547 0.946 1.00 67.22 1194 ARG A CA 1
ATOM 9534 C C . ARG A 1 1197 ? 34.191 -62.689 0.538 1.00 65.01 1194 ARG A C 1
ATOM 9535 O O . ARG A 1 1197 ? 34.506 -63.394 -0.426 1.00 67.13 1194 ARG A O 1
ATOM 9543 N N . ASP A 1 1198 ? 33.067 -62.880 1.225 1.00 58.76 1195 ASP A N 1
ATOM 9544 C CA . ASP A 1 1198 ? 32.076 -63.872 0.828 1.00 63.15 1195 ASP A CA 1
ATOM 9545 C C . ASP A 1 1198 ? 31.051 -63.329 -0.163 1.00 63.67 1195 ASP A C 1
ATOM 9546 O O . ASP A 1 1198 ? 30.127 -64.059 -0.536 1.00 67.39 1195 ASP A O 1
ATOM 9551 N N . GLY A 1 1199 ? 31.186 -62.077 -0.596 1.00 57.71 1196 GLY A N 1
ATOM 9552 C CA . GLY A 1 1199 ? 30.264 -61.512 -1.560 1.00 56.36 1196 GLY A CA 1
ATOM 9553 C C . GLY A 1 1199 ? 28.939 -61.063 -0.993 1.00 53.63 1196 GLY A C 1
ATOM 9554 O O . GLY A 1 1199 ? 28.036 -60.717 -1.763 1.00 55.00 1196 GLY A O 1
ATOM 9555 N N . SER A 1 1200 ? 28.789 -61.045 0.325 1.00 49.62 1197 SER A N 1
ATOM 9556 C CA . SER A 1 1200 ? 27.507 -60.682 0.903 1.00 54.94 1197 SER A CA 1
ATOM 9557 C C . SER A 1 1200 ? 27.286 -59.175 0.815 1.00 49.33 1197 SER A C 1
ATOM 9558 O O . SER A 1 1200 ? 28.215 -58.392 0.600 1.00 47.55 1197 SER A O 1
ATOM 9561 N N . ASN A 1 1201 ? 26.031 -58.772 0.981 1.00 51.60 1198 ASN A N 1
ATOM 9562 C CA . ASN A 1 1201 ? 25.691 -57.359 0.895 1.00 51.42 1198 ASN A CA 1
ATOM 9563 C C . ASN A 1 1201 ? 26.232 -56.631 2.123 1.00 51.35 1198 ASN A C 1
ATOM 9564 O O . ASN A 1 1201 ? 25.888 -56.963 3.260 1.00 46.34 1198 ASN A O 1
ATOM 9569 N N . ILE A 1 1202 ? 27.084 -55.635 1.884 1.00 50.49 1199 ILE A N 1
ATOM 9570 C CA . ILE A 1 1202 ? 27.759 -54.922 2.961 1.00 48.26 1199 ILE A CA 1
ATOM 9571 C C . ILE A 1 1202 ? 26.832 -53.919 3.640 1.00 49.77 1199 ILE A C 1
ATOM 9572 O O . ILE A 1 1202 ? 26.957 -53.679 4.848 1.00 44.85 1199 ILE A O 1
ATOM 9577 N N . LEU A 1 1203 ? 25.887 -53.325 2.900 1.00 44.68 1200 LEU A N 1
ATOM 9578 C CA . LEU A 1 1203 ? 25.146 -52.189 3.443 1.00 47.51 1200 LEU A CA 1
ATOM 9579 C C . LEU A 1 1203 ? 24.258 -52.548 4.638 1.00 50.68 1200 LEU A C 1
ATOM 9580 O O . LEU A 1 1203 ? 24.251 -51.795 5.622 1.00 49.75 1200 LEU A O 1
ATOM 9585 N N . PRO A 1 1204 ? 23.493 -53.656 4.614 1.00 53.36 1201 PRO A N 1
ATOM 9586 C CA . PRO A 1 1204 ? 22.710 -54.004 5.819 1.00 51.31 1201 PRO A CA 1
ATOM 9587 C C . PRO A 1 1204 ? 23.563 -54.178 7.061 1.00 53.79 1201 PRO A C 1
ATOM 9588 O O . PRO A 1 1204 ? 23.112 -53.854 8.167 1.00 52.46 1201 PRO A O 1
ATOM 9592 N N . LYS A 1 1205 ? 24.788 -54.689 6.909 1.00 49.41 1202 LYS A N 1
ATOM 9593 C CA . LYS A 1 1205 ? 25.654 -54.883 8.065 1.00 52.90 1202 LYS A CA 1
ATOM 9594 C C . LYS A 1 1205 ? 26.050 -53.543 8.674 1.00 51.66 1202 LYS A C 1
ATOM 9595 O O . LYS A 1 1205 ? 26.008 -53.366 9.896 1.00 49.33 1202 LYS A O 1
ATOM 9601 N N . LEU A 1 1206 ? 26.436 -52.581 7.830 1.00 43.52 1203 LEU A N 1
ATOM 9602 C CA . LEU A 1 1206 ? 26.757 -51.251 8.334 1.00 41.61 1203 LEU A CA 1
ATOM 9603 C C . LEU A 1 1206 ? 25.534 -50.593 8.954 1.00 46.50 1203 LEU A C 1
ATOM 9604 O O . LEU A 1 1206 ? 25.628 -49.964 10.018 1.00 46.96 1203 LEU A O 1
ATOM 9609 N N . LEU A 1 1207 ? 24.378 -50.718 8.293 1.00 47.38 1204 LEU A N 1
ATOM 9610 C CA . LEU A 1 1207 ? 23.177 -50.029 8.750 1.00 47.38 1204 LEU A CA 1
ATOM 9611 C C . LEU A 1 1207 ? 22.681 -50.585 10.078 1.00 48.71 1204 LEU A C 1
ATOM 9612 O O . LEU A 1 1207 ? 22.309 -49.821 10.976 1.00 50.19 1204 LEU A O 1
ATOM 9617 N N . GLU A 1 1208 ? 22.653 -51.911 10.216 1.00 49.42 1205 GLU A N 1
ATOM 9618 C CA . GLU A 1 1208 ? 22.151 -52.506 11.447 1.00 52.18 1205 GLU A CA 1
ATOM 9619 C C . GLU A 1 1208 ? 23.096 -52.239 12.610 1.00 52.47 1205 GLU A C 1
ATOM 9620 O O . GLU A 1 1208 ? 22.649 -52.102 13.752 1.00 55.12 1205 GLU A O 1
ATOM 9622 N N . ASN A 1 1209 ? 24.399 -52.144 12.337 1.00 51.58 1206 ASN A N 1
ATOM 9623 C CA . ASN A 1 1209 ? 25.355 -51.817 13.387 1.00 55.16 1206 ASN A CA 1
ATOM 9624 C C . ASN A 1 1209 ? 25.256 -50.351 13.808 1.00 55.10 1206 ASN A C 1
ATOM 9625 O O . ASN A 1 1209 ? 25.497 -50.034 14.977 1.00 52.16 1206 ASN A O 1
ATOM 9630 N N . ASP A 1 1210 ? 24.946 -49.448 12.867 1.00 50.88 1207 ASP A N 1
ATOM 9631 C CA . ASP A 1 1210 ? 24.509 -48.077 13.168 1.00 56.09 1207 ASP A CA 1
ATOM 9632 C C . ASP A 1 1210 ? 25.611 -47.234 13.816 1.00 58.20 1207 ASP A C 1
ATOM 9633 O O . ASP A 1 1210 ? 25.361 -46.448 14.735 1.00 53.71 1207 ASP A O 1
ATOM 9638 N N . ASP A 1 1211 ? 26.841 -47.392 13.339 1.00 53.17 1208 ASP A N 1
ATOM 9639 C CA . ASP A 1 1211 ? 27.972 -46.581 13.784 1.00 55.22 1208 ASP A CA 1
ATOM 9640 C C . ASP A 1 1211 ? 27.988 -45.317 12.923 1.00 53.49 1208 ASP A C 1
ATOM 9641 O O . ASP A 1 1211 ? 28.243 -45.382 11.716 1.00 45.87 1208 ASP A O 1
ATOM 9646 N N . SER A 1 1212 ? 27.717 -44.159 13.537 1.00 45.97 1209 SER A N 1
ATOM 9647 C CA . SER A 1 1212 ? 27.549 -42.948 12.729 1.00 51.61 1209 SER A CA 1
ATOM 9648 C C . SER A 1 1212 ? 28.840 -42.534 12.024 1.00 49.22 1209 SER A C 1
ATOM 9649 O O . SER A 1 1212 ? 28.789 -41.935 10.939 1.00 50.45 1209 SER A O 1
ATOM 9652 N N . HIS A 1 1213 ? 30.003 -42.829 12.617 1.00 47.13 1210 HIS A N 1
ATOM 9653 C CA . HIS A 1 1213 ? 31.259 -42.507 11.939 1.00 50.66 1210 HIS A CA 1
ATOM 9654 C C . HIS A 1 1213 ? 31.511 -43.439 10.756 1.00 46.17 1210 HIS A C 1
ATOM 9655 O O . HIS A 1 1213 ? 31.957 -42.991 9.695 1.00 44.21 1210 HIS A O 1
ATOM 9662 N N . ALA A 1 1214 ? 31.246 -44.737 10.923 1.00 43.99 1211 ALA A N 1
ATOM 9663 C CA . ALA A 1 1214 ? 31.400 -45.676 9.814 1.00 41.32 1211 ALA A CA 1
ATOM 9664 C C . ALA A 1 1214 ? 30.445 -45.339 8.676 1.00 43.84 1211 ALA A C 1
ATOM 9665 O O . ALA A 1 1214 ? 30.826 -45.394 7.499 1.00 40.17 1211 ALA A O 1
ATOM 9667 N N . ILE A 1 1215 ? 29.201 -44.980 9.011 1.00 45.26 1212 ILE A N 1
ATOM 9668 C CA . ILE A 1 1215 ? 28.210 -44.620 7.998 1.00 40.51 1212 ILE A CA 1
ATOM 9669 C C . ILE A 1 1215 ? 28.629 -43.351 7.263 1.00 41.95 1212 ILE A C 1
ATOM 9670 O O . ILE A 1 1215 ? 28.512 -43.258 6.031 1.00 40.83 1212 ILE A O 1
ATOM 9675 N N . ASP A 1 1216 ? 29.115 -42.352 8.006 1.00 40.46 1213 ASP A N 1
ATOM 9676 C CA . ASP A 1 1216 ? 29.612 -41.135 7.373 1.00 42.64 1213 ASP A CA 1
ATOM 9677 C C . ASP A 1 1216 ? 30.787 -41.437 6.447 1.00 44.39 1213 ASP A C 1
ATOM 9678 O O . ASP A 1 1216 ? 30.881 -40.885 5.345 1.00 40.67 1213 ASP A O 1
ATOM 9683 N N . THR A 1 1217 ? 31.696 -42.310 6.876 1.00 43.00 1214 THR A N 1
ATOM 9684 C CA . THR A 1 1217 ? 32.815 -42.660 6.012 1.00 39.18 1214 THR A CA 1
ATOM 9685 C C . THR A 1 1217 ? 32.329 -43.375 4.759 1.00 39.18 1214 THR A C 1
ATOM 9686 O O . THR A 1 1217 ? 32.801 -43.087 3.655 1.00 41.84 1214 THR A O 1
ATOM 9690 N N . MET A 1 1218 ? 31.356 -44.277 4.902 1.00 38.85 1215 MET A N 1
ATOM 9691 C CA . MET A 1 1218 ? 30.811 -44.968 3.732 1.00 44.72 1215 MET A CA 1
ATOM 9692 C C . MET A 1 1218 ? 30.254 -43.976 2.715 1.00 44.61 1215 MET A C 1
ATOM 9693 O O . MET A 1 1218 ? 30.513 -44.085 1.508 1.00 38.98 1215 MET A O 1
ATOM 9698 N N . VAL A 1 1219 ? 29.491 -42.989 3.186 1.00 39.16 1216 VAL A N 1
ATOM 9699 C CA . VAL A 1 1219 ? 28.875 -42.047 2.263 1.00 34.61 1216 VAL A CA 1
ATOM 9700 C C . VAL A 1 1219 ? 29.929 -41.151 1.623 1.00 42.22 1216 VAL A C 1
ATOM 9701 O O . VAL A 1 1219 ? 29.854 -40.846 0.425 1.00 37.99 1216 VAL A O 1
ATOM 9705 N N . ALA A 1 1220 ? 30.934 -40.723 2.399 1.00 37.00 1217 ALA A N 1
ATOM 9706 C CA . ALA A 1 1220 ? 32.016 -39.934 1.813 1.00 38.27 1217 ALA A CA 1
ATOM 9707 C C . ALA A 1 1220 ? 32.773 -40.732 0.756 1.00 37.99 1217 ALA A C 1
ATOM 9708 O O . ALA A 1 1220 ? 33.187 -40.183 -0.275 1.00 36.94 1217 ALA A O 1
ATOM 9710 N N . LEU A 1 1221 ? 32.967 -42.031 0.990 1.00 37.44 1218 LEU A N 1
ATOM 9711 C CA . LEU A 1 1221 ? 33.630 -42.851 -0.019 1.00 37.27 1218 LEU A CA 1
ATOM 9712 C C . LEU A 1 1221 ? 32.786 -42.943 -1.288 1.00 38.84 1218 LEU A C 1
ATOM 9713 O O . LEU A 1 1221 ? 33.314 -42.853 -2.403 1.00 38.10 1218 LEU A O 1
ATOM 9718 N N . ILE A 1 1222 ? 31.469 -43.107 -1.139 1.00 37.82 1219 ILE A N 1
ATOM 9719 C CA . ILE A 1 1222 ? 30.594 -43.149 -2.307 1.00 39.30 1219 ILE A CA 1
ATOM 9720 C C . ILE A 1 1222 ? 30.679 -41.836 -3.072 1.00 39.79 1219 ILE A C 1
ATOM 9721 O O . ILE A 1 1222 ? 30.788 -41.819 -4.303 1.00 32.58 1219 ILE A O 1
ATOM 9726 N N . ARG A 1 1223 ? 30.649 -40.718 -2.349 1.00 38.14 1220 ARG A N 1
ATOM 9727 C CA . ARG A 1 1223 ? 30.755 -39.417 -3.001 1.00 37.48 1220 ARG A CA 1
ATOM 9728 C C . ARG A 1 1223 ? 32.067 -39.288 -3.765 1.00 38.20 1220 ARG A C 1
ATOM 9729 O O . ARG A 1 1223 ? 32.098 -38.744 -4.882 1.00 37.62 1220 ARG A O 1
ATOM 9737 N N . SER A 1 1224 ? 33.160 -39.790 -3.185 1.00 37.08 1221 SER A N 1
ATOM 9738 C CA . SER A 1 1224 ? 34.460 -39.725 -3.849 1.00 35.76 1221 SER A CA 1
ATOM 9739 C C . SER A 1 1224 ? 34.476 -40.561 -5.125 1.00 37.48 1221 SER A C 1
ATOM 9740 O O . SER A 1 1224 ? 34.967 -40.111 -6.170 1.00 36.29 1221 SER A O 1
ATOM 9743 N N . VAL A 1 1225 ? 33.949 -41.789 -5.060 1.00 34.54 1222 VAL A N 1
ATOM 9744 C CA . VAL A 1 1225 ? 33.893 -42.633 -6.254 1.00 33.30 1222 VAL A CA 1
ATOM 9745 C C . VAL A 1 1225 ? 33.126 -41.932 -7.374 1.00 37.32 1222 VAL A C 1
ATOM 9746 O O . VAL A 1 1225 ? 33.519 -41.981 -8.550 1.00 34.10 1222 VAL A O 1
ATOM 9750 N N . LEU A 1 1226 ? 32.029 -41.262 -7.028 1.00 32.89 1223 LEU A N 1
ATOM 9751 C CA . LEU A 1 1226 ? 31.199 -40.583 -8.013 1.00 32.48 1223 LEU A CA 1
ATOM 9752 C C . LEU A 1 1226 ? 31.785 -39.261 -8.490 1.00 33.15 1223 LEU A C 1
ATOM 9753 O O . LEU A 1 1226 ? 31.246 -38.670 -9.430 1.00 33.58 1223 LEU A O 1
ATOM 9758 N N . GLN A 1 1227 ? 32.862 -38.783 -7.879 1.00 33.99 1224 GLN A N 1
ATOM 9759 C CA . GLN A 1 1227 ? 33.547 -37.577 -8.337 1.00 34.81 1224 GLN A CA 1
ATOM 9760 C C . GLN A 1 1227 ? 34.490 -37.977 -9.458 1.00 36.09 1224 GLN A C 1
ATOM 9761 O O . GLN A 1 1227 ? 35.648 -38.340 -9.231 1.00 34.10 1224 GLN A O 1
ATOM 9767 N N . MET A 1 1228 ? 33.995 -37.931 -10.695 1.00 29.82 1225 MET A N 1
ATOM 9768 C CA . MET A 1 1228 ? 34.794 -38.503 -11.768 1.00 32.36 1225 MET A CA 1
ATOM 9769 C C . MET A 1 1228 ? 35.879 -37.557 -12.261 1.00 33.52 1225 MET A C 1
ATOM 9770 O O . MET A 1 1228 ? 36.888 -38.031 -12.798 1.00 30.51 1225 MET A O 1
ATOM 9775 N N . ARG A 1 1229 ? 35.727 -36.246 -12.058 1.00 33.71 1226 ARG A N 1
ATOM 9776 C CA . ARG A 1 1229 ? 36.780 -35.307 -12.409 1.00 30.29 1226 ARG A CA 1
ATOM 9777 C C . ARG A 1 1229 ? 37.690 -35.097 -11.209 1.00 34.25 1226 ARG A C 1
ATOM 9778 O O . ARG A 1 1229 ? 37.224 -34.775 -10.112 1.00 35.47 1226 ARG A O 1
ATOM 9786 N N . ASN A 1 1230 ? 38.988 -35.298 -11.413 1.00 34.27 1227 ASN A N 1
ATOM 9787 C CA . ASN A 1 1230 ? 39.959 -35.207 -10.329 1.00 37.07 1227 ASN A CA 1
ATOM 9788 C C . ASN A 1 1230 ? 41.129 -34.362 -10.797 1.00 44.20 1227 ASN A C 1
ATOM 9789 O O . ASN A 1 1230 ? 41.758 -34.683 -11.812 1.00 38.70 1227 ASN A O 1
ATOM 9794 N N . SER A 1 1231 ? 41.410 -33.280 -10.067 1.00 39.14 1228 SER A N 1
ATOM 9795 C CA . SER A 1 1231 ? 42.357 -32.267 -10.506 1.00 43.84 1228 SER A CA 1
ATOM 9796 C C . SER A 1 1231 ? 43.292 -31.912 -9.369 1.00 50.28 1228 SER A C 1
ATOM 9797 O O . SER A 1 1231 ? 42.884 -31.868 -8.202 1.00 50.09 1228 SER A O 1
ATOM 9800 N N . ASN A 1 1232 ? 44.551 -31.661 -9.719 1.00 51.93 1229 ASN A N 1
ATOM 9801 C CA . ASN A 1 1232 ? 45.551 -31.208 -8.754 1.00 53.26 1229 ASN A CA 1
ATOM 9802 C C . ASN A 1 1232 ? 46.492 -30.287 -9.524 1.00 60.51 1229 ASN A C 1
ATOM 9803 O O . ASN A 1 1232 ? 47.398 -30.764 -10.215 1.00 61.24 1229 ASN A O 1
ATOM 9808 N N . ALA A 1 1233 ? 46.278 -28.975 -9.388 1.00 65.61 1230 ALA A N 1
ATOM 9809 C CA . ALA A 1 1233 ? 47.067 -28.016 -10.155 1.00 74.23 1230 ALA A CA 1
ATOM 9810 C C . ALA A 1 1233 ? 48.560 -28.189 -9.909 1.00 77.00 1230 ALA A C 1
ATOM 9811 O O . ALA A 1 1233 ? 49.375 -27.838 -10.768 1.00 81.31 1230 ALA A O 1
ATOM 9813 N N . ALA A 1 1234 ? 48.934 -28.760 -8.764 1.00 72.58 1231 ALA A N 1
ATOM 9814 C CA . ALA A 1 1234 ? 50.336 -28.901 -8.392 1.00 71.69 1231 ALA A CA 1
ATOM 9815 C C . ALA A 1 1234 ? 51.008 -30.111 -9.028 1.00 73.07 1231 ALA A C 1
ATOM 9816 O O . ALA A 1 1234 ? 52.238 -30.131 -9.130 1.00 79.84 1231 ALA A O 1
ATOM 9818 N N . THR A 1 1235 ? 50.242 -31.123 -9.434 1.00 67.53 1232 THR A N 1
ATOM 9819 C CA . THR A 1 1235 ? 50.794 -32.302 -10.086 1.00 64.32 1232 THR A CA 1
ATOM 9820 C C . THR A 1 1235 ? 50.498 -32.350 -11.573 1.00 67.27 1232 THR A C 1
ATOM 9821 O O . THR A 1 1235 ? 50.983 -33.261 -12.253 1.00 74.32 1232 THR A O 1
ATOM 9825 N N . GLY A 1 1236 ? 49.709 -31.413 -12.088 1.00 62.56 1233 GLY A N 1
ATOM 9826 C CA . GLY A 1 1236 ? 49.233 -31.486 -13.450 1.00 63.03 1233 GLY A CA 1
ATOM 9827 C C . GLY A 1 1236 ? 48.077 -32.436 -13.682 1.00 58.24 1233 GLY A C 1
ATOM 9828 O O . GLY A 1 1236 ? 47.671 -32.615 -14.837 1.00 58.24 1233 GLY A O 1
ATOM 9829 N N . GLU A 1 1237 ? 47.526 -33.055 -12.637 1.00 50.40 1234 GLU A N 1
ATOM 9830 C CA . GLU A 1 1237 ? 46.427 -33.990 -12.842 1.00 42.60 1234 GLU A CA 1
ATOM 9831 C C . GLU A 1 1237 ? 45.145 -33.230 -13.132 1.00 38.76 1234 GLU A C 1
ATOM 9832 O O . GLU A 1 1237 ? 44.848 -32.223 -12.482 1.00 43.90 1234 GLU A O 1
ATOM 9838 N N . ASP A 1 1238 ? 44.403 -33.693 -14.135 1.00 38.02 1235 ASP A N 1
ATOM 9839 C CA . ASP A 1 1238 ? 43.045 -33.214 -14.355 1.00 38.75 1235 ASP A CA 1
ATOM 9840 C C . ASP A 1 1238 ? 42.336 -34.238 -15.222 1.00 38.09 1235 ASP A C 1
ATOM 9841 O O . ASP A 1 1238 ? 42.162 -34.029 -16.427 1.00 38.02 1235 ASP A O 1
ATOM 9846 N N . TYR A 1 1239 ? 41.948 -35.355 -14.623 1.00 36.20 1236 TYR A N 1
ATOM 9847 C CA . TYR A 1 1239 ? 41.507 -36.519 -15.369 1.00 37.37 1236 TYR A CA 1
ATOM 9848 C C . TYR A 1 1239 ? 40.046 -36.837 -15.086 1.00 35.79 1236 TYR A C 1
ATOM 9849 O O . TYR A 1 1239 ? 39.417 -36.301 -14.167 1.00 30.89 1236 TYR A O 1
ATOM 9858 N N . ILE A 1 1240 ? 39.507 -37.708 -15.932 1.00 32.94 1237 ILE A N 1
ATOM 9859 C CA . ILE A 1 1240 ? 38.154 -38.227 -15.809 1.00 31.39 1237 ILE A CA 1
ATOM 9860 C C . ILE A 1 1240 ? 38.297 -39.726 -15.608 1.00 29.57 1237 ILE A C 1
ATOM 9861 O O . ILE A 1 1240 ? 38.885 -40.409 -16.450 1.00 34.41 1237 ILE A O 1
ATOM 9866 N N . ASN A 1 1241 ? 37.799 -40.234 -14.477 1.00 30.10 1238 ASN A N 1
ATOM 9867 C CA . ASN A 1 1241 ? 37.761 -41.669 -14.228 1.00 31.72 1238 ASN A CA 1
ATOM 9868 C C . ASN A 1 1241 ? 36.327 -41.996 -13.836 1.00 35.81 1238 ASN A C 1
ATOM 9869 O O . ASN A 1 1241 ? 35.860 -41.592 -12.767 1.00 35.27 1238 ASN A O 1
ATOM 9874 N N . SER A 1 1242 ? 35.619 -42.687 -14.720 1.00 33.74 1239 SER A N 1
ATOM 9875 C CA . SER A 1 1242 ? 34.208 -42.931 -14.510 1.00 31.92 1239 SER A CA 1
ATOM 9876 C C . SER A 1 1242 ? 34.011 -43.937 -13.384 1.00 39.17 1239 SER A C 1
ATOM 9877 O O . SER A 1 1242 ? 34.831 -44.836 -13.202 1.00 37.89 1239 SER A O 1
ATOM 9880 N N . PRO A 1 1243 ? 32.919 -43.827 -12.640 1.00 39.90 1240 PRO A N 1
ATOM 9881 C CA . PRO A 1 1243 ? 32.580 -44.857 -11.649 1.00 49.73 1240 PRO A CA 1
ATOM 9882 C C . PRO A 1 1243 ? 31.694 -45.985 -12.165 1.00 48.01 1240 PRO A C 1
ATOM 9883 O O . PRO A 1 1243 ? 31.197 -46.763 -11.349 1.00 47.27 1240 PRO A O 1
ATOM 9887 N N . VAL A 1 1244 ? 31.474 -46.104 -13.476 1.00 36.04 1241 VAL A N 1
ATOM 9888 C CA . VAL A 1 1244 ? 30.636 -47.164 -14.023 1.00 30.95 1241 VAL A CA 1
ATOM 9889 C C . VAL A 1 1244 ? 31.373 -47.813 -15.187 1.00 41.06 1241 VAL A C 1
ATOM 9890 O O . VAL A 1 1244 ? 32.182 -47.172 -15.867 1.00 39.16 1241 VAL A O 1
ATOM 9894 N N . ARG A 1 1245 ? 31.112 -49.105 -15.401 1.00 41.51 1242 ARG A N 1
ATOM 9895 C CA . ARG A 1 1245 ? 31.638 -49.791 -16.575 1.00 46.78 1242 ARG A CA 1
ATOM 9896 C C . ARG A 1 1245 ? 30.655 -49.664 -17.730 1.00 44.68 1242 ARG A C 1
ATOM 9897 O O . ARG A 1 1245 ? 29.440 -49.597 -17.526 1.00 49.23 1242 ARG A O 1
ATOM 9905 N N . ASP A 1 1246 ? 31.189 -49.638 -18.950 1.00 49.08 1243 ASP A N 1
ATOM 9906 C CA . ASP A 1 1246 ? 30.339 -49.520 -20.125 1.00 46.19 1243 ASP A CA 1
ATOM 9907 C C . ASP A 1 1246 ? 29.915 -50.904 -20.608 1.00 53.53 1243 ASP A C 1
ATOM 9908 O O . ASP A 1 1246 ? 30.252 -51.932 -20.011 1.00 46.89 1243 ASP A O 1
ATOM 9913 N N . LEU A 1 1247 ? 29.172 -50.933 -21.720 1.00 52.64 1244 LEU A N 1
ATOM 9914 C CA . LEU A 1 1247 ? 28.552 -52.176 -22.159 1.00 56.71 1244 LEU A CA 1
ATOM 9915 C C . LEU A 1 1247 ? 29.582 -53.233 -22.537 1.00 62.15 1244 LEU A C 1
ATOM 9916 O O . LEU A 1 1247 ? 29.237 -54.418 -22.590 1.00 68.38 1244 LEU A O 1
ATOM 9921 N N . ASN A 1 1248 ? 30.836 -52.841 -22.773 1.00 59.44 1245 ASN A N 1
ATOM 9922 C CA . ASN A 1 1248 ? 31.912 -53.787 -23.045 1.00 65.47 1245 ASN A CA 1
ATOM 9923 C C . ASN A 1 1248 ? 32.833 -53.993 -21.839 1.00 65.12 1245 ASN A C 1
ATOM 9924 O O . ASN A 1 1248 ? 33.985 -54.406 -22.011 1.00 65.33 1245 ASN A O 1
ATOM 9929 N N . GLY A 1 1249 ? 32.353 -53.700 -20.625 1.00 62.21 1246 GLY A N 1
ATOM 9930 C CA . GLY A 1 1249 ? 33.091 -53.964 -19.402 1.00 56.46 1246 GLY A CA 1
ATOM 9931 C C . GLY A 1 1249 ? 34.093 -52.905 -18.973 1.00 57.95 1246 GLY A C 1
ATOM 9932 O O . GLY A 1 1249 ? 34.710 -53.061 -17.911 1.00 55.24 1246 GLY A O 1
ATOM 9933 N N . VAL A 1 1250 ? 34.255 -51.827 -19.738 1.00 53.61 1247 VAL A N 1
ATOM 9934 C CA . VAL A 1 1250 ? 35.354 -50.885 -19.543 1.00 55.92 1247 VAL A CA 1
ATOM 9935 C C . VAL A 1 1250 ? 34.928 -49.749 -18.614 1.00 55.23 1247 VAL A C 1
ATOM 9936 O O . VAL A 1 1250 ? 33.845 -49.171 -18.772 1.00 50.74 1247 VAL A O 1
ATOM 9940 N N . CYS A 1 1251 ? 35.785 -49.438 -17.640 1.00 44.48 1248 CYS A N 1
ATOM 9941 C CA A CYS A 1 1251 ? 35.635 -48.264 -16.795 0.53 40.86 1248 CYS A CA 1
ATOM 9942 C CA B CYS A 1 1251 ? 35.642 -48.264 -16.778 0.47 41.01 1248 CYS A CA 1
ATOM 9943 C C . CYS A 1 1251 ? 36.543 -47.162 -17.334 1.00 40.53 1248 CYS A C 1
ATOM 9944 O O . CYS A 1 1251 ? 37.771 -47.260 -17.240 1.00 41.25 1248 CYS A O 1
ATOM 9949 N N . PHE A 1 1252 ? 35.945 -46.107 -17.896 1.00 38.19 1249 PHE A N 1
ATOM 9950 C CA . PHE A 1 1252 ? 36.750 -45.079 -18.563 1.00 32.65 1249 PHE A CA 1
ATOM 9951 C C . PHE A 1 1252 ? 37.748 -44.430 -17.617 1.00 36.86 1249 PHE A C 1
ATOM 9952 O O . PHE A 1 1252 ? 37.416 -44.075 -16.480 1.00 34.03 1249 PHE A O 1
ATOM 9960 N N . ASP A 1 1253 ? 38.977 -44.255 -18.102 1.00 33.22 1250 ASP A N 1
ATOM 9961 C CA . ASP A 1 1253 ? 39.953 -43.425 -17.401 1.00 34.62 1250 ASP A CA 1
ATOM 9962 C C . ASP A 1 1253 ? 40.783 -42.693 -18.444 1.00 34.62 1250 ASP A C 1
ATOM 9963 O O . ASP A 1 1253 ? 41.465 -43.339 -19.243 1.00 34.55 1250 ASP A O 1
ATOM 9968 N N . SER A 1 1254 ? 40.736 -41.355 -18.427 1.00 33.77 1251 SER A N 1
ATOM 9969 C CA . SER A 1 1254 ? 41.494 -40.576 -19.407 1.00 38.33 1251 SER A CA 1
ATOM 9970 C C . SER A 1 1254 ? 42.997 -40.706 -19.203 1.00 37.24 1251 SER A C 1
ATOM 9971 O O . SER A 1 1254 ? 43.770 -40.383 -20.117 1.00 34.19 1251 SER A O 1
ATOM 9974 N N . ARG A 1 1255 ? 43.435 -41.201 -18.042 1.00 31.24 1252 ARG A N 1
ATOM 9975 C CA . ARG A 1 1255 ? 44.867 -41.340 -17.802 1.00 29.72 1252 ARG A CA 1
ATOM 9976 C C . ARG A 1 1255 ? 45.509 -42.460 -18.608 1.00 36.34 1252 ARG A C 1
ATOM 9977 O O . ARG A 1 1255 ? 46.741 -42.510 -18.669 1.00 38.49 1252 ARG A O 1
ATOM 9985 N N . PHE A 1 1256 ? 44.724 -43.357 -19.215 1.00 39.78 1253 PHE A N 1
ATOM 9986 C CA . PHE A 1 1256 ? 45.285 -44.278 -20.206 1.00 40.77 1253 PHE A CA 1
ATOM 9987 C C . PHE A 1 1256 ? 45.824 -43.544 -21.426 1.00 40.97 1253 PHE A C 1
ATOM 9988 O O . PHE A 1 1256 ? 46.658 -44.102 -22.151 1.00 46.23 1253 PHE A O 1
ATOM 9996 N N . GLN A 1 1257 ? 45.369 -42.311 -21.662 1.00 40.32 1254 GLN A N 1
ATOM 9997 C CA . GLN A 1 1257 ? 45.875 -41.462 -22.748 1.00 41.80 1254 GLN A CA 1
ATOM 9998 C C . GLN A 1 1257 ? 45.648 -42.101 -24.118 1.00 44.83 1254 GLN A C 1
ATOM 9999 O O . GLN A 1 1257 ? 46.480 -41.998 -25.023 1.00 40.73 1254 GLN A O 1
ATOM 10005 N N . ASN A 1 1258 ? 44.520 -42.770 -24.263 1.00 41.22 1255 ASN A N 1
ATOM 10006 C CA . ASN A 1 1258 ? 44.089 -43.335 -25.529 1.00 39.59 1255 ASN A CA 1
ATOM 10007 C C . ASN A 1 1258 ? 43.632 -42.198 -26.435 1.00 37.79 1255 ASN A C 1
ATOM 10008 O O . ASN A 1 1258 ? 42.583 -41.603 -26.167 1.00 35.52 1255 ASN A O 1
ATOM 10013 N N . PRO A 1 1259 ? 44.359 -41.873 -27.513 1.00 41.45 1256 PRO A N 1
ATOM 10014 C CA . PRO A 1 1259 ? 44.018 -40.683 -28.319 1.00 41.45 1256 PRO A CA 1
ATOM 10015 C C . PRO A 1 1259 ? 42.634 -40.710 -28.960 1.00 42.44 1256 PRO A C 1
ATOM 10016 O O . PRO A 1 1259 ? 42.204 -39.679 -29.499 1.00 43.34 1256 PRO A O 1
ATOM 10020 N N . GLU A 1 1260 ? 41.926 -41.837 -28.938 1.00 39.22 1257 GLU A N 1
ATOM 10021 C CA . GLU A 1 1260 ? 40.565 -41.851 -29.456 1.00 38.25 1257 GLU A CA 1
ATOM 10022 C C . GLU A 1 1260 ? 39.525 -41.384 -28.452 1.00 40.41 1257 GLU A C 1
ATOM 10023 O O . GLU A 1 1260 ? 38.351 -41.250 -28.817 1.00 35.60 1257 GLU A O 1
ATOM 10029 N N . TRP A 1 1261 ? 39.904 -41.150 -27.204 1.00 35.66 1258 TRP A N 1
ATOM 10030 C CA . TRP A 1 1261 ? 38.980 -40.659 -26.198 1.00 32.82 1258 TRP A CA 1
ATOM 10031 C C . TRP A 1 1261 ? 39.570 -39.407 -25.574 1.00 30.67 1258 TRP A C 1
ATOM 10032 O O . TRP A 1 1261 ? 40.761 -39.130 -25.747 1.00 32.52 1258 TRP A O 1
ATOM 10043 N N . PRO A 1 1262 ? 38.762 -38.612 -24.873 1.00 30.33 1259 PRO A N 1
ATOM 10044 C CA . PRO A 1 1262 ? 39.297 -37.385 -24.272 1.00 35.09 1259 PRO A CA 1
ATOM 10045 C C . PRO A 1 1262 ? 40.534 -37.664 -23.432 1.00 31.70 1259 PRO A C 1
ATOM 10046 O O . PRO A 1 1262 ? 40.580 -38.619 -22.649 1.00 29.04 1259 PRO A O 1
ATOM 10050 N N . MET A 1 1263 ? 41.569 -36.846 -23.648 1.00 29.96 1260 MET A N 1
ATOM 10051 C CA . MET A 1 1263 ? 42.862 -37.025 -22.999 1.00 29.02 1260 MET A CA 1
ATOM 10052 C C . MET A 1 1263 ? 42.909 -36.412 -21.603 1.00 31.66 1260 MET A C 1
ATOM 10053 O O . MET A 1 1263 ? 43.858 -36.685 -20.862 1.00 34.06 1260 MET A O 1
ATOM 10058 N N . ASP A 1 1264 ? 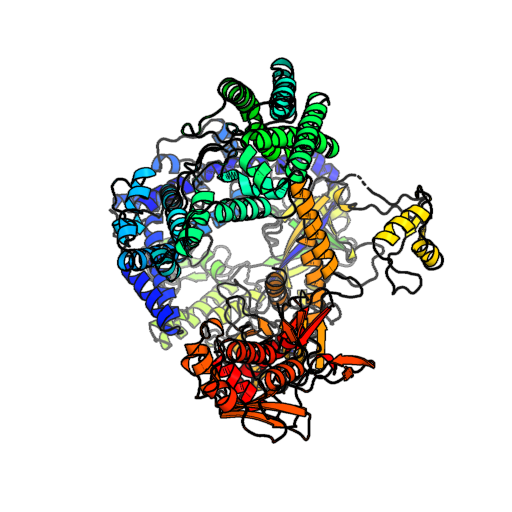41.933 -35.587 -21.248 1.00 30.94 1261 ASP A N 1
ATOM 10059 C CA . ASP A 1 1264 ? 41.873 -34.933 -19.942 1.00 30.89 1261 ASP A CA 1
ATOM 10060 C C . ASP A 1 1264 ? 40.473 -34.360 -19.804 1.00 30.28 1261 ASP A C 1
ATOM 10061 O O . ASP A 1 1264 ? 39.644 -34.484 -20.708 1.00 30.94 1261 ASP A O 1
ATOM 10066 N N . ALA A 1 1265 ? 40.222 -33.687 -18.676 1.00 29.94 1262 ALA A N 1
ATOM 10067 C CA . ALA A 1 1265 ? 38.868 -33.209 -18.397 1.00 29.32 1262 ALA A CA 1
ATOM 10068 C C . ALA A 1 1265 ? 38.434 -32.088 -19.344 1.00 32.85 1262 ALA A C 1
ATOM 10069 O O . ALA A 1 1265 ? 37.282 -32.071 -19.798 1.00 29.41 1262 ALA A O 1
ATOM 10071 N N . ASP A 1 1266 ? 39.313 -31.123 -19.636 1.00 32.94 1263 ASP A N 1
ATOM 10072 C CA . ASP A 1 1266 ? 38.927 -30.088 -20.606 1.00 33.87 1263 ASP A CA 1
ATOM 10073 C C . ASP A 1 1266 ? 38.604 -30.688 -21.980 1.00 31.01 1263 ASP A C 1
ATOM 10074 O O . ASP A 1 1266 ? 37.666 -30.237 -22.659 1.00 33.19 1263 ASP A O 1
ATOM 10079 N N . ALA A 1 1267 ? 39.373 -31.691 -22.429 1.00 30.77 1264 ALA A N 1
ATOM 10080 C CA . ALA A 1 1267 ? 39.038 -32.316 -23.713 1.00 31.06 1264 ALA A CA 1
ATOM 10081 C C . ALA A 1 1267 ? 37.691 -33.018 -23.637 1.00 31.46 1264 ALA A C 1
ATOM 10082 O O . ALA A 1 1267 ? 36.942 -33.057 -24.624 1.00 27.77 1264 ALA A O 1
ATOM 10084 N N . ASN A 1 1268 ? 37.364 -33.576 -22.470 1.00 34.40 1265 ASN A N 1
ATOM 10085 C CA . ASN A 1 1268 ? 36.060 -34.202 -22.289 1.00 30.46 1265 ASN A CA 1
ATOM 10086 C C . ASN A 1 1268 ? 34.956 -33.166 -22.418 1.00 28.23 1265 ASN A C 1
ATOM 10087 O O . ASN A 1 1268 ? 33.901 -33.442 -22.998 1.00 32.02 1265 ASN A O 1
ATOM 10092 N N . GLY A 1 1269 ? 35.182 -31.967 -21.875 1.00 28.41 1266 GLY A N 1
ATOM 10093 C CA . GLY A 1 1269 ? 34.217 -30.888 -22.054 1.00 32.77 1266 GLY A CA 1
ATOM 10094 C C . GLY A 1 1269 ? 33.991 -30.540 -23.522 1.00 31.17 1266 GLY A C 1
ATOM 10095 O O . GLY A 1 1269 ? 32.851 -30.431 -23.976 1.00 31.55 1266 GLY A O 1
ATOM 10096 N N . ALA A 1 1270 ? 35.074 -30.349 -24.282 1.00 32.18 1267 ALA A N 1
ATOM 10097 C CA . ALA A 1 1270 ? 34.923 -30.005 -25.704 1.00 35.30 1267 ALA A CA 1
ATOM 10098 C C . ALA A 1 1270 ? 34.267 -31.134 -26.483 1.00 31.37 1267 ALA A C 1
ATOM 10099 O O . ALA A 1 1270 ? 33.481 -30.887 -27.407 1.00 28.83 1267 ALA A O 1
ATOM 10101 N N . TYR A 1 1271 ? 34.587 -32.384 -26.133 1.00 29.37 1268 TYR A N 1
ATOM 10102 C CA . TYR A 1 1271 ? 33.939 -33.528 -26.767 1.00 33.93 1268 TYR A CA 1
ATOM 10103 C C . TYR A 1 1271 ? 32.424 -33.472 -26.593 1.00 32.13 1268 TYR A C 1
ATOM 10104 O O . TYR A 1 1271 ? 31.672 -33.629 -27.555 1.00 30.16 1268 TYR A O 1
ATOM 10113 N N . HIS A 1 1272 ? 31.950 -33.242 -25.366 1.00 28.25 1269 HIS A N 1
ATOM 10114 C CA . HIS A 1 1272 ? 30.507 -33.273 -25.141 1.00 26.50 1269 HIS A CA 1
ATOM 10115 C C . HIS A 1 1272 ? 29.806 -32.002 -25.619 1.00 28.26 1269 HIS A C 1
ATOM 10116 O O . HIS A 1 1272 ? 28.612 -32.046 -25.937 1.00 31.21 1269 HIS A O 1
ATOM 10123 N N . ILE A 1 1273 ? 30.512 -30.871 -25.655 1.00 29.09 1270 ILE A N 1
ATOM 10124 C CA . ILE A 1 1273 ? 30.010 -29.707 -26.386 1.00 29.10 1270 ILE A CA 1
ATOM 10125 C C . ILE A 1 1273 ? 29.712 -30.087 -27.838 1.00 25.38 1270 ILE A C 1
ATOM 10126 O O . ILE A 1 1273 ? 28.619 -29.831 -28.360 1.00 28.52 1270 ILE A O 1
ATOM 10131 N N . ALA A 1 1274 ? 30.676 -30.716 -28.510 1.00 24.88 1271 ALA A N 1
ATOM 10132 C CA . ALA A 1 1274 ? 30.446 -31.135 -29.893 1.00 33.29 1271 ALA A CA 1
ATOM 10133 C C . ALA A 1 1274 ? 29.264 -32.093 -30.000 1.00 38.07 1271 ALA A C 1
ATOM 10134 O O . ALA A 1 1274 ? 28.478 -32.020 -30.953 1.00 31.94 1271 ALA A O 1
ATOM 10136 N N . LEU A 1 1275 ? 29.118 -33.002 -29.025 1.00 31.91 1272 LEU A N 1
ATOM 10137 C CA . LEU A 1 1275 ? 28.054 -33.995 -29.105 1.00 26.60 1272 LEU A CA 1
ATOM 10138 C C . LEU A 1 1275 ? 26.683 -33.384 -28.852 1.00 23.04 1272 LEU A C 1
ATOM 10139 O O . LEU A 1 1275 ? 25.678 -33.927 -29.323 1.00 28.59 1272 LEU A O 1
ATOM 10144 N N . LYS A 1 1276 ? 26.607 -32.306 -28.069 1.00 27.21 1273 LYS A N 1
ATOM 10145 C CA . LYS A 1 1276 ? 25.352 -31.569 -27.982 1.00 27.62 1273 LYS A CA 1
ATOM 10146 C C . LYS A 1 1276 ? 25.003 -30.948 -29.331 1.00 29.80 1273 LYS A C 1
ATOM 10147 O O . LYS A 1 1276 ? 23.831 -30.909 -29.716 1.00 30.96 1273 LYS A O 1
ATOM 10153 N N . GLY A 1 1277 ? 26.012 -30.514 -30.088 1.00 34.03 1274 GLY A N 1
ATOM 10154 C CA . GLY A 1 1277 ? 25.768 -30.151 -31.480 1.00 32.82 1274 GLY A CA 1
ATOM 10155 C C . GLY A 1 1277 ? 25.282 -31.325 -32.309 1.00 32.21 1274 GLY A C 1
ATOM 10156 O O . GLY A 1 1277 ? 24.381 -31.184 -33.142 1.00 37.51 1274 GLY A O 1
ATOM 10157 N N . GLN A 1 1278 ? 25.862 -32.509 -32.087 1.00 33.37 1275 GLN A N 1
ATOM 10158 C CA . GLN A 1 1278 ? 25.398 -33.688 -32.810 1.00 34.01 1275 GLN A CA 1
ATOM 10159 C C . GLN A 1 1278 ? 23.939 -33.984 -32.482 1.00 36.19 1275 GLN A C 1
ATOM 10160 O O . GLN A 1 1278 ? 23.160 -34.369 -33.362 1.00 37.57 1275 GLN A O 1
ATOM 10166 N N . LEU A 1 1279 ? 23.547 -33.797 -31.216 1.00 32.50 1276 LEU A N 1
ATOM 10167 C CA . LEU A 1 1279 ? 22.144 -33.963 -30.839 1.00 30.81 1276 LEU A CA 1
ATOM 10168 C C . LEU A 1 1279 ? 21.253 -33.039 -31.660 1.00 34.59 1276 LEU A C 1
ATOM 10169 O O . LEU A 1 1279 ? 20.214 -33.461 -32.183 1.00 37.12 1276 LEU A O 1
ATOM 10174 N N . LEU A 1 1280 ? 21.643 -31.766 -31.772 1.00 35.83 1277 LEU A N 1
ATOM 10175 C CA . LEU A 1 1280 ? 20.873 -30.820 -32.581 1.00 38.71 1277 LEU A CA 1
ATOM 10176 C C . LEU A 1 1280 ? 20.796 -31.256 -34.039 1.00 37.23 1277 LEU A C 1
ATOM 10177 O O . LEU A 1 1280 ? 19.747 -31.109 -34.681 1.00 36.07 1277 LEU A O 1
ATOM 10182 N N . LEU A 1 1281 ? 21.901 -31.767 -34.593 1.00 35.91 1278 LEU A N 1
ATOM 10183 C CA . LEU A 1 1281 ? 21.889 -32.181 -35.999 1.00 38.95 1278 LEU A CA 1
ATOM 10184 C C . LEU A 1 1281 ? 21.042 -33.428 -36.198 1.00 39.16 1278 LEU A C 1
ATOM 10185 O O . LEU A 1 1281 ? 20.368 -33.571 -37.223 1.00 41.31 1278 LEU A O 1
ATOM 10190 N N . ASN A 1 1282 ? 21.068 -34.340 -35.226 1.00 39.12 1279 ASN A N 1
ATOM 10191 C CA A ASN A 1 1282 ? 20.253 -35.550 -35.298 0.57 39.25 1279 ASN A CA 1
ATOM 10192 C CA B ASN A 1 1282 ? 20.255 -35.544 -35.334 0.43 39.47 1279 ASN A CA 1
ATOM 10193 C C . ASN A 1 1282 ? 18.768 -35.216 -35.258 1.00 42.67 1279 ASN A C 1
ATOM 10194 O O . ASN A 1 1282 ? 17.971 -35.777 -36.020 1.00 45.75 1279 ASN A O 1
ATOM 10203 N N . HIS A 1 1283 ? 18.375 -34.304 -34.365 1.00 44.54 1280 HIS A N 1
ATOM 10204 C CA . HIS A 1 1283 ? 16.964 -33.932 -34.274 1.00 45.90 1280 HIS A CA 1
ATOM 10205 C C . HIS A 1 1283 ? 16.521 -33.140 -35.495 1.00 42.39 1280 HIS A C 1
ATOM 10206 O O . HIS A 1 1283 ? 15.380 -33.277 -35.953 1.00 44.75 1280 HIS A O 1
ATOM 10213 N N . LEU A 1 1284 ? 17.409 -32.311 -36.041 1.00 42.10 1281 LEU A N 1
ATOM 10214 C CA . LEU A 1 1284 ? 17.101 -31.650 -37.307 1.00 45.87 1281 LEU A CA 1
ATOM 10215 C C . LEU A 1 1284 ? 16.882 -32.671 -38.416 1.00 53.01 1281 LEU A C 1
ATOM 10216 O O . LEU A 1 1284 ? 15.976 -32.521 -39.245 1.00 51.25 1281 LEU A O 1
ATOM 10221 N N . LYS A 1 1285 ? 17.711 -33.717 -38.444 1.00 53.82 1282 LYS A N 1
ATOM 10222 C CA . LYS A 1 1285 ? 17.590 -34.753 -39.463 1.00 60.09 1282 LYS A CA 1
ATOM 10223 C C . LYS A 1 1285 ? 16.240 -35.448 -39.379 1.00 60.47 1282 LYS A C 1
ATOM 10224 O O . LYS A 1 1285 ? 15.583 -35.679 -40.402 1.00 65.35 1282 LYS A O 1
ATOM 10230 N N . GLU A 1 1286 ? 15.798 -35.766 -38.165 1.00 62.80 1283 GLU A N 1
ATOM 10231 C CA . GLU A 1 1286 ? 14.562 -36.510 -37.955 1.00 73.68 1283 GLU A CA 1
ATOM 10232 C C . GLU A 1 1286 ? 13.314 -35.638 -38.017 1.00 74.88 1283 GLU A C 1
ATOM 10233 O O . GLU A 1 1286 ? 12.205 -36.171 -37.913 1.00 78.14 1283 GLU A O 1
ATOM 10239 N N . SER A 1 1287 ? 13.459 -34.328 -38.181 1.00 70.51 1284 SER A N 1
ATOM 10240 C CA . SER A 1 1287 ? 12.313 -33.439 -38.287 1.00 72.73 1284 SER A CA 1
ATOM 10241 C C . SER A 1 1287 ? 11.973 -33.203 -39.752 1.00 82.55 1284 SER A C 1
ATOM 10242 O O . SER A 1 1287 ? 12.808 -33.369 -40.643 1.00 85.68 1284 SER A O 1
ATOM 10245 N N . LYS A 1 1288 ? 10.725 -32.809 -39.995 1.00 87.54 1285 LYS A N 1
ATOM 10246 C CA . LYS A 1 1288 ? 10.265 -32.512 -41.345 1.00 85.78 1285 LYS A CA 1
ATOM 10247 C C . LYS A 1 1288 ? 10.448 -31.047 -41.726 1.00 85.65 1285 LYS A C 1
ATOM 10248 O O . LYS A 1 1288 ? 10.163 -30.683 -42.872 1.00 80.11 1285 LYS A O 1
ATOM 10250 N N . ASP A 1 1289 ? 10.919 -30.205 -40.807 1.00 84.11 1286 ASP A N 1
ATOM 10251 C CA . ASP A 1 1289 ? 11.100 -28.783 -41.061 1.00 85.28 1286 ASP A CA 1
ATOM 10252 C C . ASP A 1 1289 ? 12.595 -28.456 -41.181 1.00 72.83 1286 ASP A C 1
ATOM 10253 O O . ASP A 1 1289 ? 13.449 -29.349 -41.243 1.00 67.94 1286 ASP A O 1
ATOM 10258 N N . LEU A 1 1290 ? 12.908 -27.157 -41.222 1.00 60.67 1287 LEU A N 1
ATOM 10259 C CA . LEU A 1 1290 ? 14.277 -26.661 -41.330 1.00 51.42 1287 LEU A CA 1
ATOM 10260 C C . LEU A 1 1290 ? 14.662 -25.801 -40.129 1.00 52.44 1287 LEU A C 1
ATOM 10261 O O . LEU A 1 1290 ? 15.634 -25.042 -40.190 1.00 52.17 1287 LEU A O 1
ATOM 10266 N N . LYS A 1 1291 ? 13.910 -25.900 -39.041 1.00 53.50 1288 LYS A N 1
ATOM 10267 C CA . LYS A 1 1291 ? 14.149 -25.108 -37.849 1.00 55.21 1288 LYS A CA 1
ATOM 10268 C C . LYS A 1 1291 ? 14.831 -25.985 -36.810 1.00 56.59 1288 LYS A C 1
ATOM 10269 O O . LYS A 1 1291 ? 14.431 -27.130 -36.592 1.00 50.77 1288 LYS A O 1
ATOM 10271 N N . LEU A 1 1292 ? 15.876 -25.457 -36.197 1.00 57.85 1289 LEU A N 1
ATOM 10272 C CA . LEU A 1 1292 ? 16.589 -26.190 -35.173 1.00 50.34 1289 LEU A CA 1
ATOM 10273 C C . LEU A 1 1292 ? 15.855 -26.051 -33.846 1.00 52.03 1289 LEU A C 1
ATOM 10274 O O . LEU A 1 1292 ? 15.196 -25.043 -33.590 1.00 50.02 1289 LEU A O 1
ATOM 10279 N N . GLN A 1 1293 ? 15.951 -27.074 -32.998 1.00 48.17 1290 GLN A N 1
ATOM 10280 C CA . GLN A 1 1293 ? 15.291 -26.937 -31.712 1.00 51.13 1290 GLN A CA 1
ATOM 10281 C C . GLN A 1 1293 ? 16.008 -25.860 -30.908 1.00 52.73 1290 GLN A C 1
ATOM 10282 O O . GLN A 1 1293 ? 17.217 -25.648 -31.050 1.00 53.01 1290 GLN A O 1
ATOM 10288 N N . ASN A 1 1294 ? 15.241 -25.124 -30.115 1.00 52.66 1291 ASN A N 1
ATOM 10289 C CA . ASN A 1 1294 ? 15.777 -24.002 -29.357 1.00 61.15 1291 ASN A CA 1
ATOM 10290 C C . ASN A 1 1294 ? 16.091 -24.486 -27.945 1.00 60.91 1291 ASN A C 1
ATOM 10291 O O . ASN A 1 1294 ? 15.180 -24.730 -27.148 1.00 61.75 1291 ASN A O 1
ATOM 10296 N N . GLY A 1 1295 ? 17.377 -24.643 -27.648 1.00 64.43 1292 GLY A N 1
ATOM 10297 C CA . GLY A 1 1295 ? 17.814 -25.098 -26.344 1.00 58.54 1292 GLY A CA 1
ATOM 10298 C C . GLY A 1 1295 ? 17.917 -26.611 -26.252 1.00 50.65 1292 GLY A C 1
ATOM 10299 O O . GLY A 1 1295 ? 17.392 -27.359 -27.074 1.00 50.66 1292 GLY A O 1
ATOM 10300 N N . ILE A 1 1296 ? 18.624 -27.065 -25.223 1.00 48.70 1293 ILE A N 1
ATOM 10301 C CA . ILE A 1 1296 ? 18.772 -28.486 -24.934 1.00 41.18 1293 ILE A CA 1
ATOM 10302 C C . ILE A 1 1296 ? 18.592 -28.655 -23.434 1.00 44.51 1293 ILE A C 1
ATOM 10303 O O . ILE A 1 1296 ? 19.504 -28.331 -22.665 1.00 40.95 1293 ILE A O 1
ATOM 10308 N N . SER A 1 1297 ? 17.443 -29.183 -23.015 1.00 39.64 1294 SER A N 1
ATOM 10309 C CA . SER A 1 1297 ? 17.242 -29.449 -21.594 1.00 46.76 1294 SER A CA 1
ATOM 10310 C C . SER A 1 1297 ? 18.224 -30.510 -21.115 1.00 46.53 1294 SER A C 1
ATOM 10311 O O . SER A 1 1297 ? 18.640 -31.396 -21.870 1.00 43.21 1294 SER A O 1
ATOM 10314 N N . ASN A 1 1298 ? 18.615 -30.398 -19.844 1.00 42.02 1295 ASN A N 1
ATOM 10315 C CA . ASN A 1 1298 ? 19.580 -31.333 -19.279 1.00 40.17 1295 ASN A CA 1
ATOM 10316 C C . ASN A 1 1298 ? 19.092 -32.775 -19.375 1.00 40.67 1295 ASN A C 1
ATOM 10317 O O . ASN A 1 1298 ? 19.878 -33.683 -19.675 1.00 38.80 1295 ASN A O 1
ATOM 10322 N N . GLN A 1 1299 ? 17.799 -33.009 -19.139 1.00 36.32 1296 GLN A N 1
ATOM 10323 C CA . GLN A 1 1299 ? 17.291 -34.377 -19.187 1.00 39.57 1296 GLN A CA 1
ATOM 10324 C C . GLN A 1 1299 ? 17.313 -34.930 -20.611 1.00 46.43 1296 GLN A C 1
ATOM 10325 O O . GLN A 1 1299 ? 17.646 -36.104 -20.823 1.00 43.77 1296 GLN A O 1
ATOM 10331 N N . ASP A 1 1300 ? 16.943 -34.111 -21.598 1.00 39.54 1297 ASP A N 1
ATOM 10332 C CA . ASP A 1 1300 ? 16.939 -34.591 -22.978 1.00 42.04 1297 ASP A CA 1
ATOM 10333 C C . ASP A 1 1300 ? 18.347 -34.933 -23.438 1.00 37.99 1297 ASP A C 1
ATOM 10334 O O . ASP A 1 1300 ? 18.556 -35.937 -24.129 1.00 43.00 1297 ASP A O 1
ATOM 10339 N N . TRP A 1 1301 ? 19.332 -34.137 -23.017 1.00 36.25 1298 TRP A N 1
ATOM 10340 C CA . TRP A 1 1301 ? 20.727 -34.407 -23.348 1.00 39.52 1298 TRP A CA 1
ATOM 10341 C C . TRP A 1 1301 ? 21.205 -35.724 -22.739 1.00 40.58 1298 TRP A C 1
ATOM 10342 O O . TRP A 1 1301 ? 21.815 -36.559 -23.423 1.00 33.79 1298 TRP A O 1
ATOM 10353 N N . LEU A 1 1302 ? 20.921 -35.938 -21.452 1.00 33.42 1299 LEU A N 1
ATOM 10354 C CA . LEU A 1 1302 ? 21.384 -37.152 -20.782 1.00 37.13 1299 LEU A CA 1
ATOM 10355 C C . LEU A 1 1302 ? 20.704 -38.391 -21.348 1.00 32.63 1299 LEU A C 1
ATOM 10356 O O . LEU A 1 1302 ? 21.362 -39.412 -21.572 1.00 34.35 1299 LEU A O 1
ATOM 10361 N N . ALA A 1 1303 ? 19.391 -38.328 -21.586 1.00 33.90 1300 ALA A N 1
ATOM 10362 C CA . ALA A 1 1303 ? 18.703 -39.482 -22.158 1.00 31.98 1300 ALA A CA 1
ATOM 10363 C C . ALA A 1 1303 ? 19.253 -39.812 -23.536 1.00 38.38 1300 ALA A C 1
ATOM 10364 O O . ALA A 1 1303 ? 19.444 -40.985 -23.874 1.00 37.00 1300 ALA A O 1
ATOM 10366 N N . TYR A 1 1304 ? 19.500 -38.782 -24.345 1.00 37.49 1301 TYR A N 1
ATOM 10367 C CA . TYR A 1 1304 ? 20.011 -38.980 -25.696 1.00 36.68 1301 TYR A CA 1
ATOM 10368 C C . TYR A 1 1304 ? 21.365 -39.671 -25.666 1.00 29.10 1301 TYR A C 1
ATOM 10369 O O . TYR A 1 1304 ? 21.584 -40.670 -26.361 1.00 38.25 1301 TYR A O 1
ATOM 10378 N N . ILE A 1 1305 ? 22.296 -39.129 -24.881 1.00 29.52 1302 ILE A N 1
ATOM 10379 C CA . ILE A 1 1305 ? 23.669 -39.601 -24.941 1.00 32.04 1302 ILE A CA 1
ATOM 10380 C C . ILE A 1 1305 ? 23.790 -40.959 -24.267 1.00 36.25 1302 ILE A C 1
ATOM 10381 O O . ILE A 1 1305 ? 24.541 -41.829 -24.726 1.00 37.12 1302 ILE A O 1
ATOM 10386 N N . GLN A 1 1306 ? 23.006 -41.192 -23.207 1.00 33.77 1303 GLN A N 1
ATOM 10387 C CA . GLN A 1 1306 ? 23.023 -42.496 -22.557 1.00 30.18 1303 GLN A CA 1
ATOM 10388 C C . GLN A 1 1306 ? 22.387 -43.563 -23.439 1.00 34.04 1303 GLN A C 1
ATOM 10389 O O . GLN A 1 1306 ? 22.857 -44.708 -23.472 1.00 36.44 1303 GLN A O 1
ATOM 10395 N N . GLU A 1 1307 ? 21.327 -43.217 -24.171 1.00 31.41 1304 GLU A N 1
ATOM 10396 C CA . GLU A 1 1307 ? 20.742 -44.194 -25.083 1.00 40.88 1304 GLU A CA 1
ATOM 10397 C C . GLU A 1 1307 ? 21.731 -44.582 -26.182 1.00 37.50 1304 GLU A C 1
ATOM 10398 O O . GLU A 1 1307 ? 21.815 -45.755 -26.562 1.00 36.57 1304 GLU A O 1
ATOM 10404 N N . LEU A 1 1308 ? 22.471 -43.604 -26.715 1.00 36.42 1305 LEU A N 1
ATOM 10405 C CA . LEU A 1 1308 ? 23.429 -43.887 -27.785 1.00 41.01 1305 LEU A CA 1
ATOM 10406 C C . LEU A 1 1308 ? 24.551 -44.794 -27.302 1.00 40.42 1305 LEU A C 1
ATOM 10407 O O . LEU A 1 1308 ? 25.034 -45.654 -28.042 1.00 41.66 1305 LEU A O 1
ATOM 10412 N N . ARG A 1 1309 ? 24.988 -44.614 -26.066 1.00 34.06 1306 ARG A N 1
ATOM 10413 C CA . ARG A 1 1309 ? 26.175 -45.306 -25.595 1.00 36.04 1306 ARG A CA 1
ATOM 10414 C C . ARG A 1 1309 ? 25.890 -46.641 -24.931 1.00 38.34 1306 ARG A C 1
ATOM 10415 O O . ARG A 1 1309 ? 26.836 -47.377 -24.630 1.00 41.15 1306 ARG A O 1
ATOM 10423 N N . ASN A 1 1310 ? 24.631 -46.987 -24.710 1.00 38.92 1307 ASN A N 1
ATOM 10424 C CA . ASN A 1 1310 ? 24.311 -48.195 -23.973 1.00 43.45 1307 ASN A CA 1
ATOM 10425 C C . ASN A 1 1310 ? 23.455 -49.130 -24.818 1.00 49.51 1307 ASN A C 1
ATOM 10426 O O . ASN A 1 1310 ? 23.497 -49.046 -26.041 1.00 50.39 1307 ASN A O 1
#

Secondary structure (DSSP, 8-state):
---GGG-BS-S-EEEEEEEEEEE-TTHHHHHHHHTHHHHHHHHHHHHHHHHHHHHHHHHHHHHHHHTT-----HHHHHHHHHHHHH--HHHHHHHHHHHHHHHHHHHHHHHT--TTS-HHHHHHHHHHHHTTTSGGGGGSHHHHHH-S----HHHHHHHHTTTT-GGGGHHHHHHHHHHH--SS-TTSHHHIIIIIIHHHHHHHHHHHHHHHHH-THHHHHHHHHHHHHT-STTS-HHHHTSHHHHTT-SSHHHHHHHHHHHH-B--STTSPPBP-HHHHHHHHHHT-SHHHHHHHHS---PPPPPPPTTPPP--SS-------SHHHHHHHHHHHHHHHHHTTHHHHHHHHHHHTTTS-GGG-EE-TTTHHHHHHHHSSSTTHHHHHHHHHHHTT--SS--HHHHHHHHHHHHHS-EEHHHHHHHH-HHHHHHHHHHHHHHHHHHHHHHHSPPPS-S-SHHHHHHHHHHHHHHHHHHHHHTTB---TTS---HHHHHHHHHHHHHHTHHHHHHHHHHHHHTSPPP----EEE-TT-TTTTS---GGGHHHH-EEEEEETTEEEEEE---BTTB-------EE-TTSSEEEEEEEEE---HHHHHHHTTTT-HHHHHHHHH--S-EEE-TTBSSPEEE-HHHHHHHS-SSSSPTTSHHHHHHH--HHHHHHHHHHHHHHHHHHHHHBTTTTTS--TTSPPGGG-SSHHHHHHHHGGGGEEEEEEEEEHHHHHHHHHHTS-EEEEEE-GGGSTT--SPPPHHHHHHHHHTSHHHHHS-SEEEPS--EEEEE------EE-TTSEEE-SB-TTSSPBPPHHHHHHHHHHHTT---SPPPHHHHHHGGG--EEE-SS-EETTGGGSS-EEEEEEEEEESTTS-SS-SSHHHHHHHHHHH-TT--EEEEE--SS-S-EEEEE-TTS-EEEEEE-SEETTEEHHHHHHHHHHHHHHHHHTT-----SHHHHHHHHHHHHHHHHHHHHHHT-EEEEE-TT--HHHHHHHHHHHHHHSB--TTS-TTSTTSTTS-B--SPPP--STT--SEETTEEEE--TTSSSS-TTT-----B-GGG--SHHHHHHHHHTSSEEEEETTTTEEEEEEETTSSGGGB-S---S-SEEEEEE----EEE-TTS-EEETT-EEE--EEE-HHHHHHHHHHHHT---TT---HHHHHHHHT-HHHHHHHHHHHHHHH--EEEETTTTEEEEEEEEE-TTS-EEEGGG--TTS-SSHHHHHHHHHHHHHHHHHHHHHHSSSSPPPS---HHHHHHHHHHHH-

Solvent-accessible surface area: 64113 Å² total; per-residue (Å²): 187,44,111,6,64,42,6,28,76,27,0,28,18,79,57,70,0,173,6,36,2,55,38,51,75,72,0,67,105,21,0,107,106,114,22,17,21,117,58,3,72,39,22,22,56,58,51,110,79,0,73,72,33,6,7,118,12,0,60,52,2,8,45,72,1,4,120,74,4,132,22,113,3,107,97,0,7,55,13,9,67,51,62,121,168,90,162,60,76,123,10,111,80,49,20,76,122,44,25,32,85,18,18,74,29,0,30,40,2,0,40,11,185,11,152,92,29,81,130,75,61,22,53,113,18,45,122,4,45,67,2,0,24,109,49,82,6,29,101,24,60,7,29,87,62,18,38,144,82,108,43,77,86,112,12,56,47,9,36,165,48,0,94,180,18,34,73,38,0,50,46,9,22,91,83,19,91,59,5,0,20,16,116,44,57,79,68,0,0,0,19,35,1,1,38,28,1,0,29,43,0,22,52,0,12,97,5,7,73,100,0,34,104,53,15,94,81,8,58,92,90,0,17,70,12,5,132,82,21,42,14,24,123,109,25,37,0,70,92,0,11,38,43,95,20,0,13,94,1,3,10,6,81,43,1,16,43,0,37,20,0,3,38,9,15,40,110,78,69,70,66,130,69,52,84,0,0,29,53,9,0,74,84,18,35,112,145,109,58,136,60,2,102,88,2,44,88,24,55,67,134,0,47,49,7,93,47,3,30,42,24,92,174,76,73,92,30,99,123,50,130,104,17,152,47,34,85,75,1,14,112,42,2,60,65,12,8,53,87,1,103,113,62,72,2,12,101,25,1,45,41,2,15,102,54,17,94,101,47,81,22,58,60,2,26,2,17,58,164,72,4,58,81,6,0,67,42,18,32,136,118,131,32,49,1,91,56,21,1,44,104,83,44,26,91,100,61,132,62,98,70,72,68,53,21,84,78,133,12,100,128,27,14,145,131,99,26,2,35,7,64,23,4,38,61,24,36,30,168,118,10,26,76,24,20,97,97,59,12,64,90,28,22,72,113,0,95,63,6,5,92,78,108,28,17,112,35,6,172,129,62,123,23,41,77,59,0,30,49,2,4,56,20,1,23,22,1,34,96,0,2,41,15,10,12,128,41,105,103,24,127,51,34,108,65,6,34,71,104,15,80,34,7,52,126,47,1,104,52,3,31,43,28,31,27,43,2,79,68,44,2,67,116,180,98,114,79,68,126,92,14,55,1,4,1,62,0,42,36,11,0,152,18,4,20,52,113,86,29,95,58,4,0,1,2,4,1,28,42,136,48,57,20,21,0,0,0,14,8,47,53,206,57,189,72,128,50,29,87,25,120,72,52,60,82,134,34,121,7,8,43,4,3,33,5,63,54,7,38,59,0,45,118,43,0,14,169,24,0,0,58,61,186,67,0,45,57,38,25,131,110,91,97,76,70,31,108,18,86,122,82,19,100,104,67,0,81,0,35,83,107,6,25,56,21,11,47,46,122,76,123,49,47,79,6,71,82,50,38,12,86,89,78,52,49,100,79,5,8,97,125,6,2,32,85,3,0,67,10,0,69,49,0,1,58,36,34,76,62,1,45,109,54,109,14,89,92,14,86,80,15,63,102,1,55,45,22,48,56,0,22,23,57,0,32,13,54,5,11,94,7,43,52,69,54,0,36,40,147,49,0,76,61,10,7,98,93,10,60,0,3,2,0,23,1,50,28,145,15,31,39,118,60,72,174,48,136,37,61,44,78,6,36,4,0,48,5,1,20,23,103,87,4,40,91,144,15,19,0,11,0,20,17,143,3,58,1,23,28,43,35,115,42,145,195,138,11,39,137,108,78,60,78,34,10,54,61,103,14,129,88,146,54,60,59,12,74,89,119,27,61,98,25,0,20,22,68,20,24,168,155,37,113,118,130,13,46,133,94,0,115,64,28,40,99,66,19,56,51,96,116,5,93,117,75,78,53,136,35,164,138,58,36,53,66,42,9,33,0,38,0,28,0,10,0,7,16,59,8,39,111,66,34,89,147,6,40,60,120,0,1,27,5,8,60,78,48,66,129,8,20,1,0,0,0,6,115,23,128,108,11,36,0,12,0,0,0,0,42,26,118,6,116,14,74,47,34,79,38,1,25,65,14,150,105,89,51,34,56,125,86,11,67,64,68,75,131,105,38,70,56,14,147,122,38,13,33,127,44,46,63,21,120,88,26,43,85,33,0,0,58,65,0,14,114,40,0,6,60,19,0,21,139,46,64,0,0,0,0,0,11,20,68,136,143,100,18,8,100,69,0,5,88,51,0,0,52,44,0,12,0,3,4,29,82,98,78,85,38,104,128,33,0,0,3,9,41,3,7,0,0,0,41,52,44,96,34,81,97,118,46,49,24,16,4,0,1,0,2,17,0,6,25,45,45,5,24,132,0,0,1,18,0,0,2,10,28,4,1,52,35,86,50,18,147,70,42,99,17,43,38,101,0,1,83,5,12,55,54,0,54,39,47,104,91,64,7,6,0,27,0,38,1,94,16,107,118,17,118,92,16,20,81,59,28,72,13,101,48,105,25,16,68,0,4,2,27,91,23,74,68,54,116,26,83,93,44,79,83,23,53,6,4,20,5,6,20,115,191,129,62,14,67,3,1,77,60,0,43,41,12,0,98,135,61,62,18,91,5,133,96,28,36,48,0,4,69,70,0,32,94,84,70,48,48,149,4,0,60,52,0,8,51,8,0,129,11,3,2,61,5,21,0,41,34,112,97,86,40,39,9,6,0,0,1,0,2,95,20,120,117,41,77,10,11,9,2,25,75,55,72,94,88,79,2,57,18,0,4,0,0,0,0,10,0,0,0,5,0,1,14,0,5,28,30,59,5,107,124,42,116,90,54,65,26,63,126,31,10,62,50,51,78,0,0,27,32,2,7,89,99,32,68

Radius of gyration: 38.31 Å; Cα contacts (8 Å, |Δi|>4): 2010; chains: 1; bounding box: 85×99×112 Å

InterPro domains:
  IPR027620 CRISPR-associated endonuclease Cas12a [TIGR04330] (4-1304)
  IPR040787 Cas12a, REC1 domain [PF18501] (48-309)
  IPR040852 Cas12a, RuvC nuclease domain [PF18516] (883-1305)
  IPR040882 Cas12a, nuclease domain [PF18510] (1073-1252)
  IPR054116 Cas12a, REC2 domain [PF21918] (325-522)

B-factor: mean 49.32, std 16.65, range [23.02, 144.24]

Nearest PDB structures (foldseek):
  5xh7-assembly1_A  TM=1.001E+00  e=0.000E+00  Acidaminococcus sp. BV3L6
  5xh6-assembly1_A  TM=1.000E+00  e=0.000E+00  Acidaminococcus sp. BV3L6
  5b43-assembly1_A  TM=9.985E-01  e=0.000E+00  Acidaminococcus sp. BV3L6
  5kk5-assembly1_A  TM=9.820E-01  e=0.000E+00  Acidaminococcus sp. BV3L6
  8sfi-assembly1_A  TM=7.694E-01  e=0.000E+00  Acidaminococcus sp. BV3L6

Organism: Acidaminococcus sp. (strain BV3L6) (NCBI:txid1111120)

Foldseek 3Di:
DDDLLVQFLFFWDKDKDKFFWFFDDCLVVLCVVVCQFVLQVVLVVLCVVQVVVLVVLVQLLLQVLLLLDFDDCVVLVVLVVVCVVPVDPVSVVVNVVVLLVQLVQSLCSQLLNHPSDDNVSSVLSNVLSVQSLDCSSLVCPSVVVRDPDDDDPVNNVSSVSCVVFCLVCNVVSVLVCLASPSDCHPNYLSVQLRPFFPVLLLVLLVLVVVLCVQPVVLQVVLQVLCVVVPPPVVARPNRSSDVRCSSVCSAQVNLQSVVCLQAFAAEDPPDDTRGHQLVVQVVLLVVVDPVNVVSVVGPRHGDRGDGGRPDDHDHPYYDFDADDFQCSLQVVVLVLLVVCVVVVLLVLLVVLVVCVVDDDQQQWWFDLVCQLVLCVQQHVHSCLLVVLLLVVVQVVDDDDRDPVNSVVSNVVSNPDIGGVVSSCVRNHPSSVVSVVVLSCVLSVQLVVLSVDHQDPGLPDLVNVLNVLSNLVSLVSVLVVLNRTDDDPPGNHDVVSNVSSVVSNVSSVCSVSSNVNSLVPLLDDDDAFDKGFGDLPQSQAQQFAAPVCCQRNQWWWWDDPRWIKIKGFHADPPHGDDLPFDFDDPVFDFIWIKHKFFQPQCVPRVCVVPLVDPVNVVCVVPDQQWDWDDVQWQGTQIDGNLQNCQVVPPDDDRLCAVVVCVPVVPVVRNLVSQLVNQVSSVSSQCTRNSRVPQDPVPQDRRSPDPHVLVRSLQVRQSRIAMDIGGGHHCSVVVCSVVRRIGMITRDDCCPPPPHDDFDDPSVQLVVVCPDPVCRVGPQKFWGTPKTKIKTAAGDADKDDQAFKAWDQAWQVNQHGDDDVLRVQLRCVRRVNRPDDRDPVSVVRVVTIDMDRRNDMDGVVPVRGGMTMMMMTMMMGSSSHGNFRDPLLLSLLVVLLVPLFAKEKFWEQDPQARIKIWIATLLQWTPDIDGLCDDSNRRLVVVLVVLVVQLVVCSVSSHDRDDDVVSLVVSLVSVLVVVVVVCVVRVHFYFYADVVLVSRVVSVVVNLVCLQFAADSPDDLPRDNHSSITRRQFHDDDDPVPDFQGTGSYGHAHLPLQQQADLQFRDADFFDVVQCPALVSLLQVLVQWPFWAADLVFRKIWIKHALPTPVVGGPPFSAADRIFTFILHDQDWDAAPVGDIDTAQWAAVPHDIDRLSVVVVVLCVVVVHDGSVGDGRSVVCSVVSDSVSSVSVVVSVVRSNRQFHDDPVVGATWGFHRGAFPVRDTDILCNVPVRAQNGSRSSSSSLSRVVVSVQSVVSNVDPGSDTDGHDDPNNSRNVSNVSND

Sequence (1283 aa):
MTQFEGFTNLYQVSKTLRFELIPQGKTLKHIQEQGFIEEDKARRNDHYKELKPIIDRRIYKTYADQCLQLVQLDWENLSAAIDSYRKEKTEETRNALIEEQATYRNAIHDYFIGRTDNLTDAINKRHAEIYKGLFKAELFNGKVLKQLGTVTTTEHENALLRSFDKFTTYFSGFYENRKNVFSAEDISTAIPHRIVQDNFPKFKENCHIFTRLITAVPSLREHHFENVKKAIGIFVSTSIEEVFSSFPFYNQLLTQTQIDLYNQLLGGISREAGTEKIKGLNEVLNLAIQKNDETAHIIASLPHRFIPLFKQILSSDRRNTLSFILEEFKSDEEVIQSFCKYKTLLRNENVLETAEALFNELNSIDLTHIFISHKKLETISSALCDHWDTLRNALYERRISELTGKITKSAKEKVQRSLKHEDINLQEIISAAGKELSEAFKQKTSEILSHAHAALDQPLPTTLKKQEEKEILKSQLDSLLGLYHLLDWFAVDESNEVDPEFSARLTGIKLEMEPSLSFYNKARNYATKKPYSVEKFKLNFQMPTLARGWDVNKEKNNGAILFVKNGLYYLGIMPKQKGRYKALSFEPTEKTSEGFDKMYYDYFPDAAKMIPRCSTQLKAVTAHFQTHTTPILLSNNFIEPLEITKEIYDLNNPEKEPKKFQTAYAKKTGDQKGYREALCKWIDFTRDFLSKYTKTTSIDLSSLRPSSQYKDLGEYYAELNPLLYHISFQRIAEKEIMDAVETGKLYLFQIYNKDFAKGHHGKPNLHTLYWTGLFSPENLAKTSIKLNGQAELFYRPKSRMMAHRLGEKMLNKKLKDQKTPIPDTLYQELYDYVNHRLSHDLSDEARALLPNVITKEVSHEIIKDRRFTSDKFFFHVPITLNYQAANNSPSKFNQRVNAYLKEHPETPIIGIDRGERNLIYITVIDSTGKILEQRSLNTIQQFDYQKKLDNREKERVAARQAWSVVGTIKDLKQGYLSQVIHEIVDLMMIHYQAVVVVLENLNFAVYQQFEKMLIDKLNCLVLKDYPAEKVGGVLNPYQLTDQFTSFAKMGTQSGFLLFYVPAPYTSKIDPLTGFVDPFVWKTIKNHESRKHFLEGFDFLHYDVKTGDFILHFKMNRNLSFQRGLPGFMPAWDIVFEKNETQFDAKGTPFIAGKRIVPYRDLYPANELIALLEEKGIVFRDGSNILPKLLENDDSHAIDTMVALIRSVLQMRNSNAATGEDYINSPVRDLNGVCCFDSRFQNPEWPMDADANGAYHIALKGQLLLNNHLKESKDLKLQNGISNQDWLAYIQELRN